Protein 2VDR (pdb70)

Nearest PDB structures (foldseek):
  2vdk-assembly1_H  TM=1.004E+00  e=1.723E-42  Mus musculus
  4u6h-assembly1_A  TM=7.676E-01  e=3.611E-35  Mus musculus
  7fgj-assembly1_H  TM=7.374E-01  e=2.748E-33  Mus musculus
  3s96-assembly1_A  TM=7.119E-01  e=5.974E-32  Mus musculus
  3s96-assembly2_C  TM=7.118E-01  e=7.316E-31  Mus musculus

InterPro domains:
  IPR000413 Integrin alpha chain [PR01185] (263-275)
  IPR000413 Integrin alpha chain [PR01185] (283-294)
  IPR000413 Integrin alpha chain [PR01185] (313-333)
  IPR000413 Integrin alpha chain [PR01185] (386-410)
  IPR000413 Integrin alpha chain [PR01185] (448-469)
  IPR000413 Integrin alpha chain [PR01185] (475-494)
  IPR000413 Integrin alpha chain [PR01185] (591-604)
  IPR000413 Integrin alpha chain [PR01185] (1007-1026)
  IPR013517 FG-GAP repeat [PF01839] (320-362)
  IPR013517 FG-GAP repeat [PF01839] (387-423)
  IPR013519 Integrin alpha beta-propellor [PS51470] (35-96)
  IPR013519 Integrin alpha beta-propellor [PS51470] (306-371)
  IPR013519 Integrin alpha beta-propellor [PS51470] (373-432)
  IPR013519 Integrin alpha beta-propellor [PS51470] (435-496)
  IPR013519 Integrin alpha beta-propellor [SM00191] (46-103)
  IPR013519 Integrin alpha beta-propellor [SM00191] (262-312)
  IPR013519 Integrin alpha beta-propellor [SM00191] (316-377)
  IPR013519 Integrin alpha beta-propellor [SM00191] (383-439)
  IPR013519 Integrin alpha beta-propellor [SM00191] (444-495)
  IPR013649 Integrin alpha, first immunoglubulin-like domain [PF08441] (481-631)

Secondary structure (DSSP, 8-state):
--B-SSS-EEEE--TTS-TTSEEEEEE-TT--EEEEEEETT-B-TTSSB-BEEEEEEP-TT-B---EE-------EEEETTEEEEEE-TT--BTSEEEEETTEEEEEETT-EEEEEETTEE---B--BEEEEEETTTTEEEEE-TT-----HHHHHHTTTTT--TT--BTSEEEE-TT-EEEEEETTHHHHT-EEEEEEHHHHHHH--TT--SB--TT-EE------GGGTT--TTSEEEEE--SS-TTS-EEEEEETTHHHHT-EEEEE-TT--EEEEEE-SSTTS-TTSEEEEE--SSSSS-EEEEEETTPEEEETTTEEEE--EEEEEPPPSSS----S-SEEEE--STT--TTSEEEEEE-SS-SSS-EEEEEETT-STTSS-EEEEE-EETTEE-SS-SEEEE-SS-TT--TTSEEEEEE-SSSSSS-EEEEEEGGGTEEEEE-B--/---TTTSS---SHHHHHHH-TTEEEE--TTS-TTS-SEEEHHHHHHTT--TTTEE----EEEEEE-PPPP------EE-SEEEEEE-TT-EEEEEEEEE--SPPPEEEEEEEE-SGGGGGGHHHHHHHHHHHHHHHHHH-TTEEEEEEEE---SSTTTS---STHHHH-TTGGGTS--PPP-SEEEEEEEES-HHHHHHHHHT------SBSSB-HHHHHHHHHH-HHHHT--TTSEEEEEEEESS-B--TTGGGGGT--SPP-------TTSB-TTTTTSPPPPHHHHHHHHHHTT-EEEEEEEGGGHHHHHHHHTTSTT-EEEEESS--HHHHHHHHHHHHT--EEEEEEEES--TTEEEEEEEE-TT--EEET--EEEEE-TT-EEEEEEEEEE-S--SS-EEEEEEEETT-S--EEEEEEE--S-GGGGG--SS-SS--SS-----SS---/----B--/--EEEEPPPEEE-TT--EEEEEEEESS-GGGS-EEEEEEETTTEEEEEEEEETTTTEEEE-TTTBTTEEEEEETTTTEEEEEE-S--GGG-EEEEEEE-SSBTT---EE---EEEEE--PPPBPPEEEEEPPP----SEEEEEEEEEEEBSS--EEEEGGGT--TTEEEPPPEEETTEEEEEEEEEEETTTTTTS--EEEEEEGGGTEEEEEE------/---EEEE-SEEEE-TT--EEEEEEESS--TT-EEEEEE-TT--EEEEEETTTEEPTT--TTEEEEEETTEEEEEESS--GGG-SEEEEEE-SSSSPEE---EEEEE----BPPEEEEEPPPHHHHHHTEEEEEEEEEEEBSS--EEEEEETTEE--TTEEEEEPPPPTTT--EEEEEEEEEEHHHHTT--EEEEEEE-TT-SSPEEEEEESS--

Sequence (1347 aa):
LNLDPVQLTFYAGPNGSQFGFSLDFHKDSHGRVAIVVVGAPRTLGPSQEETGGVFLCPWRAEGGQCPSLLFDLRDETRNVGSQTLQTFKARRQGLGASVVSWSDVIVACAPWQHWNVLEKTEEAEKTPVGSCFLAQPESGRRAEYSPCRGNTLSRIYVENDFSWWDKRYCEAGFSSVVTQQAGELVLGAPGGYYFLGLLAQAPVADIFSSYRPGILLWHVSSQSLSFDSSNPEYFDGYWGYSVAVGEFDGDLNTTEYVVGAPTWSWTLGAVEILDSYYQRRLHHRLRGEQMASYFGHSSVAVTDVNGDGRHDLLVGAPLYMESRADRKLAEVGRVYLFLQPRRGPHALGAPSLLLTGTQLYGRFGSAIAPLGDLDRDGYNDIAVAAPYGGPSGRGQVLVFLGQSEGLRSRRPSQVLDSPFPTGSAFGFSLRGAVDIDDNGYPDLIVGAYGANQVAVYRAQPGPNICTTRGVSSCQQCLAVSPMCAWCSDEEALPLGSPRCDLKENLLKDNCAPESIEFPVSEARVLEDRPLSDKQVTQVSPQRIIALRLRPDDSKNFSIQVRQVEDYPVDIYYLMDLSYSMKDDLWSIQNLGTKLATQMRKLTSNLRIGFGAFVDKPVSPYMYISPPEALEENPCYDMKTTCLPMFGYKHVLTLTDQVTTRFNEEVKKQSVSRNRDAPEGGFDAIMQATVCDEEKIGWRNDASHLLVFTTDAKTHIALDGRLAGIVQPNDGQQCHVGSDNHYSASTTMDYPSLGLMTEKLSQKNINLIFAVTENVVNLYQQNYSELIPGTTVGVLSMDSSNVLQLIVDAYGKIRSKVELEVRDLPEELSLSFNATCLNNEVIPGLKSCMMGLKIGDTVSFSIEAKVRGCPQEKEKKSFTIKPVGFKDSLIVQVTFDCDCACQAQAEPNSHRCNNGNGTFECGVCRAKQRGDVEVQLQQSGAELVKPGASVKLSCTASGFNIKDTYVHWVKQRPEEQGLEWIGRIDPANGYTKYDPKFQGKATITADTSSNTAYLQLSSLTSEDTAVYYCVRPLYDYYAMDYWGQGTSVTVSSAKTTAPSVYPLAPVCTTGSSVTLGCLVKGYFPEEPVTLTWNSGSLSSGVHTFPAVLQQSDLYTLSSSVTVTSSTWPSQSITCNVAHPASSTKVDKKIEPRGPDILMTQSPSSMSVSLGDTVSITCHASQGISSNIGWLQQKPGKSFMGLIYYGTNLVDGVPSSSRFSGSGSGADYSLTISSLDSSSEEDFADYYCVQYAQLPYTFGGGTKLEEIKRADAAPTVSIFPPSSEQLTSGGASVVCFLNNFYPKDINNVKWKIDGSERQNGVLLNSWTDQDSKDSTYSMSSTLTLTKDEYERRHNSYTCEATHKTSTSPIVKSFNRNEC

Foldseek 3Di:
DFWDQPQKEKAFDDPPQLWQLEKDWAAAPVRAIWMKTWRQQDADPVRFGQTFIFIGHDDSNHYYTDTDDDDQDKAWDCPPQKIKIKARGSQRWRNYWDYAHQKIKTKRLQTWIKMGHVPWIQDTERQIKIWMARVVVGQIFIDRPLDDHDTPVVCVVVVQAQRSRHQSWQLEWDADNQAKIKTWRCCTSNRLTKIKIAHPVLRRVFGDPRPNDTDSPRMAMDGHDPPCLSHNQSWRNYKDKFDAQPDPVWIKIKTWRQCGRNQQTWIFIATPNRHTLDIDTHDDGNLSWRLEKDWDFFQQPPHIKIKTKRQQAWDADPPRDTFGFIKMFIWHRDDDSDYTDGGLDMATGDFGQQRWRLYKEWAQQQPPPRGTWIKIWRLQDDPNRNIKIFIWHGHNSGTDNHGPDMRDDPDDRQQSKQNYKYWPCQNPPPPGIWMKIGRSRRRMIMIIHGDD/DDDQLQPDPDQDQLVLLLRDLQWKAALAQPQDPPDGRIDGPVVCVVSVGDPVRIFHDDKDKAQDAADDADDPVGDFKGPAEMETEAEFQDKDKDKMKGAQAAAAAAEEEEEAEQAPVCQVVLLLSLVLQLCLLVVVCVVHVNYWYFYKYAFAQCFPPFADPPDVVCQQAVCVVVVDGDGGHAGMFGDTAGGNPSVVRSVVSVPDHHGYTDDFAHRVLLRLLQCLAVCVSNPDDPRHQAEYEYEDAGHHDAFPPLVNRPANAEDPSHHQQPDRRGRPCRNHYTRHHLVSSLVSCVVSVHAYEYAYAPVCQVVVVVSCVVRDNYYYFYRDSDNVRVVVVVVVVSVPDKFKWAKDKFPDDPFKDKWKWKQAPVRDTRGRDRMDIGHDNGGMIMMMMMMTGHRADPVQWDWMWIDTPPDPGIHIYIYGYDSDTPQVVPFPQAPVPPPPPFTTHTSNRTD/DPDDDPD/DWAWAKDAAAEAAAQAKDKIKIAIDPDFLLPAKKWKWWADPPPGIDTAKIANQVVGDIDGDPVCVPFWDWGDDRVRSMIMIMGGRDDQVRQTWMKMFGDDPPRPDGHHIHPTYGYGYAPDDFDAWDKDWAADDDPDDFKGKIKMKTDFGDDDDKDKDKPVPPQDPQKDKDDWDDDPRGIITMMMHMDTPVCPPVPWIKMWMGDVVVRDIDIGIHDHDDD/DKDKAKPDQEDADAAQDKDKIKIFIPWWQFQQKWKWWDAVPGDIDTADGSFFHGDPPHDPQWGKDDGIGMIMIIGGGDDPRRQTKMKMWGVSDPPIDIYPIYGYAHDDDFDFWDKDKDWADPVQLVVFKTKIKMKGDFGPDPDKDKWKDFVRHTDDPQKDKDKDAQDPPNRGIMMMIMRMDTSVVVVVTFKIKMWMDDPVDPGTDIDMGTPPDD

Structure (mmCIF, N/CA/C/O backbone):
data_2VDR
#
_entry.id   2VDR
#
_cell.length_a   148.328
_cell.length_b   148.328
_cell.length_c   176.793
_cell.angle_alpha   90.00
_cell.angle_beta   90.00
_cell.angle_gamma   120.00
#
_symmetry.space_group_name_H-M   'P 32 2 1'
#
loop_
_entity.id
_entity.type
_entity.pdbx_description
1 polymer 'INTEGRIN ALPHA-IIB'
2 polymer 'INTEGRIN BETA-3'
3 polymer FIBRINOGEN
4 polymer 'MONOCLONAL ANTIBODY 10E5 HEAVY CHAIN'
5 polymer 'MONOCLONAL ANTIBODY 10E5 LIGHT CHAIN'
6 branched alpha-D-mannopyranose-(1-3)-[alpha-D-mannopyranose-(1-6)]alpha-D-mannopyranose-(1-4)-2-acetamido-2-deoxy-beta-D-glucopyranose-(1-4)-2-acetamido-2-deoxy-beta-D-glucopyranose
7 branched alpha-D-mannopyranose-(1-3)-[alpha-D-mannopyranose-(1-6)]alpha-D-mannopyranose-(1-6)-[alpha-D-mannopyranose-(1-3)]alpha-D-mannopyranose-(1-4)-2-acetamido-2-deoxy-beta-D-glucopyranose-(1-4)-2-acetamido-2-deoxy-beta-D-glucopyranose
8 non-polymer GLYCEROL
9 non-polymer 'CALCIUM ION'
10 non-polymer 2-acetamido-2-deoxy-beta-D-glucopyranose
11 non-polymer 'MAGNESIUM ION'
12 water water
#
loop_
_atom_site.group_PDB
_atom_site.id
_atom_site.type_symbol
_atom_site.label_atom_id
_atom_site.label_alt_id
_atom_site.label_comp_id
_atom_site.label_asym_id
_atom_site.label_entity_id
_atom_site.label_seq_id
_atom_site.pdbx_PDB_ins_code
_atom_site.Cartn_x
_atom_site.Cartn_y
_atom_site.Cartn_z
_atom_site.occupancy
_atom_site.B_iso_or_equiv
_atom_site.auth_seq_id
_atom_site.auth_comp_id
_atom_site.auth_asym_id
_atom_site.auth_atom_id
_atom_site.pdbx_PDB_model_num
ATOM 1 N N . LEU A 1 1 ? 124.811 -2.154 79.645 1.00 70.80 1 LEU A N 1
ATOM 2 C CA . LEU A 1 1 ? 125.615 -3.323 80.098 1.00 70.58 1 LEU A CA 1
ATOM 3 C C . LEU A 1 1 ? 127.104 -3.132 79.810 1.00 71.45 1 LEU A C 1
ATOM 4 O O . LEU A 1 1 ? 127.946 -3.401 80.673 1.00 73.59 1 LEU A O 1
ATOM 9 N N . ASN A 1 2 ? 127.421 -2.659 78.605 1.00 69.31 2 ASN A N 1
ATOM 10 C CA . ASN A 1 2 ? 128.797 -2.682 78.107 1.00 67.75 2 ASN A CA 1
ATOM 11 C C . ASN A 1 2 ? 129.332 -1.331 77.622 1.00 63.20 2 ASN A C 1
ATOM 12 O O . ASN A 1 2 ? 130.231 -1.284 76.782 1.00 64.73 2 ASN A O 1
ATOM 17 N N . LEU A 1 3 ? 128.797 -0.238 78.158 1.00 57.85 3 LEU A N 1
ATOM 18 C CA . LEU A 1 3 ? 129.406 1.080 77.964 1.00 54.18 3 LEU A CA 1
ATOM 19 C C . LEU A 1 3 ? 130.557 1.219 78.950 1.00 53.41 3 LEU A C 1
ATOM 20 O O . LEU A 1 3 ? 130.397 0.929 80.135 1.00 52.85 3 LEU A O 1
ATOM 25 N N . ASP A 1 4 ? 131.716 1.652 78.461 1.00 52.13 4 ASP A N 1
ATOM 26 C CA . ASP A 1 4 ? 132.905 1.764 79.301 1.00 52.62 4 ASP A CA 1
ATOM 27 C C . ASP A 1 4 ? 132.897 3.082 80.079 1.00 52.09 4 ASP A C 1
ATOM 28 O O . ASP A 1 4 ? 132.947 4.148 79.475 1.00 52.61 4 ASP A O 1
ATOM 33 N N . PRO A 1 5 ? 132.839 3.018 81.423 1.00 52.89 5 PRO A N 1
ATOM 34 C CA . PRO A 1 5 ? 132.794 4.258 82.199 1.00 53.88 5 PRO A CA 1
ATOM 35 C C . PRO A 1 5 ? 134.171 4.801 82.600 1.00 53.74 5 PRO A C 1
ATOM 36 O O . PRO A 1 5 ? 134.249 5.896 83.152 1.00 56.65 5 PRO A O 1
ATOM 40 N N . VAL A 1 6 ? 135.236 4.052 82.323 1.00 51.17 6 VAL A N 1
ATOM 41 C CA . VAL A 1 6 ? 136.586 4.449 82.718 1.00 51.36 6 VAL A CA 1
ATOM 42 C C . VAL A 1 6 ? 137.230 5.341 81.657 1.00 54.27 6 VAL A C 1
ATOM 43 O O . VAL A 1 6 ? 137.692 6.438 81.966 1.00 56.47 6 VAL A O 1
ATOM 47 N N . GLN A 1 7 ? 137.254 4.866 80.412 1.00 56.78 7 GLN A N 1
ATOM 48 C CA . GLN A 1 7 ? 137.885 5.598 79.307 1.00 58.87 7 GLN A CA 1
ATOM 49 C C . GLN A 1 7 ? 136.873 6.543 78.653 1.00 58.79 7 GLN A C 1
ATOM 50 O O . GLN A 1 7 ? 136.416 6.301 77.537 1.00 59.18 7 GLN A O 1
ATOM 56 N N . LEU A 1 8 ? 136.521 7.617 79.358 1.00 58.65 8 LEU A N 1
ATOM 57 C CA . LEU A 1 8 ? 135.594 8.621 78.829 1.00 58.05 8 LEU A CA 1
ATOM 58 C C . LEU A 1 8 ? 136.333 9.649 77.995 1.00 53.93 8 LEU A C 1
ATOM 59 O O . LEU A 1 8 ? 137.520 9.876 78.193 1.00 49.83 8 LEU A O 1
ATOM 64 N N . THR A 1 9 ? 135.605 10.266 77.070 1.00 53.25 9 THR A N 1
ATOM 65 C CA . THR A 1 9 ? 136.097 11.391 76.286 1.00 51.10 9 THR A CA 1
ATOM 66 C C . THR A 1 9 ? 135.269 12.616 76.660 1.00 52.31 9 THR A C 1
ATOM 67 O O . THR A 1 9 ? 134.043 12.545 76.696 1.00 53.47 9 THR A O 1
ATOM 71 N N . PHE A 1 10 ? 135.942 13.727 76.953 1.00 52.70 10 PHE A N 1
ATOM 72 C CA . PHE A 1 10 ? 135.277 14.965 77.342 1.00 51.20 10 PHE A CA 1
ATOM 73 C C . PHE A 1 10 ? 135.501 16.045 76.288 1.00 51.92 10 PHE A C 1
ATOM 74 O O . PHE A 1 10 ? 136.634 16.300 75.869 1.00 50.11 10 PHE A O 1
ATOM 82 N N . TYR A 1 11 ? 134.409 16.667 75.861 1.00 52.47 11 TYR A N 1
ATOM 83 C CA . TYR A 1 11 ? 134.467 17.864 75.040 1.00 52.59 11 TYR A CA 1
ATOM 84 C C . TYR A 1 11 ? 133.974 19.006 75.903 1.00 52.59 11 TYR A C 1
ATOM 85 O O . TYR A 1 11 ? 133.090 18.808 76.731 1.00 54.77 11 TYR A O 1
ATOM 94 N N . ALA A 1 12 ? 134.551 20.189 75.716 1.00 51.90 12 ALA A N 1
ATOM 95 C CA . ALA A 1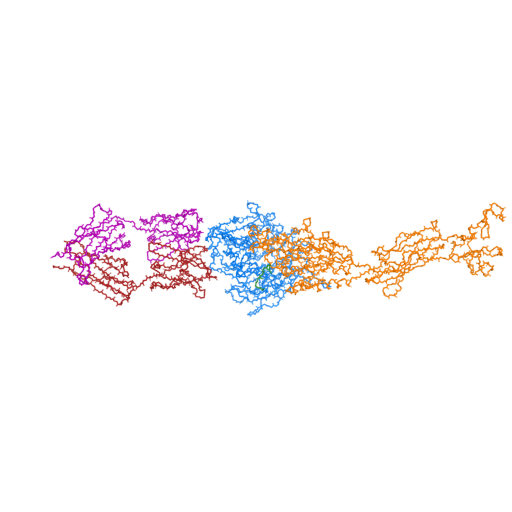 12 ? 134.246 21.340 76.557 1.00 49.76 12 ALA A CA 1
ATOM 96 C C . ALA A 1 12 ? 134.042 22.590 75.721 1.00 48.59 12 ALA A C 1
ATOM 97 O O . ALA A 1 12 ? 134.707 22.777 74.704 1.00 49.84 12 ALA A O 1
ATOM 99 N N . GLY A 1 13 ? 133.106 23.431 76.161 1.00 49.10 13 GLY A N 1
ATOM 100 C CA . GLY A 1 13 ? 132.865 24.747 75.567 1.00 47.12 13 GLY A CA 1
ATOM 101 C C . GLY A 1 13 ? 133.241 25.842 76.548 1.00 47.11 13 GLY A C 1
ATOM 102 O O . GLY A 1 13 ? 133.804 25.558 77.607 1.00 46.56 13 GLY A O 1
ATOM 103 N N . PRO A 1 14 ? 132.930 27.105 76.208 1.00 48.40 14 PRO A N 1
ATOM 104 C CA . PRO A 1 14 ? 133.292 28.224 77.082 1.00 49.69 14 PRO A CA 1
ATOM 105 C C . PRO A 1 14 ? 132.484 28.278 78.378 1.00 52.75 14 PRO A C 1
ATOM 106 O O . PRO A 1 14 ? 131.363 27.772 78.434 1.00 56.06 14 PRO A O 1
ATOM 110 N N . ASN A 1 15 ? 133.076 28.871 79.411 1.00 55.13 15 ASN A N 1
ATOM 111 C CA . ASN A 1 15 ? 132.401 29.088 80.686 1.00 57.92 15 ASN A CA 1
ATOM 112 C C . ASN A 1 15 ? 131.103 29.835 80.496 1.00 53.88 15 ASN A C 1
ATOM 113 O O . ASN A 1 15 ? 131.079 30.848 79.807 1.00 55.18 15 ASN A O 1
ATOM 118 N N . GLY A 1 16 ? 130.036 29.345 81.119 1.00 49.74 16 GLY A N 1
ATOM 119 C CA . GLY A 1 16 ? 128.731 30.009 81.071 1.00 47.69 16 GLY A CA 1
ATOM 120 C C . GLY A 1 16 ? 127.938 29.826 79.786 1.00 46.54 16 GLY A C 1
ATOM 121 O O . GLY A 1 16 ? 126.829 30.346 79.671 1.00 46.68 16 GLY A O 1
ATOM 122 N N . SER A 1 17 ? 128.483 29.072 78.834 1.00 46.48 17 SER A N 1
ATOM 123 C CA . SER A 1 17 ? 127.869 28.902 77.512 1.00 47.79 17 SER A CA 1
ATOM 124 C C . SER A 1 17 ? 126.694 27.928 77.485 1.00 46.41 17 SER A C 1
ATOM 125 O O . SER A 1 17 ? 125.885 27.958 76.565 1.00 50.06 17 SER A O 1
ATOM 128 N N . GLN A 1 18 ? 126.621 27.058 78.484 1.00 47.84 18 GLN A N 1
ATOM 129 C CA . GLN A 1 18 ? 125.660 25.944 78.517 1.00 48.08 18 GLN A CA 1
ATOM 130 C C . GLN A 1 18 ? 125.908 24.925 77.397 1.00 48.43 18 GLN A C 1
ATOM 131 O O . GLN A 1 18 ? 124.988 24.252 76.930 1.00 47.36 18 GLN A O 1
ATOM 137 N N . PHE A 1 19 ? 127.175 24.815 77.002 1.00 49.59 19 PHE A N 1
ATOM 138 C CA . PHE A 1 19 ? 127.660 23.795 76.083 1.00 49.48 19 PHE A CA 1
ATOM 139 C C . PHE A 1 19 ? 127.210 22.439 76.612 1.00 51.65 19 PHE A C 1
ATOM 140 O O . PHE A 1 19 ? 127.556 22.066 77.728 1.00 52.06 19 PHE A O 1
ATOM 148 N N . GLY A 1 20 ? 126.411 21.724 75.819 1.00 51.70 20 GLY A N 1
ATOM 149 C CA . GLY A 1 20 ? 125.876 20.425 76.212 1.00 49.32 20 GLY A CA 1
ATOM 150 C C . GLY A 1 20 ? 124.383 20.420 76.490 1.00 48.23 20 GLY A C 1
ATOM 151 O O . GLY A 1 20 ? 123.809 19.376 76.790 1.00 48.53 20 GLY A O 1
ATOM 152 N N . PHE A 1 21 ? 123.753 21.584 76.389 1.00 47.20 21 PHE A N 1
ATOM 153 C CA . PHE A 1 21 ? 122.312 21.711 76.581 1.00 47.21 21 PHE A CA 1
ATOM 154 C C . PHE A 1 21 ? 121.544 20.820 75.605 1.00 46.43 21 PHE A C 1
ATOM 155 O O . PHE A 1 21 ? 120.524 20.222 75.961 1.00 47.70 21 PHE A O 1
ATOM 163 N N . SER A 1 22 ? 122.041 20.755 74.374 1.00 45.94 22 SER A N 1
ATOM 164 C CA . SER A 1 22 ? 121.492 19.886 73.341 1.00 48.22 22 SER A CA 1
ATOM 165 C C . SER A 1 22 ? 122.644 19.322 72.519 1.00 49.67 22 SER A C 1
ATOM 166 O O . SER A 1 22 ? 123.710 19.931 72.438 1.00 49.72 22 SER A O 1
ATOM 169 N N . LEU A 1 23 ? 122.432 18.149 71.933 1.00 50.98 23 LEU A N 1
ATOM 170 C CA . LEU A 1 23 ? 123.462 17.510 71.113 1.00 52.31 23 LEU A CA 1
ATOM 171 C C . LEU A 1 23 ? 122.886 16.465 70.159 1.00 50.25 23 LEU A C 1
ATOM 172 O O . LEU A 1 23 ? 121.748 16.019 70.312 1.00 55.00 23 LEU A O 1
ATOM 177 N N . ASP A 1 24 ? 123.678 16.100 69.161 1.00 49.01 24 ASP A N 1
ATOM 178 C CA . ASP A 1 24 ? 123.312 15.046 68.228 1.00 51.43 24 ASP A CA 1
ATOM 179 C C . ASP A 1 24 ? 124.568 14.559 67.529 1.00 51.37 24 ASP A C 1
ATOM 180 O O . ASP A 1 24 ? 125.602 15.220 67.566 1.00 52.09 24 ASP A O 1
ATOM 185 N N . PHE A 1 25 ? 124.473 13.386 66.916 1.00 50.71 25 PHE A N 1
ATOM 186 C CA . PHE A 1 25 ? 125.521 12.887 66.047 1.00 49.17 25 PHE A CA 1
ATOM 187 C C . PHE A 1 25 ? 125.286 13.465 64.659 1.00 48.19 25 PHE A C 1
ATOM 188 O O . PHE A 1 25 ? 124.140 13.592 64.226 1.00 45.96 25 PHE A O 1
ATOM 196 N N . HIS A 1 26 ? 126.369 13.804 63.965 1.00 48.79 26 HIS A N 1
ATOM 197 C CA . HIS A 1 26 ? 126.291 14.271 62.583 1.00 50.04 26 HIS A CA 1
ATOM 198 C C . HIS A 1 26 ? 127.238 13.479 61.697 1.00 52.04 26 HIS A C 1
ATOM 199 O O . HIS A 1 26 ? 128.434 13.417 61.962 1.00 53.36 26 HIS A O 1
ATOM 206 N N . LYS A 1 27 ? 126.689 12.887 60.643 1.00 55.75 27 LYS A N 1
ATOM 207 C CA . LYS A 1 27 ? 127.449 12.077 59.699 1.00 61.14 27 LYS A CA 1
ATOM 208 C C . LYS A 1 27 ? 127.609 12.845 58.390 1.00 60.82 27 LYS A C 1
ATOM 209 O O . LYS A 1 27 ? 126.612 13.220 57.764 1.00 60.87 27 LYS A O 1
ATOM 215 N N . ASP A 1 28 ? 128.853 13.088 57.978 1.00 62.05 28 ASP A N 1
ATOM 216 C CA . ASP A 1 28 ? 129.115 13.816 56.725 1.00 61.59 28 ASP A CA 1
ATOM 217 C C . ASP A 1 28 ? 128.904 12.911 55.503 1.00 61.43 28 ASP A C 1
ATOM 218 O O . ASP A 1 28 ? 128.615 11.721 55.648 1.00 61.78 28 ASP A O 1
ATOM 223 N N . SER A 1 29 ? 129.051 13.472 54.306 1.00 61.43 29 SER A N 1
ATOM 224 C CA . SER A 1 29 ? 128.813 12.723 53.068 1.00 61.67 29 SER A CA 1
ATOM 225 C C . SER A 1 29 ? 129.797 11.573 52.895 1.00 63.69 29 SER A C 1
ATOM 226 O O . SER A 1 29 ? 129.475 10.565 52.261 1.00 63.84 29 SER A O 1
ATOM 229 N N . HIS A 1 30 ? 130.993 11.732 53.460 1.00 65.33 30 HIS A N 1
ATOM 230 C CA . HIS A 1 30 ? 131.995 10.667 53.478 1.00 65.72 30 HIS A CA 1
ATOM 231 C C . HIS A 1 30 ? 131.655 9.580 54.503 1.00 65.27 30 HIS A C 1
ATOM 232 O O . HIS A 1 30 ? 132.272 8.514 54.507 1.00 66.17 30 HIS A O 1
ATOM 239 N N . GLY A 1 31 ? 130.680 9.854 55.370 1.00 64.43 31 GLY A N 1
ATOM 240 C CA . GLY A 1 31 ? 130.213 8.886 56.366 1.00 64.17 31 GLY A CA 1
ATOM 241 C C . GLY A 1 31 ? 130.839 9.065 57.739 1.00 62.99 31 GLY A C 1
ATOM 242 O O . GLY A 1 31 ? 130.499 8.342 58.672 1.00 62.39 31 GLY A O 1
ATOM 243 N N . ARG A 1 32 ? 131.748 10.032 57.861 1.00 63.34 32 ARG A N 1
ATOM 244 C CA . ARG A 1 32 ? 132.461 10.293 59.109 1.00 64.06 32 ARG A CA 1
ATOM 245 C C . ARG A 1 32 ? 131.536 10.942 60.140 1.00 61.96 32 ARG A C 1
ATOM 246 O O . ARG A 1 32 ? 130.895 11.959 59.856 1.00 60.29 32 ARG A O 1
ATOM 254 N N . VAL A 1 33 ? 131.478 10.351 61.333 1.00 60.12 33 VAL A N 1
ATOM 255 C CA . VAL A 1 33 ? 130.608 10.834 62.403 1.00 56.41 33 VAL A CA 1
ATOM 256 C C . VAL A 1 33 ? 131.320 11.864 63.288 1.00 54.28 33 VAL A C 1
ATOM 257 O O . VAL A 1 33 ? 132.430 11.636 63.773 1.00 53.95 33 VAL A O 1
ATOM 261 N N . ALA A 1 34 ? 130.669 13.012 63.450 1.00 53.37 34 ALA A N 1
ATOM 262 C CA . ALA A 1 34 ? 131.080 14.058 64.381 1.00 51.92 34 ALA A CA 1
ATOM 263 C C . ALA A 1 34 ? 129.923 14.302 65.365 1.00 50.33 34 ALA A C 1
ATOM 264 O O . ALA A 1 34 ? 128.868 13.671 65.262 1.00 47.78 34 ALA A O 1
ATOM 266 N N . ILE A 1 35 ? 130.121 15.211 66.315 1.00 50.35 35 ILE A N 1
ATOM 267 C CA . ILE A 1 35 ? 129.095 15.514 67.313 1.00 50.54 35 ILE A CA 1
ATOM 268 C C . ILE A 1 35 ? 128.751 16.986 67.244 1.00 48.44 35 ILE A C 1
ATOM 269 O O . ILE A 1 35 ? 129.640 17.834 67.371 1.00 49.19 35 ILE A O 1
ATOM 274 N N . VAL A 1 36 ? 127.467 17.275 67.029 1.00 47.31 36 VAL A N 1
ATOM 275 C CA A VAL A 1 36 ? 126.940 18.641 67.058 0.50 47.96 36 VAL A CA 1
ATOM 276 C CA B VAL A 1 36 ? 126.983 18.650 67.062 0.50 46.76 36 VAL A CA 1
ATOM 277 C C . VAL A 1 36 ? 126.513 18.972 68.483 1.00 47.42 36 VAL A C 1
ATOM 278 O O . VAL A 1 36 ? 125.763 18.209 69.090 1.00 48.17 36 VAL A O 1
ATOM 285 N N . VAL A 1 37 ? 126.984 20.098 69.017 1.00 46.26 37 VAL A N 1
ATOM 286 C CA . VAL A 1 37 ? 126.653 20.509 70.379 1.00 46.64 37 VAL A CA 1
ATOM 287 C C . VAL A 1 37 ? 126.058 21.913 70.378 1.00 46.90 37 VAL A C 1
ATOM 288 O O . VAL A 1 37 ? 126.624 22.837 69.800 1.00 49.40 37 VAL A O 1
ATOM 292 N N . GLY A 1 38 ? 124.891 22.049 71.005 1.00 48.96 38 GLY A N 1
ATOM 293 C CA . GLY A 1 38 ? 124.265 23.349 71.239 1.00 46.99 38 GLY A CA 1
ATOM 294 C C . GLY A 1 38 ? 124.755 23.962 72.543 1.00 45.50 38 GLY A C 1
ATOM 295 O O . GLY A 1 38 ? 125.025 23.249 73.525 1.00 42.57 38 GLY A O 1
ATOM 296 N N . ALA A 1 39 ? 124.874 25.287 72.542 1.00 43.73 39 ALA A N 1
ATOM 297 C CA . ALA A 1 39 ? 125.385 26.050 73.681 1.00 40.89 39 ALA A CA 1
ATOM 298 C C . ALA A 1 39 ? 124.619 27.387 73.750 1.00 43.97 39 ALA A C 1
ATOM 299 O O . ALA A 1 39 ? 125.131 28.427 73.346 1.00 44.95 39 ALA A O 1
ATOM 301 N N . PRO A 1 40 ? 123.375 27.351 74.250 1.00 41.71 40 PRO A N 1
ATOM 302 C CA . PRO A 1 40 ? 122.448 28.477 74.115 1.00 40.64 40 PRO A CA 1
ATOM 303 C C . PRO A 1 40 ? 122.811 29.785 74.830 1.00 40.82 40 PRO A C 1
ATOM 304 O O . PRO A 1 40 ? 122.157 30.795 74.579 1.00 41.06 40 PRO A O 1
ATOM 308 N N . ARG A 1 41 ? 123.821 29.794 75.695 1.00 40.73 41 ARG A N 1
ATOM 309 C CA . ARG A 1 41 ? 124.222 31.051 76.346 1.00 41.84 41 ARG A CA 1
ATOM 310 C C . ARG A 1 41 ? 125.613 31.536 75.953 1.00 40.05 41 ARG A C 1
ATOM 311 O O . ARG A 1 41 ? 126.162 32.423 76.601 1.00 43.50 41 ARG A O 1
ATOM 319 N N . THR A 1 42 ? 126.164 30.969 74.885 1.00 40.00 42 THR A N 1
ATOM 320 C CA . THR A 1 42 ? 127.432 31.420 74.329 1.00 41.09 42 THR A CA 1
ATOM 321 C C . THR A 1 42 ? 127.358 32.907 73.987 1.00 42.56 42 THR A C 1
ATOM 322 O O . THR A 1 42 ? 126.373 33.367 73.410 1.00 43.83 42 THR A O 1
ATOM 326 N N . LEU A 1 43 ? 128.396 33.655 74.354 1.00 43.01 43 LEU A N 1
ATOM 327 C CA . LEU A 1 43 ? 128.497 35.062 73.979 1.00 43.57 43 LEU A CA 1
ATOM 328 C C . LEU A 1 43 ? 128.793 35.200 72.498 1.00 41.43 43 LEU A C 1
ATOM 329 O O . LEU A 1 43 ? 129.656 34.515 71.962 1.00 43.40 43 LEU A O 1
ATOM 334 N N . GLY A 1 44 ? 128.057 36.084 71.841 1.00 38.66 44 GLY A N 1
ATOM 335 C CA . GLY A 1 44 ? 128.363 36.480 70.480 1.00 36.13 44 GLY A CA 1
ATOM 336 C C . GLY A 1 44 ? 129.604 37.358 70.422 1.00 35.28 44 GLY A C 1
ATOM 337 O O . GLY A 1 44 ? 130.260 37.595 71.441 1.00 34.26 44 GLY A O 1
ATOM 338 N N . PRO A 1 45 ? 129.936 37.850 69.222 1.00 35.18 45 PRO A N 1
ATOM 339 C CA . PRO A 1 45 ? 131.163 38.631 69.037 1.00 39.12 45 PRO A CA 1
ATOM 340 C C . PRO A 1 45 ? 131.131 40.065 69.619 1.00 36.61 45 PRO A C 1
ATOM 341 O O . PRO A 1 45 ? 132.144 40.769 69.559 1.00 34.63 45 PRO A O 1
ATOM 345 N N . SER A 1 46 ? 129.990 40.485 70.169 1.00 37.93 46 SER A N 1
ATOM 346 C CA . SER A 1 46 ? 129.864 41.792 70.826 1.00 39.33 46 SER A CA 1
ATOM 347 C C . SER A 1 46 ? 129.602 41.683 72.337 1.00 40.31 46 SER A C 1
ATOM 348 O O . SER A 1 46 ? 129.146 42.644 72.964 1.00 41.01 46 SER A O 1
ATOM 351 N N . GLN A 1 47 ? 129.919 40.519 72.907 1.00 37.84 47 GLN A N 1
ATOM 352 C CA . GLN A 1 47 ? 129.765 40.235 74.340 1.00 36.97 47 GLN A CA 1
ATOM 353 C C . GLN A 1 47 ? 128.322 40.205 74.835 1.00 39.30 47 GLN A C 1
ATOM 354 O O . GLN A 1 47 ? 128.069 40.351 76.024 1.00 44.25 47 GLN A O 1
ATOM 360 N N . GLU A 1 48 ? 127.381 39.984 73.927 1.00 42.09 48 GLU A N 1
ATOM 361 C CA . GLU A 1 48 ? 125.997 39.757 74.309 1.00 43.24 48 GLU A CA 1
ATOM 362 C C . GLU A 1 48 ? 125.681 38.283 74.077 1.00 42.42 48 GLU A C 1
ATOM 363 O O . GLU A 1 48 ? 126.121 37.701 73.085 1.00 41.09 48 GLU A O 1
ATOM 369 N N . GLU A 1 49 ? 124.949 37.674 75.004 1.00 43.21 49 GLU A N 1
ATOM 370 C CA . GLU A 1 49 ? 124.541 36.279 74.863 1.00 46.16 49 GLU A CA 1
ATOM 371 C C . GLU A 1 49 ? 123.636 36.115 73.660 1.00 41.20 49 GLU A C 1
ATOM 372 O O . GLU A 1 49 ? 122.647 36.822 73.528 1.00 40.47 49 GLU A O 1
ATOM 378 N N . THR A 1 50 ? 124.003 35.197 72.780 1.00 42.58 50 THR A N 1
ATOM 379 C CA . THR A 1 50 ? 123.204 34.865 71.606 1.00 46.99 50 THR A CA 1
ATOM 380 C C . THR A 1 50 ? 123.029 33.359 71.462 1.00 46.86 50 THR A C 1
ATOM 381 O O . THR A 1 50 ? 122.126 32.902 70.768 1.00 47.30 50 THR A O 1
ATOM 385 N N . GLY A 1 51 ? 123.911 32.593 72.097 1.00 45.64 51 GLY A N 1
ATOM 386 C CA . GLY A 1 51 ? 123.985 31.167 71.864 1.00 44.58 51 GLY A CA 1
ATOM 387 C C . GLY A 1 51 ? 124.937 30.853 70.731 1.00 46.11 51 GLY A C 1
ATOM 388 O O . GLY A 1 51 ? 125.434 31.753 70.040 1.00 44.96 51 GLY A O 1
ATOM 389 N N . GLY A 1 52 ? 125.197 29.565 70.546 1.00 44.43 52 GLY A N 1
ATOM 390 C CA . GLY A 1 52 ? 126.068 29.108 69.485 1.00 44.19 52 GLY A CA 1
ATOM 391 C C . GLY A 1 52 ? 126.069 27.600 69.346 1.00 46.12 52 GLY A C 1
ATOM 392 O O . GLY A 1 52 ? 125.534 26.879 70.188 1.00 48.32 52 GLY A O 1
ATOM 393 N N . VAL A 1 53 ? 126.691 27.136 68.270 1.00 46.94 53 VAL A N 1
ATOM 394 C CA . VAL A 1 53 ? 126.707 25.729 67.903 1.00 45.35 53 VAL A CA 1
ATOM 395 C C . VAL A 1 53 ? 128.134 25.319 67.566 1.00 45.13 53 VAL A C 1
ATOM 396 O O . VAL A 1 53 ? 128.863 26.056 66.893 1.00 47.24 53 VAL A O 1
ATOM 400 N N . PHE A 1 54 ? 128.528 24.146 68.047 1.00 45.57 54 PHE A N 1
ATOM 401 C CA . PHE A 1 54 ? 129.872 23.628 67.837 1.00 46.75 54 PHE A CA 1
ATOM 402 C C . PHE A 1 54 ? 129.791 22.275 67.146 1.00 48.60 54 PHE A C 1
ATOM 403 O O . PHE A 1 54 ? 128.836 21.528 67.347 1.00 52.87 54 PHE A O 1
ATOM 411 N N . LEU A 1 55 ? 130.776 21.981 66.306 1.00 47.61 55 LEU A N 1
ATOM 412 C CA . LEU A 1 55 ? 130.814 20.728 65.568 1.00 48.34 55 LEU A CA 1
ATOM 413 C C . LEU A 1 55 ? 132.117 20.004 65.902 1.00 49.59 55 LEU A C 1
ATOM 414 O O . LEU A 1 55 ? 133.186 20.383 65.428 1.00 48.14 55 LEU A O 1
ATOM 419 N N . CYS A 1 56 ? 132.001 18.966 66.724 1.00 48.57 56 CYS A N 1
ATOM 420 C CA . CYS A 1 56 ? 133.151 18.279 67.296 1.00 50.45 56 CYS A CA 1
ATOM 421 C C . CYS A 1 56 ? 133.545 17.064 66.461 1.00 48.00 56 CYS A C 1
ATOM 422 O O . CYS A 1 56 ? 132.771 16.114 66.343 1.00 45.05 56 CYS A O 1
ATOM 425 N N . PRO A 1 57 ? 134.763 17.072 65.896 1.00 49.34 57 PRO A N 1
ATOM 426 C CA . PRO A 1 57 ? 135.214 15.856 65.227 1.00 49.42 57 PRO A CA 1
ATOM 427 C C . PRO A 1 57 ? 135.528 14.802 66.279 1.00 47.30 57 PRO A C 1
ATOM 428 O O . PRO A 1 57 ? 135.985 15.148 67.371 1.00 47.54 57 PRO A O 1
ATOM 432 N N . TRP A 1 58 ? 135.263 13.537 65.971 1.00 46.08 58 TRP A N 1
ATOM 433 C CA . TRP A 1 58 ? 135.530 12.465 66.920 1.00 43.24 58 TRP A CA 1
ATOM 434 C C . TRP A 1 58 ? 137.031 12.349 67.180 1.00 45.19 58 TRP A C 1
ATOM 435 O O . TRP A 1 58 ? 137.817 12.246 66.244 1.00 43.46 58 TRP A O 1
ATOM 446 N N . ARG A 1 59 ? 137.401 12.397 68.459 1.00 48.74 59 ARG A N 1
ATOM 447 C CA . ARG A 1 59 ? 138.757 12.113 68.930 1.00 51.89 59 ARG A CA 1
ATOM 448 C C . ARG A 1 59 ? 138.645 11.459 70.297 1.00 48.81 59 ARG A C 1
ATOM 449 O O . ARG A 1 59 ? 137.865 11.912 71.132 1.00 48.01 59 ARG A O 1
ATOM 457 N N . ALA A 1 60 ? 139.431 10.413 70.531 1.00 48.90 60 ALA A N 1
ATOM 458 C CA . ALA A 1 60 ? 139.444 9.725 71.824 1.00 47.98 60 ALA A CA 1
ATOM 459 C C . ALA A 1 60 ? 139.781 10.687 72.966 1.00 48.43 60 ALA A C 1
ATOM 460 O O . ALA A 1 60 ? 139.184 10.622 74.038 1.00 49.32 60 ALA A O 1
ATOM 462 N N . GLU A 1 61 ? 140.733 11.581 72.718 1.00 48.93 61 GLU A N 1
ATOM 463 C CA . GLU A 1 61 ? 141.197 12.542 73.722 1.00 50.01 61 GLU A CA 1
ATOM 464 C C . GLU A 1 61 ? 140.246 13.727 73.939 1.00 49.22 61 GLU A C 1
ATOM 465 O O . GLU A 1 61 ? 140.407 14.473 74.901 1.00 49.48 61 GLU A O 1
ATOM 471 N N . GLY A 1 62 ? 139.277 13.911 73.044 1.00 49.27 62 GLY A N 1
ATOM 472 C CA . GLY A 1 62 ? 138.310 15.005 73.162 1.00 48.98 62 GLY A CA 1
ATOM 473 C C . GLY A 1 62 ? 138.950 16.378 73.015 1.00 47.54 62 GLY A C 1
ATOM 474 O O . GLY A 1 62 ? 139.910 16.537 72.270 1.00 45.48 62 GLY A O 1
ATOM 475 N N . GLY A 1 63 ? 138.408 17.366 73.727 1.00 47.74 63 GLY A N 1
ATOM 476 C CA . GLY A 1 63 ? 138.972 18.714 73.769 1.00 46.73 63 GLY A CA 1
ATOM 477 C C . GLY A 1 63 ? 138.004 19.790 73.308 1.00 48.76 63 GLY A C 1
ATOM 478 O O . GLY A 1 63 ? 136.806 19.729 73.589 1.00 44.95 63 GLY A O 1
ATOM 479 N N . GLN A 1 64 ? 138.538 20.781 72.598 1.00 51.54 64 GLN A N 1
ATOM 480 C CA . GLN A 1 64 ? 137.765 21.932 72.132 1.00 54.95 64 GLN A CA 1
ATOM 481 C C . GLN A 1 64 ? 137.248 21.693 70.719 1.00 55.33 64 GLN A C 1
ATOM 482 O O . GLN A 1 64 ? 137.883 20.989 69.935 1.00 54.97 64 GLN A O 1
ATOM 488 N N . CYS A 1 65 ? 136.110 22.302 70.395 1.00 54.16 65 CYS A N 1
ATOM 489 C CA . CYS A 1 65 ? 135.476 22.133 69.090 1.00 55.14 65 CYS A CA 1
ATOM 490 C C . CYS A 1 65 ? 135.383 23.465 68.335 1.00 53.56 65 CYS A C 1
ATOM 491 O O . CYS A 1 65 ? 135.273 24.531 68.948 1.00 49.99 65 CYS A O 1
ATOM 494 N N . PRO A 1 66 ? 135.438 23.409 66.995 1.00 54.41 66 PRO A N 1
ATOM 495 C CA . PRO A 1 66 ? 135.196 24.616 66.196 1.00 56.63 66 PRO A CA 1
ATOM 496 C C . PRO A 1 66 ? 133.733 25.070 66.245 1.00 57.49 66 PRO A C 1
ATOM 497 O O . PRO A 1 66 ? 132.827 24.233 66.278 1.00 55.60 66 PRO A O 1
ATOM 501 N N . SER A 1 67 ? 133.528 26.387 66.257 1.00 58.62 67 SER A N 1
ATOM 502 C CA . SER A 1 67 ? 132.195 26.985 66.294 1.00 61.37 67 SER A CA 1
ATOM 503 C C . SER A 1 67 ? 131.613 27.091 64.897 1.00 56.55 67 SER A C 1
ATOM 504 O O . SER A 1 67 ? 132.197 27.745 64.046 1.00 58.05 67 SER A O 1
ATOM 507 N N . LEU A 1 68 ? 130.458 26.454 64.686 1.00 56.02 68 LEU A N 1
ATOM 508 C CA . LEU A 1 68 ? 129.720 26.490 63.409 1.00 52.67 68 LEU A CA 1
ATOM 509 C C . LEU A 1 68 ? 129.060 27.856 63.266 1.00 50.15 68 LEU A C 1
ATOM 510 O O . LEU A 1 68 ? 128.131 28.180 64.010 1.00 51.74 68 LEU A O 1
ATOM 515 N N . LEU A 1 69 ? 129.555 28.661 62.327 1.00 48.95 69 LEU A N 1
ATOM 516 C CA . LEU A 1 69 ? 129.152 30.067 62.237 1.00 49.15 69 LEU A CA 1
ATOM 517 C C . LEU A 1 69 ? 127.737 30.264 61.733 1.00 48.82 69 LEU A C 1
ATOM 518 O O . LEU A 1 69 ? 127.332 29.671 60.743 1.00 48.13 69 LEU A O 1
ATOM 523 N N . PHE A 1 70 ? 127.009 31.124 62.436 1.00 49.86 70 PHE A N 1
ATOM 524 C CA . PHE A 1 70 ? 125.732 31.633 61.994 1.00 46.97 70 PHE A CA 1
ATOM 525 C C . PHE A 1 70 ? 125.745 33.152 62.105 1.00 48.04 70 PHE A C 1
ATOM 526 O O . PHE A 1 70 ? 126.557 33.717 62.824 1.00 47.16 70 PHE A O 1
ATOM 534 N N . ASP A 1 71 ? 124.856 33.807 61.369 1.00 50.45 71 ASP A N 1
ATOM 535 C CA . ASP A 1 71 ? 124.712 35.256 61.432 1.00 50.80 71 ASP A CA 1
ATOM 536 C C . ASP A 1 71 ? 124.005 35.668 62.730 1.00 48.57 71 ASP A C 1
ATOM 537 O O . ASP A 1 71 ? 122.857 35.305 62.959 1.00 47.27 71 ASP A O 1
ATOM 542 N N . LEU A 1 72 ? 124.688 36.457 63.552 1.00 47.05 72 LEU A N 1
ATOM 543 C CA . LEU A 1 72 ? 124.137 36.923 64.824 1.00 45.52 72 LEU A CA 1
ATOM 544 C C . LEU A 1 72 ? 123.738 38.413 64.820 1.00 47.22 72 LEU A C 1
ATOM 545 O O . LEU A 1 72 ? 123.429 38.978 65.882 1.00 47.93 72 LEU A O 1
ATOM 550 N N . ARG A 1 73 ? 123.724 39.037 63.638 1.00 44.46 73 ARG A N 1
ATOM 551 C CA . ARG A 1 73 ? 123.268 40.422 63.484 1.00 45.89 73 ARG A CA 1
ATOM 552 C C . ARG A 1 73 ? 121.763 40.515 63.358 1.00 44.14 73 ARG A C 1
ATOM 553 O O . ARG A 1 73 ? 121.163 39.800 62.559 1.00 43.55 73 ARG A O 1
ATOM 561 N N . ASP A 1 74 ? 121.171 41.434 64.116 1.00 44.21 74 ASP A N 1
ATOM 562 C CA . ASP A 1 74 ? 119.755 41.771 63.979 1.00 44.48 74 ASP A CA 1
ATOM 563 C C . ASP A 1 74 ? 119.462 42.361 62.600 1.00 44.94 74 ASP A C 1
ATOM 564 O O . ASP A 1 74 ? 120.328 42.993 61.978 1.00 45.53 74 ASP A O 1
ATOM 569 N N . GLU A 1 75 ? 118.232 42.148 62.141 1.00 43.61 75 GLU A N 1
ATOM 570 C CA . GLU A 1 75 ? 117.784 42.597 60.833 1.00 44.12 75 GLU A CA 1
ATOM 571 C C . GLU A 1 75 ? 116.588 43.509 60.996 1.00 41.39 75 GLU A C 1
ATOM 572 O O . GLU A 1 75 ? 115.807 43.377 61.933 1.00 43.40 75 GLU A O 1
ATOM 578 N N . THR A 1 76 ? 116.485 44.456 60.083 1.00 42.30 76 THR A N 1
ATOM 579 C CA . THR A 1 76 ? 115.373 45.372 60.002 1.00 43.74 76 THR A CA 1
ATOM 580 C C . THR A 1 76 ? 115.039 45.448 58.520 1.00 44.99 76 THR A C 1
ATOM 581 O O . THR A 1 76 ? 115.939 45.461 57.678 1.00 44.31 76 THR A O 1
ATOM 585 N N . ARG A 1 77 ? 113.756 45.458 58.198 1.00 42.03 77 ARG A N 1
ATOM 586 C CA . ARG A 1 77 ? 113.325 45.628 56.825 1.00 39.06 77 ARG A CA 1
ATOM 587 C C . ARG A 1 77 ? 112.102 46.523 56.786 1.00 39.85 77 ARG A C 1
ATOM 588 O O . ARG A 1 77 ? 111.083 46.214 57.403 1.00 41.39 77 ARG A O 1
ATOM 596 N N . ASN A 1 78 ? 112.222 47.628 56.056 1.00 41.23 78 ASN A N 1
ATOM 597 C CA . ASN A 1 78 ? 111.115 48.538 55.796 1.00 41.49 78 ASN A CA 1
ATOM 598 C C . ASN A 1 78 ? 110.480 48.192 54.460 1.00 41.11 78 ASN A C 1
ATOM 599 O O . ASN A 1 78 ? 111.044 48.461 53.400 1.00 41.81 78 ASN A O 1
ATOM 604 N N . VAL A 1 79 ? 109.302 47.584 54.521 1.00 43.17 79 VAL A N 1
ATOM 605 C CA . VAL A 1 79 ? 108.634 47.060 53.343 1.00 39.72 79 VAL A CA 1
ATOM 606 C C . VAL A 1 79 ? 107.135 47.022 53.600 1.00 40.40 79 VAL A C 1
ATOM 607 O O . VAL A 1 79 ? 106.700 46.785 54.729 1.00 43.51 79 VAL A O 1
ATOM 611 N N . GLY A 1 80 ? 106.350 47.277 52.561 1.00 38.13 80 GLY A N 1
ATOM 612 C CA . GLY A 1 80 ? 104.899 47.266 52.673 1.00 38.62 80 GLY A CA 1
ATOM 613 C C . GLY A 1 80 ? 104.362 48.280 53.661 1.00 39.04 80 GLY A C 1
ATOM 614 O O . GLY A 1 80 ? 103.340 48.040 54.311 1.00 39.37 80 GLY A O 1
ATOM 615 N N . SER A 1 81 ? 105.046 49.416 53.772 1.00 36.91 81 SER A N 1
ATOM 616 C CA . SER A 1 81 ? 104.710 50.442 54.770 1.00 36.60 81 SER A CA 1
ATOM 617 C C . SER A 1 81 ? 104.767 49.930 56.223 1.00 36.71 81 SER A C 1
ATOM 618 O O . SER A 1 81 ? 104.135 50.496 57.112 1.00 42.14 81 SER A O 1
ATOM 621 N N . GLN A 1 82 ? 105.530 48.864 56.447 1.00 35.33 82 GLN A N 1
ATOM 622 C CA . GLN A 1 82 ? 105.781 48.323 57.779 1.00 36.39 82 GLN A CA 1
ATOM 623 C C . GLN A 1 82 ? 107.290 48.235 58.020 1.00 35.60 82 GLN A C 1
ATOM 624 O O . GLN A 1 82 ? 108.070 48.362 57.088 1.00 38.60 82 GLN A O 1
ATOM 630 N N . THR A 1 83 ? 107.680 48.018 59.275 1.00 39.32 83 THR A N 1
ATOM 631 C CA . THR A 1 83 ? 109.078 47.798 59.669 1.00 39.09 83 THR A CA 1
ATOM 632 C C . THR A 1 83 ? 109.186 46.463 60.399 1.00 41.14 83 THR A C 1
ATOM 633 O O . THR A 1 83 ? 108.657 46.324 61.493 1.00 41.05 83 THR A O 1
ATOM 637 N N . LEU A 1 84 ? 109.865 45.495 59.781 1.00 40.78 84 LEU A N 1
ATOM 638 C CA . LEU A 1 84 ? 110.065 44.170 60.352 1.00 38.96 84 LEU A CA 1
ATOM 639 C C . LEU A 1 84 ? 111.387 44.156 61.105 1.00 39.59 84 LEU A C 1
ATOM 640 O O . LEU A 1 84 ? 112.350 44.744 60.648 1.00 41.13 84 LEU A O 1
ATOM 645 N N . GLN A 1 85 ? 111.430 43.475 62.250 1.00 40.69 85 GLN A N 1
ATOM 646 C CA . GLN A 1 85 ? 112.603 43.486 63.113 1.00 41.51 85 GLN A CA 1
ATOM 647 C C . GLN A 1 85 ? 112.860 42.120 63.729 1.00 42.54 85 GLN A C 1
ATOM 648 O O . GLN A 1 85 ? 111.967 41.552 64.338 1.00 43.43 85 GLN A O 1
ATOM 654 N N . THR A 1 86 ? 114.086 41.611 63.592 1.00 43.43 86 THR A N 1
ATOM 655 C CA . THR A 1 86 ? 114.518 40.420 64.330 1.00 40.65 86 THR A CA 1
ATOM 656 C C . THR A 1 86 ? 115.460 40.848 65.456 1.00 42.25 86 THR A C 1
ATOM 657 O O . THR A 1 86 ? 116.255 41.771 65.290 1.00 43.11 86 THR A O 1
ATOM 661 N N . PHE A 1 87 ? 115.357 40.172 66.597 1.00 40.16 87 PHE A N 1
ATOM 662 C CA . PHE A 1 87 ? 116.190 40.460 67.758 1.00 40.89 87 PHE A CA 1
ATOM 663 C C . PHE A 1 87 ? 116.840 39.170 68.259 1.00 41.10 87 PHE A C 1
ATOM 664 O O . PHE A 1 87 ? 116.152 38.265 68.741 1.00 41.33 87 PHE A O 1
ATOM 672 N N . LYS A 1 88 ? 118.164 39.114 68.166 1.00 40.81 88 LYS A N 1
ATOM 673 C CA . LYS A 1 88 ? 118.916 37.889 68.416 1.00 44.11 88 LYS A CA 1
ATOM 674 C C . LYS A 1 88 ? 119.565 37.826 69.802 1.00 44.47 88 LYS A C 1
ATOM 675 O O . LYS A 1 88 ? 120.087 36.782 70.183 1.00 45.38 88 LYS A O 1
ATOM 681 N N . ALA A 1 89 ? 119.529 38.923 70.559 1.00 43.18 89 ALA A N 1
ATOM 682 C CA . ALA A 1 89 ? 120.062 38.915 71.920 1.00 40.81 89 ALA A CA 1
ATOM 683 C C . ALA A 1 89 ? 119.255 37.947 72.784 1.00 40.10 89 ALA A C 1
ATOM 684 O O . ALA A 1 89 ? 118.033 37.984 72.770 1.00 39.93 89 ALA A O 1
ATOM 686 N N . ARG A 1 90 ? 119.962 37.085 73.516 1.00 39.76 90 ARG A N 1
ATOM 687 C CA A ARG A 1 90 ? 119.366 36.088 74.409 0.50 39.45 90 ARG A CA 1
ATOM 688 C CA B ARG A 1 90 ? 119.339 36.112 74.416 0.50 41.02 90 ARG A CA 1
ATOM 689 C C . ARG A 1 90 ? 118.427 35.116 73.685 1.00 39.74 90 ARG A C 1
ATOM 690 O O . ARG A 1 90 ? 117.556 34.497 74.306 1.00 42.63 90 ARG A O 1
ATOM 705 N N . GLN A 1 91 ? 118.632 34.940 72.378 1.00 34.73 91 GLN A N 1
ATOM 706 C CA . GLN A 1 91 ? 117.789 34.035 71.576 1.00 38.52 91 GLN A CA 1
ATOM 707 C C . GLN A 1 91 ? 117.944 32.543 71.876 1.00 38.80 91 GLN A C 1
ATOM 708 O O . GLN A 1 91 ? 117.115 31.738 71.454 1.00 39.06 91 GLN A O 1
ATOM 714 N N . GLY A 1 92 ? 119.034 32.171 72.539 1.00 40.46 92 GLY A N 1
ATOM 715 C CA . GLY A 1 92 ? 119.291 30.781 72.887 1.00 39.43 92 GLY A CA 1
ATOM 716 C C . GLY A 1 92 ? 119.562 29.866 71.711 1.00 39.64 92 GLY A C 1
ATOM 717 O O . GLY A 1 92 ? 119.056 28.752 71.672 1.00 43.50 92 GLY A O 1
ATOM 718 N N . LEU A 1 93 ? 120.361 30.327 70.755 1.00 41.43 93 LEU A N 1
ATOM 719 C CA . LEU A 1 93 ? 120.790 29.488 69.634 1.00 41.39 93 LEU A CA 1
ATOM 720 C C . LEU A 1 93 ? 121.502 28.254 70.169 1.00 41.49 93 LEU A C 1
ATOM 721 O O . LEU A 1 93 ? 122.457 28.375 70.928 1.00 41.22 93 LEU A O 1
ATOM 726 N N . GLY A 1 94 ? 121.032 27.070 69.765 1.00 42.70 94 GLY A N 1
ATOM 727 C CA . GLY A 1 94 ? 121.595 25.813 70.239 1.00 42.81 94 GLY A CA 1
ATOM 728 C C . GLY A 1 94 ? 120.845 25.217 71.420 1.00 42.90 94 GLY A C 1
ATOM 729 O O . GLY A 1 94 ? 121.304 24.243 72.010 1.00 44.34 94 GLY A O 1
ATOM 730 N N . ALA A 1 95 ? 119.697 25.799 71.768 1.00 42.93 95 ALA A N 1
ATOM 731 C CA . ALA A 1 95 ? 118.800 25.215 72.770 1.00 43.31 95 ALA A CA 1
ATOM 732 C C . ALA A 1 95 ? 118.279 23.874 72.268 1.00 46.14 95 ALA A C 1
ATOM 733 O O . ALA A 1 95 ? 117.920 22.998 73.055 1.00 48.38 95 ALA A O 1
ATOM 735 N N . SER A 1 96 ? 118.224 23.729 70.949 1.00 46.56 96 SER A N 1
ATOM 736 C CA . SER A 1 96 ? 118.042 22.425 70.332 1.00 46.41 96 SER A CA 1
ATOM 737 C C . SER A 1 96 ? 118.898 22.343 69.073 1.00 44.43 96 SER A C 1
ATOM 738 O O . SER A 1 96 ? 119.135 23.344 68.392 1.00 46.97 96 SER A O 1
ATOM 741 N N . VAL A 1 97 ? 119.400 21.149 68.807 1.00 42.10 97 VAL A N 1
ATOM 742 C CA . VAL A 1 97 ? 120.158 20.865 67.604 1.00 43.15 97 VAL A CA 1
ATOM 743 C C . VAL A 1 97 ? 119.749 19.485 67.118 1.00 41.78 97 VAL A C 1
ATOM 744 O O . VAL A 1 97 ? 119.512 18.586 67.922 1.00 42.90 97 VAL A O 1
ATOM 748 N N . VAL A 1 98 ? 119.623 19.335 65.807 1.00 42.35 98 VAL A N 1
ATOM 749 C CA . VAL A 1 98 ? 119.338 18.032 65.212 1.00 45.96 98 VAL A CA 1
ATOM 750 C C . VAL A 1 98 ? 120.055 17.929 63.868 1.00 45.70 98 VAL A C 1
ATOM 751 O O . VAL A 1 98 ? 120.179 18.917 63.154 1.00 44.48 98 VAL A O 1
ATOM 755 N N . SER A 1 99 ? 120.551 16.735 63.550 1.00 47.29 99 SER A N 1
ATOM 756 C CA . SER A 1 99 ? 121.228 16.484 62.276 1.00 46.16 99 SER A CA 1
ATOM 757 C C . SER A 1 99 ? 120.370 15.576 61.387 1.00 46.85 99 SER A C 1
ATOM 758 O O . SER A 1 99 ? 119.718 14.649 61.870 1.00 48.81 99 SER A O 1
ATOM 761 N N . TRP A 1 100 ? 120.350 15.872 60.093 1.00 45.69 100 TRP A N 1
ATOM 762 C CA . TRP A 1 100 ? 119.713 15.010 59.107 1.00 46.78 100 TRP A CA 1
ATOM 763 C C . TRP A 1 100 ? 120.534 15.056 57.825 1.00 49.62 100 TRP A C 1
ATOM 764 O O . TRP A 1 100 ? 120.845 16.137 57.331 1.00 52.14 100 TRP A O 1
ATOM 775 N N . SER A 1 101 ? 120.870 13.883 57.289 1.00 50.83 101 SER A N 1
ATOM 776 C CA . SER A 1 101 ? 121.697 13.787 56.096 1.00 50.95 101 SER A CA 1
ATOM 777 C C . SER A 1 101 ? 122.955 14.631 56.322 1.00 50.44 101 SER A C 1
ATOM 778 O O . SER A 1 101 ? 123.652 14.432 57.319 1.00 52.13 101 SER A O 1
ATOM 781 N N . ASP A 1 102 ? 123.234 15.580 55.433 1.00 50.65 102 ASP A N 1
ATOM 782 C CA . ASP A 1 102 ? 124.403 16.454 55.585 1.00 55.24 102 ASP A CA 1
ATOM 783 C C . ASP A 1 102 ? 124.030 17.848 56.097 1.00 53.55 102 ASP A C 1
ATOM 784 O O . ASP A 1 102 ? 124.761 18.813 55.865 1.00 52.47 102 ASP A O 1
ATOM 789 N N . VAL A 1 103 ? 122.909 17.931 56.816 1.00 51.09 103 VAL A N 1
ATOM 790 C CA . VAL A 1 103 ? 122.376 19.196 57.310 1.00 49.40 103 VAL A CA 1
ATOM 791 C C . VAL A 1 103 ? 122.324 19.217 58.839 1.00 47.80 103 VAL A C 1
ATOM 792 O O . VAL A 1 103 ? 122.015 18.207 59.472 1.00 47.09 103 VAL A O 1
ATOM 796 N N . ILE A 1 104 ? 122.656 20.372 59.414 1.00 44.39 104 ILE A N 1
ATOM 797 C CA . ILE A 1 104 ? 122.486 20.632 60.835 1.00 42.99 104 ILE A CA 1
ATOM 798 C C . ILE A 1 104 ? 121.421 21.710 60.999 1.00 43.74 104 ILE A C 1
ATOM 799 O O . ILE A 1 104 ? 121.474 22.747 60.335 1.00 45.02 104 ILE A O 1
ATOM 804 N N . VAL A 1 105 ? 120.451 21.440 61.869 1.00 42.67 105 VAL A N 1
ATOM 805 C CA . VAL A 1 105 ? 119.381 22.376 62.193 1.00 43.06 105 VAL A CA 1
ATOM 806 C C . VAL A 1 105 ? 119.525 22.757 63.665 1.00 45.12 105 VAL A C 1
ATOM 807 O O . VAL A 1 105 ? 119.341 21.915 64.546 1.00 47.72 105 VAL A O 1
ATOM 811 N N . ALA A 1 106 ? 119.880 24.014 63.920 1.00 44.58 106 ALA A N 1
ATOM 812 C CA . ALA A 1 106 ? 120.066 24.532 65.276 1.00 43.95 106 ALA A CA 1
ATOM 813 C C . ALA A 1 106 ? 119.049 25.630 65.506 1.00 44.80 106 ALA A C 1
ATOM 814 O O . ALA A 1 106 ? 118.981 26.579 64.727 1.00 46.74 106 ALA A O 1
ATOM 816 N N . CYS A 1 107 ? 118.255 25.506 66.564 1.00 45.57 107 CYS A N 1
ATOM 817 C CA . CYS A 1 107 ? 117.189 26.464 66.805 1.00 45.89 107 CYS A CA 1
ATOM 818 C C . CYS A 1 107 ? 117.487 27.433 67.944 1.00 45.19 107 CYS A C 1
ATOM 819 O O . CYS A 1 107 ? 118.283 27.155 68.846 1.00 44.11 107 CYS A O 1
ATOM 822 N N . ALA A 1 108 ? 116.844 28.592 67.846 1.00 43.65 108 ALA A N 1
ATOM 823 C CA . ALA A 1 108 ? 116.935 29.665 68.823 1.00 43.31 108 ALA A CA 1
ATOM 824 C C . ALA A 1 108 ? 115.499 29.972 69.244 1.00 41.92 108 ALA A C 1
ATOM 825 O O . ALA A 1 108 ? 114.845 30.821 68.642 1.00 43.30 108 ALA A O 1
ATOM 827 N N . PRO A 1 109 ? 114.994 29.261 70.265 1.00 42.08 109 PRO A N 1
ATOM 828 C CA . PRO A 1 109 ? 113.575 29.339 70.601 1.00 41.69 109 PRO A CA 1
ATOM 829 C C . PRO A 1 109 ? 113.089 30.693 71.115 1.00 41.74 109 PRO A C 1
ATOM 830 O O . PRO A 1 109 ? 111.895 30.981 71.026 1.00 39.79 109 PRO A O 1
ATOM 834 N N . TRP A 1 110 ? 113.994 31.501 71.662 1.00 42.68 110 TRP A N 1
ATOM 835 C CA . TRP A 1 110 ? 113.624 32.785 72.255 1.00 42.72 110 TRP A CA 1
ATOM 836 C C . TRP A 1 110 ? 114.067 33.977 71.405 1.00 41.86 110 TRP A C 1
ATOM 837 O O . TRP A 1 110 ? 114.074 35.112 71.874 1.00 42.23 110 TRP A O 1
ATOM 848 N N . GLN A 1 111 ? 114.407 33.731 70.146 1.00 41.12 111 GLN A N 1
ATOM 849 C CA . GLN A 1 111 ? 114.610 34.835 69.219 1.00 42.15 111 GLN A CA 1
ATOM 850 C C . GLN A 1 111 ? 113.324 35.662 69.156 1.00 42.76 111 GLN A C 1
ATOM 851 O O . GLN A 1 111 ? 112.224 35.117 69.017 1.00 40.68 111 GLN A O 1
ATOM 857 N N . HIS A 1 112 ? 113.469 36.980 69.255 1.00 43.20 112 HIS A N 1
ATOM 858 C CA . HIS A 1 112 ? 112.315 37.862 69.288 1.00 41.21 112 HIS A CA 1
ATOM 859 C C . HIS A 1 112 ? 112.065 38.521 67.929 1.00 41.05 112 HIS A C 1
ATOM 860 O O . HIS A 1 112 ? 112.937 38.577 67.051 1.00 38.55 112 HIS A O 1
ATOM 867 N N . TRP A 1 113 ? 110.847 39.022 67.779 1.00 41.95 113 TRP A N 1
ATOM 868 C CA . TRP A 1 113 ? 110.365 39.550 66.521 1.00 40.63 113 TRP A CA 1
ATOM 869 C C . TRP A 1 113 ? 109.380 40.652 66.835 1.00 43.52 113 TRP A C 1
ATOM 870 O O . TRP A 1 113 ? 108.641 40.547 67.806 1.00 44.11 113 TRP A O 1
ATOM 881 N N . ASN A 1 114 ? 109.394 41.715 66.033 1.00 41.93 114 ASN A N 1
ATOM 882 C CA . ASN A 1 114 ? 108.361 42.746 66.098 1.00 41.19 114 ASN A CA 1
ATOM 883 C C . ASN A 1 114 ? 108.078 43.258 64.695 1.00 39.58 114 ASN A C 1
ATOM 884 O O . ASN A 1 114 ? 108.895 43.094 63.792 1.00 39.44 114 ASN A O 1
ATOM 889 N N . VAL A 1 115 ? 106.898 43.840 64.520 1.00 40.27 115 VAL A N 1
ATOM 890 C CA . VAL A 1 115 ? 106.546 44.568 63.309 1.00 39.20 115 VAL A CA 1
ATOM 891 C C . VAL A 1 115 ? 105.951 45.916 63.741 1.00 38.63 115 VAL A C 1
ATOM 892 O O . VAL A 1 115 ? 105.079 45.952 64.600 1.00 38.96 115 VAL A O 1
ATOM 896 N N . LEU A 1 116 ? 106.432 47.011 63.157 1.00 37.87 116 LEU A N 1
ATOM 897 C CA . LEU A 1 116 ? 105.939 48.349 63.476 1.00 38.45 116 LEU A CA 1
ATOM 898 C C . LEU A 1 116 ? 105.242 48.956 62.266 1.00 38.18 116 LEU A C 1
ATOM 899 O O . LEU A 1 116 ? 105.670 48.786 61.123 1.00 36.21 116 LEU A O 1
ATOM 904 N N . GLU A 1 117 ? 104.166 49.679 62.531 1.00 41.96 117 GLU A N 1
ATOM 905 C CA . GLU A 1 117 ? 103.425 50.373 61.493 1.00 44.61 117 GLU A CA 1
ATOM 906 C C . GLU A 1 117 ? 102.861 51.632 62.121 1.00 43.81 117 GLU A C 1
ATOM 907 O O . GLU A 1 117 ? 101.958 51.564 62.953 1.00 42.78 117 GLU A O 1
ATOM 913 N N . LYS A 1 118 ? 103.421 52.777 61.737 1.00 47.39 118 LYS A N 1
ATOM 914 C CA . LYS A 1 118 ? 103.099 54.049 62.368 1.00 49.64 118 LYS A CA 1
ATOM 915 C C . LYS A 1 118 ? 103.256 53.932 63.896 1.00 46.48 118 LYS A C 1
ATOM 916 O O . LYS A 1 118 ? 104.342 53.595 64.372 1.00 43.88 118 LYS A O 1
ATOM 922 N N . THR A 1 119 ? 102.192 54.179 64.657 1.00 44.53 119 THR A N 1
ATOM 923 C CA . THR A 1 119 ? 102.274 54.142 66.109 1.00 44.86 119 THR A CA 1
ATOM 924 C C . THR A 1 119 ? 101.840 52.791 66.667 1.00 44.04 119 THR A C 1
ATOM 925 O O . THR A 1 119 ? 101.739 52.630 67.882 1.00 42.90 119 THR A O 1
ATOM 929 N N . GLU A 1 120 ? 101.594 51.819 65.790 1.00 45.00 120 GLU A N 1
ATOM 930 C CA . GLU A 1 120 ? 101.168 50.483 66.226 1.00 44.78 120 GLU A CA 1
ATOM 931 C C . GLU A 1 120 ? 102.248 49.437 66.019 1.00 38.26 120 GLU A C 1
ATOM 932 O O . GLU A 1 120 ? 103.230 49.659 65.307 1.00 35.40 120 GLU A O 1
ATOM 938 N N . GLU A 1 121 ? 102.052 48.282 66.639 1.00 38.54 121 GLU A N 1
ATOM 939 C CA . GLU A 1 121 ? 103.024 47.203 66.556 1.00 40.72 121 GLU A CA 1
ATOM 940 C C . GLU A 1 121 ? 102.374 45.832 66.688 1.00 42.78 121 GLU A C 1
ATOM 941 O O . GLU A 1 121 ? 101.246 45.711 67.178 1.00 40.99 121 GLU A O 1
ATOM 947 N N . ALA A 1 122 ? 103.100 44.811 66.244 1.00 40.34 122 ALA A N 1
ATOM 948 C CA . ALA A 1 122 ? 102.708 43.426 66.459 1.00 41.08 122 ALA A CA 1
ATOM 949 C C . ALA A 1 122 ? 102.901 43.020 67.924 1.00 41.23 122 ALA A C 1
ATOM 950 O O . ALA A 1 122 ? 102.183 42.170 68.413 1.00 41.28 122 ALA A O 1
ATOM 952 N N . GLU A 1 123 ? 103.850 43.667 68.599 1.00 42.08 123 GLU A N 1
ATOM 953 C CA . GLU A 1 123 ? 104.386 43.294 69.925 1.00 42.46 123 GLU A CA 1
ATOM 954 C C . GLU A 1 123 ? 105.694 42.521 69.755 1.00 40.39 123 GLU A C 1
ATOM 955 O O . GLU A 1 123 ? 105.800 41.625 68.912 1.00 41.41 123 GLU A O 1
ATOM 961 N N . LYS A 1 124 ? 106.690 42.899 70.548 1.00 39.33 124 LYS A N 1
ATOM 962 C CA . LYS A 1 124 ? 108.001 42.262 70.524 1.00 39.21 124 LYS A CA 1
ATOM 963 C C . LYS A 1 124 ? 107.912 40.947 71.299 1.00 36.40 124 LYS A C 1
ATOM 964 O O . LYS A 1 124 ? 107.762 40.959 72.513 1.00 35.39 124 LYS A O 1
ATOM 970 N N . THR A 1 125 ? 107.971 39.823 70.586 1.00 38.55 125 THR A N 1
ATOM 971 C CA . THR A 1 125 ? 107.630 38.509 71.154 1.00 40.55 125 THR A CA 1
ATOM 972 C C . THR A 1 125 ? 108.569 37.386 70.680 1.00 37.79 125 THR A C 1
ATOM 973 O O . THR A 1 125 ? 109.141 37.480 69.598 1.00 35.78 125 THR A O 1
ATOM 977 N N . PRO A 1 126 ? 108.707 36.310 71.478 1.00 36.96 126 PRO A N 1
ATOM 978 C CA . PRO A 1 126 ? 109.585 35.205 71.111 1.00 37.29 126 PRO A CA 1
ATOM 979 C C . PRO A 1 126 ? 108.947 34.204 70.137 1.00 40.30 126 PRO A C 1
ATOM 980 O O . PRO A 1 126 ? 108.425 33.161 70.554 1.00 41.17 126 PRO A O 1
ATOM 984 N N . VAL A 1 127 ? 109.003 34.518 68.845 1.00 40.36 127 VAL A N 1
ATOM 985 C CA . VAL A 1 127 ? 108.504 33.607 67.807 1.00 41.23 127 VAL A CA 1
ATOM 986 C C . VAL A 1 127 ? 109.430 32.400 67.610 1.00 42.33 127 VAL A C 1
ATOM 987 O O . VAL A 1 127 ? 109.003 31.354 67.128 1.00 42.05 127 VAL A O 1
ATOM 991 N N . GLY A 1 128 ? 110.696 32.550 67.985 1.00 41.59 128 GLY A N 1
ATOM 992 C CA . GLY A 1 128 ? 111.695 31.513 67.751 1.00 43.05 128 GLY A CA 1
ATOM 993 C C . GLY A 1 128 ? 112.148 31.526 66.300 1.00 42.98 128 GLY A C 1
ATOM 994 O O . GLY A 1 128 ? 111.517 32.154 65.449 1.00 45.99 128 GLY A O 1
ATOM 995 N N . SER A 1 129 ? 113.256 30.846 66.025 1.00 43.03 129 SER A N 1
ATOM 996 C CA . SER A 1 129 ? 113.750 30.666 64.660 1.00 45.48 129 SER A CA 1
ATOM 997 C C . SER A 1 129 ? 114.721 29.489 64.630 1.00 44.03 129 SER A C 1
ATOM 998 O O . SER A 1 129 ? 115.345 29.181 65.641 1.00 47.47 129 SER A O 1
ATOM 1001 N N . CYS A 1 130 ? 114.832 28.816 63.489 1.00 43.53 130 CYS A N 1
ATOM 1002 C CA . CYS A 1 130 ? 115.848 27.778 63.323 1.00 47.12 130 CYS A CA 1
ATOM 1003 C C . CYS A 1 130 ? 116.825 28.186 62.239 1.00 43.78 130 CYS A C 1
ATOM 1004 O O . CYS A 1 130 ? 116.441 28.796 61.247 1.00 43.22 130 CYS A O 1
ATOM 1007 N N . PHE A 1 131 ? 118.094 27.867 62.469 1.00 43.70 131 PHE A N 1
ATOM 1008 C CA . PHE A 1 131 ? 119.170 28.116 61.524 1.00 45.10 131 PHE A CA 1
ATOM 1009 C C . PHE A 1 131 ? 119.584 26.768 60.941 1.00 44.73 131 PHE A C 1
ATOM 1010 O O . PHE A 1 131 ? 119.804 25.797 61.681 1.00 39.68 131 PHE A O 1
ATOM 1018 N N . LEU A 1 132 ? 119.678 26.703 59.617 1.00 43.06 132 LEU A N 1
ATOM 1019 C CA . LEU A 1 132 ? 120.044 25.469 58.945 1.00 40.29 132 LEU A CA 1
ATOM 1020 C C . LEU A 1 132 ? 121.376 25.667 58.261 1.00 39.37 132 LEU A C 1
ATOM 1021 O O . LEU A 1 132 ? 121.585 26.681 57.607 1.00 38.62 132 LEU A O 1
ATOM 1026 N N . ALA A 1 133 ? 122.264 24.686 58.418 1.00 42.99 133 ALA A N 1
ATOM 1027 C CA . ALA A 1 133 ? 123.614 24.747 57.870 1.00 42.60 133 ALA A CA 1
ATOM 1028 C C . ALA A 1 133 ? 123.958 23.462 57.130 1.00 44.39 133 ALA A C 1
ATOM 1029 O O . ALA A 1 133 ? 123.610 22.366 57.569 1.00 41.04 133 ALA A O 1
ATOM 1031 N N . GLN A 1 134 ? 124.641 23.614 56.000 1.00 49.15 134 GLN A N 1
ATOM 1032 C CA . GLN A 1 134 ? 125.223 22.490 55.284 1.00 56.09 134 GLN A CA 1
ATOM 1033 C C . GLN A 1 134 ? 126.756 22.665 55.294 1.00 55.44 134 GLN A C 1
ATOM 1034 O O . GLN A 1 134 ? 127.315 23.308 54.408 1.00 56.89 134 GLN A O 1
ATOM 1040 N N . PRO A 1 135 ? 127.436 22.112 56.317 1.00 55.56 135 PRO A N 1
ATOM 1041 C CA . PRO A 1 135 ? 128.864 22.362 56.550 1.00 56.30 135 PRO A CA 1
ATOM 1042 C C . PRO A 1 135 ? 129.798 22.127 55.359 1.00 56.91 135 PRO A C 1
ATOM 1043 O O . PRO A 1 135 ? 130.694 22.935 55.121 1.00 59.20 135 PRO A O 1
ATOM 1047 N N . GLU A 1 136 ? 129.582 21.047 54.614 1.00 57.40 136 GLU A N 1
ATOM 1048 C CA . GLU A 1 136 ? 130.456 20.695 53.481 1.00 56.20 136 GLU A CA 1
ATOM 1049 C C . GLU A 1 136 ? 130.323 21.604 52.251 1.00 56.28 136 GLU A C 1
ATOM 1050 O O . GLU A 1 136 ? 131.088 21.449 51.290 1.00 55.69 136 GLU A O 1
ATOM 1056 N N . SER A 1 137 ? 129.344 22.513 52.263 1.00 51.47 137 SER A N 1
ATOM 1057 C CA . SER A 1 137 ? 129.183 23.504 51.191 1.00 46.21 137 SER A CA 1
ATOM 1058 C C . SER A 1 137 ? 129.230 24.941 51.706 1.00 44.58 137 SER A C 1
ATOM 1059 O O . SER A 1 137 ? 129.663 25.839 50.995 1.00 42.85 137 SER A O 1
ATOM 1062 N N . GLY A 1 138 ? 128.770 25.153 52.934 1.00 44.57 138 GLY A N 1
ATOM 1063 C CA . GLY A 1 138 ? 128.719 26.477 53.521 1.00 43.16 138 GLY A CA 1
ATOM 1064 C C . GLY A 1 138 ? 127.346 27.106 53.417 1.00 44.62 138 GLY A C 1
ATOM 1065 O O . GLY A 1 138 ? 127.151 28.230 53.881 1.00 42.61 138 GLY A O 1
ATOM 1066 N N . ARG A 1 139 ? 126.392 26.388 52.823 1.00 46.62 139 ARG A N 1
ATOM 1067 C CA . ARG A 1 139 ? 125.046 26.925 52.646 1.00 50.01 139 ARG A CA 1
ATOM 1068 C C . ARG A 1 139 ? 124.389 27.180 53.986 1.00 47.53 139 ARG A C 1
ATOM 1069 O O . ARG A 1 139 ? 124.544 26.397 54.925 1.00 45.93 139 ARG A O 1
ATOM 1077 N N . ARG A 1 140 ? 123.649 28.280 54.050 1.00 43.35 140 ARG A N 1
ATOM 1078 C CA . ARG A 1 140 ? 122.900 28.649 55.231 1.00 42.64 140 ARG A CA 1
ATOM 1079 C C . ARG A 1 140 ? 121.474 28.989 54.833 1.00 42.23 140 ARG A C 1
ATOM 1080 O O . ARG A 1 140 ? 121.239 29.550 53.767 1.00 43.83 140 ARG A O 1
ATOM 1088 N N . ALA A 1 141 ? 120.535 28.633 55.701 1.00 42.31 141 ALA A N 1
ATOM 1089 C CA . ALA A 1 141 ? 119.123 28.954 55.528 1.00 41.06 141 ALA A CA 1
ATOM 1090 C C . ALA A 1 141 ? 118.519 29.149 56.909 1.00 42.75 141 ALA A C 1
ATOM 1091 O O . ALA A 1 141 ? 119.137 28.810 57.923 1.00 44.54 141 ALA A O 1
ATOM 1093 N N . GLU A 1 142 ? 117.314 29.702 56.947 1.00 44.13 142 GLU A N 1
ATOM 1094 C CA . GLU A 1 142 ? 116.586 29.883 58.193 1.00 47.23 142 GLU A CA 1
ATOM 1095 C C . GLU A 1 142 ? 115.130 29.480 57.992 1.00 44.70 142 GLU A C 1
ATOM 1096 O O . GLU A 1 142 ? 114.660 29.361 56.866 1.00 42.15 142 GLU A O 1
ATOM 1102 N N . TYR A 1 143 ? 114.429 29.262 59.097 1.00 42.35 143 TYR A N 1
ATOM 1103 C CA . TYR A 1 143 ? 113.020 28.929 59.066 1.00 41.43 143 TYR A CA 1
ATOM 1104 C C . TYR A 1 143 ? 112.389 29.478 60.341 1.00 43.47 143 TYR A C 1
ATOM 1105 O O . TYR A 1 143 ? 112.830 29.161 61.446 1.00 45.09 143 TYR A O 1
ATOM 1114 N N . SER A 1 144 ? 111.372 30.315 60.182 1.00 45.72 144 SER A N 1
ATOM 1115 C CA . SER A 1 144 ? 110.732 30.971 61.316 1.00 48.26 144 SER A CA 1
ATOM 1116 C C . SER A 1 144 ? 109.241 31.087 61.038 1.00 46.13 144 SER A C 1
ATOM 1117 O O . SER A 1 144 ? 108.732 32.176 60.765 1.00 45.08 144 SER A O 1
ATOM 1120 N N . PRO A 1 145 ? 108.530 29.956 61.121 1.00 42.30 145 PRO A N 1
ATOM 1121 C CA . PRO A 1 145 ? 107.147 29.887 60.644 1.00 43.78 145 PRO A CA 1
ATOM 1122 C C . PRO A 1 145 ? 106.135 30.717 61.445 1.00 44.48 145 PRO A C 1
ATOM 1123 O O . PRO A 1 145 ? 105.010 30.899 60.985 1.00 47.55 145 PRO A O 1
ATOM 1127 N N . CYS A 1 146 ? 106.529 31.220 62.612 1.00 44.02 146 CYS A N 1
ATOM 1128 C CA . CYS A 1 146 ? 105.607 31.931 63.485 1.00 46.55 146 CYS A CA 1
ATOM 1129 C C . CYS A 1 146 ? 105.650 33.455 63.351 1.00 46.04 146 CYS A C 1
ATOM 1130 O O . CYS A 1 146 ? 104.785 34.145 63.888 1.00 48.23 146 CYS A O 1
ATOM 1133 N N . ARG A 1 147 ? 106.636 33.984 62.637 1.00 43.40 147 ARG A N 1
ATOM 1134 C CA . ARG A 1 147 ? 106.658 35.416 62.338 1.00 42.07 147 ARG A CA 1
ATOM 1135 C C . ARG A 1 147 ? 105.404 35.808 61.569 1.00 40.24 147 ARG A C 1
ATOM 1136 O O . ARG A 1 147 ? 104.975 35.086 60.684 1.00 40.33 147 ARG A O 1
ATOM 1144 N N . GLY A 1 148 ? 104.823 36.951 61.918 1.00 40.93 148 GLY A N 1
ATOM 1145 C CA . GLY A 1 148 ? 103.663 37.486 61.209 1.00 40.05 148 GLY A CA 1
ATOM 1146 C C . GLY A 1 148 ? 103.811 38.980 61.019 1.00 38.76 148 GLY A C 1
ATOM 1147 O O . GLY A 1 148 ? 104.790 39.566 61.469 1.00 36.19 148 GLY A O 1
ATOM 1148 N N . ASN A 1 149 ? 102.847 39.595 60.336 1.00 38.72 149 ASN A N 1
ATOM 1149 C CA . ASN A 1 149 ? 102.839 41.050 60.158 1.00 38.35 149 ASN A CA 1
ATOM 1150 C C . ASN A 1 149 ? 101.499 41.660 60.560 1.00 37.92 149 ASN A C 1
ATOM 1151 O O . ASN A 1 149 ? 101.115 42.720 60.065 1.00 36.57 149 ASN A O 1
ATOM 1156 N N . THR A 1 150 ? 100.806 40.980 61.472 1.00 40.04 150 THR A N 1
ATOM 1157 C CA . THR A 1 150 ? 99.520 41.435 61.977 1.00 38.98 150 THR A CA 1
ATOM 1158 C C . THR A 1 150 ? 99.752 42.306 63.208 1.00 40.60 150 THR A C 1
ATOM 1159 O O . THR A 1 150 ? 100.554 41.961 64.079 1.00 40.17 150 THR A O 1
ATOM 1163 N N . LEU A 1 151 ? 99.063 43.446 63.260 1.00 39.71 151 LEU A N 1
ATOM 1164 C CA . LEU A 1 151 ? 99.198 44.371 64.380 1.00 39.60 151 LEU A CA 1
ATOM 1165 C C . LEU A 1 151 ? 98.377 43.909 65.581 1.00 38.18 151 LEU A C 1
ATOM 1166 O O . LEU A 1 151 ? 97.389 43.199 65.437 1.00 40.66 151 LEU A O 1
ATOM 1171 N N . SER A 1 152 ? 98.810 44.344 66.757 1.00 43.07 152 SER A N 1
ATOM 1172 C CA . SER A 1 152 ? 98.244 43.972 68.057 1.00 44.31 152 SER A CA 1
ATOM 1173 C C . SER A 1 152 ? 96.721 44.078 68.137 1.00 43.86 152 SER A C 1
ATOM 1174 O O . SER A 1 152 ? 96.043 43.188 68.670 1.00 43.71 152 SER A O 1
ATOM 1177 N N . ARG A 1 153 ? 96.207 45.186 67.619 1.00 40.51 153 ARG A N 1
ATOM 1178 C CA . ARG A 1 153 ? 94.784 45.497 67.627 1.00 45.78 153 ARG A CA 1
ATOM 1179 C C . ARG A 1 153 ? 93.926 44.444 66.920 1.00 41.61 153 ARG A C 1
ATOM 1180 O O . ARG A 1 153 ? 92.793 44.213 67.314 1.00 43.25 153 ARG A O 1
ATOM 1188 N N . ILE A 1 154 ? 94.461 43.814 65.878 1.00 41.93 154 ILE A N 1
ATOM 1189 C CA . ILE A 1 154 ? 93.706 42.822 65.107 1.00 40.91 154 ILE A CA 1
ATOM 1190 C C . ILE A 1 154 ? 93.533 41.513 65.890 1.00 41.49 154 ILE A C 1
ATOM 1191 O O . ILE A 1 154 ? 92.483 40.882 65.817 1.00 40.09 154 ILE A O 1
ATOM 1196 N N . TYR A 1 155 ? 94.553 41.108 66.647 1.00 40.55 155 TYR A N 1
ATOM 1197 C CA . TYR A 1 155 ? 94.405 39.962 67.540 1.00 38.56 155 TYR A CA 1
ATOM 1198 C C . TYR A 1 155 ? 93.347 40.255 68.606 1.00 41.09 155 TYR A C 1
ATOM 1199 O O . TYR A 1 155 ? 92.523 39.390 68.927 1.00 42.11 155 TYR A O 1
ATOM 1208 N N . VAL A 1 156 ? 93.364 41.474 69.149 1.00 40.75 156 VAL A N 1
ATOM 1209 C CA . VAL A 1 156 ? 92.372 41.863 70.146 1.00 42.93 156 VAL A CA 1
ATOM 1210 C C . VAL A 1 156 ? 90.959 41.772 69.571 1.00 44.41 156 VAL A C 1
ATOM 1211 O O . VAL A 1 156 ? 90.071 41.200 70.195 1.00 46.07 156 VAL A O 1
ATOM 1215 N N . GLU A 1 157 ? 90.772 42.318 68.372 1.00 48.03 157 GLU A N 1
ATOM 1216 C CA . GLU A 1 157 ? 89.471 42.325 67.711 1.00 52.27 157 GLU A CA 1
ATOM 1217 C C . GLU A 1 157 ? 89.014 40.930 67.288 1.00 50.60 157 GLU A C 1
ATOM 1218 O O . GLU A 1 157 ? 87.831 40.731 67.039 1.00 54.27 157 GLU A O 1
ATOM 1224 N N . ASN A 1 158 ? 89.937 39.974 67.200 1.00 50.52 158 ASN A N 1
ATOM 1225 C CA . ASN A 1 158 ? 89.604 38.594 66.831 1.00 49.12 158 ASN A CA 1
ATOM 1226 C C . ASN A 1 158 ? 89.828 37.601 67.970 1.00 47.29 158 ASN A C 1
ATOM 1227 O O . ASN A 1 158 ? 90.087 36.418 67.734 1.00 44.53 158 ASN A O 1
ATOM 1232 N N . ASP A 1 159 ? 89.722 38.092 69.201 1.00 47.25 159 ASP A N 1
ATOM 1233 C CA . ASP A 1 159 ? 89.870 37.270 70.406 1.00 49.75 159 ASP A CA 1
ATOM 1234 C C . ASP A 1 159 ? 91.128 36.382 70.411 1.00 45.90 159 ASP A C 1
ATOM 1235 O O . ASP A 1 159 ? 91.098 35.246 70.874 1.00 44.47 159 ASP A O 1
ATOM 1240 N N . PHE A 1 160 ? 92.230 36.914 69.898 1.00 45.21 160 PHE A N 1
ATOM 1241 C CA . PHE A 1 160 ? 93.533 36.259 69.991 1.00 43.69 160 PHE A CA 1
ATOM 1242 C C . PHE A 1 160 ? 93.565 34.872 69.349 1.00 42.03 160 PHE A C 1
ATOM 1243 O O . PHE A 1 160 ? 94.225 33.950 69.841 1.00 40.02 160 PHE A O 1
ATOM 1251 N N . SER A 1 161 ? 92.861 34.739 68.230 1.00 44.69 161 SER A N 1
ATOM 1252 C CA . SER A 1 161 ? 92.870 33.500 67.461 1.00 46.28 161 SER A CA 1
ATOM 1253 C C . SER A 1 161 ? 94.118 33.465 66.580 1.00 42.76 161 SER A C 1
ATOM 1254 O O . SER A 1 161 ? 94.625 34.514 66.168 1.00 39.81 161 SER A O 1
ATOM 1257 N N . TRP A 1 162 ? 94.613 32.252 66.331 1.00 40.78 162 TRP A N 1
ATOM 1258 C CA A TRP A 1 162 ? 95.801 32.021 65.507 0.70 41.82 162 TRP A CA 1
ATOM 1259 C CA B TRP A 1 162 ? 95.782 32.046 65.479 0.30 43.47 162 TRP A CA 1
ATOM 1260 C C . TRP A 1 162 ? 96.936 32.966 65.884 1.00 41.78 162 TRP A C 1
ATOM 1261 O O . TRP A 1 162 ? 97.625 33.528 65.036 1.00 44.14 162 TRP A O 1
ATOM 1282 N N . ASP A 1 163 ? 97.135 33.109 67.188 1.00 41.57 163 ASP A N 1
ATOM 1283 C CA . ASP A 1 163 ? 98.169 33.976 67.722 1.00 40.26 163 ASP A CA 1
ATOM 1284 C C . ASP A 1 163 ? 99.457 33.179 67.873 1.00 39.05 163 ASP A C 1
ATOM 1285 O O . ASP A 1 163 ? 99.609 32.413 68.820 1.00 35.56 163 ASP A O 1
ATOM 1290 N N . LYS A 1 164 ? 100.376 33.373 66.930 1.00 41.38 164 LYS A N 1
ATOM 1291 C CA . LYS A 1 164 ? 101.636 32.634 66.895 1.00 45.01 164 LYS A CA 1
ATOM 1292 C C . LYS A 1 164 ? 102.822 33.455 67.415 1.00 43.29 164 LYS A C 1
ATOM 1293 O O . LYS A 1 164 ? 103.983 33.072 67.226 1.00 42.02 164 LYS A O 1
ATOM 1299 N N . ARG A 1 165 ? 102.535 34.556 68.103 1.00 39.93 165 ARG A N 1
ATOM 1300 C CA . ARG A 1 165 ? 103.579 35.494 68.502 1.00 39.73 165 ARG A CA 1
ATOM 1301 C C . ARG A 1 165 ? 104.563 34.958 69.551 1.00 37.95 165 ARG A C 1
ATOM 1302 O O . ARG A 1 165 ? 105.696 35.418 69.614 1.00 39.75 165 ARG A O 1
ATOM 1310 N N . TYR A 1 166 ? 104.156 33.971 70.339 1.00 38.74 166 TYR A N 1
ATOM 1311 C CA . TYR A 1 166 ? 104.999 33.464 71.439 1.00 41.31 166 TYR A CA 1
ATOM 1312 C C . TYR A 1 166 ? 105.385 32.003 71.209 1.00 40.59 166 TYR A C 1
ATOM 1313 O O . TYR A 1 166 ? 105.668 31.294 72.160 1.00 41.30 166 TYR A O 1
ATOM 1322 N N . CYS A 1 167 ? 105.402 31.565 69.951 1.00 43.11 167 CYS A N 1
ATOM 1323 C CA . CYS A 1 167 ? 105.604 30.141 69.601 1.00 45.05 167 CYS A CA 1
ATOM 1324 C C . CYS A 1 167 ? 106.790 29.472 70.262 1.00 42.99 167 CYS A C 1
ATOM 1325 O O . CYS A 1 167 ? 106.708 28.331 70.707 1.00 45.42 167 CYS A O 1
ATOM 1328 N N . GLU A 1 168 ? 107.911 30.176 70.241 1.00 42.47 168 GLU A N 1
ATOM 1329 C CA . GLU A 1 168 ? 109.199 29.602 70.538 1.00 44.48 168 GLU A CA 1
ATOM 1330 C C . GLU A 1 168 ? 109.482 28.378 69.649 1.00 43.71 168 GLU A C 1
ATOM 1331 O O . GLU A 1 168 ? 109.864 27.304 70.116 1.00 44.97 168 GLU A O 1
ATOM 1337 N N . ALA A 1 169 ? 109.297 28.571 68.348 1.00 43.00 169 ALA A N 1
ATOM 1338 C CA . ALA A 1 169 ? 109.557 27.529 67.364 1.00 44.82 169 ALA A CA 1
ATOM 1339 C C . ALA A 1 169 ? 110.987 27.009 67.505 1.00 46.70 169 ALA A C 1
ATOM 1340 O O . ALA A 1 169 ? 111.927 27.796 67.662 1.00 44.07 169 ALA A O 1
ATOM 1342 N N . GLY A 1 170 ? 111.142 25.685 67.458 1.00 44.66 170 GLY A N 1
ATOM 1343 C CA . GLY A 1 170 ? 112.446 25.063 67.649 1.00 43.51 170 GLY A CA 1
ATOM 1344 C C . GLY A 1 170 ? 112.783 24.739 69.100 1.00 42.31 170 GLY A C 1
ATOM 1345 O O . GLY A 1 170 ? 113.865 24.242 69.384 1.00 41.37 170 GLY A O 1
ATOM 1346 N N . PHE A 1 171 ? 111.862 25.034 70.017 1.00 40.00 171 PHE A N 1
ATOM 1347 C CA . PHE A 1 171 ? 111.949 24.596 71.411 1.00 37.96 171 PHE A CA 1
ATOM 1348 C C . PHE A 1 171 ? 112.262 23.098 71.447 1.00 38.78 171 PHE A C 1
ATOM 1349 O O . PHE A 1 171 ? 113.112 22.650 72.217 1.00 38.84 171 PHE A O 1
ATOM 1357 N N . SER A 1 172 ? 111.562 22.337 70.605 1.00 39.26 172 SER A N 1
ATOM 1358 C CA . SER A 1 172 ? 111.915 20.948 70.315 1.00 40.32 172 SER A CA 1
ATOM 1359 C C . SER A 1 172 ? 111.966 20.736 68.806 1.00 40.44 172 SER A C 1
ATOM 1360 O O . SER A 1 172 ? 111.412 21.518 68.037 1.00 40.75 172 SER A O 1
ATOM 1363 N N . SER A 1 173 ? 112.645 19.683 68.375 1.00 43.05 173 SER A N 1
ATOM 1364 C CA . SER A 1 173 ? 112.782 19.433 66.945 1.00 45.02 173 SER A CA 1
ATOM 1365 C C . SER A 1 173 ? 113.074 17.974 66.643 1.00 44.36 173 SER A C 1
ATOM 1366 O O . SER A 1 173 ? 113.594 17.242 67.478 1.00 45.75 173 SER A O 1
ATOM 1369 N N . VAL A 1 174 ? 112.692 17.554 65.445 1.00 41.83 174 VAL A N 1
ATOM 1370 C CA . VAL A 1 174 ? 112.982 16.217 64.971 1.00 37.98 174 VAL A CA 1
ATOM 1371 C C . VAL A 1 174 ? 112.899 16.281 63.449 1.00 39.78 174 VAL A C 1
ATOM 1372 O O . VAL A 1 174 ? 112.234 17.155 62.906 1.00 42.73 174 VAL A O 1
ATOM 1376 N N . VAL A 1 175 ? 113.605 15.396 62.758 1.00 40.35 175 VAL A N 1
ATOM 1377 C CA . VAL A 1 175 ? 113.524 15.346 61.304 1.00 41.86 175 VAL A CA 1
ATOM 1378 C C . VAL A 1 175 ? 113.165 13.928 60.893 1.00 43.30 175 VAL A C 1
ATOM 1379 O O . VAL A 1 175 ? 113.788 12.975 61.361 1.00 49.60 175 VAL A O 1
ATOM 1383 N N . THR A 1 176 ? 112.157 13.786 60.034 1.00 43.18 176 THR A N 1
ATOM 1384 C CA . THR A 1 176 ? 111.776 12.469 59.517 1.00 42.47 176 THR A CA 1
ATOM 1385 C C . THR A 1 176 ? 112.876 11.937 58.595 1.00 43.54 176 THR A C 1
ATOM 1386 O O . THR A 1 176 ? 113.784 12.676 58.193 1.00 41.06 176 THR A O 1
ATOM 1390 N N A GLN A 1 177 ? 112.788 10.653 58.263 0.50 45.67 177 GLN A N 1
ATOM 1391 N N B GLN A 1 177 ? 112.793 10.655 58.261 0.50 46.94 177 GLN A N 1
ATOM 1392 C CA A GLN A 1 177 ? 113.756 10.024 57.362 0.50 46.81 177 GLN A CA 1
ATOM 1393 C CA B GLN A 1 177 ? 113.766 10.038 57.358 0.50 49.00 177 GLN A CA 1
ATOM 1394 C C A GLN A 1 177 ? 113.711 10.654 55.966 0.50 45.59 177 GLN A C 1
ATOM 1395 C C B GLN A 1 177 ? 113.711 10.652 55.958 0.50 46.94 177 GLN A C 1
ATOM 1396 O O A GLN A 1 177 ? 114.740 10.791 55.314 0.50 45.86 177 GLN A O 1
ATOM 1397 O O B GLN A 1 177 ? 114.736 10.775 55.296 0.50 47.26 177 GLN A O 1
ATOM 1408 N N . ALA A 1 178 ? 112.516 11.047 55.526 1.00 45.77 178 ALA A N 1
ATOM 1409 C CA . ALA A 1 178 ? 112.328 11.698 54.227 1.00 44.52 178 ALA A CA 1
ATOM 1410 C C . ALA A 1 178 ? 112.848 13.143 54.182 1.00 44.52 178 ALA A C 1
ATOM 1411 O O . ALA A 1 178 ? 112.894 13.749 53.111 1.00 46.14 178 ALA A O 1
ATOM 1413 N N . GLY A 1 179 ? 113.209 13.705 55.333 1.00 42.65 179 GLY A N 1
ATOM 1414 C CA . GLY A 1 179 ? 113.783 15.048 55.387 1.00 41.76 179 GLY A CA 1
ATOM 1415 C C . GLY A 1 179 ? 112.775 16.150 55.659 1.00 41.94 179 GLY A C 1
ATOM 1416 O O . GLY A 1 179 ? 112.958 17.282 55.191 1.00 42.22 179 GLY A O 1
ATOM 1417 N N . GLU A 1 180 ? 111.714 15.827 56.403 1.00 41.91 180 GLU A N 1
ATOM 1418 C CA . GLU A 1 180 ? 110.786 16.841 56.909 1.00 44.82 180 GLU A CA 1
ATOM 1419 C C . GLU A 1 180 ? 111.204 17.283 58.317 1.00 42.99 180 GLU A C 1
ATOM 1420 O O . GLU A 1 180 ? 111.304 16.476 59.242 1.00 42.20 180 GLU A O 1
ATOM 1426 N N . LEU A 1 181 ? 111.453 18.574 58.468 1.00 41.67 181 LEU A N 1
ATOM 1427 C CA . LEU A 1 181 ? 111.744 19.141 59.769 1.00 40.02 181 LEU A CA 1
ATOM 1428 C C . LEU A 1 181 ? 110.419 19.359 60.489 1.00 39.89 181 LEU A C 1
ATOM 1429 O O . LEU A 1 181 ? 109.494 19.969 59.938 1.00 37.64 181 LEU A O 1
ATOM 1434 N N . VAL A 1 182 ? 110.325 18.846 61.713 1.00 37.34 182 VAL A N 1
ATOM 1435 C CA . VAL A 1 182 ? 109.146 19.059 62.546 1.00 37.88 182 VAL A CA 1
ATOM 1436 C C . VAL A 1 182 ? 109.607 19.823 63.780 1.00 40.39 182 VAL A C 1
ATOM 1437 O O . VAL A 1 182 ? 110.493 19.365 64.500 1.00 41.97 182 VAL A O 1
ATOM 1441 N N . LEU A 1 183 ? 109.046 21.010 63.991 1.00 41.75 183 LEU A N 1
ATOM 1442 C CA . LEU A 1 183 ? 109.423 21.856 65.121 1.00 41.39 183 LEU A CA 1
ATOM 1443 C C . LEU A 1 183 ? 108.297 21.954 66.153 1.00 42.72 183 LEU A C 1
ATOM 1444 O O . LEU A 1 183 ? 107.141 22.198 65.802 1.00 41.16 183 LEU A O 1
ATOM 1449 N N . GLY A 1 184 ? 108.642 21.759 67.422 1.00 41.42 184 GLY A N 1
ATOM 1450 C CA . GLY A 1 184 ? 107.722 22.019 68.519 1.00 42.09 184 GLY A CA 1
ATOM 1451 C C . GLY A 1 184 ? 107.786 23.484 68.939 1.00 43.00 184 GLY A C 1
ATOM 1452 O O . GLY A 1 184 ? 108.870 24.047 69.103 1.00 39.88 184 GLY A O 1
ATOM 1453 N N . ALA A 1 185 ? 106.610 24.088 69.113 1.00 42.33 185 ALA A N 1
ATOM 1454 C CA . ALA A 1 185 ? 106.464 25.489 69.485 1.00 40.95 185 ALA A CA 1
ATOM 1455 C C . ALA A 1 185 ? 105.432 25.580 70.610 1.00 39.42 185 ALA A C 1
ATOM 1456 O O . ALA A 1 185 ? 104.265 25.866 70.355 1.00 39.71 185 ALA A O 1
ATOM 1458 N N . PRO A 1 186 ? 105.855 25.311 71.859 1.00 40.42 186 PRO A N 1
ATOM 1459 C CA . PRO A 1 186 ? 104.916 25.193 72.993 1.00 39.70 186 PRO A CA 1
ATOM 1460 C C . PRO A 1 186 ? 104.177 26.470 73.382 1.00 39.59 186 PRO A C 1
ATOM 1461 O O . PRO A 1 186 ? 103.159 26.397 74.073 1.00 41.94 186 PRO A O 1
ATOM 1465 N N . GLY A 1 187 ? 104.675 27.626 72.947 1.00 40.47 187 GLY A N 1
ATOM 1466 C CA . GLY A 1 187 ? 103.980 28.886 73.175 1.00 40.32 187 GLY A CA 1
ATOM 1467 C C . GLY A 1 187 ? 102.940 29.215 72.112 1.00 42.20 187 GLY A C 1
ATOM 1468 O O . GLY A 1 187 ? 102.243 30.222 72.217 1.00 41.03 187 GLY A O 1
ATOM 1469 N N . GLY A 1 188 ? 102.829 28.367 71.092 1.00 42.73 188 GLY A N 1
ATOM 1470 C CA . GLY A 1 188 ? 101.922 28.606 69.975 1.00 41.39 188 GLY A CA 1
ATOM 1471 C C . GLY A 1 188 ? 100.467 28.785 70.369 1.00 42.53 188 GLY A C 1
ATOM 1472 O O . GLY A 1 188 ? 99.975 28.145 71.304 1.00 38.55 188 GLY A O 1
ATOM 1473 N N . TYR A 1 189 ? 99.772 29.661 69.646 1.00 43.12 189 TYR A N 1
ATOM 1474 C CA . TYR A 1 189 ? 98.340 29.850 69.835 1.00 43.02 189 TYR A CA 1
ATOM 1475 C C . TYR A 1 189 ? 98.055 30.190 71.296 1.00 40.54 189 TYR A C 1
ATOM 1476 O O . TYR A 1 189 ? 97.302 29.505 71.974 1.00 39.05 189 TYR A O 1
ATOM 1485 N N . TYR A 1 190 ? 98.710 31.248 71.765 1.00 42.99 190 TYR A N 1
ATOM 1486 C CA . TYR A 1 190 ? 98.581 31.734 73.136 1.00 40.90 190 TYR A CA 1
ATOM 1487 C C . TYR A 1 190 ? 98.798 30.610 74.161 1.00 42.50 190 TYR A C 1
ATOM 1488 O O . TYR A 1 190 ? 97.988 30.402 75.064 1.00 42.93 190 TYR A O 1
ATOM 1497 N N . PHE A 1 191 ? 99.905 29.887 73.979 1.00 40.23 191 PHE A N 1
ATOM 1498 C CA . PHE A 1 191 ? 100.403 28.860 74.912 1.00 40.72 191 PHE A CA 1
ATOM 1499 C C . PHE A 1 191 ? 99.661 27.502 74.931 1.00 42.53 191 PHE A C 1
ATOM 1500 O O . PHE A 1 191 ? 99.921 26.670 75.800 1.00 41.54 191 PHE A O 1
ATOM 1508 N N . LEU A 1 192 ? 98.776 27.262 73.966 1.00 41.96 192 LEU A N 1
ATOM 1509 C CA . LEU A 1 192 ? 98.293 25.904 73.714 1.00 44.96 192 LEU A CA 1
ATOM 1510 C C . LEU A 1 192 ? 99.458 25.049 73.252 1.00 42.41 192 LEU A C 1
ATOM 1511 O O . LEU A 1 192 ? 99.657 23.931 73.742 1.00 40.07 192 LEU A O 1
ATOM 1516 N N . GLY A 1 193 ? 100.209 25.602 72.299 1.00 38.65 193 GLY A N 1
ATOM 1517 C CA . GLY A 1 193 ? 101.325 24.933 71.652 1.00 36.73 193 GLY A CA 1
ATOM 1518 C C . GLY A 1 193 ? 100.952 24.522 70.237 1.00 38.65 193 GLY A C 1
ATOM 1519 O O . GLY A 1 193 ? 99.778 24.280 69.941 1.00 39.95 193 GLY A O 1
ATOM 1520 N N . LEU A 1 194 ? 101.949 24.445 69.359 1.00 40.01 194 LEU A N 1
ATOM 1521 C CA . LEU A 1 194 ? 101.732 24.012 67.975 1.00 38.24 194 LEU A CA 1
ATOM 1522 C C . LEU A 1 194 ? 102.949 23.294 67.407 1.00 41.46 194 LEU A C 1
ATOM 1523 O O . LEU A 1 194 ? 104.052 23.378 67.953 1.00 40.49 194 LEU A O 1
ATOM 1528 N N . LEU A 1 195 ? 102.724 22.597 66.296 1.00 42.77 195 LEU A N 1
ATOM 1529 C CA . LEU A 1 195 ? 103.789 21.986 65.510 1.00 42.72 195 LEU A CA 1
ATOM 1530 C C . LEU A 1 195 ? 103.884 22.656 64.135 1.00 42.59 195 LEU A C 1
ATOM 1531 O O . LEU A 1 195 ? 102.877 23.031 63.551 1.00 40.82 195 LEU A O 1
ATOM 1536 N N . ALA A 1 196 ? 105.110 22.813 63.645 1.00 42.53 196 ALA A N 1
ATOM 1537 C CA . ALA A 1 196 ? 105.372 23.338 62.314 1.00 41.63 196 ALA A CA 1
ATOM 1538 C C . ALA A 1 196 ? 106.243 22.341 61.551 1.00 39.97 196 ALA A C 1
ATOM 1539 O O . ALA A 1 196 ? 107.305 21.955 62.033 1.00 39.85 196 ALA A O 1
ATOM 1541 N N . GLN A 1 197 ? 105.794 21.936 60.366 1.00 40.43 197 GLN A N 1
ATOM 1542 C CA . GLN A 1 197 ? 106.519 20.989 59.531 1.00 43.84 197 GLN A CA 1
ATOM 1543 C C . GLN A 1 197 ? 106.818 21.596 58.158 1.00 43.30 197 GLN A C 1
ATOM 1544 O O . GLN A 1 197 ? 105.970 22.251 57.569 1.00 41.38 197 GLN A O 1
ATOM 1550 N N . ALA A 1 198 ? 108.030 21.368 57.664 1.00 42.28 198 ALA A N 1
ATOM 1551 C CA . ALA A 1 198 ? 108.404 21.723 56.301 1.00 40.23 198 ALA A CA 1
ATOM 1552 C C . ALA A 1 198 ? 109.573 20.848 55.863 1.00 39.38 198 ALA A C 1
ATOM 1553 O O . ALA A 1 198 ? 110.426 20.508 56.685 1.00 38.67 198 ALA A O 1
ATOM 1555 N N . PRO A 1 199 ? 109.620 20.471 54.570 1.00 40.72 199 PRO A N 1
ATOM 1556 C CA . PRO A 1 199 ? 110.809 19.765 54.064 1.00 38.57 199 PRO A CA 1
ATOM 1557 C C . PRO A 1 199 ? 112.057 20.643 54.117 1.00 39.02 199 PRO A C 1
ATOM 1558 O O . PRO A 1 199 ? 112.004 21.818 53.755 1.00 39.47 199 PRO A O 1
ATOM 1562 N N . VAL A 1 200 ? 113.163 20.063 54.561 1.00 40.26 200 VAL A N 1
ATOM 1563 C CA . VAL A 1 200 ? 114.433 20.766 54.640 1.00 40.93 200 VAL A CA 1
ATOM 1564 C C . VAL A 1 200 ? 114.816 21.356 53.278 1.00 42.81 200 VAL A C 1
ATOM 1565 O O . VAL A 1 200 ? 115.273 22.505 53.203 1.00 40.49 200 VAL A O 1
ATOM 1569 N N . ALA A 1 201 ? 114.615 20.568 52.217 1.00 42.00 201 ALA A N 1
ATOM 1570 C CA . ALA A 1 201 ? 114.925 20.984 50.845 1.00 43.24 201 ALA A CA 1
ATOM 1571 C C . ALA A 1 201 ? 114.203 22.271 50.468 1.00 44.72 201 ALA A C 1
ATOM 1572 O O . ALA A 1 201 ? 114.790 23.159 49.843 1.00 45.17 201 ALA A O 1
ATOM 1574 N N . ASP A 1 202 ? 112.929 22.362 50.850 1.00 44.58 202 ASP A N 1
ATOM 1575 C CA . ASP A 1 202 ? 112.110 23.537 50.548 1.00 44.10 202 ASP A CA 1
ATOM 1576 C C . ASP A 1 202 ? 112.457 24.737 51.431 1.00 41.96 202 ASP A C 1
ATOM 1577 O O . ASP A 1 202 ? 112.257 25.879 51.033 1.00 42.94 202 ASP A O 1
ATOM 1582 N N . ILE A 1 203 ? 112.972 24.484 52.628 1.00 43.18 203 ILE A N 1
ATOM 1583 C CA . ILE A 1 203 ? 113.437 25.570 53.492 1.00 44.49 203 ILE A CA 1
ATOM 1584 C C . ILE A 1 203 ? 114.633 26.270 52.835 1.00 44.46 203 ILE A C 1
ATOM 1585 O O . ILE A 1 203 ? 114.682 27.506 52.756 1.00 43.70 203 ILE A O 1
ATOM 1590 N N . PHE A 1 204 ? 115.573 25.467 52.339 1.00 42.91 204 PHE A N 1
ATOM 1591 C CA . PHE A 1 204 ? 116.747 25.983 51.646 1.00 42.92 204 PHE A CA 1
ATOM 1592 C C . PHE A 1 204 ? 116.408 26.703 50.358 1.00 42.33 204 PHE A C 1
ATOM 1593 O O . PHE A 1 204 ? 116.964 27.766 50.073 1.00 44.96 204 PHE A O 1
ATOM 1601 N N . SER A 1 205 ? 115.512 26.120 49.572 1.00 41.61 205 SER A N 1
ATOM 1602 C CA . SER A 1 205 ? 115.225 26.656 48.247 1.00 43.13 205 SER A CA 1
ATOM 1603 C C . SER A 1 205 ? 114.359 27.922 48.293 1.00 41.50 205 SER A C 1
ATOM 1604 O O . SER A 1 205 ? 114.312 28.669 47.322 1.00 45.31 205 SER A O 1
ATOM 1607 N N . SER A 1 206 ? 113.703 28.182 49.421 1.00 40.50 206 SER A N 1
ATOM 1608 C CA . SER A 1 206 ? 112.841 29.353 49.540 1.00 42.81 206 SER A CA 1
ATOM 1609 C C . SER A 1 206 ? 113.448 30.501 50.359 1.00 42.83 206 SER A C 1
ATOM 1610 O O . SER A 1 206 ? 112.891 31.588 50.391 1.00 45.06 206 SER A O 1
ATOM 1613 N N . TYR A 1 207 ? 114.590 30.267 51.003 1.00 45.76 207 TYR A N 1
ATOM 1614 C CA . TYR A 1 207 ? 115.202 31.268 51.878 1.00 42.08 207 TYR A CA 1
ATOM 1615 C C . TYR A 1 207 ? 116.160 32.156 51.108 1.00 42.46 207 TYR A C 1
ATOM 1616 O O . TYR A 1 207 ? 116.999 31.659 50.363 1.00 41.62 207 TYR A O 1
ATOM 1625 N N . ARG A 1 208 ? 116.029 33.466 51.300 1.00 41.74 208 ARG A N 1
ATOM 1626 C CA . ARG A 1 208 ? 117.048 34.431 50.899 1.00 42.56 208 ARG A CA 1
ATOM 1627 C C . ARG A 1 208 ? 117.264 35.430 52.032 1.00 42.57 208 ARG A C 1
ATOM 1628 O O . ARG A 1 208 ? 116.319 35.785 52.736 1.00 45.84 208 ARG A O 1
ATOM 1636 N N . PRO A 1 209 ? 118.499 35.912 52.193 1.00 41.47 209 PRO A N 1
ATOM 1637 C CA . PRO A 1 209 ? 118.786 36.837 53.283 1.00 43.51 209 PRO A CA 1
ATOM 1638 C C . PRO A 1 209 ? 118.043 38.159 53.177 1.00 40.69 209 PRO A C 1
ATOM 1639 O O . PRO A 1 209 ? 117.872 38.708 52.076 1.00 41.08 209 PRO A O 1
ATOM 1643 N N . GLY A 1 210 ? 117.597 38.656 54.323 1.00 38.57 210 GLY A N 1
ATOM 1644 C CA . GLY A 1 210 ? 117.010 39.982 54.413 1.00 39.91 210 GLY A CA 1
ATOM 1645 C C . GLY A 1 210 ? 115.529 40.108 54.123 1.00 40.21 210 GLY A C 1
ATOM 1646 O O . GLY A 1 210 ? 114.978 41.180 54.310 1.00 42.53 210 GLY A O 1
ATOM 1647 N N . ILE A 1 211 ? 114.886 39.028 53.682 1.00 39.91 211 ILE A N 1
ATOM 1648 C CA . ILE A 1 211 ? 113.467 39.051 53.328 1.00 39.00 211 ILE A CA 1
ATOM 1649 C C . ILE A 1 211 ? 112.604 39.014 54.592 1.00 40.82 211 ILE A C 1
ATOM 1650 O O . ILE A 1 211 ? 111.579 39.688 54.668 1.00 38.50 211 ILE A O 1
ATOM 1655 N N . LEU A 1 212 ? 113.013 38.172 55.547 1.00 43.59 212 LEU A N 1
ATOM 1656 C CA . LEU A 1 212 ? 112.432 38.065 56.900 1.00 41.92 212 LEU A CA 1
ATOM 1657 C C . LEU A 1 212 ? 111.049 37.415 56.956 1.00 41.42 212 LEU A C 1
ATOM 1658 O O . LEU A 1 212 ? 110.821 36.525 57.784 1.00 40.82 212 LEU A O 1
ATOM 1663 N N . LEU A 1 213 ? 110.128 37.860 56.104 1.00 40.67 213 LEU A N 1
ATOM 1664 C CA . LEU A 1 213 ? 108.822 37.201 55.955 1.00 40.55 213 LEU A CA 1
ATOM 1665 C C . LEU A 1 213 ? 108.682 36.601 54.563 1.00 41.14 213 LEU A C 1
ATOM 1666 O O . LEU A 1 213 ? 108.516 37.331 53.577 1.00 37.93 213 LEU A O 1
ATOM 1671 N N . TRP A 1 214 ? 108.717 35.275 54.486 1.00 41.72 214 TRP A N 1
ATOM 1672 C CA . TRP A 1 214 ? 108.633 34.592 53.207 1.00 43.69 214 TRP A CA 1
ATOM 1673 C C . TRP A 1 214 ? 107.835 33.294 53.305 1.00 43.74 214 TRP A C 1
ATOM 1674 O O . TRP A 1 214 ? 107.580 32.802 54.398 1.00 44.10 214 TRP A O 1
ATOM 1685 N N . HIS A 1 215 ? 107.462 32.745 52.150 1.00 44.58 215 HIS A N 1
ATOM 1686 C CA . HIS A 1 215 ? 106.577 31.579 52.078 1.00 44.26 215 HIS A CA 1
ATOM 1687 C C . HIS A 1 215 ? 107.342 30.279 51.799 1.00 42.93 215 HIS A C 1
ATOM 1688 O O . HIS A 1 215 ? 108.144 30.221 50.865 1.00 39.51 215 HIS A O 1
ATOM 1695 N N . VAL A 1 216 ? 107.075 29.253 52.609 1.00 39.99 216 VAL A N 1
ATOM 1696 C CA . VAL A 1 216 ? 107.459 27.873 52.312 1.00 38.80 216 VAL A CA 1
ATOM 1697 C C . VAL A 1 216 ? 106.168 27.113 51.991 1.00 39.84 216 VAL A C 1
ATOM 1698 O O . VAL A 1 216 ? 105.409 26.758 52.886 1.00 40.88 216 VAL A O 1
ATOM 1702 N N . SER A 1 217 ? 105.906 26.897 50.706 1.00 43.43 217 SER A N 1
ATOM 1703 C CA . SER A 1 217 ? 104.590 26.425 50.248 1.00 47.36 217 SER A CA 1
ATOM 1704 C C . SER A 1 217 ? 104.223 25.035 50.767 1.00 46.50 217 SER A C 1
ATOM 1705 O O . SER A 1 217 ? 103.050 24.714 50.906 1.00 47.42 217 SER A O 1
ATOM 1708 N N . SER A 1 218 ? 105.234 24.219 51.043 1.00 44.86 218 SER A N 1
ATOM 1709 C CA . SER A 1 218 ? 105.028 22.845 51.473 1.00 45.35 218 SER A CA 1
ATOM 1710 C C . SER A 1 218 ? 104.843 22.713 52.987 1.00 44.69 218 SER A C 1
ATOM 1711 O O . SER A 1 218 ? 104.708 21.598 53.497 1.00 46.34 218 SER A O 1
ATOM 1714 N N . GLN A 1 219 ? 104.826 23.838 53.699 1.00 41.88 219 GLN A N 1
ATOM 1715 C CA . GLN A 1 219 ? 104.802 23.808 55.146 1.00 41.12 219 GLN A CA 1
ATOM 1716 C C . GLN A 1 219 ? 103.411 23.483 55.648 1.00 41.17 219 GLN A C 1
ATOM 1717 O O . GLN A 1 219 ? 102.415 23.724 54.970 1.00 43.61 219 GLN A O 1
ATOM 1723 N N . SER A 1 220 ? 103.361 22.935 56.853 1.00 41.92 220 SER A N 1
ATOM 1724 C CA . SER A 1 220 ? 102.116 22.479 57.446 1.00 41.16 220 SER A CA 1
ATOM 1725 C C . SER A 1 220 ? 102.150 22.707 58.950 1.00 39.41 220 SER A C 1
ATOM 1726 O O . SER A 1 220 ? 103.003 22.155 59.639 1.00 40.88 220 SER A O 1
ATOM 1729 N N . LEU A 1 221 ? 101.229 23.521 59.455 1.00 39.50 221 LEU A N 1
ATOM 1730 C CA . LEU A 1 221 ? 101.184 23.833 60.882 1.00 42.91 221 LEU A CA 1
ATOM 1731 C C . LEU A 1 221 ? 99.943 23.212 61.497 1.00 42.58 221 LEU A C 1
ATOM 1732 O O . LEU A 1 221 ? 98.921 23.069 60.823 1.00 39.42 221 LEU A O 1
ATOM 1737 N N . SER A 1 222 ? 100.025 22.881 62.785 1.00 41.42 222 SER A N 1
ATOM 1738 C CA . SER A 1 222 ? 98.875 22.370 63.532 1.00 40.53 222 SER A CA 1
ATOM 1739 C C . SER A 1 222 ? 97.874 23.493 63.795 1.00 38.44 222 SER A C 1
ATOM 1740 O O . SER A 1 222 ? 98.071 24.614 63.358 1.00 39.59 222 SER A O 1
ATOM 1743 N N . PHE A 1 223 ? 96.799 23.187 64.507 1.00 42.16 223 PHE A N 1
ATOM 1744 C CA . PHE A 1 223 ? 95.643 24.076 64.588 1.00 40.00 223 PHE A CA 1
ATOM 1745 C C . PHE A 1 223 ? 95.408 24.659 65.968 1.00 39.00 223 PHE A C 1
ATOM 1746 O O . PHE A 1 223 ? 95.852 24.121 66.980 1.00 37.24 223 PHE A O 1
ATOM 1754 N N . ASP A 1 224 ? 94.705 25.784 65.972 1.00 41.42 224 ASP A N 1
ATOM 1755 C CA . ASP A 1 224 ? 94.212 26.408 67.179 1.00 41.10 224 ASP A CA 1
ATOM 1756 C C . ASP A 1 224 ? 92.993 25.617 67.669 1.00 43.73 224 ASP A C 1
ATOM 1757 O O . ASP A 1 224 ? 92.401 24.846 66.916 1.00 43.49 224 ASP A O 1
ATOM 1762 N N . SER A 1 225 ? 92.623 25.815 68.930 1.00 45.17 225 SER A N 1
ATOM 1763 C CA . SER A 1 225 ? 91.510 25.090 69.532 1.00 43.66 225 SER A CA 1
ATOM 1764 C C . SER A 1 225 ? 90.836 25.958 70.578 1.00 42.56 225 SER A C 1
ATOM 1765 O O . SER A 1 225 ? 91.468 26.808 71.187 1.00 41.69 225 SER A O 1
ATOM 1768 N N . SER A 1 226 ? 89.545 25.733 70.768 1.00 46.57 226 SER A N 1
ATOM 1769 C CA . SER A 1 226 ? 88.768 26.398 71.808 1.00 49.39 226 SER A CA 1
ATOM 1770 C C . SER A 1 226 ? 88.534 25.467 73.001 1.00 47.92 226 SER A C 1
ATOM 1771 O O . SER A 1 226 ? 87.884 25.859 73.968 1.00 49.17 226 SER A O 1
ATOM 1774 N N . ASN A 1 227 ? 89.055 24.241 72.917 1.00 44.46 227 ASN A N 1
ATOM 1775 C CA . ASN A 1 227 ? 89.004 23.279 74.013 1.00 43.03 227 ASN A CA 1
ATOM 1776 C C . ASN A 1 227 ? 89.924 23.700 75.165 1.00 41.76 227 ASN A C 1
ATOM 1777 O O . ASN A 1 227 ? 91.142 23.681 75.007 1.00 42.60 227 ASN A O 1
ATOM 1782 N N . PRO A 1 228 ? 89.351 24.050 76.332 1.00 41.33 228 PRO A N 1
ATOM 1783 C CA . PRO A 1 228 ? 90.168 24.545 77.452 1.00 43.67 228 PRO A CA 1
ATOM 1784 C C . PRO A 1 228 ? 91.118 23.512 78.069 1.00 42.43 228 PRO A C 1
ATOM 1785 O O . PRO A 1 228 ? 92.064 23.891 78.769 1.00 44.42 228 PRO A O 1
ATOM 1789 N N . GLU A 1 229 ? 90.864 22.227 77.826 1.00 42.30 229 GLU A N 1
ATOM 1790 C CA . GLU A 1 229 ? 91.818 21.171 78.180 1.00 43.37 229 GLU A CA 1
ATOM 1791 C C . GLU A 1 229 ? 93.216 21.435 77.629 1.00 39.80 229 GLU A C 1
ATOM 1792 O O . GLU A 1 229 ? 94.199 20.984 78.201 1.00 38.16 229 GLU A O 1
ATOM 1798 N N . TYR A 1 230 ? 93.285 22.128 76.496 1.00 39.94 230 TYR A N 1
ATOM 1799 C CA . TYR A 1 230 ? 94.555 22.407 75.824 1.00 39.66 230 TYR A CA 1
ATOM 1800 C C . TYR A 1 230 ? 95.231 23.695 76.260 1.00 38.51 230 TYR A C 1
ATOM 1801 O O . TYR A 1 230 ? 96.398 23.907 75.914 1.00 36.11 230 TYR A O 1
ATOM 1810 N N . PHE A 1 231 ? 94.521 24.545 77.007 1.00 37.73 231 PHE A N 1
ATOM 1811 C CA . PHE A 1 231 ? 95.056 25.862 77.365 1.00 39.46 231 PHE A CA 1
ATOM 1812 C C . PHE A 1 231 ? 96.283 25.701 78.233 1.00 38.59 231 PHE A C 1
ATOM 1813 O O . PHE A 1 231 ? 96.268 24.932 79.196 1.00 41.45 231 PHE A O 1
ATOM 1821 N N . ASP A 1 232 ? 97.341 26.430 77.885 1.00 40.02 232 ASP A N 1
ATOM 1822 C CA . ASP A 1 232 ? 98.613 26.379 78.617 1.00 39.82 232 ASP A CA 1
ATOM 1823 C C . ASP A 1 232 ? 99.187 24.967 78.709 1.00 40.26 232 ASP A C 1
ATOM 1824 O O . ASP A 1 232 ? 99.901 24.655 79.652 1.00 42.81 232 ASP A O 1
ATOM 1829 N N . GLY A 1 233 ? 98.883 24.125 77.719 1.00 40.69 233 GLY A N 1
ATOM 1830 C CA . GLY A 1 233 ? 99.328 22.732 77.714 1.00 39.80 233 GLY A CA 1
ATOM 1831 C C . GLY A 1 233 ? 100.765 22.516 77.266 1.00 41.48 233 GLY A C 1
ATOM 1832 O O . GLY A 1 233 ? 101.332 21.446 77.503 1.00 43.01 233 GLY A O 1
ATOM 1833 N N . TYR A 1 234 ? 101.343 23.523 76.611 1.00 40.03 234 TYR A N 1
ATOM 1834 C CA . TYR A 1 234 ? 102.711 23.462 76.068 1.00 42.46 234 TYR A CA 1
ATOM 1835 C C . TYR A 1 234 ? 102.919 22.255 75.155 1.00 39.87 234 TYR A C 1
ATOM 1836 O O . TYR A 1 234 ? 103.906 21.532 75.246 1.00 38.01 234 TYR A O 1
ATOM 1845 N N . TRP A 1 235 ? 101.957 22.081 74.263 1.00 39.39 235 TRP A N 1
ATOM 1846 C CA . TRP A 1 235 ? 101.944 21.013 73.280 1.00 41.39 235 TRP A CA 1
ATOM 1847 C C . TRP A 1 235 ? 103.084 21.296 72.295 1.00 43.72 235 TRP A C 1
ATOM 1848 O O . TRP A 1 235 ? 103.069 22.305 71.583 1.00 45.31 235 TRP A O 1
ATOM 1859 N N . GLY A 1 236 ? 104.089 20.422 72.286 1.00 40.96 236 GLY A N 1
ATOM 1860 C CA . GLY A 1 236 ? 105.325 20.665 71.530 1.00 41.39 236 GLY A CA 1
ATOM 1861 C C . GLY A 1 236 ? 106.542 20.992 72.396 1.00 40.75 236 GLY A C 1
ATOM 1862 O O . GLY A 1 236 ? 107.590 21.386 71.879 1.00 39.28 236 GLY A O 1
ATOM 1863 N N . TYR A 1 237 ? 106.400 20.838 73.712 1.00 39.79 237 TYR A N 1
ATOM 1864 C CA . TYR A 1 237 ? 107.523 20.934 74.639 1.00 40.29 237 TYR A CA 1
ATOM 1865 C C . TYR A 1 237 ? 108.543 19.860 74.248 1.00 41.98 237 TYR A C 1
ATOM 1866 O O . TYR A 1 237 ? 109.751 20.095 74.279 1.00 39.59 237 TYR A O 1
ATOM 1875 N N . SER A 1 238 ? 108.036 18.685 73.870 1.00 39.73 238 SER A N 1
ATOM 1876 C CA . SER A 1 238 ? 108.854 17.621 73.298 1.00 38.90 238 SER A CA 1
ATOM 1877 C C . SER A 1 238 ? 108.183 17.068 72.047 1.00 38.35 238 SER A C 1
ATOM 1878 O O . SER A 1 238 ? 106.960 17.135 71.898 1.00 35.64 238 SER A O 1
ATOM 1881 N N . VAL A 1 239 ? 108.993 16.521 71.150 1.00 38.16 239 VAL A N 1
ATOM 1882 C CA . VAL A 1 239 ? 108.479 15.946 69.913 1.00 40.66 239 VAL A CA 1
ATOM 1883 C C . VAL A 1 239 ? 109.334 14.743 69.473 1.00 40.75 239 VAL A C 1
ATOM 1884 O O . VAL A 1 239 ? 110.530 14.675 69.767 1.00 41.32 239 VAL A O 1
ATOM 1888 N N . ALA A 1 240 ? 108.700 13.778 68.814 1.00 39.75 240 ALA A N 1
ATOM 1889 C CA . ALA A 1 240 ? 109.409 12.653 68.196 1.00 39.49 240 ALA A CA 1
ATOM 1890 C C . ALA A 1 240 ? 108.603 12.111 67.016 1.00 39.70 240 ALA A C 1
ATOM 1891 O O . ALA A 1 240 ? 107.464 12.511 66.801 1.00 38.46 240 ALA A O 1
ATOM 1893 N N . VAL A 1 241 ? 109.198 11.210 66.246 1.00 41.05 241 VAL A N 1
ATOM 1894 C CA . VAL A 1 241 ? 108.496 10.599 65.123 1.00 41.41 241 VAL A CA 1
ATOM 1895 C C . VAL A 1 241 ? 108.618 9.084 65.186 1.00 41.11 241 VAL A C 1
ATOM 1896 O O . VAL A 1 241 ? 109.529 8.540 65.819 1.00 40.58 241 VAL A O 1
ATOM 1900 N N . GLY A 1 242 ? 107.680 8.406 64.541 1.00 40.93 242 GLY A N 1
ATOM 1901 C CA . GLY A 1 242 ? 107.678 6.953 64.528 1.00 38.73 242 GLY A CA 1
ATOM 1902 C C . GLY A 1 242 ? 106.579 6.383 63.664 1.00 38.65 242 GLY A C 1
ATOM 1903 O O . GLY A 1 242 ? 105.855 7.127 63.000 1.00 36.94 242 GLY A O 1
ATOM 1904 N N . GLU A 1 243 ? 106.453 5.056 63.697 1.00 40.82 243 GLU A N 1
ATOM 1905 C CA . GLU A 1 243 ? 105.481 4.329 62.894 1.00 40.55 243 GLU A CA 1
ATOM 1906 C C . GLU A 1 243 ? 104.474 3.632 63.815 1.00 41.51 243 GLU A C 1
ATOM 1907 O O . GLU A 1 243 ? 104.813 2.675 64.515 1.00 38.52 243 GLU A O 1
ATOM 1913 N N . PHE A 1 244 ? 103.238 4.128 63.797 1.00 45.80 244 PHE A N 1
ATOM 1914 C CA . PHE A 1 244 ? 102.212 3.727 64.758 1.00 49.34 244 PHE A CA 1
ATOM 1915 C C . PHE A 1 244 ? 100.841 3.382 64.158 1.00 53.26 244 PHE A C 1
ATOM 1916 O O . PHE A 1 244 ? 99.920 3.057 64.905 1.00 56.03 244 PHE A O 1
ATOM 1924 N N . ASP A 1 245 ? 100.700 3.435 62.832 1.00 56.60 245 ASP A N 1
ATOM 1925 C CA . ASP A 1 245 ? 99.436 3.072 62.179 1.00 57.66 245 ASP A CA 1
ATOM 1926 C C . ASP A 1 245 ? 99.568 1.891 61.206 1.00 58.63 245 ASP A C 1
ATOM 1927 O O . ASP A 1 245 ? 98.647 1.618 60.435 1.00 58.31 245 ASP A O 1
ATOM 1932 N N . GLY A 1 246 ? 100.710 1.206 61.226 1.00 60.15 246 GLY A N 1
ATOM 1933 C CA . GLY A 1 246 ? 100.919 0.031 60.373 1.00 62.57 246 GLY A CA 1
ATOM 1934 C C . GLY A 1 246 ? 101.096 0.305 58.884 1.00 64.15 246 GLY A C 1
ATOM 1935 O O . GLY A 1 246 ? 101.322 -0.623 58.105 1.00 65.03 246 GLY A O 1
ATOM 1936 N N . ASP A 1 247 ? 100.994 1.572 58.490 1.00 65.49 247 ASP A N 1
ATOM 1937 C CA . ASP A 1 247 ? 101.163 1.988 57.104 1.00 66.56 247 ASP A CA 1
ATOM 1938 C C . ASP A 1 247 ? 102.514 2.692 56.971 1.00 65.77 247 ASP A C 1
ATOM 1939 O O . ASP A 1 247 ? 102.690 3.817 57.435 1.00 63.05 247 ASP A O 1
ATOM 1944 N N . LEU A 1 248 ? 103.461 2.018 56.327 1.00 67.64 248 LEU A N 1
ATOM 1945 C CA . LEU A 1 248 ? 104.830 2.523 56.209 1.00 69.06 248 LEU A CA 1
ATOM 1946 C C . LEU A 1 248 ? 104.955 3.738 55.280 1.00 66.79 248 LEU A C 1
ATOM 1947 O O . LEU A 1 248 ? 105.987 4.409 55.281 1.00 64.95 248 LEU A O 1
ATOM 1952 N N . ASN A 1 249 ? 103.915 4.020 54.496 1.00 66.69 249 ASN A N 1
ATOM 1953 C CA . ASN A 1 249 ? 103.910 5.187 53.612 1.00 69.25 249 ASN A CA 1
ATOM 1954 C C . ASN A 1 249 ? 103.665 6.503 54.364 1.00 63.81 249 ASN A C 1
ATOM 1955 O O . ASN A 1 249 ? 103.992 7.577 53.859 1.00 64.95 249 ASN A O 1
ATOM 1960 N N . THR A 1 250 ? 103.095 6.409 55.564 1.00 58.34 250 THR A N 1
ATOM 1961 C CA . THR A 1 250 ? 102.787 7.571 56.392 1.00 54.05 250 THR A CA 1
ATOM 1962 C C . THR A 1 250 ? 103.713 7.622 57.597 1.00 53.01 250 THR A C 1
ATOM 1963 O O . THR A 1 250 ? 104.077 6.585 58.149 1.00 50.97 250 THR A O 1
ATOM 1967 N N . THR A 1 251 ? 104.087 8.828 58.009 1.00 54.08 251 THR A N 1
ATOM 1968 C CA . THR A 1 251 ? 104.862 9.022 59.233 1.00 54.91 251 THR A CA 1
ATOM 1969 C C . THR A 1 251 ? 103.981 9.634 60.322 1.00 52.30 251 THR A C 1
ATOM 1970 O O . THR A 1 251 ? 103.223 10.571 60.060 1.00 50.35 251 THR A O 1
ATOM 1974 N N . GLU A 1 252 ? 104.077 9.088 61.535 1.00 50.08 252 GLU A N 1
ATOM 1975 C CA . GLU A 1 252 ? 103.297 9.577 62.676 1.00 49.46 252 GLU A CA 1
ATOM 1976 C C . GLU A 1 252 ? 104.158 10.436 63.600 1.00 47.77 252 GLU A C 1
ATOM 1977 O O . GLU A 1 252 ? 105.355 10.194 63.743 1.00 44.30 252 GLU A O 1
ATOM 1983 N N . TYR A 1 253 ? 103.534 11.429 64.229 1.00 48.65 253 TYR A N 1
ATOM 1984 C CA . TYR A 1 253 ? 104.227 12.316 65.154 1.00 50.60 253 TYR A CA 1
ATOM 1985 C C . TYR A 1 253 ? 103.822 12.034 66.581 1.00 51.25 253 TYR A C 1
ATOM 1986 O O . TYR A 1 253 ? 102.647 11.781 66.860 1.00 50.64 253 TYR A O 1
ATOM 1995 N N . VAL A 1 254 ? 104.804 12.108 67.479 1.00 49.84 254 VAL A N 1
ATOM 1996 C CA . VAL A 1 254 ? 104.576 11.996 68.912 1.00 46.78 254 VAL A CA 1
ATOM 1997 C C . VAL A 1 254 ? 104.843 13.360 69.552 1.00 48.25 254 VAL A C 1
ATOM 1998 O O . VAL A 1 254 ? 105.918 13.948 69.369 1.00 45.20 254 VAL A O 1
ATOM 2002 N N . VAL A 1 255 ? 103.866 13.868 70.295 1.00 47.22 255 VAL A N 1
ATOM 2003 C CA . VAL A 1 255 ? 103.969 15.209 70.851 1.00 48.61 255 VAL A CA 1
ATOM 2004 C C . VAL A 1 255 ? 103.695 15.222 72.352 1.00 49.27 255 VAL A C 1
ATOM 2005 O O . VAL A 1 255 ? 102.652 14.747 72.811 1.00 47.13 255 VAL A O 1
ATOM 2009 N N . GLY A 1 256 ? 104.644 15.773 73.107 1.00 48.57 256 GLY A N 1
ATOM 2010 C CA . GLY A 1 256 ? 104.482 15.951 74.537 1.00 49.29 256 GLY A CA 1
ATOM 2011 C C . GLY A 1 256 ? 103.836 17.285 74.855 1.00 48.68 256 GLY A C 1
ATOM 2012 O O . GLY A 1 256 ? 104.258 18.323 74.341 1.00 49.12 256 GLY A O 1
ATOM 2013 N N . ALA A 1 257 ? 102.811 17.242 75.707 1.00 47.59 257 ALA A N 1
ATOM 2014 C CA . ALA A 1 257 ? 102.121 18.433 76.205 1.00 45.80 257 ALA A CA 1
ATOM 2015 C C . ALA A 1 257 ? 102.086 18.326 77.733 1.00 46.71 257 ALA A C 1
ATOM 2016 O O . ALA A 1 257 ? 101.082 17.893 78.310 1.00 45.23 257 ALA A O 1
ATOM 2018 N N . PRO A 1 258 ? 103.200 18.694 78.396 1.00 45.75 258 PRO A N 1
ATOM 2019 C CA . PRO A 1 258 ? 103.377 18.368 79.820 1.00 44.71 258 PRO A CA 1
ATOM 2020 C C . PRO A 1 258 ? 102.466 19.066 80.828 1.00 45.23 258 PRO A C 1
ATOM 2021 O O . PRO A 1 258 ? 102.415 18.642 81.982 1.00 45.88 258 PRO A O 1
ATOM 2025 N N . THR A 1 259 ? 101.755 20.110 80.413 1.00 46.72 259 THR A N 1
ATOM 2026 C CA . THR A 1 259 ? 100.826 20.812 81.311 1.00 45.41 259 THR A CA 1
ATOM 2027 C C . THR A 1 259 ? 99.370 20.741 80.817 1.00 46.53 259 THR A C 1
ATOM 2028 O O . THR A 1 259 ? 98.499 21.471 81.298 1.00 45.26 259 THR A O 1
ATOM 2032 N N . TRP A 1 260 ? 99.122 19.830 79.875 1.00 46.51 260 TRP A N 1
ATOM 2033 C CA . TRP A 1 260 ? 97.805 19.614 79.279 1.00 45.87 260 TRP A CA 1
ATOM 2034 C C . TRP A 1 260 ? 96.741 19.299 80.343 1.00 46.92 260 TRP A C 1
ATOM 2035 O O . TRP A 1 260 ? 97.008 18.576 81.302 1.00 47.71 260 TRP A O 1
ATOM 2046 N N . SER A 1 261 ? 95.542 19.847 80.158 1.00 44.06 261 SER A N 1
ATOM 2047 C CA . SER A 1 261 ? 94.423 19.631 81.072 1.00 46.68 261 SER A CA 1
ATOM 2048 C C . SER A 1 261 ? 94.806 19.956 82.516 1.00 47.06 261 SER A C 1
ATOM 2049 O O . SER A 1 261 ? 94.945 19.058 83.359 1.00 45.16 261 SER A O 1
ATOM 2052 N N . TRP A 1 262 ? 94.999 21.249 82.777 1.00 43.84 262 TRP A N 1
ATOM 2053 C CA . TRP A 1 262 ? 95.240 21.754 84.121 1.00 44.29 262 TRP A CA 1
ATOM 2054 C C . TRP A 1 262 ? 96.427 21.061 84.802 1.00 44.89 262 TRP A C 1
ATOM 2055 O O . TRP A 1 262 ? 96.387 20.705 85.981 1.00 44.79 262 TRP A O 1
ATOM 2066 N N . THR A 1 263 ? 97.491 20.901 84.025 1.00 46.27 263 THR A N 1
ATOM 2067 C CA . THR A 1 263 ? 98.755 20.301 84.473 1.00 47.69 263 THR A CA 1
ATOM 2068 C C . THR A 1 263 ? 98.718 18.795 84.747 1.00 46.09 263 THR A C 1
ATOM 2069 O O . THR A 1 263 ? 99.630 18.270 85.379 1.00 49.49 263 THR A O 1
ATOM 2073 N N . LEU A 1 264 ? 97.698 18.099 84.253 1.00 44.71 264 LEU A N 1
ATOM 2074 C CA . LEU A 1 264 ? 97.714 16.631 84.259 1.00 46.81 264 LEU A CA 1
ATOM 2075 C C . LEU A 1 264 ? 98.801 16.098 83.312 1.00 47.25 264 LEU A C 1
ATOM 2076 O O . LEU A 1 264 ? 99.516 15.141 83.636 1.00 49.81 264 LEU A O 1
ATOM 2081 N N . GLY A 1 265 ? 98.909 16.723 82.145 1.00 45.35 265 GLY A N 1
ATOM 2082 C CA . GLY A 1 265 ? 99.919 16.366 81.160 1.00 45.28 265 GLY A CA 1
ATOM 2083 C C . GLY A 1 265 ? 99.386 15.331 80.193 1.00 45.83 265 GLY A C 1
ATOM 2084 O O . GLY A 1 265 ? 98.438 14.601 80.500 1.00 45.56 265 GLY A O 1
ATOM 2085 N N . ALA A 1 266 ? 99.990 15.273 79.013 1.00 45.28 266 ALA A N 1
ATOM 2086 C CA . ALA A 1 266 ? 99.599 14.294 78.008 1.00 46.15 266 ALA A CA 1
ATOM 2087 C C . ALA A 1 266 ? 100.669 14.152 76.937 1.00 46.60 266 ALA A C 1
ATOM 2088 O O . ALA A 1 266 ? 101.508 15.043 76.760 1.00 48.04 266 ALA A O 1
ATOM 2090 N N . VAL A 1 267 ? 100.642 13.004 76.261 1.00 45.73 267 VAL A N 1
ATOM 2091 C CA . VAL A 1 267 ? 101.386 12.791 75.029 1.00 46.51 267 VAL A CA 1
ATOM 2092 C C . VAL A 1 267 ? 100.390 12.328 73.964 1.00 45.08 267 VAL A C 1
ATOM 2093 O O . VAL A 1 267 ? 99.526 11.503 74.237 1.00 47.39 267 VAL A O 1
ATOM 2097 N N . GLU A 1 268 ? 100.501 12.882 72.762 1.00 46.30 268 GLU A N 1
ATOM 2098 C CA . GLU A 1 268 ? 99.626 12.503 71.662 1.00 47.13 268 GLU A CA 1
ATOM 2099 C C . GLU A 1 268 ? 100.415 11.885 70.514 1.00 46.41 268 GLU A C 1
ATOM 2100 O O . GLU A 1 268 ? 101.547 12.281 70.249 1.00 46.04 268 GLU A O 1
ATOM 2106 N N . ILE A 1 269 ? 99.813 10.882 69.878 1.00 43.78 269 ILE A N 1
ATOM 2107 C CA . ILE A 1 269 ? 100.288 10.339 68.614 1.00 45.11 269 ILE A CA 1
ATOM 2108 C C . ILE A 1 269 ? 99.338 10.826 67.531 1.00 42.96 269 ILE A C 1
ATOM 2109 O O . ILE A 1 269 ? 98.124 10.711 67.671 1.00 43.90 269 ILE A O 1
ATOM 2114 N N . LEU A 1 270 ? 99.903 11.375 66.460 1.00 44.98 270 LEU A N 1
ATOM 2115 C CA . LEU A 1 270 ? 99.131 12.055 65.424 1.00 45.53 270 LEU A CA 1
ATOM 2116 C C . LEU A 1 270 ? 99.585 11.589 64.063 1.00 44.51 270 LEU A C 1
ATOM 2117 O O . LEU A 1 270 ? 100.711 11.132 63.912 1.00 46.53 270 LEU A O 1
ATOM 2122 N N . ASP A 1 271 ? 98.724 11.724 63.062 1.00 44.75 271 ASP A N 1
ATOM 2123 C CA . ASP A 1 271 ? 99.166 11.551 61.687 1.00 45.71 271 ASP A CA 1
ATOM 2124 C C . ASP A 1 271 ? 99.821 12.851 61.236 1.00 47.69 271 ASP A C 1
ATOM 2125 O O . ASP A 1 271 ? 99.855 13.825 61.992 1.00 44.97 271 ASP A O 1
ATOM 2130 N N . SER A 1 272 ? 100.345 12.865 60.013 1.00 50.73 272 SER A N 1
ATOM 2131 C CA . SER A 1 272 ? 101.082 14.025 59.508 1.00 50.04 272 SER A CA 1
ATOM 2132 C C . SER A 1 272 ? 100.163 15.182 59.095 1.00 49.18 272 SER A C 1
ATOM 2133 O O . SER A 1 272 ? 100.647 16.280 58.787 1.00 49.08 272 SER A O 1
ATOM 2136 N N . TYR A 1 273 ? 98.851 14.934 59.090 1.00 46.93 273 TYR A N 1
ATOM 2137 C CA . TYR A 1 273 ? 97.853 16.002 58.975 1.00 46.19 273 TYR A CA 1
ATOM 2138 C C . TYR A 1 273 ? 97.440 16.558 60.342 1.00 43.89 273 TYR A C 1
ATOM 2139 O O . TYR A 1 273 ? 96.586 17.436 60.418 1.00 42.64 273 TYR A O 1
ATOM 2148 N N . TYR A 1 274 ? 98.059 16.039 61.404 1.00 41.62 274 TYR A N 1
ATOM 2149 C CA . TYR A 1 274 ? 97.787 16.422 62.789 1.00 42.97 274 TYR A CA 1
ATOM 2150 C C . TYR A 1 274 ? 96.433 15.932 63.336 1.00 43.68 274 TYR A C 1
ATOM 2151 O O . TYR A 1 274 ? 95.899 16.513 64.283 1.00 42.09 274 TYR A O 1
ATOM 2160 N N . GLN A 1 275 ? 95.884 14.866 62.759 1.00 44.89 275 GLN A N 1
ATOM 2161 C CA . GLN A 1 275 ? 94.721 14.210 63.356 1.00 45.18 275 GLN A CA 1
ATOM 2162 C C . GLN A 1 275 ? 95.225 13.316 64.471 1.00 47.22 275 GLN A C 1
ATOM 2163 O O . GLN A 1 275 ? 96.160 12.536 64.263 1.00 47.30 275 GLN A O 1
ATOM 2169 N N . ARG A 1 276 ? 94.607 13.431 65.646 1.00 46.67 276 ARG A N 1
ATOM 2170 C CA A ARG A 1 276 ? 94.971 12.611 66.800 0.50 47.15 276 ARG A CA 1
ATOM 2171 C CA B ARG A 1 276 ? 94.986 12.607 66.789 0.50 46.11 276 ARG A CA 1
ATOM 2172 C C . ARG A 1 276 ? 94.613 11.154 66.539 1.00 46.22 276 ARG A C 1
ATOM 2173 O O . ARG A 1 276 ? 93.483 10.855 66.147 1.00 45.74 276 ARG A O 1
ATOM 2188 N N . LEU A 1 277 ? 95.580 10.261 66.750 1.00 47.16 277 LEU A N 1
ATOM 2189 C CA . LEU A 1 277 ? 95.355 8.814 66.670 1.00 47.72 277 LEU A CA 1
ATOM 2190 C C . LEU A 1 277 ? 95.228 8.218 68.085 1.00 47.11 277 LEU A C 1
ATOM 2191 O O . LEU A 1 277 ? 94.398 7.343 68.318 1.00 46.70 277 LEU A O 1
ATOM 2196 N N A HIS A 1 278 ? 96.033 8.710 69.019 0.60 46.91 278 HIS A N 1
ATOM 2197 N N B HIS A 1 278 ? 96.084 8.677 69.001 0.40 45.99 278 HIS A N 1
ATOM 2198 C CA A HIS A 1 278 ? 95.915 8.293 70.405 0.60 46.85 278 HIS A CA 1
ATOM 2199 C CA B HIS A 1 278 ? 96.079 8.245 70.405 0.40 45.03 278 HIS A CA 1
ATOM 2200 C C A HIS A 1 278 ? 96.395 9.384 71.349 0.60 46.07 278 HIS A C 1
ATOM 2201 C C B HIS A 1 278 ? 96.347 9.441 71.325 0.40 45.05 278 HIS A C 1
ATOM 2202 O O A HIS A 1 278 ? 97.224 10.218 70.985 0.60 46.02 278 HIS A O 1
ATOM 2203 O O B HIS A 1 278 ? 96.989 10.408 70.916 0.40 45.04 278 HIS A O 1
ATOM 2216 N N . ARG A 1 279 ? 95.856 9.365 72.562 1.00 44.72 279 ARG A N 1
ATOM 2217 C CA . ARG A 1 279 ? 96.277 10.269 73.623 1.00 47.56 279 ARG A CA 1
ATOM 2218 C C . ARG A 1 279 ? 96.619 9.432 74.844 1.00 49.56 279 ARG A C 1
ATOM 2219 O O . ARG A 1 279 ? 95.874 8.529 75.218 1.00 48.86 279 ARG A O 1
ATOM 2227 N N . LEU A 1 280 ? 97.759 9.740 75.449 1.00 52.28 280 LEU A N 1
ATOM 2228 C CA . LEU A 1 280 ? 98.192 9.105 76.685 1.00 51.29 280 LEU A CA 1
ATOM 2229 C C . LEU A 1 280 ? 98.155 10.193 77.738 1.00 50.21 280 LEU A C 1
ATOM 2230 O O . LEU A 1 280 ? 98.828 11.215 77.607 1.00 50.46 280 LEU A O 1
ATOM 2235 N N . ARG A 1 281 ? 97.330 9.992 78.756 1.00 51.23 281 ARG A N 1
ATOM 2236 C CA . ARG A 1 281 ? 97.148 10.985 79.802 1.00 51.50 281 ARG A CA 1
ATOM 2237 C C . ARG A 1 281 ? 98.151 10.736 80.912 1.00 50.53 281 ARG A C 1
ATOM 2238 O O . ARG A 1 281 ? 98.501 9.591 81.202 1.00 50.50 281 ARG A O 1
ATOM 2246 N N . GLY A 1 282 ? 98.607 11.820 81.529 1.00 50.69 282 GLY A N 1
ATOM 2247 C CA . GLY A 1 282 ? 99.457 11.739 82.703 1.00 48.70 282 GLY A CA 1
ATOM 2248 C C . GLY A 1 282 ? 98.726 11.150 83.889 1.00 49.13 282 GLY A C 1
ATOM 2249 O O . GLY A 1 282 ? 97.495 11.095 83.919 1.00 49.14 282 GLY A O 1
ATOM 2250 N N . GLU A 1 283 ? 99.509 10.711 84.866 1.00 50.70 283 GLU A N 1
ATOM 2251 C CA . GLU A 1 283 ? 99.014 9.975 86.027 1.00 51.73 283 GLU A CA 1
ATOM 2252 C C . GLU A 1 283 ? 98.805 10.894 87.227 1.00 49.59 283 GLU A C 1
ATOM 2253 O O . GLU A 1 283 ? 97.938 10.654 88.066 1.00 52.59 283 GLU A O 1
ATOM 2259 N N . GLN A 1 284 ? 99.630 11.931 87.316 1.00 48.28 284 GLN A N 1
ATOM 2260 C CA . GLN A 1 284 ? 99.675 12.800 88.480 1.00 45.69 284 GLN A CA 1
ATOM 2261 C C . GLN A 1 284 ? 99.933 14.228 88.028 1.00 45.05 284 GLN A C 1
ATOM 2262 O O . GLN A 1 284 ? 100.835 14.474 87.232 1.00 44.37 284 GLN A O 1
ATOM 2268 N N . MET A 1 285 ? 99.144 15.159 88.550 1.00 46.23 285 MET A N 1
ATOM 2269 C CA . MET A 1 285 ? 99.277 16.561 88.194 1.00 50.54 285 MET A CA 1
ATOM 2270 C C . MET A 1 285 ? 100.646 17.099 88.571 1.00 49.54 285 MET A C 1
ATOM 2271 O O . MET A 1 285 ? 101.206 16.728 89.611 1.00 47.88 285 MET A O 1
ATOM 2276 N N . ALA A 1 286 ? 101.163 17.968 87.699 1.00 47.38 286 ALA A N 1
ATOM 2277 C CA . ALA A 1 286 ? 102.456 18.639 87.865 1.00 46.21 286 ALA A CA 1
ATOM 2278 C C . ALA A 1 286 ? 103.686 17.714 87.748 1.00 45.34 286 ALA A C 1
ATOM 2279 O O . ALA A 1 286 ? 104.819 18.166 87.913 1.00 44.27 286 ALA A O 1
ATOM 2281 N N . SER A 1 287 ? 103.475 16.439 87.425 1.00 46.84 287 SER A N 1
ATOM 2282 C CA . SER A 1 287 ? 104.595 15.505 87.253 1.00 47.87 287 SER A CA 1
ATOM 2283 C C . SER A 1 287 ? 105.376 15.773 85.963 1.00 45.45 287 SER A C 1
ATOM 2284 O O . SER A 1 287 ? 106.459 15.228 85.772 1.00 47.71 287 SER A O 1
ATOM 2287 N N . TYR A 1 288 ? 104.818 16.612 85.090 1.00 44.02 288 TYR A N 1
ATOM 2288 C CA . TYR A 1 288 ? 105.418 16.956 83.794 1.00 45.40 288 TYR A CA 1
ATOM 2289 C C . TYR A 1 288 ? 105.523 15.762 82.832 1.00 45.41 288 TYR A C 1
ATOM 2290 O O . TYR A 1 288 ? 106.476 15.639 82.061 1.00 44.92 288 TYR A O 1
ATOM 2299 N N . PHE A 1 289 ? 104.505 14.905 82.893 1.00 47.58 289 PHE A N 1
ATOM 2300 C CA . PHE A 1 289 ? 104.295 13.809 81.950 1.00 45.92 289 PHE A CA 1
ATOM 2301 C C . PHE A 1 289 ? 104.275 14.375 80.536 1.00 48.13 289 PHE A C 1
ATOM 2302 O O . PHE A 1 289 ? 103.406 15.185 80.201 1.00 49.80 289 PHE A O 1
ATOM 2310 N N . GLY A 1 290 ? 105.241 13.964 79.716 1.00 46.98 290 GLY A N 1
ATOM 2311 C CA . GLY A 1 290 ? 105.411 14.520 78.373 1.00 48.03 290 GLY A CA 1
ATOM 2312 C C . GLY A 1 290 ? 106.608 15.447 78.240 1.00 50.68 290 GLY A C 1
ATOM 2313 O O . GLY A 1 290 ? 106.841 16.015 77.158 1.00 53.25 290 GLY A O 1
ATOM 2314 N N . HIS A 1 291 ? 107.365 15.612 79.328 1.00 48.01 291 HIS A N 1
ATOM 2315 C CA . HIS A 1 291 ? 108.605 16.397 79.307 1.00 51.38 291 HIS A CA 1
ATOM 2316 C C . HIS A 1 291 ? 109.561 15.845 78.255 1.00 50.81 291 HIS A C 1
ATOM 2317 O O . HIS A 1 291 ? 110.206 16.596 77.516 1.00 47.72 291 HIS A O 1
ATOM 2324 N N . SER A 1 292 ? 109.643 14.518 78.227 1.00 50.37 292 SER A N 1
ATOM 2325 C CA A SER A 1 292 ? 110.460 13.799 77.263 0.50 49.13 292 SER A CA 1
ATOM 2326 C CA B SER A 1 292 ? 110.459 13.802 77.264 0.50 50.32 292 SER A CA 1
ATOM 2327 C C . SER A 1 292 ? 109.645 12.672 76.651 1.00 50.22 292 SER A C 1
ATOM 2328 O O . SER A 1 292 ? 108.756 12.110 77.301 1.00 47.07 292 SER A O 1
ATOM 2333 N N . VAL A 1 293 ? 109.946 12.363 75.394 1.00 50.54 293 VAL A N 1
ATOM 2334 C CA . VAL A 1 293 ? 109.316 11.261 74.688 1.00 51.44 293 VAL A CA 1
ATOM 2335 C C . VAL A 1 293 ? 110.393 10.591 73.843 1.00 52.13 293 VAL A C 1
ATOM 2336 O O . VAL A 1 293 ? 111.260 11.271 73.295 1.00 50.56 293 VAL A O 1
ATOM 2340 N N . ALA A 1 294 ? 110.353 9.263 73.771 1.00 49.23 294 ALA A N 1
ATOM 2341 C CA . ALA A 1 294 ? 111.265 8.504 72.923 1.00 50.39 294 ALA A CA 1
ATOM 2342 C C . ALA A 1 294 ? 110.511 7.391 72.198 1.00 51.63 294 ALA A C 1
ATOM 2343 O O . ALA A 1 294 ? 109.544 6.833 72.724 1.00 51.60 294 ALA A O 1
ATOM 2345 N N . VAL A 1 295 ? 110.966 7.085 70.987 1.00 51.78 295 VAL A N 1
ATOM 2346 C CA . VAL A 1 295 ? 110.364 6.052 70.158 1.00 51.57 295 VAL A CA 1
ATOM 2347 C C . VAL A 1 295 ? 111.441 5.061 69.724 1.00 51.90 295 VAL A C 1
ATOM 2348 O O . VAL A 1 295 ? 112.475 5.449 69.167 1.00 50.64 295 VAL A O 1
ATOM 2352 N N . THR A 1 296 ? 111.183 3.785 69.987 1.00 50.26 296 THR A N 1
ATOM 2353 C CA . THR A 1 296 ? 112.097 2.706 69.643 1.00 49.97 296 THR A CA 1
ATOM 2354 C C . THR A 1 296 ? 111.394 1.374 69.900 1.00 48.52 296 THR A C 1
ATOM 2355 O O . THR A 1 296 ? 110.607 1.259 70.839 1.00 47.90 296 THR A O 1
ATOM 2359 N N . ASP A 1 297 ? 111.654 0.381 69.057 1.00 47.75 297 ASP A N 1
ATOM 2360 C CA . ASP A 1 297 ? 111.139 -0.968 69.287 1.00 49.00 297 ASP A CA 1
ATOM 2361 C C . ASP A 1 297 ? 112.054 -1.664 70.297 1.00 48.52 297 ASP A C 1
ATOM 2362 O O . ASP A 1 297 ? 113.211 -1.930 69.984 1.00 46.33 297 ASP A O 1
ATOM 2367 N N . VAL A 1 298 ? 111.542 -1.948 71.497 1.00 47.24 298 VAL A N 1
ATOM 2368 C CA . VAL A 1 298 ? 112.364 -2.541 72.572 1.00 46.26 298 VAL A CA 1
ATOM 2369 C C . VAL A 1 298 ? 112.172 -4.045 72.769 1.00 46.35 298 VAL A C 1
ATOM 2370 O O . VAL A 1 298 ? 113.024 -4.699 73.375 1.00 47.67 298 VAL A O 1
ATOM 2374 N N . ASN A 1 299 ? 111.065 -4.594 72.270 1.00 45.73 299 ASN A N 1
ATOM 2375 C CA . ASN A 1 299 ? 110.765 -6.016 72.462 1.00 44.59 299 ASN A CA 1
ATOM 2376 C C . ASN A 1 299 ? 110.883 -6.857 71.185 1.00 43.81 299 ASN A C 1
ATOM 2377 O O . ASN A 1 299 ? 110.358 -7.959 71.117 1.00 43.42 299 ASN A O 1
ATOM 2382 N N . GLY A 1 300 ? 111.563 -6.321 70.178 1.00 46.91 300 GLY A N 1
ATOM 2383 C CA . GLY A 1 300 ? 112.005 -7.102 69.025 1.00 45.90 300 GLY A CA 1
ATOM 2384 C C . GLY A 1 300 ? 110.960 -7.559 68.025 1.00 45.22 300 GLY A C 1
ATOM 2385 O O . GLY A 1 300 ? 111.266 -8.375 67.159 1.00 44.53 300 GLY A O 1
ATOM 2386 N N . ASP A 1 301 ? 109.740 -7.041 68.118 1.00 48.01 301 ASP A N 1
ATOM 2387 C CA . ASP A 1 301 ? 108.660 -7.482 67.226 1.00 50.06 301 ASP A CA 1
ATOM 2388 C C . ASP A 1 301 ? 108.531 -6.608 65.976 1.00 51.44 301 ASP A C 1
ATOM 2389 O O . ASP A 1 301 ? 107.667 -6.851 65.133 1.00 53.13 301 ASP A O 1
ATOM 2394 N N . GLY A 1 302 ? 109.385 -5.593 65.863 1.00 50.91 302 GLY A N 1
ATOM 2395 C CA . GLY A 1 302 ? 109.401 -4.720 64.692 1.00 50.65 302 GLY A CA 1
ATOM 2396 C C . GLY A 1 302 ? 108.409 -3.570 64.736 1.00 50.38 302 GLY A C 1
ATOM 2397 O O . GLY A 1 302 ? 108.279 -2.831 63.763 1.00 51.13 302 GLY A O 1
ATOM 2398 N N . ARG A 1 303 ? 107.705 -3.418 65.854 1.00 50.48 303 ARG A N 1
ATOM 2399 C CA . ARG A 1 303 ? 106.733 -2.348 66.018 1.00 52.47 303 ARG A CA 1
ATOM 2400 C C . ARG A 1 303 ? 107.253 -1.374 67.068 1.00 52.76 303 ARG A C 1
ATOM 2401 O O . ARG A 1 303 ? 107.548 -1.768 68.196 1.00 52.79 303 ARG A O 1
ATOM 2409 N N . HIS A 1 304 ? 107.383 -0.109 66.674 1.00 52.03 304 HIS A N 1
ATOM 2410 C CA . HIS A 1 304 ? 107.837 0.951 67.563 1.00 52.77 304 HIS A CA 1
ATOM 2411 C C . HIS A 1 304 ? 107.023 1.027 68.849 1.00 51.30 304 HIS A C 1
ATOM 2412 O O . HIS A 1 304 ? 105.794 0.981 68.827 1.00 48.49 304 HIS A O 1
ATOM 2419 N N . ASP A 1 305 ? 107.735 1.179 69.959 1.00 49.41 305 ASP A N 1
ATOM 2420 C CA . ASP A 1 305 ? 107.134 1.366 71.264 1.00 46.48 305 ASP A CA 1
ATOM 2421 C C . ASP A 1 305 ? 107.378 2.803 71.705 1.00 45.47 305 ASP A C 1
ATOM 2422 O O . ASP A 1 305 ? 108.207 3.502 71.122 1.00 46.21 305 ASP A O 1
ATOM 2427 N N . LEU A 1 306 ? 106.643 3.242 72.722 1.00 45.17 306 LEU A N 1
ATOM 2428 C CA . LEU A 1 306 ? 106.705 4.625 73.185 1.00 45.16 306 LEU A CA 1
ATOM 2429 C C . LEU A 1 306 ? 107.135 4.696 74.638 1.00 44.24 306 LEU A C 1
ATOM 2430 O O . LEU A 1 306 ? 106.618 3.970 75.478 1.00 46.42 306 LEU A O 1
ATOM 2435 N N . LEU A 1 307 ? 108.077 5.589 74.922 1.00 48.23 307 LEU A N 1
ATOM 2436 C CA . LEU A 1 307 ? 108.493 5.885 76.287 1.00 48.66 307 LEU A CA 1
ATOM 2437 C C . LEU A 1 307 ? 108.222 7.353 76.580 1.00 48.28 307 LEU A C 1
ATOM 2438 O O . LEU A 1 307 ? 108.541 8.218 75.766 1.00 47.91 307 LEU A O 1
ATOM 2443 N N . VAL A 1 308 ? 107.629 7.617 77.741 1.00 45.95 308 VAL A N 1
ATOM 2444 C CA . VAL A 1 308 ? 107.294 8.975 78.166 1.00 45.32 308 VAL A CA 1
ATOM 2445 C C . VAL A 1 308 ? 107.913 9.219 79.531 1.00 46.08 308 VAL A C 1
ATOM 2446 O O . VAL A 1 308 ? 107.842 8.359 80.414 1.00 43.01 308 VAL A O 1
ATOM 2450 N N . GLY A 1 309 ? 108.514 10.392 79.694 1.00 48.66 309 GLY A N 1
ATOM 2451 C CA . GLY A 1 309 ? 109.083 10.811 80.970 1.00 50.37 309 GLY A CA 1
ATOM 2452 C C . GLY A 1 309 ? 108.202 11.799 81.720 1.00 51.03 309 GLY A C 1
ATOM 2453 O O . GLY A 1 309 ? 107.642 12.735 81.128 1.00 47.71 309 GLY A O 1
ATOM 2454 N N . ALA A 1 310 ? 108.077 11.562 83.027 1.00 49.71 310 ALA A N 1
ATOM 2455 C CA . ALA A 1 310 ? 107.394 12.450 83.968 1.00 47.92 310 ALA A CA 1
ATOM 2456 C C . ALA A 1 310 ? 108.353 12.691 85.135 1.00 48.15 310 ALA A C 1
ATOM 2457 O O . ALA A 1 310 ? 108.219 12.055 86.190 1.00 49.40 310 ALA A O 1
ATOM 2459 N N . PRO A 1 311 ? 109.330 13.602 84.944 1.00 45.80 311 PRO A N 1
ATOM 2460 C CA . PRO A 1 311 ? 110.474 13.762 85.853 1.00 45.13 311 PRO A CA 1
ATOM 2461 C C . PRO A 1 311 ? 110.167 14.336 87.239 1.00 45.43 311 PRO A C 1
ATOM 2462 O O . PRO A 1 311 ? 111.036 14.316 88.120 1.00 46.38 311 PRO A O 1
ATOM 2466 N N . LEU A 1 312 ? 108.958 14.845 87.436 1.00 46.67 312 LEU A N 1
ATOM 2467 C CA . LEU A 1 312 ? 108.579 15.420 88.724 1.00 48.37 312 LEU A CA 1
ATOM 2468 C C . LEU A 1 312 ? 107.486 14.589 89.393 1.00 47.91 312 LEU A C 1
ATOM 2469 O O . LEU A 1 312 ? 106.816 15.064 90.317 1.00 48.28 312 LEU A O 1
ATOM 2474 N N . TYR A 1 313 ? 107.330 13.345 88.935 1.00 46.83 313 TYR A N 1
ATOM 2475 C CA . TYR A 1 313 ? 106.387 12.412 89.537 1.00 47.92 313 TYR A CA 1
ATOM 2476 C C . TYR A 1 313 ? 106.762 12.159 90.990 1.00 47.39 313 TYR A C 1
ATOM 2477 O O . TYR A 1 313 ? 107.927 11.923 91.297 1.00 47.62 313 TYR A O 1
ATOM 2486 N N . MET A 1 314 ? 105.763 12.216 91.870 1.00 49.79 314 MET A N 1
ATOM 2487 C CA . MET A 1 314 ? 105.947 11.969 93.303 1.00 51.01 314 MET A CA 1
ATOM 2488 C C . MET A 1 314 ? 105.428 10.581 93.665 1.00 52.26 314 MET A C 1
ATOM 2489 O O . MET A 1 314 ? 104.249 10.276 93.486 1.00 50.64 314 MET A O 1
ATOM 2494 N N . GLU A 1 315 ? 106.327 9.749 94.177 1.00 54.25 315 GLU A N 1
ATOM 2495 C CA . GLU A 1 315 ? 106.013 8.379 94.541 1.00 56.60 315 GLU A CA 1
ATOM 2496 C C . GLU A 1 315 ? 105.468 8.320 95.963 1.00 56.48 315 GLU A C 1
ATOM 2497 O O . GLU A 1 315 ? 105.948 9.032 96.840 1.00 55.44 315 GLU A O 1
ATOM 2503 N N . SER A 1 316 ? 104.478 7.460 96.187 1.00 58.41 316 SER A N 1
ATOM 2504 C CA . SER A 1 316 ? 103.910 7.270 97.522 1.00 60.93 316 SER A CA 1
ATOM 2505 C C . SER A 1 316 ? 104.867 6.506 98.422 1.00 62.29 316 SER A C 1
ATOM 2506 O O . SER A 1 316 ? 105.507 5.548 97.988 1.00 60.21 316 SER A O 1
ATOM 2509 N N . ARG A 1 317 ? 104.951 6.935 99.679 1.00 66.73 317 ARG A N 1
ATOM 2510 C CA . ARG A 1 317 ? 105.809 6.297 100.679 1.00 69.52 317 ARG A CA 1
ATOM 2511 C C . ARG A 1 317 ? 105.093 6.213 102.029 1.00 70.16 317 ARG A C 1
ATOM 2512 O O . ARG A 1 317 ? 103.963 6.686 102.165 1.00 70.13 317 ARG A O 1
ATOM 2520 N N . ALA A 1 318 ? 105.755 5.612 103.017 1.00 71.03 318 ALA A N 1
ATOM 2521 C CA . ALA A 1 318 ? 105.138 5.317 104.315 1.00 72.22 318 ALA A CA 1
ATOM 2522 C C . ALA A 1 318 ? 104.493 6.538 104.978 1.00 73.98 318 ALA A C 1
ATOM 2523 O O . ALA A 1 318 ? 105.021 7.651 104.902 1.00 74.25 318 ALA A O 1
ATOM 2525 N N . ASP A 1 319 ? 103.352 6.302 105.627 1.00 74.98 319 ASP A N 1
ATOM 2526 C CA . ASP A 1 319 ? 102.569 7.334 106.324 1.00 76.29 319 ASP A CA 1
ATOM 2527 C C . ASP A 1 319 ? 102.102 8.481 105.417 1.00 75.69 319 ASP A C 1
ATOM 2528 O O . ASP A 1 319 ? 102.281 9.659 105.739 1.00 73.74 319 ASP A O 1
ATOM 2533 N N . ARG A 1 320 ? 101.492 8.109 104.291 1.00 76.49 320 ARG A N 1
ATOM 2534 C CA . ARG A 1 320 ? 100.859 9.050 103.357 1.00 77.73 320 ARG A CA 1
ATOM 2535 C C . ARG A 1 320 ? 101.795 10.155 102.834 1.00 77.33 320 ARG A C 1
ATOM 2536 O O . ARG A 1 320 ? 101.342 11.261 102.521 1.00 76.85 320 ARG A O 1
ATOM 2544 N N . LYS A 1 321 ? 103.087 9.847 102.723 1.00 75.29 321 LYS A N 1
ATOM 2545 C CA . LYS A 1 321 ? 104.079 10.827 102.278 1.00 72.96 321 LYS A CA 1
ATOM 2546 C C . LYS A 1 321 ? 104.459 10.614 100.819 1.00 69.45 321 LYS A C 1
ATOM 2547 O O . LYS A 1 321 ? 104.383 9.502 100.300 1.00 71.67 321 LYS A O 1
ATOM 2553 N N . LEU A 1 322 ? 104.874 11.697 100.173 1.00 63.86 322 LEU A N 1
ATOM 2554 C CA . LEU A 1 322 ? 105.180 11.696 98.748 1.00 60.94 322 LEU A CA 1
ATOM 2555 C C . LEU A 1 322 ? 106.614 12.157 98.534 1.00 58.47 322 LEU A C 1
ATOM 2556 O O . LEU A 1 322 ? 107.097 13.033 99.245 1.00 60.33 322 LEU A O 1
ATOM 2561 N N . ALA A 1 323 ? 107.290 11.554 97.561 1.00 55.66 323 ALA A N 1
ATOM 2562 C CA . ALA A 1 323 ? 108.694 11.848 97.287 1.00 51.78 323 ALA A CA 1
ATOM 2563 C C . ALA A 1 323 ? 108.888 12.055 95.794 1.00 51.73 323 ALA A C 1
ATOM 2564 O O . ALA A 1 323 ? 108.693 11.132 95.003 1.00 52.47 323 ALA A O 1
ATOM 2566 N N . GLU A 1 324 ? 109.256 13.276 95.415 1.00 51.49 324 GLU A N 1
ATOM 2567 C CA . GLU A 1 324 ? 109.514 13.616 94.020 1.00 50.65 324 GLU A CA 1
ATOM 2568 C C . GLU A 1 324 ? 110.770 12.889 93.535 1.00 50.66 324 GLU A C 1
ATOM 2569 O O . GLU A 1 324 ? 111.877 13.174 93.991 1.00 50.86 324 GLU A O 1
ATOM 2575 N N . VAL A 1 325 ? 110.582 11.938 92.624 1.00 51.03 325 VAL A N 1
ATOM 2576 C CA . VAL A 1 325 ? 111.676 11.112 92.109 1.00 48.79 325 VAL A CA 1
ATOM 2577 C C . VAL A 1 325 ? 111.689 11.011 90.573 1.00 48.01 325 VAL A C 1
ATOM 2578 O O . VAL A 1 325 ? 112.738 10.766 89.973 1.00 44.01 325 VAL A O 1
ATOM 2582 N N . GLY A 1 326 ? 110.534 11.202 89.938 1.00 49.52 326 GLY A N 1
ATOM 2583 C CA . GLY A 1 326 ? 110.412 11.051 88.490 1.00 50.02 326 GLY A CA 1
ATOM 2584 C C . GLY A 1 326 ? 109.995 9.639 88.102 1.00 51.78 326 GLY A C 1
ATOM 2585 O O . GLY A 1 326 ? 110.209 8.679 88.854 1.00 49.53 326 GLY A O 1
ATOM 2586 N N . ARG A 1 327 ? 109.395 9.513 86.920 1.00 52.54 327 ARG A N 1
ATOM 2587 C CA . ARG A 1 327 ? 108.946 8.218 86.421 1.00 52.04 327 ARG A CA 1
ATOM 2588 C C . ARG A 1 327 ? 109.011 8.150 84.891 1.00 51.65 327 ARG A C 1
ATOM 2589 O O . ARG A 1 327 ? 108.955 9.171 84.207 1.00 52.45 327 ARG A O 1
ATOM 2597 N N . VAL A 1 328 ? 109.153 6.932 84.375 1.00 50.94 328 VAL A N 1
ATOM 2598 C CA . VAL A 1 328 ? 109.128 6.668 82.943 1.00 50.93 328 VAL A CA 1
ATOM 2599 C C . VAL A 1 328 ? 108.107 5.563 82.648 1.00 49.67 328 VAL A C 1
ATOM 2600 O O . VAL A 1 328 ? 108.050 4.531 83.336 1.00 50.28 328 VAL A O 1
ATOM 2604 N N . TYR A 1 329 ? 107.302 5.800 81.622 1.00 49.69 329 TYR A N 1
ATOM 2605 C CA . TYR A 1 329 ? 106.227 4.896 81.228 1.00 52.49 329 TYR A CA 1
ATOM 2606 C C . TYR A 1 329 ? 106.597 4.253 79.898 1.00 51.58 329 TYR A C 1
ATOM 2607 O O . TYR A 1 329 ? 106.968 4.951 78.958 1.00 49.49 329 TYR A O 1
ATOM 2616 N N . LEU A 1 330 ? 106.509 2.927 79.835 1.00 50.76 330 LEU A N 1
ATOM 2617 C CA . LEU A 1 330 ? 106.734 2.191 78.598 1.00 51.33 330 LEU A CA 1
ATOM 2618 C C . LEU A 1 330 ? 105.399 1.710 78.048 1.00 51.18 330 LEU A C 1
ATOM 2619 O O . LEU A 1 330 ? 104.650 1.011 78.741 1.00 49.91 330 LEU A O 1
ATOM 2624 N N . PHE A 1 331 ? 105.114 2.099 76.807 1.00 51.24 331 PHE A N 1
ATOM 2625 C CA . PHE A 1 331 ? 103.949 1.622 76.074 1.00 50.36 331 PHE A CA 1
ATOM 2626 C C . PHE A 1 331 ? 104.413 0.805 74.880 1.00 51.84 331 PHE A C 1
ATOM 2627 O O . PHE A 1 331 ? 105.071 1.327 73.980 1.00 54.32 331 PHE A O 1
ATOM 2635 N N . LEU A 1 332 ? 104.078 -0.480 74.884 1.00 52.39 332 LEU A N 1
ATOM 2636 C CA . LEU A 1 332 ? 104.416 -1.378 73.783 1.00 52.39 332 LEU A CA 1
ATOM 2637 C C . LEU A 1 332 ? 103.299 -1.333 72.747 1.00 51.28 332 LEU A C 1
ATOM 2638 O O . LEU A 1 332 ? 102.123 -1.405 73.096 1.00 48.75 332 LEU A O 1
ATOM 2643 N N . GLN A 1 333 ? 103.661 -1.195 71.476 1.00 52.21 333 GLN A N 1
ATOM 2644 C CA . GLN A 1 333 ? 102.657 -1.125 70.424 1.00 51.00 333 GLN A CA 1
ATOM 2645 C C . GLN A 1 333 ? 102.159 -2.536 70.141 1.00 50.52 333 GLN A C 1
ATOM 2646 O O . GLN A 1 333 ? 102.964 -3.425 69.886 1.00 46.61 333 GLN A O 1
ATOM 2652 N N . PRO A 1 334 ? 100.832 -2.748 70.208 1.00 53.06 334 PRO A N 1
ATOM 2653 C CA . PRO A 1 334 ? 100.273 -4.053 69.893 1.00 55.92 334 PRO A CA 1
ATOM 2654 C C . PRO A 1 334 ? 100.116 -4.242 68.389 1.00 61.13 334 PRO A C 1
ATOM 2655 O O . PRO A 1 334 ? 100.334 -3.304 67.615 1.00 58.40 334 PRO A O 1
ATOM 2659 N N A ARG A 1 335 ? 99.739 -5.453 67.987 0.50 65.09 335 ARG A N 1
ATOM 2660 N N B ARG A 1 335 ? 99.733 -5.450 67.986 0.50 64.87 335 ARG A N 1
ATOM 2661 C CA A ARG A 1 335 ? 99.523 -5.779 66.577 0.50 67.52 335 ARG A CA 1
ATOM 2662 C CA B ARG A 1 335 ? 99.526 -5.770 66.575 0.50 67.04 335 ARG A CA 1
ATOM 2663 C C A ARG A 1 335 ? 98.160 -5.282 66.097 0.50 70.37 335 ARG A C 1
ATOM 2664 C C B ARG A 1 335 ? 98.162 -5.279 66.097 0.50 70.15 335 ARG A C 1
ATOM 2665 O O A ARG A 1 335 ? 97.226 -5.139 66.889 0.50 70.52 335 ARG A O 1
ATOM 2666 O O B ARG A 1 335 ? 97.228 -5.136 66.890 0.50 70.28 335 ARG A O 1
ATOM 2681 N N . GLY A 1 336 ? 98.061 -5.016 64.796 1.00 73.30 336 GLY A N 1
ATOM 2682 C CA . GLY A 1 336 ? 96.797 -4.622 64.172 1.00 77.61 336 GLY A CA 1
ATOM 2683 C C . GLY A 1 336 ? 96.355 -3.211 64.513 1.00 81.40 336 GLY A C 1
ATOM 2684 O O . GLY A 1 336 ? 97.037 -2.506 65.258 1.00 82.67 336 GLY A O 1
ATOM 2685 N N . PRO A 1 337 ? 95.195 -2.792 63.978 1.00 85.12 337 PRO A N 1
ATOM 2686 C CA . PRO A 1 337 ? 94.655 -1.457 64.238 1.00 86.34 337 PRO A CA 1
ATOM 2687 C C . PRO A 1 337 ? 94.044 -1.350 65.640 1.00 87.27 337 PRO A C 1
ATOM 2688 O O . PRO A 1 337 ? 92.840 -1.133 65.789 1.00 87.33 337 PRO A O 1
ATOM 2692 N N . HIS A 1 338 ? 94.890 -1.506 66.655 1.00 88.62 338 HIS A N 1
ATOM 2693 C CA . HIS A 1 338 ? 94.470 -1.436 68.048 1.00 89.69 338 HIS A CA 1
ATOM 2694 C C . HIS A 1 338 ? 95.144 -0.249 68.722 1.00 89.53 338 HIS A C 1
ATOM 2695 O O . HIS A 1 338 ? 96.224 0.186 68.307 1.00 90.52 338 HIS A O 1
ATOM 2702 N N . ALA A 1 339 ? 94.496 0.279 69.756 1.00 87.58 339 ALA A N 1
ATOM 2703 C CA . ALA A 1 339 ? 95.035 1.409 70.502 1.00 85.13 339 ALA A CA 1
ATOM 2704 C C . ALA A 1 339 ? 96.193 0.956 71.386 1.00 82.45 339 ALA A C 1
ATOM 2705 O O . ALA A 1 339 ? 96.332 -0.233 71.682 1.00 81.20 339 ALA A O 1
ATOM 2707 N N . LEU A 1 340 ? 97.034 1.908 71.784 1.00 79.97 340 LEU A N 1
ATOM 2708 C CA . LEU A 1 340 ? 97.992 1.675 72.858 1.00 77.57 340 LEU A CA 1
ATOM 2709 C C . LEU A 1 340 ? 97.187 1.557 74.140 1.00 77.33 340 LEU A C 1
ATOM 2710 O O . LEU A 1 340 ? 96.261 2.338 74.367 1.00 80.30 340 LEU A O 1
ATOM 2715 N N . GLY A 1 341 ? 97.527 0.571 74.964 1.00 74.49 341 GLY A N 1
ATOM 2716 C CA . GLY A 1 341 ? 96.810 0.330 76.208 1.00 72.38 341 GLY A CA 1
ATOM 2717 C C . GLY A 1 341 ? 97.454 1.063 77.366 1.00 70.95 341 GLY A C 1
ATOM 2718 O O . GLY A 1 341 ? 98.047 2.133 77.188 1.00 70.65 341 GLY A O 1
ATOM 2719 N N . ALA A 1 342 ? 97.328 0.482 78.558 1.00 67.78 342 ALA A N 1
ATOM 2720 C CA . ALA A 1 342 ? 98.013 0.983 79.740 1.00 64.08 342 ALA A CA 1
ATOM 2721 C C . ALA A 1 342 ? 99.509 0.669 79.612 1.00 59.19 342 ALA A C 1
ATOM 2722 O O . ALA A 1 342 ? 99.903 -0.123 78.761 1.00 55.54 342 ALA A O 1
ATOM 2724 N N . PRO A 1 343 ? 100.348 1.288 80.457 1.00 56.43 343 PRO A N 1
ATOM 2725 C CA . PRO A 1 343 ? 101.784 1.034 80.367 1.00 57.52 343 PRO A CA 1
ATOM 2726 C C . PRO A 1 343 ? 102.162 -0.424 80.652 1.00 60.29 343 PRO A C 1
ATOM 2727 O O . PRO A 1 343 ? 101.656 -1.022 81.601 1.00 59.80 343 PRO A O 1
ATOM 2731 N N . SER A 1 344 ? 103.055 -0.977 79.836 1.00 61.90 344 SER A N 1
ATOM 2732 C CA . SER A 1 344 ? 103.585 -2.318 80.068 1.00 61.41 344 SER A CA 1
ATOM 2733 C C . SER A 1 344 ? 104.579 -2.312 81.219 1.00 58.69 344 SER A C 1
ATOM 2734 O O . SER A 1 344 ? 104.814 -3.339 81.837 1.00 60.41 344 SER A O 1
ATOM 2737 N N . LEU A 1 345 ? 105.166 -1.154 81.507 1.00 59.74 345 LEU A N 1
ATOM 2738 C CA . LEU A 1 345 ? 106.143 -1.044 82.584 1.00 59.08 345 LEU A CA 1
ATOM 2739 C C . LEU A 1 345 ? 106.248 0.388 83.089 1.00 56.09 345 LEU A C 1
ATOM 2740 O O . LEU A 1 345 ? 106.197 1.332 82.309 1.00 58.13 345 LEU A O 1
ATOM 2745 N N . LEU A 1 346 ? 106.387 0.527 84.405 1.00 55.04 346 LEU A N 1
ATOM 2746 C CA . LEU A 1 346 ? 106.701 1.799 85.040 1.00 53.61 346 LEU A CA 1
ATOM 2747 C C . LEU A 1 346 ? 108.083 1.714 85.682 1.00 54.55 346 LEU A C 1
ATOM 2748 O O . LEU A 1 346 ? 108.329 0.852 86.529 1.00 54.85 346 LEU A O 1
ATOM 2753 N N . LEU A 1 347 ? 108.981 2.600 85.257 1.00 56.62 347 LEU A N 1
ATOM 2754 C CA . LEU A 1 347 ? 110.286 2.767 85.886 1.00 55.88 347 LEU A CA 1
ATOM 2755 C C . LEU A 1 347 ? 110.230 4.035 86.729 1.00 56.97 347 LEU A C 1
ATOM 2756 O O . LEU A 1 347 ? 109.798 5.080 86.253 1.00 56.05 347 LEU A O 1
ATOM 2761 N N . THR A 1 348 ? 110.660 3.934 87.981 1.00 56.28 348 THR A N 1
ATOM 2762 C CA . THR A 1 348 ? 110.532 5.028 88.937 1.00 57.26 348 THR A CA 1
ATOM 2763 C C . THR A 1 348 ? 111.899 5.355 89.521 1.00 58.21 348 THR A C 1
ATOM 2764 O O . THR A 1 348 ? 112.686 4.451 89.817 1.00 59.62 348 THR A O 1
ATOM 2768 N N . GLY A 1 349 ? 112.183 6.646 89.674 1.00 57.40 349 GLY A N 1
ATOM 2769 C CA . GLY A 1 349 ? 113.447 7.091 90.255 1.00 56.29 349 GLY A CA 1
ATOM 2770 C C . GLY A 1 349 ? 113.542 6.723 91.725 1.00 56.21 349 GLY A C 1
ATOM 2771 O O . GLY A 1 349 ? 112.531 6.436 92.368 1.00 55.45 349 GLY A O 1
ATOM 2772 N N . THR A 1 350 ? 114.763 6.732 92.248 1.00 57.25 350 THR A N 1
ATOM 2773 C CA . THR A 1 350 ? 115.023 6.407 93.648 1.00 59.42 350 THR A CA 1
ATOM 2774 C C . THR A 1 350 ? 115.622 7.571 94.458 1.00 60.69 350 THR A C 1
ATOM 2775 O O . THR A 1 350 ? 115.550 7.564 95.685 1.00 64.23 350 THR A O 1
ATOM 2779 N N . GLN A 1 351 ? 116.204 8.564 93.787 1.00 58.62 351 GLN A N 1
ATOM 2780 C CA . GLN A 1 351 ? 116.787 9.712 94.480 1.00 58.02 351 GLN A CA 1
ATOM 2781 C C . GLN A 1 351 ? 115.828 10.897 94.497 1.00 54.38 351 GLN A C 1
ATOM 2782 O O . GLN A 1 351 ? 115.366 11.345 93.446 1.00 56.36 351 GLN A O 1
ATOM 2788 N N . LEU A 1 352 ? 115.555 11.411 95.692 1.00 51.68 352 LEU A N 1
ATOM 2789 C CA . LEU A 1 352 ? 114.708 12.593 95.863 1.00 50.64 352 LEU A CA 1
ATOM 2790 C C . LEU A 1 352 ? 115.222 13.763 95.014 1.00 51.50 352 LEU A C 1
ATOM 2791 O O . LEU A 1 352 ? 116.403 14.126 95.095 1.00 50.27 352 LEU A O 1
ATOM 2796 N N . TYR A 1 353 ? 114.327 14.324 94.199 1.00 50.44 353 TYR A N 1
ATOM 2797 C CA . TYR A 1 353 ? 114.619 15.462 93.323 1.00 52.89 353 TYR A CA 1
ATOM 2798 C C . TYR A 1 353 ? 115.594 15.122 92.193 1.00 53.91 353 TYR A C 1
ATOM 2799 O O . TYR A 1 353 ? 116.231 16.014 91.636 1.00 55.28 353 TYR A O 1
ATOM 2808 N N . GLY A 1 354 ? 115.693 13.843 91.846 1.00 53.82 354 GLY A N 1
ATOM 2809 C CA . GLY A 1 354 ? 116.660 13.392 90.853 1.00 53.65 354 GLY A CA 1
ATOM 2810 C C . GLY A 1 354 ? 116.246 13.626 89.414 1.00 54.07 354 GLY A C 1
ATOM 2811 O O . GLY A 1 354 ? 117.091 13.615 88.517 1.00 55.18 354 GLY A O 1
ATOM 2812 N N . ARG A 1 355 ? 114.947 13.826 89.200 1.00 53.72 355 ARG A N 1
ATOM 2813 C CA . ARG A 1 355 ? 114.375 14.075 87.873 1.00 54.93 355 ARG A CA 1
ATOM 2814 C C . ARG A 1 355 ? 114.658 12.956 86.877 1.00 54.50 355 ARG A C 1
ATOM 2815 O O . ARG A 1 355 ? 115.102 13.182 85.761 1.00 56.23 355 ARG A O 1
ATOM 2823 N N . PHE A 1 356 ? 114.389 11.738 87.318 1.00 56.66 356 PHE A N 1
ATOM 2824 C CA . PHE A 1 356 ? 114.460 10.554 86.480 1.00 56.35 356 PHE A CA 1
ATOM 2825 C C . PHE A 1 356 ? 113.354 10.644 85.424 1.00 57.18 356 PHE A C 1
ATOM 2826 O O . PHE A 1 356 ? 112.197 10.902 85.752 1.00 54.75 356 PHE A O 1
ATOM 2834 N N . GLY A 1 357 ? 113.718 10.442 84.160 1.00 57.98 357 GLY A N 1
ATOM 2835 C CA . GLY A 1 357 ? 112.778 10.590 83.045 1.00 59.33 357 GLY A CA 1
ATOM 2836 C C . GLY A 1 357 ? 112.838 11.975 82.432 1.00 59.96 357 GLY A C 1
ATOM 2837 O O . GLY A 1 357 ? 111.938 12.385 81.699 1.00 60.10 357 GLY A O 1
ATOM 2838 N N . SER A 1 358 ? 113.914 12.694 82.739 1.00 60.23 358 SER A N 1
ATOM 2839 C CA . SER A 1 358 ? 114.127 14.040 82.236 1.00 57.49 358 SER A CA 1
ATOM 2840 C C . SER A 1 358 ? 114.612 13.971 80.786 1.00 58.20 358 SER A C 1
ATOM 2841 O O . SER A 1 358 ? 114.283 14.836 79.964 1.00 58.59 358 SER A O 1
ATOM 2844 N N . ALA A 1 359 ? 115.402 12.942 80.486 1.00 58.07 359 ALA A N 1
ATOM 2845 C CA . ALA A 1 359 ? 115.778 12.602 79.114 1.00 56.85 359 ALA A CA 1
ATOM 2846 C C . ALA A 1 359 ? 115.710 11.081 78.952 1.00 55.61 359 ALA A C 1
ATOM 2847 O O . ALA A 1 359 ? 115.995 10.350 79.894 1.00 53.77 359 ALA A O 1
ATOM 2849 N N . ILE A 1 360 ? 115.276 10.631 77.773 1.00 56.06 360 ILE A N 1
ATOM 2850 C CA . ILE A 1 360 ? 115.197 9.214 77.418 1.00 54.81 360 ILE A CA 1
ATOM 2851 C C . ILE A 1 360 ? 115.784 9.066 76.017 1.00 55.49 360 ILE A C 1
ATOM 2852 O O . ILE A 1 360 ? 115.303 9.706 75.082 1.00 53.85 360 ILE A O 1
ATOM 2857 N N . ALA A 1 361 ? 116.822 8.244 75.872 1.00 54.59 361 ALA A N 1
ATOM 2858 C CA . ALA A 1 361 ? 117.516 8.099 74.590 1.00 54.89 361 ALA A CA 1
ATOM 2859 C C . ALA A 1 361 ? 117.503 6.656 74.114 1.00 53.71 361 ALA A C 1
ATOM 2860 O O . ALA A 1 361 ? 117.966 5.768 74.829 1.00 54.04 361 ALA A O 1
ATOM 2862 N N . PRO A 1 362 ? 116.947 6.411 72.914 1.00 54.51 362 PRO A N 1
ATOM 2863 C CA . PRO A 1 362 ? 117.147 5.120 72.275 1.00 55.51 362 PRO A CA 1
ATOM 2864 C C . PRO A 1 362 ? 118.631 4.892 72.020 1.00 54.80 362 PRO A C 1
ATOM 2865 O O . PRO A 1 362 ? 119.298 5.775 71.479 1.00 51.99 362 PRO A O 1
ATOM 2869 N N . LEU A 1 363 ? 119.136 3.725 72.417 1.00 53.49 363 LEU A N 1
ATOM 2870 C CA . LEU A 1 363 ? 120.556 3.399 72.270 1.00 55.02 363 LEU A CA 1
ATOM 2871 C C . LEU A 1 363 ? 120.838 2.512 71.052 1.00 55.56 363 LEU A C 1
ATOM 2872 O O . LEU A 1 363 ? 122.002 2.236 70.731 1.00 55.85 363 LEU A O 1
ATOM 2877 N N . GLY A 1 364 ? 119.785 2.074 70.369 1.00 54.24 364 GLY A N 1
ATOM 2878 C CA . GLY A 1 364 ? 119.919 0.980 69.412 1.00 52.76 364 GLY A CA 1
ATOM 2879 C C . GLY A 1 364 ? 120.201 -0.279 70.209 1.00 51.53 364 GLY A C 1
ATOM 2880 O O . GLY A 1 364 ? 119.820 -0.370 71.374 1.00 48.70 364 GLY A O 1
ATOM 2881 N N . ASP A 1 365 ? 120.882 -1.239 69.592 1.00 52.92 365 ASP A N 1
ATOM 2882 C CA . ASP A 1 365 ? 121.199 -2.507 70.246 1.00 52.75 365 ASP A CA 1
ATOM 2883 C C . ASP A 1 365 ? 122.620 -2.447 70.820 1.00 53.08 365 ASP A C 1
ATOM 2884 O O . ASP A 1 365 ? 123.601 -2.723 70.126 1.00 53.31 365 ASP A O 1
ATOM 2889 N N . LEU A 1 366 ? 122.711 -2.080 72.094 1.00 52.52 366 LEU A N 1
ATOM 2890 C CA . LEU A 1 366 ? 123.993 -1.851 72.765 1.00 51.81 366 LEU A CA 1
ATOM 2891 C C . LEU A 1 366 ? 124.828 -3.124 72.914 1.00 53.24 366 LEU A C 1
ATOM 2892 O O . LEU A 1 366 ? 126.052 -3.095 72.750 1.00 55.93 366 LEU A O 1
ATOM 2897 N N . ASP A 1 367 ? 124.162 -4.232 73.224 1.00 51.48 367 ASP A N 1
ATOM 2898 C CA . ASP A 1 367 ? 124.837 -5.513 73.450 1.00 51.47 367 ASP A CA 1
ATOM 2899 C C . ASP A 1 367 ? 124.727 -6.485 72.265 1.00 52.51 367 ASP A C 1
ATOM 2900 O O . ASP A 1 367 ? 125.238 -7.604 72.336 1.00 51.72 367 ASP A O 1
ATOM 2905 N N . ARG A 1 368 ? 124.091 -6.041 71.179 1.00 54.14 368 ARG A N 1
ATOM 2906 C CA . ARG A 1 368 ? 123.951 -6.826 69.939 1.00 56.96 368 ARG A CA 1
ATOM 2907 C C . ARG A 1 368 ? 123.287 -8.196 70.146 1.00 55.53 368 ARG A C 1
ATOM 2908 O O . ARG A 1 368 ? 123.704 -9.198 69.548 1.00 51.93 368 ARG A O 1
ATOM 2916 N N . ASP A 1 369 ? 122.244 -8.226 70.976 1.00 54.05 369 ASP A N 1
ATOM 2917 C CA . ASP A 1 369 ? 121.515 -9.467 71.261 1.00 53.49 369 ASP A CA 1
ATOM 2918 C C . ASP A 1 369 ? 120.190 -9.590 70.492 1.00 53.55 369 ASP A C 1
ATOM 2919 O O . ASP A 1 369 ? 119.501 -10.609 70.602 1.00 53.52 369 ASP A O 1
ATOM 2924 N N . GLY A 1 370 ? 119.839 -8.557 69.726 1.00 52.84 370 GLY A N 1
ATOM 2925 C CA . GLY A 1 370 ? 118.614 -8.557 68.922 1.00 52.60 370 GLY A CA 1
ATOM 2926 C C . GLY A 1 370 ? 117.501 -7.651 69.430 1.00 52.07 370 GLY A C 1
ATOM 2927 O O . GLY A 1 370 ? 116.558 -7.367 68.695 1.00 52.80 370 GLY A O 1
ATOM 2928 N N . TYR A 1 371 ? 117.603 -7.212 70.684 1.00 52.96 371 TYR A N 1
ATOM 2929 C CA . TYR A 1 371 ? 116.633 -6.293 71.286 1.00 53.36 371 TYR A CA 1
ATOM 2930 C C . TYR A 1 371 ? 117.254 -4.911 71.470 1.00 53.32 371 TYR A C 1
ATOM 2931 O O . TYR A 1 371 ? 118.363 -4.807 71.998 1.00 51.98 371 TYR A O 1
ATOM 2940 N N . ASN A 1 372 ? 116.544 -3.859 71.055 1.00 52.83 372 ASN A N 1
ATOM 2941 C CA . ASN A 1 372 ? 117.017 -2.481 71.262 1.00 54.55 372 ASN A CA 1
ATOM 2942 C C . ASN A 1 372 ? 116.945 -2.064 72.723 1.00 53.26 372 ASN A C 1
ATOM 2943 O O . ASN A 1 372 ? 116.141 -2.585 73.488 1.00 55.12 372 ASN A O 1
ATOM 2948 N N . ASP A 1 373 ? 117.779 -1.095 73.084 1.00 53.02 373 ASP A N 1
ATOM 2949 C CA . ASP A 1 373 ? 117.937 -0.659 74.462 1.00 53.13 373 ASP A CA 1
ATOM 2950 C C . ASP A 1 373 ? 117.697 0.846 74.601 1.00 55.92 373 ASP A C 1
ATOM 2951 O O . ASP A 1 373 ? 117.581 1.566 73.600 1.00 53.72 373 ASP A O 1
ATOM 2956 N N . ILE A 1 374 ? 117.614 1.314 75.846 1.00 57.91 374 ILE A N 1
ATOM 2957 C CA . ILE A 1 374 ? 117.477 2.744 76.124 1.00 55.73 374 ILE A CA 1
ATOM 2958 C C . ILE A 1 374 ? 118.349 3.211 77.292 1.00 54.17 374 ILE A C 1
ATOM 2959 O O . ILE A 1 374 ? 118.822 2.411 78.093 1.00 55.75 374 ILE A O 1
ATOM 2964 N N . ALA A 1 375 ? 118.554 4.521 77.351 1.00 56.49 375 ALA A N 1
ATOM 2965 C CA . ALA A 1 375 ? 119.187 5.190 78.481 1.00 55.60 375 ALA A CA 1
ATOM 2966 C C . ALA A 1 375 ? 118.213 6.244 79.013 1.00 54.21 375 ALA A C 1
ATOM 2967 O O . ALA A 1 375 ? 117.566 6.943 78.232 1.00 53.71 375 ALA A O 1
ATOM 2969 N N . VAL A 1 376 ? 118.096 6.328 80.334 1.00 55.30 376 VAL A N 1
ATOM 2970 C CA . VAL A 1 376 ? 117.230 7.302 80.999 1.00 56.98 376 VAL A CA 1
ATOM 2971 C C . VAL A 1 376 ? 118.090 8.153 81.923 1.00 57.74 376 VAL A C 1
ATOM 2972 O O . VAL A 1 376 ? 118.859 7.618 82.716 1.00 56.74 376 VAL A O 1
ATOM 2976 N N . ALA A 1 377 ? 117.953 9.470 81.825 1.00 59.71 377 ALA A N 1
ATOM 2977 C CA . ALA A 1 377 ? 118.730 10.388 82.655 1.00 61.86 377 ALA A CA 1
ATOM 2978 C C . ALA A 1 377 ? 117.962 10.798 83.913 1.00 64.18 377 ALA A C 1
ATOM 2979 O O . ALA A 1 377 ? 116.740 10.994 83.882 1.00 61.98 377 ALA A O 1
ATOM 2981 N N . ALA A 1 378 ? 118.705 10.891 85.017 1.00 65.00 378 ALA A N 1
ATOM 2982 C CA . ALA A 1 378 ? 118.262 11.528 86.256 1.00 61.73 378 ALA A CA 1
ATOM 2983 C C . ALA A 1 378 ? 119.337 12.564 86.592 1.00 58.78 378 ALA A C 1
ATOM 2984 O O . ALA A 1 378 ? 120.277 12.258 87.325 1.00 60.93 378 ALA A O 1
ATOM 2986 N N . PRO A 1 379 ? 119.220 13.780 86.028 1.00 54.71 379 PRO A N 1
ATOM 2987 C CA . PRO A 1 379 ? 120.275 14.796 86.120 1.00 55.21 379 PRO A CA 1
ATOM 2988 C C . PRO A 1 379 ? 120.674 15.270 87.522 1.00 54.22 379 PRO A C 1
ATOM 2989 O O . PRO A 1 379 ? 121.737 15.879 87.670 1.00 54.75 379 PRO A O 1
ATOM 2993 N N . TYR A 1 380 ? 119.840 15.016 88.528 1.00 52.62 380 TYR A N 1
ATOM 2994 C CA . TYR A 1 380 ? 120.190 15.337 89.914 1.00 53.11 380 TYR A CA 1
ATOM 2995 C C . TYR A 1 380 ? 120.081 14.105 90.808 1.00 53.94 380 TYR A C 1
ATOM 2996 O O . TYR A 1 380 ? 119.825 14.211 92.010 1.00 54.23 380 TYR A O 1
ATOM 3005 N N . GLY A 1 381 ? 120.302 12.938 90.205 1.00 55.47 381 GLY A N 1
ATOM 3006 C CA . GLY A 1 381 ? 120.208 11.661 90.900 1.00 56.80 381 GLY A CA 1
ATOM 3007 C C . GLY A 1 381 ? 121.537 11.160 91.432 1.00 59.16 381 GLY A C 1
ATOM 3008 O O . GLY A 1 381 ? 122.567 11.843 91.331 1.00 57.94 381 GLY A O 1
ATOM 3009 N N . GLY A 1 382 ? 121.507 9.949 91.990 1.00 59.18 382 GLY A N 1
ATOM 3010 C CA . GLY A 1 382 ? 122.652 9.385 92.691 1.00 59.84 382 GLY A CA 1
ATOM 3011 C C . GLY A 1 382 ? 122.676 9.913 94.114 1.00 59.69 382 GLY A C 1
ATOM 3012 O O . GLY A 1 382 ? 122.083 10.957 94.386 1.00 57.17 382 GLY A O 1
ATOM 3013 N N . PRO A 1 383 ? 123.357 9.201 95.037 1.00 61.27 383 PRO A N 1
ATOM 3014 C CA . PRO A 1 383 ? 123.394 9.616 96.453 1.00 61.83 383 PRO A CA 1
ATOM 3015 C C . PRO A 1 383 ? 123.916 11.042 96.681 1.00 62.51 383 PRO A C 1
ATOM 3016 O O . PRO A 1 383 ? 123.451 11.739 97.587 1.00 62.36 383 PRO A O 1
ATOM 3020 N N . SER A 1 384 ? 124.875 11.460 95.862 1.00 61.91 384 SER A N 1
ATOM 3021 C CA . SER A 1 384 ? 125.449 12.793 95.954 1.00 62.67 384 SER A CA 1
ATOM 3022 C C . SER A 1 384 ? 124.591 13.843 95.235 1.00 63.19 384 SER A C 1
ATOM 3023 O O . SER A 1 384 ? 124.781 15.046 95.434 1.00 64.16 384 SER A O 1
ATOM 3026 N N . GLY A 1 385 ? 123.672 13.386 94.384 1.00 59.28 385 GLY A N 1
ATOM 3027 C CA . GLY A 1 385 ? 122.830 14.279 93.594 1.00 57.24 385 GLY A CA 1
ATOM 3028 C C . GLY A 1 385 ? 123.541 14.937 92.421 1.00 56.45 385 GLY A C 1
ATOM 3029 O O . GLY A 1 385 ? 123.039 15.913 91.864 1.00 56.51 385 GLY A O 1
ATOM 3030 N N . ARG A 1 386 ? 124.697 14.400 92.032 1.00 55.85 386 ARG A N 1
ATOM 3031 C CA . ARG A 1 386 ? 125.495 14.966 90.938 1.00 57.07 386 ARG A CA 1
ATOM 3032 C C . ARG A 1 386 ? 124.948 14.613 89.552 1.00 54.71 386 ARG A C 1
ATOM 3033 O O . ARG A 1 386 ? 125.299 15.257 88.557 1.00 53.44 386 ARG A O 1
ATOM 3041 N N . GLY A 1 387 ? 124.100 13.592 89.491 1.00 53.72 387 GLY A N 1
ATOM 3042 C CA . GLY A 1 387 ? 123.499 13.162 88.237 1.00 55.29 387 GLY A CA 1
ATOM 3043 C C . GLY A 1 387 ? 123.887 11.740 87.879 1.00 55.91 387 GLY A C 1
ATOM 3044 O O . GLY A 1 387 ? 124.971 11.266 88.234 1.00 55.61 387 GLY A O 1
ATOM 3045 N N . GLN A 1 388 ? 122.999 11.075 87.147 1.00 56.28 388 GLN A N 1
ATOM 3046 C CA . GLN A 1 388 ? 123.136 9.662 86.843 1.00 55.26 388 GLN A CA 1
ATOM 3047 C C . GLN A 1 388 ? 122.440 9.337 85.525 1.00 54.66 388 GLN A C 1
ATOM 3048 O O . GLN A 1 388 ? 121.423 9.944 85.202 1.00 56.32 388 GLN A O 1
ATOM 3054 N N . VAL A 1 389 ? 122.993 8.396 84.764 1.00 53.80 389 VAL A N 1
ATOM 3055 C CA . VAL A 1 389 ? 122.329 7.883 83.560 1.00 52.02 389 VAL A CA 1
ATOM 3056 C C . VAL A 1 389 ? 122.201 6.369 83.678 1.00 50.22 389 VAL A C 1
ATOM 3057 O O . VAL A 1 389 ? 123.168 5.678 83.999 1.00 45.46 389 VAL A O 1
ATOM 3061 N N . LEU A 1 390 ? 120.997 5.865 83.434 1.00 52.14 390 LEU A N 1
ATOM 3062 C CA . LEU A 1 390 ? 120.687 4.461 83.679 1.00 57.00 390 LEU A CA 1
ATOM 3063 C C . LEU A 1 390 ? 120.340 3.756 82.375 1.00 56.83 390 LEU A C 1
ATOM 3064 O O . LEU A 1 390 ? 119.488 4.224 81.619 1.00 54.82 390 LEU A O 1
ATOM 3069 N N . VAL A 1 391 ? 121.011 2.632 82.129 1.00 54.15 391 VAL A N 1
ATOM 3070 C CA . VAL A 1 391 ? 120.823 1.856 80.911 1.00 54.50 391 VAL A CA 1
ATOM 3071 C C . VAL A 1 391 ? 119.888 0.684 81.187 1.00 55.45 391 VAL A C 1
ATOM 3072 O O . VAL A 1 391 ? 120.100 -0.078 82.134 1.00 56.88 391 VAL A O 1
ATOM 3076 N N . PHE A 1 392 ? 118.854 0.558 80.358 1.00 54.81 392 PHE A N 1
ATOM 3077 C CA . PHE A 1 392 ? 117.912 -0.555 80.430 1.00 52.43 392 PHE A CA 1
ATOM 3078 C C . PHE A 1 392 ? 117.936 -1.325 79.110 1.00 52.42 392 PHE A C 1
ATOM 3079 O O . PHE A 1 392 ? 117.772 -0.735 78.038 1.00 54.26 392 PHE A O 1
ATOM 3087 N N . LEU A 1 393 ? 118.156 -2.634 79.188 1.00 54.72 393 LEU A N 1
ATOM 3088 C CA . LEU A 1 393 ? 118.198 -3.473 77.995 1.00 56.63 393 LEU A CA 1
ATOM 3089 C C . LEU A 1 393 ? 116.814 -4.001 77.641 1.00 58.81 393 LEU A C 1
ATOM 3090 O O . LEU A 1 393 ? 116.048 -4.407 78.520 1.00 57.00 393 LEU A O 1
ATOM 3095 N N . GLY A 1 394 ? 116.501 -3.993 76.347 1.00 60.76 394 GLY A N 1
ATOM 3096 C CA . GLY A 1 394 ? 115.243 -4.540 75.862 1.00 60.13 394 GLY A CA 1
ATOM 3097 C C . GLY A 1 394 ? 115.225 -6.054 75.914 1.00 57.41 394 GLY A C 1
ATOM 3098 O O . GLY A 1 394 ? 116.272 -6.692 75.871 1.00 57.31 394 GLY A O 1
ATOM 3099 N N . GLN A 1 395 ? 114.023 -6.617 75.998 1.00 58.82 395 GLN A N 1
ATOM 3100 C CA . GLN A 1 395 ? 113.811 -8.066 76.020 1.00 60.37 395 GLN A CA 1
ATOM 3101 C C . GLN A 1 395 ? 112.427 -8.395 75.456 1.00 59.78 395 GLN A C 1
ATOM 3102 O O . GLN A 1 395 ? 111.649 -7.491 75.157 1.00 59.47 395 GLN A O 1
ATOM 3108 N N . SER A 1 396 ? 112.117 -9.684 75.336 1.00 60.73 396 SER A N 1
ATOM 3109 C CA . SER A 1 396 ? 110.808 -10.136 74.843 1.00 61.68 396 SER A CA 1
ATOM 3110 C C . SER A 1 396 ? 109.635 -9.510 75.605 1.00 62.55 396 SER A C 1
ATOM 3111 O O . SER A 1 396 ? 108.598 -9.203 75.016 1.00 59.90 396 SER A O 1
ATOM 3114 N N . GLU A 1 397 ? 109.812 -9.319 76.911 1.00 65.60 397 GLU A N 1
ATOM 3115 C CA . GLU A 1 397 ? 108.764 -8.757 77.766 1.00 68.63 397 GLU A CA 1
ATOM 3116 C C . GLU A 1 397 ? 108.680 -7.230 77.667 1.00 66.26 397 GLU A C 1
ATOM 3117 O O . GLU A 1 397 ? 107.715 -6.633 78.156 1.00 64.88 397 GLU A O 1
ATOM 3123 N N . GLY A 1 398 ? 109.689 -6.609 77.046 1.00 62.84 398 GLY A N 1
ATOM 3124 C CA . GLY A 1 398 ? 109.756 -5.159 76.885 1.00 59.66 398 GLY A CA 1
ATOM 3125 C C . GLY A 1 398 ? 111.083 -4.607 77.375 1.00 60.48 398 GLY A C 1
ATOM 3126 O O . GLY A 1 398 ? 112.074 -4.622 76.649 1.00 62.83 398 GLY A O 1
ATOM 3127 N N . LEU A 1 399 ? 111.095 -4.095 78.601 1.00 60.04 399 LEU A N 1
ATOM 3128 C CA . LEU A 1 399 ? 112.327 -3.678 79.260 1.00 61.33 399 LEU A CA 1
ATOM 3129 C C . LEU A 1 399 ? 112.458 -4.388 80.597 1.00 64.95 399 LEU A C 1
ATOM 3130 O O . LEU A 1 399 ? 111.468 -4.852 81.165 1.00 63.28 399 LEU A O 1
ATOM 3135 N N . ARG A 1 400 ? 113.690 -4.455 81.091 1.00 70.51 400 ARG A N 1
ATOM 3136 C CA . ARG A 1 400 ? 113.974 -4.946 82.437 1.00 73.97 400 ARG A CA 1
ATOM 3137 C C . ARG A 1 400 ? 113.767 -3.783 83.411 1.00 72.25 400 ARG A C 1
ATOM 3138 O O . ARG A 1 400 ? 114.100 -2.643 83.093 1.00 74.30 400 ARG A O 1
ATOM 3146 N N . SER A 1 401 ? 113.227 -4.074 84.590 1.00 69.36 401 SER A N 1
ATOM 3147 C CA . SER A 1 401 ? 113.051 -3.059 85.632 1.00 68.31 401 SER A CA 1
ATOM 3148 C C . SER A 1 401 ? 114.384 -2.619 86.252 1.00 63.53 401 SER A C 1
ATOM 3149 O O . SER A 1 401 ? 114.521 -1.477 86.698 1.00 62.86 401 SER A O 1
ATOM 3152 N N . ARG A 1 402 ? 115.346 -3.538 86.284 1.00 59.90 402 ARG A N 1
ATOM 3153 C CA A ARG A 1 402 ? 116.665 -3.288 86.860 0.50 58.33 402 ARG A CA 1
ATOM 3154 C CA B ARG A 1 402 ? 116.657 -3.269 86.859 0.50 59.79 402 ARG A CA 1
ATOM 3155 C C . ARG A 1 402 ? 117.617 -2.784 85.775 1.00 56.95 402 ARG A C 1
ATOM 3156 O O . ARG A 1 402 ? 117.771 -3.430 84.742 1.00 54.83 402 ARG A O 1
ATOM 3171 N N . PRO A 1 403 ? 118.271 -1.630 86.003 1.00 54.96 403 PRO A N 1
ATOM 3172 C CA . PRO A 1 403 ? 119.198 -1.198 84.964 1.00 55.94 403 PRO A CA 1
ATOM 3173 C C . PRO A 1 403 ? 120.381 -2.153 84.816 1.00 56.86 403 PRO A C 1
ATOM 3174 O O . PRO A 1 403 ? 120.879 -2.697 85.811 1.00 56.47 403 PRO A O 1
ATOM 3178 N N . SER A 1 404 ? 120.811 -2.358 83.576 1.00 57.67 404 SER A N 1
ATOM 3179 C CA . SER A 1 404 ? 121.992 -3.170 83.298 1.00 59.74 404 SER A CA 1
ATOM 3180 C C . SER A 1 404 ? 123.274 -2.457 83.726 1.00 58.91 404 SER A C 1
ATOM 3181 O O . SER A 1 404 ? 124.294 -3.097 83.971 1.00 59.88 404 SER A O 1
ATOM 3184 N N . GLN A 1 405 ? 123.216 -1.132 83.815 1.00 60.15 405 GLN A N 1
ATOM 3185 C CA . GLN A 1 405 ? 124.391 -0.331 84.110 1.00 60.29 405 GLN A CA 1
ATOM 3186 C C . GLN A 1 405 ? 123.969 1.061 84.565 1.00 59.26 405 GLN A C 1
ATOM 3187 O O . GLN A 1 405 ? 122.960 1.587 84.104 1.00 59.08 405 GLN A O 1
ATOM 3193 N N . VAL A 1 406 ? 124.746 1.640 85.478 1.00 58.63 406 VAL A N 1
ATOM 3194 C CA . VAL A 1 406 ? 124.509 2.995 85.970 1.00 55.95 406 VAL A CA 1
ATOM 3195 C C . VAL A 1 406 ? 125.744 3.844 85.719 1.00 54.40 406 VAL A C 1
ATOM 3196 O O . VAL A 1 406 ? 126.841 3.475 86.123 1.00 55.72 406 VAL A O 1
ATOM 3200 N N . LEU A 1 407 ? 125.561 4.976 85.047 1.00 56.97 407 LEU A N 1
ATOM 3201 C CA . LEU A 1 407 ? 126.644 5.927 84.804 1.00 57.03 407 LEU A CA 1
ATOM 3202 C C . LEU A 1 407 ? 126.496 7.106 85.754 1.00 55.63 407 LEU A C 1
ATOM 3203 O O . LEU A 1 407 ? 125.538 7.860 85.652 1.00 55.08 407 LEU A O 1
ATOM 3208 N N . ASP A 1 408 ? 127.432 7.242 86.690 1.00 57.47 408 ASP A N 1
ATOM 3209 C CA . ASP A 1 408 ? 127.448 8.371 87.622 1.00 57.94 408 ASP A CA 1
ATOM 3210 C C . ASP A 1 408 ? 128.181 9.534 86.969 1.00 58.13 408 ASP A C 1
ATOM 3211 O O . ASP A 1 408 ? 129.171 9.322 86.263 1.00 56.36 408 ASP A O 1
ATOM 3216 N N . SER A 1 409 ? 127.696 10.755 87.208 1.00 57.31 409 SER A N 1
ATOM 3217 C CA . SER A 1 409 ? 128.327 11.962 86.671 1.00 54.44 409 SER A CA 1
ATOM 3218 C C . SER A 1 409 ? 129.792 12.053 87.096 1.00 55.12 409 SER A C 1
ATOM 3219 O O . SER A 1 409 ? 130.114 11.820 88.261 1.00 56.69 409 SER A O 1
ATOM 3222 N N . PRO A 1 410 ? 130.686 12.372 86.147 1.00 54.68 410 PRO A N 1
ATOM 3223 C CA . PRO A 1 410 ? 132.068 12.686 86.473 1.00 55.32 410 PRO A CA 1
ATOM 3224 C C . PRO A 1 410 ? 132.299 14.183 86.717 1.00 56.06 410 PRO A C 1
ATOM 3225 O O . PRO A 1 410 ? 133.436 14.592 86.968 1.00 57.92 410 PRO A O 1
ATOM 3229 N N . PHE A 1 411 ? 131.234 14.983 86.649 1.00 56.26 411 PHE A N 1
ATOM 3230 C CA . PHE A 1 411 ? 131.316 16.434 86.834 1.00 57.56 411 PHE A CA 1
ATOM 3231 C C . PHE A 1 411 ? 130.797 16.830 88.217 1.00 58.86 411 PHE A C 1
ATOM 3232 O O . PHE A 1 411 ? 130.114 16.039 88.872 1.00 61.36 411 PHE A O 1
ATOM 3240 N N . PRO A 1 412 ? 131.095 18.066 88.658 1.00 58.19 412 PRO A N 1
ATOM 3241 C CA . PRO A 1 412 ? 130.673 18.490 89.994 1.00 57.65 412 PRO A CA 1
ATOM 3242 C C . PRO A 1 412 ? 129.179 18.783 90.099 1.00 57.16 412 PRO A C 1
ATOM 3243 O O . PRO A 1 412 ? 128.471 18.755 89.094 1.00 57.96 412 PRO A O 1
ATOM 3247 N N . THR A 1 413 ? 128.723 19.065 91.319 1.00 57.63 413 THR A N 1
ATOM 3248 C CA . THR A 1 413 ? 127.333 19.437 91.587 1.00 57.47 413 THR A CA 1
ATOM 3249 C C . THR A 1 413 ? 126.878 20.557 90.661 1.00 56.44 413 THR A C 1
ATOM 3250 O O . THR A 1 413 ? 127.638 21.485 90.391 1.00 56.33 413 THR A O 1
ATOM 3254 N N . GLY A 1 414 ? 125.644 20.446 90.169 1.00 55.85 414 GLY A N 1
ATOM 3255 C CA . GLY A 1 414 ? 125.035 21.465 89.315 1.00 53.04 414 GLY A CA 1
ATOM 3256 C C . GLY A 1 414 ? 125.208 21.269 87.817 1.00 53.02 414 GLY A C 1
ATOM 3257 O O . GLY A 1 414 ? 124.657 22.045 87.028 1.00 52.94 414 GLY A O 1
ATOM 3258 N N . SER A 1 415 ? 125.950 20.240 87.409 1.00 51.98 415 SER A N 1
ATOM 3259 C CA . SER A 1 415 ? 126.270 20.049 85.984 1.00 53.08 415 SER A CA 1
ATOM 3260 C C . SER A 1 415 ? 125.057 19.704 85.115 1.00 52.05 415 SER A C 1
ATOM 3261 O O . SER A 1 415 ? 125.084 19.913 83.900 1.00 53.29 415 SER A O 1
ATOM 3264 N N . ALA A 1 416 ? 124.002 19.174 85.734 1.00 52.88 416 ALA A N 1
ATOM 3265 C CA . ALA A 1 416 ? 122.813 18.712 85.012 1.00 52.77 416 ALA A CA 1
ATOM 3266 C C . ALA A 1 416 ? 123.169 17.564 84.059 1.00 54.38 416 ALA A C 1
ATOM 3267 O O . ALA A 1 416 ? 122.593 17.431 82.980 1.00 56.30 416 ALA A O 1
ATOM 3269 N N . PHE A 1 417 ? 124.131 16.748 84.485 1.00 56.00 417 PHE A N 1
ATOM 3270 C CA . PHE A 1 417 ? 124.587 15.568 83.756 1.00 55.28 417 PHE A CA 1
ATOM 3271 C C . PHE A 1 417 ? 123.412 14.706 83.334 1.00 53.54 417 PHE A C 1
ATOM 3272 O O . PHE A 1 417 ? 122.656 14.240 84.174 1.00 53.10 417 PHE A O 1
ATOM 3280 N N . GLY A 1 418 ? 123.266 14.498 82.030 1.00 54.01 418 GLY A N 1
ATOM 3281 C CA . GLY A 1 418 ? 122.184 13.677 81.496 1.00 54.94 418 GLY A CA 1
ATOM 3282 C C . GLY A 1 418 ? 120.986 14.479 81.016 1.00 54.96 418 GLY A C 1
ATOM 3283 O O . GLY A 1 418 ? 120.065 13.921 80.423 1.00 55.63 418 GLY A O 1
ATOM 3284 N N . PHE A 1 419 ? 120.993 15.789 81.249 1.00 53.43 419 PHE A N 1
ATOM 3285 C CA . PHE A 1 419 ? 119.903 16.644 80.780 1.00 54.89 419 PHE A CA 1
ATOM 3286 C C . PHE A 1 419 ? 119.687 16.475 79.273 1.00 53.85 419 PHE A C 1
ATOM 3287 O O . PHE A 1 419 ? 118.575 16.627 78.789 1.00 52.04 419 PHE A O 1
ATOM 3295 N N . SER A 1 420 ? 120.754 16.159 78.541 1.00 57.16 420 SER A N 1
ATOM 3296 C CA . SER A 1 420 ? 120.647 15.774 77.136 1.00 58.53 420 SER A CA 1
ATOM 3297 C C . SER A 1 420 ? 121.412 14.469 76.872 1.00 58.24 420 SER A C 1
ATOM 3298 O O . SER A 1 420 ? 122.432 14.186 77.503 1.00 56.99 420 SER A O 1
ATOM 3301 N N . LEU A 1 421 ? 120.898 13.684 75.930 1.00 58.74 421 LEU A N 1
ATOM 3302 C CA . LEU A 1 421 ? 121.402 12.344 75.649 1.00 58.70 421 LEU A CA 1
ATOM 3303 C C . LEU A 1 421 ? 121.196 12.015 74.188 1.00 57.78 421 LEU A C 1
ATOM 3304 O O . LEU A 1 421 ? 120.175 12.374 73.606 1.00 56.17 421 LEU A O 1
ATOM 3309 N N . ARG A 1 422 ? 122.152 11.301 73.606 1.00 59.35 422 ARG A N 1
ATOM 3310 C CA . ARG A 1 422 ? 121.954 10.707 72.295 1.00 60.68 422 ARG A CA 1
ATOM 3311 C C . ARG A 1 422 ? 122.778 9.439 72.154 1.00 56.96 422 ARG A C 1
ATOM 3312 O O . ARG A 1 422 ? 123.932 9.392 72.578 1.00 55.59 422 ARG A O 1
ATOM 3320 N N . GLY A 1 423 ? 122.167 8.413 71.563 1.00 57.68 423 GLY A N 1
ATOM 3321 C CA . GLY A 1 423 ? 122.850 7.146 71.292 1.00 56.09 423 GLY A CA 1
ATOM 3322 C C . GLY A 1 423 ? 122.515 6.613 69.911 1.00 54.63 423 GLY A C 1
ATOM 3323 O O . GLY A 1 423 ? 122.115 7.370 69.030 1.00 52.20 423 GLY A O 1
ATOM 3324 N N . ALA A 1 424 ? 122.702 5.308 69.726 1.00 55.66 424 ALA A N 1
ATOM 3325 C CA . ALA A 1 424 ? 122.294 4.602 68.505 1.00 57.66 424 ALA A CA 1
ATOM 3326 C C . ALA A 1 424 ? 123.215 4.857 67.308 1.00 59.72 424 ALA A C 1
ATOM 3327 O O . ALA A 1 424 ? 122.902 4.456 66.184 1.00 61.05 424 ALA A O 1
ATOM 3329 N N . VAL A 1 425 ? 124.347 5.517 67.544 1.00 60.00 425 VAL A N 1
ATOM 3330 C CA . VAL A 1 425 ? 125.329 5.752 66.492 1.00 57.66 425 VAL A CA 1
ATOM 3331 C C . VAL A 1 425 ? 126.696 5.289 66.975 1.00 57.78 425 VAL A C 1
ATOM 3332 O O . VAL A 1 425 ? 127.085 5.559 68.111 1.00 58.67 425 VAL A O 1
ATOM 3336 N N . ASP A 1 426 ? 127.405 4.585 66.098 1.00 57.40 426 ASP A N 1
ATOM 3337 C CA . ASP A 1 426 ? 128.734 4.061 66.381 1.00 55.81 426 ASP A CA 1
ATOM 3338 C C . ASP A 1 426 ? 129.769 5.097 65.934 1.00 57.99 426 ASP A C 1
ATOM 3339 O O . ASP A 1 426 ? 130.103 5.183 64.750 1.00 59.51 426 ASP A O 1
ATOM 3344 N N . ILE A 1 427 ? 130.276 5.879 66.886 1.00 58.31 427 ILE A N 1
ATOM 3345 C CA . ILE A 1 427 ? 131.179 6.988 66.569 1.00 58.30 427 ILE A CA 1
ATOM 3346 C C . ILE A 1 427 ? 132.606 6.541 66.237 1.00 58.15 427 ILE A C 1
ATOM 3347 O O . ILE A 1 427 ? 133.260 7.160 65.397 1.00 58.12 427 ILE A O 1
ATOM 3352 N N . ASP A 1 428 ? 133.084 5.478 66.886 1.00 58.85 428 ASP A N 1
ATOM 3353 C CA . ASP A 1 428 ? 134.474 5.014 66.706 1.00 56.99 428 ASP A CA 1
ATOM 3354 C C . ASP A 1 428 ? 134.597 3.800 65.781 1.00 57.30 428 ASP A C 1
ATOM 3355 O O . ASP A 1 428 ? 135.692 3.270 65.593 1.00 57.28 428 ASP A O 1
ATOM 3360 N N . ASP A 1 429 ? 133.473 3.368 65.214 1.00 58.62 429 ASP A N 1
ATOM 3361 C CA . ASP A 1 429 ? 133.452 2.320 64.193 1.00 60.10 429 ASP A CA 1
ATOM 3362 C C . ASP A 1 429 ? 133.883 0.937 64.713 1.00 57.95 429 ASP A C 1
ATOM 3363 O O . ASP A 1 429 ? 134.469 0.149 63.970 1.00 54.49 429 ASP A O 1
ATOM 3368 N N . ASN A 1 430 ? 133.577 0.638 65.977 1.00 56.16 430 ASN A N 1
ATOM 3369 C CA . ASN A 1 430 ? 133.898 -0.672 66.553 1.00 54.72 430 ASN A CA 1
ATOM 3370 C C . ASN A 1 430 ? 132.759 -1.689 66.410 1.00 55.64 430 ASN A C 1
ATOM 3371 O O . ASN A 1 430 ? 132.901 -2.837 66.829 1.00 55.49 430 ASN A O 1
ATOM 3376 N N . GLY A 1 431 ? 131.640 -1.267 65.824 1.00 56.24 431 GLY A N 1
ATOM 3377 C CA . GLY A 1 431 ? 130.483 -2.140 65.623 1.00 57.17 431 GLY A CA 1
ATOM 3378 C C . GLY A 1 431 ? 129.438 -2.074 66.728 1.00 57.61 431 GLY A C 1
ATOM 3379 O O . GLY A 1 431 ? 128.425 -2.765 66.664 1.00 57.39 431 GLY A O 1
ATOM 3380 N N . TYR A 1 432 ? 129.677 -1.245 67.741 1.00 58.24 432 TYR A N 1
ATOM 3381 C CA . TYR A 1 432 ? 128.733 -1.081 68.846 1.00 58.22 432 TYR A CA 1
ATOM 3382 C C . TYR A 1 432 ? 128.340 0.389 68.950 1.00 58.42 432 TYR A C 1
ATOM 3383 O O . TYR A 1 432 ? 129.197 1.264 68.817 1.00 57.71 432 TYR A O 1
ATOM 3392 N N . PRO A 1 433 ? 127.046 0.667 69.184 1.00 59.27 433 PRO A N 1
ATOM 3393 C CA . PRO A 1 433 ? 126.567 2.047 69.258 1.00 61.00 433 PRO A CA 1
ATOM 3394 C C . PRO A 1 433 ? 126.915 2.702 70.593 1.00 61.30 433 PRO A C 1
ATOM 3395 O O . PRO A 1 433 ? 126.826 2.063 71.641 1.00 62.80 433 PRO A O 1
ATOM 3399 N N . ASP A 1 434 ? 127.280 3.979 70.541 1.00 59.71 434 ASP A N 1
ATOM 3400 C CA . ASP A 1 434 ? 127.834 4.692 71.689 1.00 56.07 434 ASP A CA 1
ATOM 3401 C C . ASP A 1 434 ? 126.854 5.722 72.226 1.00 54.91 434 ASP A C 1
ATOM 3402 O O . ASP A 1 434 ? 125.823 5.978 71.608 1.00 55.98 434 ASP A O 1
ATOM 3407 N N . LEU A 1 435 ? 127.187 6.307 73.375 1.00 54.21 435 LEU A N 1
ATOM 3408 C CA . LEU A 1 435 ? 126.304 7.250 74.069 1.00 54.69 435 LEU A CA 1
ATOM 3409 C C . LEU A 1 435 ? 127.023 8.568 74.337 1.00 55.44 435 LEU A C 1
ATOM 3410 O O . LEU A 1 435 ? 128.130 8.574 74.874 1.00 55.68 435 LEU A O 1
ATOM 3415 N N . ILE A 1 436 ? 126.385 9.675 73.974 1.00 56.01 436 ILE A N 1
ATOM 3416 C CA . ILE A 1 436 ? 126.900 11.005 74.296 1.00 56.90 436 ILE A CA 1
ATOM 3417 C C . ILE A 1 436 ? 125.962 11.653 75.323 1.00 58.82 436 ILE A C 1
ATOM 3418 O O . ILE A 1 436 ? 124.740 11.565 75.198 1.00 58.84 436 ILE A O 1
ATOM 3423 N N . VAL A 1 437 ? 126.547 12.260 76.354 1.00 57.72 437 VAL A N 1
ATOM 3424 C CA . VAL A 1 437 ? 125.791 12.790 77.486 1.00 56.90 437 VAL A CA 1
ATOM 3425 C C . VAL A 1 437 ? 126.220 14.225 77.761 1.00 56.61 437 VAL A C 1
ATOM 3426 O O . VAL A 1 437 ? 127.400 14.493 77.960 1.00 61.40 437 VAL A O 1
ATOM 3430 N N . GLY A 1 438 ? 125.254 15.136 77.778 1.00 55.23 438 GLY A N 1
ATOM 3431 C CA . GLY A 1 438 ? 125.522 16.547 78.003 1.00 54.11 438 GLY A CA 1
ATOM 3432 C C . GLY A 1 438 ? 125.361 16.945 79.457 1.00 54.56 438 GLY A C 1
ATOM 3433 O O . GLY A 1 438 ? 124.432 16.507 80.140 1.00 56.15 438 GLY A O 1
ATOM 3434 N N . ALA A 1 439 ? 126.286 17.775 79.923 1.00 53.91 439 ALA A N 1
ATOM 3435 C CA . ALA A 1 439 ? 126.237 18.351 81.256 1.00 51.69 439 ALA A CA 1
ATOM 3436 C C . ALA A 1 439 ? 126.370 19.862 81.079 1.00 50.16 439 ALA A C 1
ATOM 3437 O O . ALA A 1 439 ? 127.451 20.423 81.265 1.00 51.91 439 ALA A O 1
ATOM 3439 N N . TYR A 1 440 ? 125.267 20.508 80.699 1.00 49.72 440 TYR A N 1
ATOM 3440 C CA . TYR A 1 440 ? 125.285 21.933 80.351 1.00 48.39 440 TYR A CA 1
ATOM 3441 C C . TYR A 1 440 ? 125.765 22.830 81.499 1.00 50.17 440 TYR A C 1
ATOM 3442 O O . TYR A 1 440 ? 126.374 23.876 81.258 1.00 52.87 440 TYR A O 1
ATOM 3451 N N . GLY A 1 441 ? 125.512 22.408 82.737 1.00 49.95 441 GLY A N 1
ATOM 3452 C CA . GLY A 1 441 ? 125.951 23.147 83.911 1.00 49.15 441 GLY A CA 1
ATOM 3453 C C . GLY A 1 441 ? 127.460 23.202 84.055 1.00 50.07 441 GLY A C 1
ATOM 3454 O O . GLY A 1 441 ? 127.996 24.140 84.649 1.00 49.79 441 GLY A O 1
ATOM 3455 N N . ALA A 1 442 ? 128.141 22.189 83.522 1.00 50.84 442 ALA A N 1
ATOM 3456 C CA . ALA A 1 442 ? 129.598 22.127 83.533 1.00 51.14 442 ALA A CA 1
ATOM 3457 C C . ALA A 1 442 ? 130.184 22.486 82.155 1.00 53.10 442 ALA A C 1
ATOM 3458 O O . ALA A 1 442 ? 131.395 22.398 81.958 1.00 52.71 442 ALA A O 1
ATOM 3460 N N . ASN A 1 443 ? 129.320 22.887 81.221 1.00 53.06 443 ASN A N 1
ATOM 3461 C CA . ASN A 1 443 ? 129.716 23.268 79.856 1.00 53.90 443 ASN A CA 1
ATOM 3462 C C . ASN A 1 443 ? 130.540 22.189 79.156 1.00 52.18 443 ASN A C 1
ATOM 3463 O O . ASN A 1 443 ? 131.544 22.484 78.496 1.00 49.76 443 ASN A O 1
ATOM 3468 N N . GLN A 1 444 ? 130.101 20.942 79.302 1.00 50.28 444 GLN A N 1
ATOM 3469 C CA . GLN A 1 444 ? 130.837 19.793 78.776 1.00 51.22 444 GLN A CA 1
ATOM 3470 C C . GLN A 1 444 ? 129.925 18.694 78.243 1.00 50.52 444 GLN A C 1
ATOM 3471 O O . GLN A 1 444 ? 128.719 18.650 78.539 1.00 49.92 444 GLN A O 1
ATOM 3477 N N . VAL A 1 445 ? 130.526 17.819 77.442 1.00 51.34 445 VAL A N 1
ATOM 3478 C CA . VAL A 1 445 ? 129.873 16.616 76.934 1.00 53.18 445 VAL A CA 1
ATOM 3479 C C . VAL A 1 445 ? 130.779 15.405 77.190 1.00 54.25 445 VAL A C 1
ATOM 3480 O O . VAL A 1 445 ? 131.973 15.445 76.908 1.00 54.11 445 VAL A O 1
ATOM 3484 N N . ALA A 1 446 ? 130.200 14.341 77.736 1.00 57.95 446 ALA A N 1
ATOM 3485 C CA . ALA A 1 446 ? 130.910 13.078 77.959 1.00 57.88 446 ALA A CA 1
ATOM 3486 C C . ALA A 1 446 ? 130.481 12.057 76.904 1.00 57.21 446 ALA A C 1
ATOM 3487 O O . ALA A 1 446 ? 129.292 11.922 76.613 1.00 57.26 446 ALA A O 1
ATOM 3489 N N . VAL A 1 447 ? 131.453 11.352 76.329 1.00 56.50 447 VAL A N 1
ATOM 3490 C CA . VAL A 1 447 ? 131.178 10.293 75.356 1.00 54.68 447 VAL A CA 1
ATOM 3491 C C . VAL A 1 447 ? 131.567 8.935 75.944 1.00 54.62 447 VAL A C 1
ATOM 3492 O O . VAL A 1 447 ? 132.716 8.729 76.349 1.00 50.21 447 VAL A O 1
ATOM 3496 N N . TYR A 1 448 ? 130.599 8.021 75.984 1.00 53.61 448 TYR A N 1
ATOM 3497 C CA . TYR A 1 448 ? 130.820 6.655 76.438 1.00 52.75 448 TYR A CA 1
ATOM 3498 C C . TYR A 1 448 ? 130.795 5.705 75.250 1.00 53.32 448 TYR A C 1
ATOM 3499 O O . TYR A 1 448 ? 129.830 5.693 74.481 1.00 52.71 448 TYR A O 1
ATOM 3508 N N . ARG A 1 449 ? 131.848 4.900 75.117 1.00 54.71 449 ARG A N 1
ATOM 3509 C CA . ARG A 1 449 ? 131.955 3.924 74.033 1.00 54.89 449 ARG A CA 1
ATOM 3510 C C . ARG A 1 449 ? 131.522 2.532 74.476 1.00 54.07 449 ARG A C 1
ATOM 3511 O O . ARG A 1 449 ? 131.966 2.035 75.513 1.00 55.01 449 ARG A O 1
ATOM 3519 N N . ALA A 1 450 ? 130.661 1.912 73.672 1.00 54.14 450 ALA A N 1
ATOM 3520 C CA . ALA A 1 450 ? 130.245 0.533 73.887 1.00 56.12 450 ALA A CA 1
ATOM 3521 C C . ALA A 1 450 ? 131.378 -0.423 73.513 1.00 58.70 450 ALA A C 1
ATOM 3522 O O . ALA A 1 450 ? 132.059 -0.224 72.504 1.00 57.80 450 ALA A O 1
ATOM 3524 N N . GLN A 1 451 ? 131.574 -1.455 74.333 1.00 62.96 451 GLN A N 1
ATOM 3525 C CA . GLN A 1 451 ? 132.656 -2.418 74.136 1.00 67.06 451 GLN A CA 1
ATOM 3526 C C . GLN A 1 451 ? 132.113 -3.813 73.832 1.00 67.35 451 GLN A C 1
ATOM 3527 O O . GLN A 1 451 ? 130.971 -4.119 74.170 1.00 66.99 451 GLN A O 1
ATOM 3533 N N . PRO A 1 452 ? 132.930 -4.664 73.185 1.00 70.40 452 PRO A N 1
ATOM 3534 C CA . PRO A 1 452 ? 132.585 -6.083 73.017 1.00 72.24 452 PRO A CA 1
ATOM 3535 C C . PRO A 1 452 ? 132.314 -6.798 74.343 1.00 72.39 452 PRO A C 1
ATOM 3536 O O . PRO A 1 452 ? 131.157 -7.057 74.676 1.00 72.82 452 PRO A O 1
ATOM 3540 N N . GLY B 2 1 ? 110.867 1.291 173.159 1.00 84.15 1 GLY B N 1
ATOM 3541 C CA . GLY B 2 1 ? 110.503 2.009 174.416 1.00 84.06 1 GLY B CA 1
ATOM 3542 C C . GLY B 2 1 ? 110.769 3.505 174.358 1.00 83.69 1 GLY B C 1
ATOM 3543 O O . GLY B 2 1 ? 109.829 4.294 174.247 1.00 85.72 1 GLY B O 1
ATOM 3544 N N . PRO B 2 2 ? 112.052 3.909 174.436 1.00 82.19 2 PRO B N 1
ATOM 3545 C CA . PRO B 2 2 ? 112.424 5.335 174.458 1.00 80.63 2 PRO B CA 1
ATOM 3546 C C . PRO B 2 2 ? 112.330 6.023 173.094 1.00 77.47 2 PRO B C 1
ATOM 3547 O O . PRO B 2 2 ? 112.611 5.405 172.067 1.00 76.50 2 PRO B O 1
ATOM 3551 N N . ASN B 2 3 ? 111.950 7.298 173.093 1.00 76.11 3 ASN B N 1
ATOM 3552 C CA . ASN B 2 3 ? 111.827 8.056 171.846 1.00 76.12 3 ASN B CA 1
ATOM 3553 C C . ASN B 2 3 ? 113.045 8.944 171.588 1.00 76.03 3 ASN B C 1
ATOM 3554 O O . ASN B 2 3 ? 113.882 9.135 172.470 1.00 75.73 3 ASN B O 1
ATOM 3559 N N . ILE B 2 4 ? 113.131 9.480 170.372 1.00 75.81 4 ILE B N 1
ATOM 3560 C CA . ILE B 2 4 ? 114.304 10.246 169.936 1.00 74.73 4 ILE B CA 1
ATOM 3561 C C . ILE B 2 4 ? 114.435 11.577 170.677 1.00 76.39 4 ILE B C 1
ATOM 3562 O O . ILE B 2 4 ? 115.547 12.034 170.947 1.00 76.68 4 ILE B O 1
ATOM 3567 N N . CYS B 2 5 ? 113.297 12.183 171.007 1.00 77.63 5 CYS B N 1
ATOM 3568 C CA . CYS B 2 5 ? 113.256 13.450 171.737 1.00 76.97 5 CYS B CA 1
ATOM 3569 C C . CYS B 2 5 ? 113.931 13.389 173.110 1.00 77.87 5 CYS B C 1
ATOM 3570 O O . CYS B 2 5 ? 114.652 14.313 173.491 1.00 78.07 5 CYS B O 1
ATOM 3573 N N . THR B 2 6 ? 113.708 12.302 173.843 1.00 78.55 6 THR B N 1
ATOM 3574 C CA . THR B 2 6 ? 114.244 12.164 175.196 1.00 80.47 6 THR B CA 1
ATOM 3575 C C . THR B 2 6 ? 115.681 11.632 175.242 1.00 81.65 6 THR B C 1
ATOM 3576 O O . THR B 2 6 ? 116.387 11.858 176.223 1.00 82.22 6 THR B O 1
ATOM 3580 N N . THR B 2 7 ? 116.119 10.934 174.196 1.00 83.38 7 THR B N 1
ATOM 3581 C CA . THR B 2 7 ? 117.407 10.231 174.238 1.00 85.09 7 THR B CA 1
ATOM 3582 C C . THR B 2 7 ? 118.531 10.916 173.452 1.00 87.93 7 THR B C 1
ATOM 3583 O O . THR B 2 7 ? 119.502 10.259 173.068 1.00 88.91 7 THR B O 1
ATOM 3587 N N . ARG B 2 8 ? 118.414 12.223 173.226 1.00 89.58 8 ARG B N 1
ATOM 3588 C CA . ARG B 2 8 ? 119.411 12.953 172.436 1.00 90.36 8 ARG B CA 1
ATOM 3589 C C . ARG B 2 8 ? 119.794 14.273 173.088 1.00 93.68 8 ARG B C 1
ATOM 3590 O O . ARG B 2 8 ? 119.395 15.348 172.618 1.00 94.89 8 ARG B O 1
ATOM 3598 N N . GLY B 2 9 ? 120.567 14.172 174.172 1.00 93.91 9 GLY B N 1
ATOM 3599 C CA . GLY B 2 9 ? 121.137 15.330 174.866 1.00 94.19 9 GLY B CA 1
ATOM 3600 C C . GLY B 2 9 ? 120.105 16.284 175.439 1.00 94.86 9 GLY B C 1
ATOM 3601 O O . GLY B 2 9 ? 119.857 16.287 176.646 1.00 93.46 9 GLY B O 1
ATOM 3602 N N . VAL B 2 10 ? 119.508 17.080 174.548 1.00 96.05 10 VAL B N 1
ATOM 3603 C CA . VAL B 2 10 ? 118.524 18.119 174.883 1.00 95.90 10 VAL B CA 1
ATOM 3604 C C . VAL B 2 10 ? 118.897 18.894 176.145 1.00 95.23 10 VAL B C 1
ATOM 3605 O O . VAL B 2 10 ? 118.328 18.692 177.222 1.00 93.29 10 VAL B O 1
ATOM 3609 N N . SER B 2 11 ? 119.882 19.771 175.980 1.00 94.81 11 SER B N 1
ATOM 3610 C CA . SER B 2 11 ? 120.243 20.745 176.996 1.00 94.44 11 SER B CA 1
ATOM 3611 C C . SER B 2 11 ? 119.335 21.972 176.916 1.00 91.81 11 SER B C 1
ATOM 3612 O O . SER B 2 11 ? 119.255 22.739 177.876 1.00 93.00 11 SER B O 1
ATOM 3615 N N . SER B 2 12 ? 118.657 22.157 175.779 1.00 88.27 12 SER B N 1
ATOM 3616 C CA . SER B 2 12 ? 117.812 23.335 175.569 1.00 85.85 12 SER B CA 1
ATOM 3617 C C . SER B 2 12 ? 116.571 23.072 174.714 1.00 84.75 12 SER B C 1
ATOM 3618 O O . SER B 2 12 ? 116.473 22.066 174.006 1.00 82.47 12 SER B O 1
ATOM 3621 N N . CYS B 2 13 ? 115.637 24.016 174.789 1.00 84.89 13 CYS B N 1
ATOM 3622 C CA . CYS B 2 13 ? 114.413 23.995 173.996 1.00 83.78 13 CYS B CA 1
ATOM 3623 C C . CYS B 2 13 ? 114.728 24.002 172.500 1.00 82.47 13 CYS B C 1
ATOM 3624 O O . CYS B 2 13 ? 114.125 23.254 171.729 1.00 82.38 13 CYS B O 1
ATOM 3627 N N . GLN B 2 14 ? 115.681 24.845 172.104 1.00 81.23 14 GLN B N 1
ATOM 3628 C CA . GLN B 2 14 ? 116.112 24.953 170.708 1.00 80.88 14 GLN B CA 1
ATOM 3629 C C . GLN B 2 14 ? 116.677 23.634 170.170 1.00 79.02 14 GLN B C 1
ATOM 3630 O O . GLN B 2 14 ? 116.411 23.265 169.030 1.00 79.67 14 GLN B O 1
ATOM 3636 N N . GLN B 2 15 ? 117.453 22.932 170.990 1.00 78.84 15 GLN B N 1
ATOM 3637 C CA . GLN B 2 15 ? 117.993 21.619 170.614 1.00 78.80 15 GLN B CA 1
ATOM 3638 C C . GLN B 2 15 ? 116.879 20.588 170.481 1.00 76.84 15 GLN B C 1
ATOM 3639 O O . GLN B 2 15 ? 116.934 19.712 169.620 1.00 77.04 15 GLN B O 1
ATOM 3645 N N . CYS B 2 16 ? 115.871 20.710 171.340 1.00 77.34 16 CYS B N 1
ATOM 3646 C CA . CYS B 2 16 ? 114.708 19.830 171.326 1.00 77.99 16 CYS B CA 1
ATOM 3647 C C . CYS B 2 16 ? 113.935 19.914 170.011 1.00 78.38 16 CYS B C 1
ATOM 3648 O O . CYS B 2 16 ? 113.593 18.888 169.418 1.00 77.94 16 CYS B O 1
ATOM 3651 N N . LEU B 2 17 ? 113.658 21.137 169.562 1.00 77.72 17 LEU B N 1
ATOM 3652 C CA . LEU B 2 17 ? 112.991 21.341 168.274 1.00 76.44 17 LEU B CA 1
ATOM 3653 C C . LEU B 2 17 ? 113.856 20.824 167.122 1.00 75.39 17 LEU B C 1
ATOM 3654 O O . LEU B 2 17 ? 113.341 20.258 166.162 1.00 74.81 17 LEU B O 1
ATOM 3659 N N . ALA B 2 18 ? 115.170 21.006 167.233 1.00 73.99 18 ALA B N 1
ATOM 3660 C CA . ALA B 2 18 ? 116.104 20.603 166.181 1.00 73.46 18 ALA B CA 1
ATOM 3661 C C . ALA B 2 18 ? 116.165 19.086 165.952 1.00 74.01 18 ALA B C 1
ATOM 3662 O O . ALA B 2 18 ? 116.504 18.647 164.853 1.00 75.08 18 ALA B O 1
ATOM 3664 N N . VAL B 2 19 ? 115.843 18.294 166.977 1.00 74.56 19 VAL B N 1
ATOM 3665 C CA . VAL B 2 19 ? 115.910 16.825 166.884 1.00 74.25 19 VAL B CA 1
ATOM 3666 C C . VAL B 2 19 ? 114.926 16.260 165.861 1.00 75.09 19 VAL B C 1
ATOM 3667 O O . VAL B 2 19 ? 115.306 15.472 164.996 1.00 73.29 19 VAL B O 1
ATOM 3671 N N . SER B 2 20 ? 113.666 16.674 165.968 1.00 76.97 20 SER B N 1
ATOM 3672 C CA . SER B 2 20 ? 112.603 16.165 165.113 1.00 76.31 20 SER B CA 1
ATOM 3673 C C . SER B 2 20 ? 111.341 17.026 165.215 1.00 76.22 20 SER B C 1
ATOM 3674 O O . SER B 2 20 ? 111.084 17.629 166.256 1.00 75.61 20 SER B O 1
ATOM 3677 N N . PRO B 2 21 ? 110.548 17.093 164.130 1.00 77.40 21 PRO B N 1
ATOM 3678 C CA . PRO B 2 21 ? 109.228 17.734 164.172 1.00 77.05 21 PRO B CA 1
ATOM 3679 C C . PRO B 2 21 ? 108.251 17.204 165.238 1.00 75.14 21 PRO B C 1
ATOM 3680 O O . PRO B 2 21 ? 107.322 17.915 165.609 1.00 74.59 21 PRO B O 1
ATOM 3684 N N . MET B 2 22 ? 108.435 15.975 165.714 1.00 75.66 22 MET B N 1
ATOM 3685 C CA . MET B 2 22 ? 107.502 15.404 166.689 1.00 78.15 22 MET B CA 1
ATOM 3686 C C . MET B 2 22 ? 107.807 15.810 168.136 1.00 76.64 22 MET B C 1
ATOM 3687 O O . MET B 2 22 ? 106.999 15.552 169.035 1.00 73.53 22 MET B O 1
ATOM 3692 N N . CYS B 2 23 ? 108.952 16.457 168.355 1.00 76.21 23 CYS B N 1
ATOM 3693 C CA . CYS B 2 23 ? 109.396 16.804 169.706 1.00 78.21 23 CYS B CA 1
ATOM 3694 C C . CYS B 2 23 ? 108.731 18.068 170.234 1.00 79.10 23 CYS B C 1
ATOM 3695 O O . CYS B 2 23 ? 108.501 19.025 169.489 1.00 79.30 23 CYS B O 1
ATOM 3698 N N . ALA B 2 24 ? 108.433 18.048 171.531 1.00 78.66 24 ALA B N 1
ATOM 3699 C CA . ALA B 2 24 ? 107.856 19.183 172.242 1.00 77.29 24 ALA B CA 1
ATOM 3700 C C . ALA B 2 24 ? 108.653 19.431 173.523 1.00 78.73 24 ALA B C 1
ATOM 3701 O O . ALA B 2 24 ? 109.214 18.498 174.099 1.00 79.46 24 ALA B O 1
ATOM 3703 N N . TRP B 2 25 ? 108.704 20.686 173.961 1.00 79.96 25 TRP B N 1
ATOM 3704 C CA . TRP B 2 25 ? 109.465 21.065 175.150 1.00 81.76 25 TRP B CA 1
ATOM 3705 C C . TRP B 2 25 ? 108.549 21.606 176.246 1.00 85.64 25 TRP B C 1
ATOM 3706 O O . TRP B 2 25 ? 107.644 22.398 175.975 1.00 87.02 25 TRP B O 1
ATOM 3717 N N . CYS B 2 26 ? 108.810 21.185 177.482 1.00 88.82 26 CYS B N 1
ATOM 3718 C CA . CYS B 2 26 ? 108.031 21.601 178.640 1.00 88.73 26 CYS B CA 1
ATOM 3719 C C . CYS B 2 26 ? 108.788 22.680 179.408 1.00 86.14 26 CYS B C 1
ATOM 3720 O O . CYS B 2 26 ? 109.941 22.480 179.792 1.00 81.94 26 CYS B O 1
ATOM 3723 N N . SER B 2 27 ? 108.138 23.823 179.615 1.00 87.23 27 SER B N 1
ATOM 3724 C CA . SER B 2 27 ? 108.715 24.936 180.378 1.00 86.71 27 SER B CA 1
ATOM 3725 C C . SER B 2 27 ? 108.173 25.003 181.807 1.00 86.63 27 SER B C 1
ATOM 3726 O O . SER B 2 27 ? 108.615 25.837 182.601 1.00 86.53 27 SER B O 1
ATOM 3729 N N . ASP B 2 28 ? 107.217 24.131 182.126 1.00 87.81 28 ASP B N 1
ATOM 3730 C CA . ASP B 2 28 ? 106.569 24.119 183.437 1.00 89.35 28 ASP B CA 1
ATOM 3731 C C . ASP B 2 28 ? 107.589 23.915 184.557 1.00 90.35 28 ASP B C 1
ATOM 3732 O O . ASP B 2 28 ? 108.286 22.900 184.596 1.00 90.74 28 ASP B O 1
ATOM 3737 N N . GLU B 2 29 ? 107.658 24.891 185.461 1.00 91.07 29 GLU B N 1
ATOM 3738 C CA A GLU B 2 29 ? 108.593 24.856 186.587 0.60 92.17 29 GLU B CA 1
ATOM 3739 C CA B GLU B 2 29 ? 108.599 24.849 186.578 0.40 91.33 29 GLU B CA 1
ATOM 3740 C C . GLU B 2 29 ? 108.158 23.834 187.636 1.00 92.18 29 GLU B C 1
ATOM 3741 O O . GLU B 2 29 ? 108.983 23.322 188.395 1.00 89.89 29 GLU B O 1
ATOM 3752 N N . ALA B 2 30 ? 106.858 23.539 187.673 1.00 94.06 30 ALA B N 1
ATOM 3753 C CA . ALA B 2 30 ? 106.300 22.559 188.609 1.00 95.30 30 ALA B CA 1
ATOM 3754 C C . ALA B 2 30 ? 106.597 21.107 188.212 1.00 96.79 30 ALA B C 1
ATOM 3755 O O . ALA B 2 30 ? 106.384 20.195 189.012 1.00 96.68 30 ALA B O 1
ATOM 3757 N N . LEU B 2 31 ? 107.072 20.890 186.985 1.00 98.45 31 LEU B N 1
ATOM 3758 C CA . LEU B 2 31 ? 107.472 19.555 186.533 1.00 100.52 31 LEU B CA 1
ATOM 3759 C C . LEU B 2 31 ? 108.607 19.032 187.419 1.00 102.59 31 LEU B C 1
ATOM 3760 O O . LEU B 2 31 ? 109.538 19.779 187.727 1.00 102.61 31 LEU B O 1
ATOM 3765 N N . PRO B 2 32 ? 108.532 17.753 187.840 1.00 104.99 32 PRO B N 1
ATOM 3766 C CA . PRO B 2 32 ? 109.557 17.204 188.733 1.00 106.14 32 PRO B CA 1
ATOM 3767 C C . PRO B 2 32 ? 110.883 16.924 188.022 1.00 106.99 32 PRO B C 1
ATOM 3768 O O . PRO B 2 32 ? 110.945 16.938 186.790 1.00 107.15 32 PRO B O 1
ATOM 3772 N N . LEU B 2 33 ? 111.925 16.660 188.807 1.00 107.16 33 LEU B N 1
ATOM 3773 C CA . LEU B 2 33 ? 113.277 16.470 188.274 1.00 106.83 33 LEU B CA 1
ATOM 3774 C C . LEU B 2 33 ? 113.422 15.208 187.421 1.00 106.34 33 LEU B C 1
ATOM 3775 O O . LEU B 2 33 ? 114.211 15.185 186.475 1.00 106.45 33 LEU B O 1
ATOM 3780 N N . GLY B 2 34 ? 112.663 14.168 187.758 1.00 105.66 34 GLY B N 1
ATOM 3781 C CA . GLY B 2 34 ? 112.703 12.908 187.019 1.00 104.93 34 GLY B CA 1
ATOM 3782 C C . GLY B 2 34 ? 112.266 13.019 185.566 1.00 104.29 34 GLY B C 1
ATOM 3783 O O . GLY B 2 34 ? 112.821 12.341 184.697 1.00 104.56 34 GLY B O 1
ATOM 3784 N N . SER B 2 35 ? 111.281 13.876 185.298 1.00 103.04 35 SER B N 1
ATOM 3785 C CA . SER B 2 35 ? 110.686 13.981 183.958 1.00 101.93 35 SER B CA 1
ATOM 3786 C C . SER B 2 35 ? 111.598 14.693 182.952 1.00 99.69 35 SER B C 1
ATOM 3787 O O . SER B 2 35 ? 112.257 15.678 183.299 1.00 98.62 35 SER B O 1
ATOM 3790 N N . PRO B 2 36 ? 111.631 14.197 181.698 1.00 97.65 36 PRO B N 1
ATOM 3791 C CA . PRO B 2 36 ? 112.361 14.882 180.636 1.00 95.51 36 PRO B CA 1
ATOM 3792 C C . PRO B 2 36 ? 111.561 16.061 180.107 1.00 91.71 36 PRO B C 1
ATOM 3793 O O . PRO B 2 36 ? 110.333 15.987 180.037 1.00 90.83 36 PRO B O 1
ATOM 3797 N N . ARG B 2 37 ? 112.251 17.138 179.747 1.00 89.07 37 ARG B N 1
ATOM 3798 C CA . ARG B 2 37 ? 111.588 18.322 179.203 1.00 87.90 37 ARG B CA 1
ATOM 3799 C C . ARG B 2 37 ? 111.384 18.214 177.694 1.00 85.22 37 ARG B C 1
ATOM 3800 O O . ARG B 2 37 ? 110.417 18.755 177.168 1.00 85.52 37 ARG B O 1
ATOM 3808 N N . CYS B 2 38 ? 112.283 17.513 177.004 1.00 82.38 38 CYS B N 1
ATOM 3809 C CA . CYS B 2 38 ? 112.103 17.229 175.579 1.00 81.68 38 CYS B CA 1
ATOM 3810 C C . CYS B 2 38 ? 111.499 15.836 175.368 1.00 79.71 38 CYS B C 1
ATOM 3811 O O . CYS B 2 38 ? 112.116 14.827 175.703 1.00 81.50 38 CYS B O 1
ATOM 3814 N N . ASP B 2 39 ? 110.297 15.792 174.799 1.00 76.51 39 ASP B N 1
ATOM 3815 C CA . ASP B 2 39 ? 109.533 14.554 174.682 1.00 75.74 39 ASP B CA 1
ATOM 3816 C C . ASP B 2 39 ? 108.451 14.735 173.623 1.00 76.06 39 ASP B C 1
ATOM 3817 O O . ASP B 2 39 ? 108.318 15.812 173.045 1.00 76.17 39 ASP B O 1
ATOM 3822 N N . LEU B 2 40 ? 107.688 13.677 173.364 1.00 76.81 40 LEU B N 1
ATOM 3823 C CA . LEU B 2 40 ? 106.461 13.785 172.580 1.00 77.73 40 LEU B CA 1
ATOM 3824 C C . LEU B 2 40 ? 105.439 14.570 173.399 1.00 79.27 40 LEU B C 1
ATOM 3825 O O . LEU B 2 40 ? 105.443 14.498 174.629 1.00 78.75 40 LEU B O 1
ATOM 3830 N N . LYS B 2 41 ? 104.570 15.319 172.724 1.00 81.42 41 LYS B N 1
ATOM 3831 C CA . LYS B 2 41 ? 103.615 16.186 173.420 1.00 84.16 41 LYS B CA 1
ATOM 3832 C C . LYS B 2 41 ? 102.662 15.366 174.294 1.00 84.93 41 LYS B C 1
ATOM 3833 O O . LYS B 2 41 ? 102.292 15.788 175.394 1.00 85.51 41 LYS B O 1
ATOM 3839 N N . GLU B 2 42 ? 102.297 14.182 173.805 1.00 84.51 42 GLU B N 1
ATOM 3840 C CA . GLU B 2 42 ? 101.400 13.280 174.528 1.00 83.79 42 GLU B CA 1
ATOM 3841 C C . GLU B 2 42 ? 102.017 12.878 175.862 1.00 83.03 42 GLU B C 1
ATOM 3842 O O . GLU B 2 42 ? 101.334 12.847 176.885 1.00 84.80 42 GLU B O 1
ATOM 3848 N N . ASN B 2 43 ? 103.312 12.573 175.838 1.00 81.07 43 ASN B N 1
ATOM 3849 C CA . ASN B 2 43 ? 104.036 12.171 177.043 1.00 81.02 43 ASN B CA 1
ATOM 3850 C C . ASN B 2 43 ? 104.138 13.292 178.075 1.00 81.21 43 ASN B C 1
ATOM 3851 O O . ASN B 2 43 ? 104.007 13.047 179.271 1.00 82.55 43 ASN B O 1
ATOM 3856 N N . LEU B 2 44 ? 104.370 14.517 177.609 1.00 82.13 44 LEU B N 1
ATOM 3857 C CA . LEU B 2 44 ? 104.470 15.675 178.496 1.00 82.73 44 LEU B CA 1
ATOM 3858 C C . LEU B 2 44 ? 103.162 15.923 179.242 1.00 84.85 44 LEU B C 1
ATOM 3859 O O . LEU B 2 44 ? 103.160 16.047 180.470 1.00 85.37 44 LEU B O 1
ATOM 3864 N N . LEU B 2 45 ? 102.058 15.989 178.497 1.00 86.59 45 LEU B N 1
ATOM 3865 C CA . LEU B 2 45 ? 100.726 16.172 179.088 1.00 88.12 45 LEU B CA 1
ATOM 3866 C C . LEU B 2 45 ? 100.380 15.036 180.050 1.00 90.18 45 LEU B C 1
ATOM 3867 O O . LEU B 2 45 ? 99.812 15.269 181.119 1.00 90.13 45 LEU B O 1
ATOM 3872 N N . LYS B 2 46 ? 100.736 13.812 179.666 1.00 92.68 46 LYS B N 1
ATOM 3873 C CA . LYS B 2 46 ? 100.543 12.638 180.521 1.00 94.58 46 LYS B CA 1
ATOM 3874 C C . LYS B 2 46 ? 101.339 12.746 181.824 1.00 96.83 46 LYS B C 1
ATOM 3875 O O . LYS B 2 46 ? 100.919 12.211 182.851 1.00 97.97 46 LYS B O 1
ATOM 3881 N N . ASP B 2 47 ? 102.479 13.440 181.778 1.00 98.70 47 ASP B N 1
ATOM 3882 C CA . ASP B 2 47 ? 103.314 13.668 182.967 1.00 100.61 47 ASP B CA 1
ATOM 3883 C C . ASP B 2 47 ? 103.057 15.031 183.631 1.00 100.95 47 ASP B C 1
ATOM 3884 O O . ASP B 2 47 ? 103.953 15.611 184.249 1.00 99.84 47 ASP B O 1
ATOM 3889 N N . ASN B 2 48 ? 101.826 15.529 183.495 1.00 102.19 48 ASN B N 1
ATOM 3890 C CA . ASN B 2 48 ? 101.345 16.715 184.215 1.00 102.93 48 ASN B CA 1
ATOM 3891 C C . ASN B 2 48 ? 102.061 18.032 183.890 1.00 103.47 48 ASN B C 1
ATOM 3892 O O . ASN B 2 48 ? 102.076 18.950 184.714 1.00 104.42 48 ASN B O 1
ATOM 3897 N N . CYS B 2 49 ? 102.642 18.135 182.697 1.00 102.73 49 CYS B N 1
ATOM 3898 C CA . CYS B 2 49 ? 103.220 19.401 182.251 1.00 102.85 49 CYS B CA 1
ATOM 3899 C C . CYS B 2 49 ? 102.083 20.352 181.886 1.00 103.13 49 CYS B C 1
ATOM 3900 O O . CYS B 2 49 ? 101.120 19.950 181.229 1.00 102.87 49 CYS B O 1
ATOM 3903 N N . ALA B 2 50 ? 102.194 21.604 182.325 1.00 103.45 50 ALA B N 1
ATOM 3904 C CA . ALA B 2 50 ? 101.156 22.607 182.084 1.00 102.86 50 ALA B CA 1
ATOM 3905 C C . ALA B 2 50 ? 100.984 22.858 180.583 1.00 101.89 50 ALA B C 1
ATOM 3906 O O . ALA B 2 50 ? 101.943 23.251 179.916 1.00 100.54 50 ALA B O 1
ATOM 3908 N N . PRO B 2 51 ? 99.766 22.626 180.047 1.00 102.54 51 PRO B N 1
ATOM 3909 C CA . PRO B 2 51 ? 99.456 22.808 178.618 1.00 102.87 51 PRO B CA 1
ATOM 3910 C C . PRO B 2 51 ? 99.939 24.126 177.999 1.00 103.01 51 PRO B C 1
ATOM 3911 O O . PRO B 2 51 ? 100.338 24.146 176.833 1.00 104.23 51 PRO B O 1
ATOM 3915 N N . GLU B 2 52 ? 99.888 25.210 178.770 1.00 102.64 52 GLU B N 1
ATOM 3916 C CA . GLU B 2 52 ? 100.351 26.520 178.308 1.00 102.43 52 GLU B CA 1
ATOM 3917 C C . GLU B 2 52 ? 101.874 26.579 178.187 1.00 100.03 52 GLU B C 1
ATOM 3918 O O . GLU B 2 52 ? 102.404 27.269 177.314 1.00 99.76 52 GLU B O 1
ATOM 3924 N N . SER B 2 53 ? 102.568 25.848 179.058 1.00 98.31 53 SER B N 1
ATOM 3925 C CA . SER B 2 53 ? 104.033 25.832 179.081 1.00 98.08 53 SER B CA 1
ATOM 3926 C C . SER B 2 53 ? 104.664 24.958 177.993 1.00 97.09 53 SER B C 1
ATOM 3927 O O . SER B 2 53 ? 105.874 25.033 177.769 1.00 97.32 53 SER B O 1
ATOM 3930 N N . ILE B 2 54 ? 103.857 24.131 177.329 1.00 95.42 54 ILE B N 1
ATOM 3931 C CA . ILE B 2 54 ? 104.357 23.239 176.281 1.00 93.54 54 ILE B CA 1
ATOM 3932 C C . ILE B 2 54 ? 104.655 24.009 174.998 1.00 91.62 54 ILE B C 1
ATOM 3933 O O . ILE B 2 54 ? 103.780 24.686 174.459 1.00 91.14 54 ILE B O 1
ATOM 3938 N N . GLU B 2 55 ? 105.893 23.895 174.521 1.00 90.59 55 GLU B N 1
ATOM 3939 C CA . GLU B 2 55 ? 106.311 24.489 173.252 1.00 89.71 55 GLU B CA 1
ATOM 3940 C C . GLU B 2 55 ? 106.273 23.427 172.158 1.00 88.66 55 GLU B C 1
ATOM 3941 O O . GLU B 2 55 ? 106.986 22.426 172.234 1.00 87.34 55 GLU B O 1
ATOM 3947 N N . PHE B 2 56 ? 105.439 23.651 171.146 1.00 87.61 56 PHE B N 1
ATOM 3948 C CA . PHE B 2 56 ? 105.287 22.708 170.046 1.00 86.67 56 PHE B CA 1
ATOM 3949 C C . PHE B 2 56 ? 104.838 23.442 168.784 1.00 87.52 56 PHE B C 1
ATOM 3950 O O . PHE B 2 56 ? 103.645 23.471 168.469 1.00 86.52 56 PHE B O 1
ATOM 3958 N N . PRO B 2 57 ? 105.798 24.056 168.066 1.00 89.41 57 PRO B N 1
ATOM 3959 C CA . PRO B 2 57 ? 105.513 24.756 166.809 1.00 89.85 57 PRO B CA 1
ATOM 3960 C C . PRO B 2 57 ? 104.864 23.861 165.762 1.00 91.69 57 PRO B C 1
ATOM 3961 O O . PRO B 2 57 ? 105.229 22.689 165.632 1.00 91.53 57 PRO B O 1
ATOM 3965 N N . VAL B 2 58 ? 103.906 24.420 165.030 1.00 93.70 58 VAL B N 1
ATOM 3966 C CA . VAL B 2 58 ? 103.268 23.728 163.918 1.00 95.62 58 VAL B CA 1
ATOM 3967 C C . VAL B 2 58 ? 103.578 24.492 162.633 1.00 95.57 58 VAL B C 1
ATOM 3968 O O . VAL B 2 58 ? 103.267 25.678 162.528 1.00 95.08 58 VAL B O 1
ATOM 3972 N N . SER B 2 59 ? 104.201 23.813 161.670 1.00 96.10 59 SER B N 1
ATOM 3973 C CA . SER B 2 59 ? 104.486 24.396 160.356 1.00 97.88 59 SER B CA 1
ATOM 3974 C C . SER B 2 59 ? 103.197 24.786 159.631 1.00 100.63 59 SER B C 1
ATOM 3975 O O . SER B 2 59 ? 102.203 24.058 159.687 1.00 101.80 59 SER B O 1
ATOM 3978 N N . GLU B 2 60 ? 103.222 25.928 158.946 1.00 103.21 60 GLU B N 1
ATOM 3979 C CA . GLU B 2 60 ? 102.019 26.477 158.314 1.00 105.91 60 GLU B CA 1
ATOM 3980 C C . GLU B 2 60 ? 102.268 27.085 156.932 1.00 105.99 60 GLU B C 1
ATOM 3981 O O . GLU B 2 60 ? 103.408 27.371 156.549 1.00 103.40 60 GLU B O 1
ATOM 3987 N N . ALA B 2 61 ? 101.170 27.282 156.204 1.00 107.35 61 ALA B N 1
ATOM 3988 C CA . ALA B 2 61 ? 101.166 27.986 154.924 1.00 106.65 61 ALA B CA 1
ATOM 3989 C C . ALA B 2 61 ? 100.015 28.987 154.924 1.00 106.51 61 ALA B C 1
ATOM 3990 O O . ALA B 2 61 ? 98.856 28.590 155.037 1.00 107.19 61 ALA B O 1
ATOM 3992 N N . ARG B 2 62 ? 100.335 30.277 154.822 1.00 105.85 62 ARG B N 1
ATOM 3993 C CA . ARG B 2 62 ? 99.318 31.329 154.703 1.00 105.33 62 ARG B CA 1
ATOM 3994 C C . ARG B 2 62 ? 99.341 31.956 153.313 1.00 102.40 62 ARG B C 1
ATOM 3995 O O . ARG B 2 62 ? 100.400 32.349 152.825 1.00 100.68 62 ARG B O 1
ATOM 4003 N N . VAL B 2 63 ? 98.169 32.058 152.691 1.00 99.98 63 VAL B N 1
ATOM 4004 C CA . VAL B 2 63 ? 98.029 32.768 151.420 1.00 98.07 63 VAL B CA 1
ATOM 4005 C C . VAL B 2 63 ? 98.086 34.273 151.684 1.00 96.03 63 VAL B C 1
ATOM 4006 O O . VAL B 2 63 ? 97.360 34.782 152.542 1.00 95.88 63 VAL B O 1
ATOM 4010 N N . LEU B 2 64 ? 98.962 34.972 150.965 1.00 93.61 64 LEU B N 1
ATOM 4011 C CA . LEU B 2 64 ? 99.096 36.427 151.101 1.00 91.79 64 LEU B CA 1
ATOM 4012 C C . LEU B 2 64 ? 98.380 37.168 149.966 1.00 91.64 64 LEU B C 1
ATOM 4013 O O . LEU B 2 64 ? 97.712 38.177 150.206 1.00 90.60 64 LEU B O 1
ATOM 4018 N N . GLU B 2 65 ? 98.527 36.666 148.740 1.00 91.62 65 GLU B N 1
ATOM 4019 C CA . GLU B 2 65 ? 97.832 37.211 147.572 1.00 91.60 65 GLU B CA 1
ATOM 4020 C C . GLU B 2 65 ? 97.042 36.104 146.883 1.00 91.62 65 GLU B C 1
ATOM 4021 O O . GLU B 2 65 ? 97.622 35.114 146.437 1.00 90.47 65 GLU B O 1
ATOM 4027 N N . ASP B 2 66 ? 95.725 36.278 146.794 1.00 93.09 66 ASP B N 1
ATOM 4028 C CA . ASP B 2 66 ? 94.843 35.242 146.259 1.00 95.11 66 ASP B CA 1
ATOM 4029 C C . ASP B 2 66 ? 93.836 35.804 145.248 1.00 93.96 66 ASP B C 1
ATOM 4030 O O . ASP B 2 66 ? 92.638 35.511 145.313 1.00 92.66 66 ASP B O 1
ATOM 4035 N N . ARG B 2 67 ? 94.327 36.606 144.308 1.00 93.57 67 ARG B N 1
ATOM 4036 C CA . ARG B 2 67 ? 93.485 37.115 143.228 1.00 95.30 67 ARG B CA 1
ATOM 4037 C C . ARG B 2 67 ? 92.910 35.936 142.441 1.00 92.04 67 ARG B C 1
ATOM 4038 O O . ARG B 2 67 ? 93.652 35.031 142.056 1.00 90.85 67 ARG B O 1
ATOM 4046 N N . PRO B 2 68 ? 91.584 35.931 142.215 1.00 89.06 68 PRO B N 1
ATOM 4047 C CA . PRO B 2 68 ? 90.965 34.790 141.543 1.00 86.52 68 PRO B CA 1
ATOM 4048 C C . PRO B 2 68 ? 91.346 34.698 140.065 1.00 82.65 68 PRO B C 1
ATOM 4049 O O . PRO B 2 68 ? 91.783 35.685 139.471 1.00 79.60 68 PRO B O 1
ATOM 4053 N N . LEU B 2 69 ? 91.185 33.508 139.494 1.00 79.94 69 LEU B N 1
ATOM 4054 C CA . LEU B 2 69 ? 91.522 33.267 138.097 1.00 78.37 69 LEU B CA 1
ATOM 4055 C C . LEU B 2 69 ? 90.521 33.987 137.195 1.00 79.26 69 LEU B C 1
ATOM 4056 O O . LEU B 2 69 ? 89.316 33.976 137.456 1.00 77.85 69 LEU B O 1
ATOM 4061 N N . SER B 2 70 ? 91.031 34.612 136.137 1.00 80.76 70 SER B N 1
ATOM 4062 C CA . SER B 2 70 ? 90.216 35.455 135.263 1.00 82.34 70 SER B CA 1
ATOM 4063 C C . SER B 2 70 ? 89.304 34.642 134.348 1.00 84.97 70 SER B C 1
ATOM 4064 O O . SER B 2 70 ? 89.618 33.505 133.998 1.00 85.49 70 SER B O 1
ATOM 4067 N N . ASP B 2 71 ? 88.173 35.243 133.979 1.00 87.89 71 ASP B N 1
ATOM 4068 C CA . ASP B 2 71 ? 87.281 34.721 132.941 1.00 89.87 71 ASP B CA 1
ATOM 4069 C C . ASP B 2 71 ? 87.344 35.691 131.757 1.00 91.56 71 ASP B C 1
ATOM 4070 O O . ASP B 2 71 ? 88.335 36.405 131.600 1.00 92.07 71 ASP B O 1
ATOM 4075 N N . LYS B 2 72 ? 86.310 35.702 130.914 1.00 93.26 72 LYS B N 1
ATOM 4076 C CA . LYS B 2 72 ? 86.189 36.687 129.836 1.00 93.63 72 LYS B CA 1
ATOM 4077 C C . LYS B 2 72 ? 84.736 37.113 129.656 1.00 93.94 72 LYS B C 1
ATOM 4078 O O . LYS B 2 72 ? 84.036 37.385 130.631 1.00 93.95 72 LYS B O 1
ATOM 4084 N N . GLN B 2 79 ? 94.400 42.857 133.115 1.00 102.90 79 GLN B N 1
ATOM 4085 C CA . GLN B 2 79 ? 95.353 42.296 134.066 1.00 102.72 79 GLN B CA 1
ATOM 4086 C C . GLN B 2 79 ? 95.635 40.830 133.737 1.00 101.10 79 GLN B C 1
ATOM 4087 O O . GLN B 2 79 ? 96.772 40.469 133.437 1.00 102.55 79 GLN B O 1
ATOM 4093 N N . VAL B 2 80 ? 94.590 40.003 133.797 1.00 97.86 80 VAL B N 1
ATOM 4094 C CA . VAL B 2 80 ? 94.671 38.564 133.505 1.00 94.81 80 VAL B CA 1
ATOM 4095 C C . VAL B 2 80 ? 95.479 37.782 134.554 1.00 91.59 80 VAL B C 1
ATOM 4096 O O . VAL B 2 80 ? 96.712 37.741 134.507 1.00 89.47 80 VAL B O 1
ATOM 4100 N N . THR B 2 81 ? 94.763 37.171 135.497 1.00 89.32 81 THR B N 1
ATOM 4101 C CA . THR B 2 81 ? 95.359 36.269 136.481 1.00 86.87 81 THR B CA 1
ATOM 4102 C C . THR B 2 81 ? 95.234 34.826 135.998 1.00 83.86 81 THR B C 1
ATOM 4103 O O . THR B 2 81 ? 94.124 34.322 135.827 1.00 83.00 81 THR B O 1
ATOM 4107 N N . GLN B 2 82 ? 96.375 34.174 135.781 1.00 82.55 82 GLN B N 1
ATOM 4108 C CA . GLN B 2 82 ? 96.422 32.772 135.335 1.00 81.82 82 GLN B CA 1
ATOM 4109 C C . GLN B 2 82 ? 96.981 31.795 136.373 1.00 80.99 82 GLN B C 1
ATOM 4110 O O . GLN B 2 82 ? 96.891 30.583 136.183 1.00 79.80 82 GLN B O 1
ATOM 4116 N N . VAL B 2 83 ? 97.567 32.318 137.449 1.00 81.31 83 VAL B N 1
ATOM 4117 C CA . VAL B 2 83 ? 98.043 31.493 138.558 1.00 80.76 83 VAL B CA 1
ATOM 4118 C C . VAL B 2 83 ? 97.408 31.982 139.857 1.00 82.33 83 VAL B C 1
ATOM 4119 O O . VAL B 2 83 ? 97.308 33.186 140.089 1.00 83.29 83 VAL B O 1
ATOM 4123 N N . SER B 2 84 ? 96.971 31.039 140.691 1.00 83.96 84 SER B N 1
ATOM 4124 C CA . SER B 2 84 ? 96.326 31.357 141.963 1.00 83.26 84 SER B CA 1
ATOM 4125 C C . SER B 2 84 ? 96.612 30.263 142.998 1.00 83.74 84 SER B C 1
ATOM 4126 O O . SER B 2 84 ? 96.388 29.086 142.726 1.00 85.58 84 SER B O 1
ATOM 4129 N N . PRO B 2 85 ? 97.104 30.644 144.192 1.00 83.06 85 PRO B N 1
ATOM 4130 C CA . PRO B 2 85 ? 97.396 32.007 144.637 1.00 82.64 85 PRO B CA 1
ATOM 4131 C C . PRO B 2 85 ? 98.686 32.540 144.017 1.00 80.73 85 PRO B C 1
ATOM 4132 O O . PRO B 2 85 ? 99.371 31.811 143.289 1.00 79.14 85 PRO B O 1
ATOM 4136 N N . GLN B 2 86 ? 98.990 33.809 144.285 1.00 78.46 86 GLN B N 1
ATOM 4137 C CA . GLN B 2 86 ? 100.161 34.470 143.704 1.00 77.01 86 GLN B CA 1
ATOM 4138 C C . GLN B 2 86 ? 101.299 34.588 144.715 1.00 76.67 86 GLN B C 1
ATOM 4139 O O . GLN B 2 86 ? 102.470 34.566 144.332 1.00 77.29 86 GLN B O 1
ATOM 4145 N N . ARG B 2 87 ? 100.955 34.719 145.995 1.00 76.52 87 ARG B N 1
ATOM 4146 C CA . ARG B 2 87 ? 101.953 34.804 147.057 1.00 78.04 87 ARG B CA 1
ATOM 4147 C C . ARG B 2 87 ? 101.518 34.011 148.295 1.00 79.16 87 ARG B C 1
ATOM 4148 O O . ARG B 2 87 ? 100.372 34.126 148.741 1.00 77.46 87 ARG B O 1
ATOM 4156 N N A ILE B 2 88 ? 102.445 33.220 148.838 0.50 80.08 88 ILE B N 1
ATOM 4157 N N B ILE B 2 88 ? 102.428 33.197 148.827 0.50 80.91 88 ILE B N 1
ATOM 4158 C CA A ILE B 2 88 ? 102.213 32.410 150.038 0.50 79.88 88 ILE B CA 1
ATOM 4159 C CA B ILE B 2 88 ? 102.190 32.484 150.082 0.50 81.48 88 ILE B CA 1
ATOM 4160 C C A ILE B 2 88 ? 103.379 32.584 151.019 0.50 80.57 88 ILE B C 1
ATOM 4161 C C B ILE B 2 88 ? 103.370 32.641 151.029 0.50 81.36 88 ILE B C 1
ATOM 4162 O O A ILE B 2 88 ? 104.513 32.829 150.600 0.50 80.27 88 ILE B O 1
ATOM 4163 O O B ILE B 2 88 ? 104.493 32.919 150.604 0.50 80.97 88 ILE B O 1
ATOM 4172 N N . ALA B 2 89 ? 103.094 32.461 152.316 1.00 80.83 89 ALA B N 1
ATOM 4173 C CA . ALA B 2 89 ? 104.122 32.480 153.351 1.00 82.48 89 ALA B CA 1
ATOM 4174 C C . ALA B 2 89 ? 104.206 31.085 153.966 1.00 84.77 89 ALA B C 1
ATOM 4175 O O . ALA B 2 89 ? 103.245 30.618 154.579 1.00 85.44 89 ALA B O 1
ATOM 4177 N N . LEU B 2 90 ? 105.345 30.420 153.782 1.00 86.74 90 LEU B N 1
ATOM 4178 C CA . LEU B 2 90 ? 105.608 29.135 154.432 1.00 88.08 90 LEU B CA 1
ATOM 4179 C C . LEU B 2 90 ? 106.460 29.333 155.675 1.00 87.66 90 LEU B C 1
ATOM 4180 O O . LEU B 2 90 ? 107.541 29.911 155.603 1.00 86.15 90 LEU B O 1
ATOM 4185 N N . ARG B 2 91 ? 105.974 28.845 156.812 1.00 88.63 91 ARG B N 1
ATOM 4186 C CA . ARG B 2 91 ? 106.748 28.861 158.045 1.00 90.21 91 ARG B CA 1
ATOM 4187 C C . ARG B 2 91 ? 107.039 27.418 158.432 1.00 86.31 91 ARG B C 1
ATOM 4188 O O . ARG B 2 91 ? 106.113 26.633 158.634 1.00 87.35 91 ARG B O 1
ATOM 4196 N N . LEU B 2 92 ? 108.325 27.075 158.521 1.00 82.10 92 LEU B N 1
ATOM 4197 C CA . LEU B 2 92 ? 108.758 25.692 158.737 1.00 77.09 92 LEU B CA 1
ATOM 4198 C C . LEU B 2 92 ? 109.651 25.559 159.960 1.00 73.82 92 LEU B C 1
ATOM 4199 O O . LEU B 2 92 ? 110.573 26.347 160.148 1.00 71.71 92 LEU B O 1
ATOM 4204 N N . ARG B 2 93 ? 109.376 24.551 160.783 1.00 72.68 93 ARG B N 1
ATOM 4205 C CA . ARG B 2 93 ? 110.267 24.189 161.885 1.00 71.66 93 ARG B CA 1
ATOM 4206 C C . ARG B 2 93 ? 111.343 23.232 161.346 1.00 69.79 93 ARG B C 1
ATOM 4207 O O . ARG B 2 93 ? 111.200 22.724 160.231 1.00 67.89 93 ARG B O 1
ATOM 4215 N N . PRO B 2 94 ? 112.427 22.996 162.119 1.00 68.88 94 PRO B N 1
ATOM 4216 C CA . PRO B 2 94 ? 113.569 22.224 161.610 1.00 69.91 94 PRO B CA 1
ATOM 4217 C C . PRO B 2 94 ? 113.212 20.850 161.025 1.00 70.89 94 PRO B C 1
ATOM 4218 O O . PRO B 2 94 ? 112.479 20.082 161.649 1.00 70.09 94 PRO B O 1
ATOM 4222 N N . ASP B 2 95 ? 113.732 20.571 159.829 1.00 72.86 95 ASP B N 1
ATOM 4223 C CA . ASP B 2 95 ? 113.531 19.295 159.119 1.00 75.23 95 ASP B CA 1
ATOM 4224 C C . ASP B 2 95 ? 112.084 19.003 158.703 1.00 75.05 95 ASP B C 1
ATOM 4225 O O . ASP B 2 95 ? 111.791 17.901 158.248 1.00 76.13 95 ASP B O 1
ATOM 4230 N N . ASP B 2 96 ? 111.189 19.980 158.826 1.00 75.00 96 ASP B N 1
ATOM 4231 C CA . ASP B 2 96 ? 109.769 19.733 158.594 1.00 74.54 96 ASP B CA 1
ATOM 4232 C C . ASP B 2 96 ? 109.399 20.005 157.144 1.00 76.29 96 ASP B C 1
ATOM 4233 O O . ASP B 2 96 ? 110.184 20.584 156.387 1.00 76.93 96 ASP B O 1
ATOM 4238 N N . SER B 2 97 ? 108.201 19.570 156.764 1.00 76.75 97 SER B N 1
ATOM 4239 C CA . SER B 2 97 ? 107.638 19.895 155.462 1.00 78.32 97 SER B CA 1
ATOM 4240 C C . SER B 2 97 ? 106.234 20.475 155.600 1.00 78.99 97 SER B C 1
ATOM 4241 O O . SER B 2 97 ? 105.591 20.340 156.643 1.00 79.22 97 SER B O 1
ATOM 4244 N N . LYS B 2 98 ? 105.774 21.121 154.533 1.00 78.87 98 LYS B N 1
ATOM 4245 C CA . LYS B 2 98 ? 104.422 21.660 154.467 1.00 79.30 98 LYS B CA 1
ATOM 4246 C C . LYS B 2 98 ? 103.970 21.685 153.013 1.00 79.21 98 LYS B C 1
ATOM 4247 O O . LYS B 2 98 ? 104.756 22.019 152.125 1.00 79.31 98 LYS B O 1
ATOM 4253 N N . ASN B 2 99 ? 102.712 21.321 152.771 1.00 81.09 99 ASN B N 1
ATOM 4254 C CA . ASN B 2 99 ? 102.151 21.371 151.417 1.00 81.83 99 ASN B CA 1
ATOM 4255 C C . ASN B 2 99 ? 101.334 22.637 151.167 1.00 80.44 99 ASN B C 1
ATOM 4256 O O . ASN B 2 99 ? 100.984 23.364 152.099 1.00 78.17 99 ASN B O 1
ATOM 4261 N N . PHE B 2 100 ? 101.056 22.898 149.893 1.00 80.77 100 PHE B N 1
ATOM 4262 C CA . PHE B 2 100 ? 100.207 24.015 149.489 1.00 77.66 100 PHE B CA 1
ATOM 4263 C C . PHE B 2 100 ? 99.714 23.779 148.068 1.00 73.95 100 PHE B C 1
ATOM 4264 O O . PHE B 2 100 ? 100.318 23.017 147.317 1.00 75.82 100 PHE B O 1
ATOM 4272 N N . SER B 2 101 ? 98.614 24.431 147.709 1.00 68.68 101 SER B N 1
ATOM 4273 C CA . SER B 2 101 ? 97.977 24.215 146.417 1.00 64.13 101 SER B CA 1
ATOM 4274 C C . SER B 2 101 ? 98.221 25.386 145.470 1.00 59.66 101 SER B C 1
ATOM 4275 O O . SER B 2 101 ? 98.405 26.521 145.907 1.00 57.62 101 SER B O 1
ATOM 4278 N N . ILE B 2 102 ? 98.225 25.087 144.172 1.00 56.49 102 ILE B N 1
ATOM 4279 C CA . ILE B 2 102 ? 98.301 26.101 143.123 1.00 54.50 102 ILE B CA 1
ATOM 4280 C C . ILE B 2 102 ? 97.365 25.713 141.974 1.00 52.83 102 ILE B C 1
ATOM 4281 O O . ILE B 2 102 ? 97.286 24.544 141.596 1.00 52.25 102 ILE B O 1
ATOM 4286 N N . GLN B 2 103 ? 96.645 26.698 141.443 1.00 52.61 103 GLN B N 1
ATOM 4287 C CA . GLN B 2 103 ? 95.809 26.517 140.252 1.00 52.07 103 GLN B CA 1
ATOM 4288 C C . GLN B 2 103 ? 96.391 27.312 139.094 1.00 47.14 103 GLN B C 1
ATOM 4289 O O . GLN B 2 103 ? 96.847 28.437 139.275 1.00 43.82 103 GLN B O 1
ATOM 4295 N N . VAL B 2 104 ? 96.366 26.721 137.905 1.00 46.02 104 VAL B N 1
ATOM 4296 C CA . VAL B 2 104 ? 96.878 27.371 136.705 1.00 45.13 104 VAL B CA 1
ATOM 4297 C C . VAL B 2 104 ? 95.836 27.282 135.592 1.00 46.45 104 VAL B C 1
ATOM 4298 O O . VAL B 2 104 ? 95.314 26.202 135.311 1.00 46.42 104 VAL B O 1
ATOM 4302 N N . ARG B 2 105 ? 95.541 28.422 134.969 1.00 46.45 105 ARG B N 1
ATOM 4303 C CA . ARG B 2 105 ? 94.534 28.495 133.919 1.00 48.91 105 ARG B CA 1
ATOM 4304 C C . ARG B 2 105 ? 95.097 29.140 132.657 1.00 49.00 105 ARG B C 1
ATOM 4305 O O . ARG B 2 105 ? 95.801 30.148 132.730 1.00 49.53 105 ARG B O 1
ATOM 4313 N N . GLN B 2 106 ? 94.777 28.558 131.505 1.00 48.16 106 GLN B N 1
ATOM 4314 C CA . GLN B 2 106 ? 95.113 29.167 130.223 1.00 50.43 106 GLN B CA 1
ATOM 4315 C C . GLN B 2 106 ? 94.034 30.190 129.889 1.00 50.39 106 GLN B C 1
ATOM 4316 O O . GLN B 2 106 ? 92.972 29.837 129.379 1.00 51.43 106 GLN B O 1
ATOM 4322 N N . VAL B 2 107 ? 94.305 31.453 130.206 1.00 51.58 107 VAL B N 1
ATOM 4323 C CA . VAL B 2 107 ? 93.369 32.546 129.931 1.00 53.21 107 VAL B CA 1
ATOM 4324 C C . VAL B 2 107 ? 93.754 33.281 128.643 1.00 54.88 107 VAL B C 1
ATOM 4325 O O . VAL B 2 107 ? 92.899 33.559 127.801 1.00 55.00 107 VAL B O 1
ATOM 4329 N N . GLU B 2 108 ? 95.041 33.579 128.488 1.00 56.41 108 GLU B N 1
ATOM 4330 C CA . GLU B 2 108 ? 95.513 34.367 127.358 1.00 58.76 108 GLU B CA 1
ATOM 4331 C C . GLU B 2 108 ? 95.334 33.625 126.028 1.00 58.52 108 GLU B C 1
ATOM 4332 O O . GLU B 2 108 ? 95.456 32.400 125.965 1.00 58.34 108 GLU B O 1
ATOM 4338 N N . ASP B 2 109 ? 95.046 34.384 124.973 1.00 56.16 109 ASP B N 1
ATOM 4339 C CA . ASP B 2 109 ? 94.784 33.819 123.654 1.00 53.86 109 ASP B CA 1
ATOM 4340 C C . ASP B 2 109 ? 96.068 33.289 123.036 1.00 50.99 109 ASP B C 1
ATOM 4341 O O . ASP B 2 109 ? 97.155 33.783 123.327 1.00 50.20 109 ASP B O 1
ATOM 4346 N N . TYR B 2 110 ? 95.934 32.281 122.179 1.00 50.34 110 TYR B N 1
ATOM 4347 C CA . TYR B 2 110 ? 97.091 31.642 121.561 1.00 50.06 110 TYR B CA 1
ATOM 4348 C C . TYR B 2 110 ? 97.651 32.495 120.420 1.00 51.17 110 TYR B C 1
ATOM 4349 O O . TYR B 2 110 ? 96.891 33.111 119.665 1.00 48.54 110 TYR B O 1
ATOM 4358 N N . PRO B 2 111 ? 98.988 32.527 120.285 1.00 52.62 111 PRO B N 1
ATOM 4359 C CA . PRO B 2 111 ? 99.613 33.301 119.216 1.00 53.01 111 PRO B CA 1
ATOM 4360 C C . PRO B 2 111 ? 99.419 32.664 117.840 1.00 53.06 111 PRO B C 1
ATOM 4361 O O . PRO B 2 111 ? 99.660 31.465 117.667 1.00 52.12 111 PRO B O 1
ATOM 4365 N N . VAL B 2 112 ? 98.969 33.470 116.883 1.00 52.63 112 VAL B N 1
ATOM 4366 C CA . VAL B 2 112 ? 98.792 33.027 115.506 1.00 52.83 112 VAL B CA 1
ATOM 4367 C C . VAL B 2 112 ? 99.398 34.056 114.568 1.00 52.19 112 VAL B C 1
ATOM 4368 O O . VAL B 2 112 ? 99.190 35.266 114.731 1.00 50.41 112 VAL B O 1
ATOM 4372 N N . ASP B 2 113 ? 100.175 33.556 113.611 1.00 52.24 113 ASP B N 1
ATOM 4373 C CA . ASP B 2 113 ? 100.734 34.363 112.534 1.00 51.26 113 ASP B CA 1
ATOM 4374 C C . ASP B 2 113 ? 99.940 34.083 111.273 1.00 50.19 113 ASP B C 1
ATOM 4375 O O . ASP B 2 113 ? 99.766 32.923 110.894 1.00 49.51 113 ASP B O 1
ATOM 4380 N N . ILE B 2 114 ? 99.454 35.146 110.637 1.00 51.47 114 ILE B N 1
ATOM 4381 C CA . ILE B 2 114 ? 98.854 35.050 109.306 1.00 50.14 114 ILE B CA 1
ATOM 4382 C C . ILE B 2 114 ? 99.619 35.934 108.319 1.00 46.64 114 ILE B C 1
ATOM 4383 O O . ILE B 2 114 ? 99.748 37.142 108.520 1.00 44.30 114 ILE B O 1
ATOM 4388 N N . TYR B 2 115 ? 100.145 35.321 107.265 1.00 45.13 115 TYR B N 1
ATOM 4389 C CA . TYR B 2 115 ? 100.733 36.071 106.161 1.00 43.36 115 TYR B CA 1
ATOM 4390 C C . TYR B 2 115 ? 99.846 35.870 104.944 1.00 44.39 115 TYR B C 1
ATOM 4391 O O . TYR B 2 115 ? 99.517 34.737 104.582 1.00 47.14 115 TYR B O 1
ATOM 4400 N N . TYR B 2 116 ? 99.466 36.982 104.329 1.00 44.98 116 TYR B N 1
ATOM 4401 C CA . TYR B 2 116 ? 98.476 37.013 103.262 1.00 43.81 116 TYR B CA 1
ATOM 4402 C C . TYR B 2 116 ? 99.170 37.297 101.937 1.00 42.65 116 TYR B C 1
ATOM 4403 O O . TYR B 2 116 ? 99.865 38.301 101.804 1.00 39.68 116 TYR B O 1
ATOM 4412 N N . LEU B 2 117 ? 98.988 36.411 100.959 1.00 45.51 117 LEU B N 1
ATOM 4413 C CA . LEU B 2 117 ? 99.562 36.604 99.621 1.00 44.36 117 LEU B CA 1
ATOM 4414 C C . LEU B 2 117 ? 98.491 37.034 98.622 1.00 44.29 117 LEU B C 1
ATOM 4415 O O . LEU B 2 117 ? 97.535 36.293 98.361 1.00 44.09 117 LEU B O 1
ATOM 4420 N N . MET B 2 118 ? 98.673 38.229 98.058 1.00 44.00 118 MET B N 1
ATOM 4421 C CA . MET B 2 118 ? 97.714 38.818 97.126 1.00 44.33 118 MET B CA 1
ATOM 4422 C C . MET B 2 118 ? 98.162 38.664 95.671 1.00 43.98 118 MET B C 1
ATOM 4423 O O . MET B 2 118 ? 99.208 39.174 95.273 1.00 43.77 118 MET B O 1
ATOM 4428 N N . ASP B 2 119 ? 97.358 37.962 94.881 1.00 42.84 119 ASP B N 1
ATOM 4429 C CA . ASP B 2 119 ? 97.512 37.963 93.432 1.00 42.08 119 ASP B CA 1
ATOM 4430 C C . ASP B 2 119 ? 97.081 39.345 92.956 1.00 41.55 119 ASP B C 1
ATOM 4431 O O . ASP B 2 119 ? 95.910 39.695 93.067 1.00 42.04 119 ASP B O 1
ATOM 4436 N N . LEU B 2 120 ? 98.027 40.143 92.466 1.00 42.37 120 LEU B N 1
ATOM 4437 C CA . LEU B 2 120 ? 97.708 41.473 91.936 1.00 42.34 120 LEU B CA 1
ATOM 4438 C C . LEU B 2 120 ? 97.908 41.540 90.431 1.00 42.42 120 LEU B C 1
ATOM 4439 O O . LEU B 2 120 ? 98.240 42.594 89.890 1.00 45.07 120 LEU B O 1
ATOM 4444 N N . SER B 2 121 ? 97.687 40.414 89.756 1.00 43.11 121 SER B N 1
ATOM 4445 C CA . SER B 2 121 ? 97.697 40.375 88.297 1.00 43.38 121 SER B CA 1
ATOM 4446 C C . SER B 2 121 ? 96.418 41.025 87.754 1.00 42.94 121 SER B C 1
ATOM 4447 O O . SER B 2 121 ? 95.493 41.315 88.512 1.00 41.88 121 SER B O 1
ATOM 4450 N N . TYR B 2 122 ? 96.369 41.258 86.446 1.00 43.81 122 TYR B N 1
ATOM 4451 C CA . TYR B 2 122 ? 95.265 42.011 85.856 1.00 45.23 122 TYR B CA 1
ATOM 4452 C C . TYR B 2 122 ? 93.921 41.285 85.927 1.00 44.68 122 TYR B C 1
ATOM 4453 O O . TYR B 2 122 ? 92.872 41.921 86.067 1.00 40.54 122 TYR B O 1
ATOM 4462 N N . SER B 2 123 ? 93.944 39.959 85.832 1.00 47.31 123 SER B N 1
ATOM 4463 C CA . SER B 2 123 ? 92.712 39.176 85.958 1.00 45.91 123 SER B CA 1
ATOM 4464 C C . SER B 2 123 ? 92.035 39.464 87.301 1.00 46.41 123 SER B C 1
ATOM 4465 O O . SER B 2 123 ? 90.822 39.324 87.431 1.00 45.85 123 SER B O 1
ATOM 4468 N N . MET B 2 124 ? 92.819 39.898 88.288 1.00 47.04 124 MET B N 1
ATOM 4469 C CA . MET B 2 124 ? 92.299 40.128 89.629 1.00 50.15 124 MET B CA 1
ATOM 4470 C C . MET B 2 124 ? 91.614 41.476 89.806 1.00 50.26 124 MET B C 1
ATOM 4471 O O . MET B 2 124 ? 91.161 41.789 90.898 1.00 52.73 124 MET B O 1
ATOM 4476 N N . LYS B 2 125 ? 91.517 42.264 88.743 1.00 51.13 125 LYS B N 1
ATOM 4477 C CA . LYS B 2 125 ? 90.895 43.578 88.835 1.00 53.81 125 LYS B CA 1
ATOM 4478 C C . LYS B 2 125 ? 89.473 43.458 89.395 1.00 51.30 125 LYS B C 1
ATOM 4479 O O . LYS B 2 125 ? 89.119 44.166 90.333 1.00 50.66 125 LYS B O 1
ATOM 4485 N N . ASP B 2 126 ? 88.675 42.547 88.837 1.00 49.24 126 ASP B N 1
ATOM 4486 C CA . ASP B 2 126 ? 87.305 42.335 89.318 1.00 51.92 126 ASP B CA 1
ATOM 4487 C C . ASP B 2 126 ? 87.247 41.598 90.665 1.00 51.53 126 ASP B C 1
ATOM 4488 O O . ASP B 2 126 ? 86.206 41.562 91.309 1.00 51.99 126 ASP B O 1
ATOM 4493 N N . ASP B 2 127 ? 88.365 41.029 91.096 1.00 51.74 127 ASP B N 1
ATOM 4494 C CA . ASP B 2 127 ? 88.440 40.347 92.385 1.00 50.05 127 ASP B CA 1
ATOM 4495 C C . ASP B 2 127 ? 89.135 41.171 93.457 1.00 47.58 127 ASP B C 1
ATOM 4496 O O . ASP B 2 127 ? 89.289 40.709 94.582 1.00 48.08 127 ASP B O 1
ATOM 4501 N N . LEU B 2 128 ? 89.540 42.391 93.120 1.00 47.26 128 LEU B N 1
ATOM 4502 C CA . LEU B 2 128 ? 90.396 43.181 94.008 1.00 45.70 128 LEU B CA 1
ATOM 4503 C C . LEU B 2 128 ? 89.668 43.516 95.305 1.00 48.15 128 LEU B C 1
ATOM 4504 O O . LEU B 2 128 ? 90.217 43.359 96.397 1.00 48.47 128 LEU B O 1
ATOM 4509 N N . TRP B 2 129 ? 88.425 43.965 95.176 1.00 49.22 129 TRP B N 1
ATOM 4510 C CA . TRP B 2 129 ? 87.605 44.259 96.337 1.00 48.88 129 TRP B CA 1
ATOM 4511 C C . TRP B 2 129 ? 87.481 43.031 97.251 1.00 48.71 129 TRP B C 1
ATOM 4512 O O . TRP B 2 129 ? 87.550 43.149 98.479 1.00 45.66 129 TRP B O 1
ATOM 4523 N N . SER B 2 130 ? 87.290 41.864 96.639 1.00 47.18 130 SER B N 1
ATOM 4524 C CA . SER B 2 130 ? 87.156 40.617 97.368 1.00 46.57 130 SER B CA 1
ATOM 4525 C C . SER B 2 130 ? 88.391 40.270 98.184 1.00 46.23 130 SER B C 1
ATOM 4526 O O . SER B 2 130 ? 88.265 39.786 99.310 1.00 48.19 130 SER B O 1
ATOM 4529 N N . ILE B 2 131 ? 89.580 40.482 97.622 1.00 44.80 131 ILE B N 1
ATOM 4530 C CA . ILE B 2 131 ? 90.803 40.146 98.356 1.00 46.84 131 ILE B CA 1
ATOM 4531 C C . ILE B 2 131 ? 91.153 41.207 99.397 1.00 46.43 131 ILE B C 1
ATOM 4532 O O . ILE B 2 131 ? 91.789 40.893 100.400 1.00 46.45 131 ILE B O 1
ATOM 4537 N N . GLN B 2 132 ? 90.729 42.450 99.167 1.00 46.69 132 GLN B N 1
ATOM 4538 C CA . GLN B 2 132 ? 90.854 43.500 100.185 1.00 49.04 132 GLN B CA 1
ATOM 4539 C C . GLN B 2 132 ? 89.878 43.212 101.330 1.00 49.51 132 GLN B C 1
ATOM 4540 O O . GLN B 2 132 ? 90.255 43.228 102.505 1.00 48.76 132 GLN B O 1
ATOM 4546 N N . ASN B 2 133 ? 88.631 42.918 100.972 1.00 50.82 133 ASN B N 1
ATOM 4547 C CA . ASN B 2 133 ? 87.619 42.494 101.942 1.00 49.85 133 ASN B CA 1
ATOM 4548 C C . ASN B 2 133 ? 88.095 41.322 102.799 1.00 47.92 133 ASN B C 1
ATOM 4549 O O . ASN B 2 133 ? 88.008 41.368 104.024 1.00 45.81 133 ASN B O 1
ATOM 4554 N N . LEU B 2 134 ? 88.606 40.281 102.146 1.00 46.50 134 LEU B N 1
ATOM 4555 C CA . LEU B 2 134 ? 89.061 39.089 102.850 1.00 46.05 134 LEU B CA 1
ATOM 4556 C C . LEU B 2 134 ? 90.205 39.407 103.795 1.00 47.04 134 LEU B C 1
ATOM 4557 O O . LEU B 2 134 ? 90.222 38.937 104.933 1.00 48.55 134 LEU B O 1
ATOM 4562 N N . GLY B 2 135 ? 91.163 40.194 103.317 1.00 46.81 135 GLY B N 1
ATOM 4563 C CA . GLY B 2 135 ? 92.327 40.549 104.113 1.00 46.91 135 GLY B CA 1
ATOM 4564 C C . GLY B 2 135 ? 91.942 41.284 105.378 1.00 48.63 135 GLY B C 1
ATOM 4565 O O . GLY B 2 135 ? 92.337 40.886 106.474 1.00 49.25 135 GLY B O 1
ATOM 4566 N N . THR B 2 136 ? 91.152 42.348 105.227 1.00 48.26 136 THR B N 1
ATOM 4567 C CA . THR B 2 136 ? 90.744 43.166 106.371 1.00 47.16 136 THR B CA 1
ATOM 4568 C C . THR B 2 136 ? 89.828 42.402 107.334 1.00 47.89 136 THR B C 1
ATOM 4569 O O . THR B 2 136 ? 89.859 42.641 108.543 1.00 47.59 136 THR B O 1
ATOM 4573 N N . LYS B 2 137 ? 89.029 41.479 106.794 1.00 50.81 137 LYS B N 1
ATOM 4574 C CA . LYS B 2 137 ? 88.196 40.578 107.608 1.00 49.69 137 LYS B CA 1
ATOM 4575 C C . LYS B 2 137 ? 89.043 39.565 108.373 1.00 49.47 137 LYS B C 1
ATOM 4576 O O . LYS B 2 137 ? 88.776 39.282 109.539 1.00 50.94 137 LYS B O 1
ATOM 4582 N N . LEU B 2 138 ? 90.048 38.999 107.710 1.00 49.60 138 LEU B N 1
ATOM 4583 C CA . LEU B 2 138 ? 91.028 38.161 108.397 1.00 51.54 138 LEU B CA 1
ATOM 4584 C C . LEU B 2 138 ? 91.594 38.911 109.599 1.00 51.09 138 LEU B C 1
ATOM 4585 O O . LEU B 2 138 ? 91.552 38.415 110.719 1.00 51.38 138 LEU B O 1
ATOM 4590 N N . ALA B 2 139 ? 92.100 40.117 109.356 1.00 50.86 139 ALA B N 1
ATOM 4591 C CA . ALA B 2 139 ? 92.715 40.925 110.409 1.00 51.45 139 ALA B CA 1
ATOM 4592 C C . ALA B 2 139 ? 91.736 41.194 111.548 1.00 52.75 139 ALA B C 1
ATOM 4593 O O . ALA B 2 139 ? 91.977 40.792 112.681 1.00 54.24 139 ALA B O 1
ATOM 4595 N N . THR B 2 140 ? 90.620 41.843 111.228 1.00 54.41 140 THR B N 1
ATOM 4596 C CA . THR B 2 140 ? 89.646 42.276 112.234 1.00 53.58 140 THR B CA 1
ATOM 4597 C C . THR B 2 140 ? 89.017 41.119 113.013 1.00 51.82 140 THR B C 1
ATOM 4598 O O . THR B 2 140 ? 88.940 41.166 114.236 1.00 51.39 140 THR B O 1
ATOM 4602 N N . GLN B 2 141 ? 88.567 40.088 112.309 1.00 53.17 141 GLN B N 1
ATOM 4603 C CA . GLN B 2 141 ? 87.844 38.991 112.958 1.00 55.86 141 GLN B CA 1
ATOM 4604 C C . GLN B 2 141 ? 88.757 38.072 113.761 1.00 55.53 141 GLN B C 1
ATOM 4605 O O . GLN B 2 141 ? 88.378 37.618 114.835 1.00 55.82 141 GLN B O 1
ATOM 4611 N N . MET B 2 142 ? 89.952 37.793 113.248 1.00 58.37 142 MET B N 1
ATOM 4612 C CA . MET B 2 142 ? 90.907 36.955 113.979 1.00 60.81 142 MET B CA 1
ATOM 4613 C C . MET B 2 142 ? 91.507 37.680 115.180 1.00 60.16 142 MET B C 1
ATOM 4614 O O . MET B 2 142 ? 91.937 37.035 116.138 1.00 59.89 142 MET B O 1
ATOM 4619 N N . ARG B 2 143 ? 91.529 39.011 115.125 1.00 57.48 143 ARG B N 1
ATOM 4620 C CA . ARG B 2 143 ? 91.918 39.826 116.271 1.00 58.03 143 ARG B CA 1
ATOM 4621 C C . ARG B 2 143 ? 90.905 39.662 117.412 1.00 57.94 143 ARG B C 1
ATOM 4622 O O . ARG B 2 143 ? 91.282 39.648 118.581 1.00 56.94 143 ARG B O 1
ATOM 4630 N N . LYS B 2 144 ? 89.624 39.529 117.068 1.00 60.33 144 LYS B N 1
ATOM 4631 C CA . LYS B 2 144 ? 88.585 39.212 118.054 1.00 61.92 144 LYS B CA 1
ATOM 4632 C C . LYS B 2 144 ? 88.747 37.793 118.593 1.00 61.62 144 LYS B C 1
ATOM 4633 O O . LYS B 2 144 ? 88.524 37.551 119.775 1.00 64.56 144 LYS B O 1
ATOM 4639 N N . LEU B 2 145 ? 89.129 36.860 117.724 1.00 61.06 145 LEU B N 1
ATOM 4640 C CA . LEU B 2 145 ? 89.352 35.471 118.122 1.00 60.43 145 LEU B CA 1
ATOM 4641 C C . LEU B 2 145 ? 90.580 35.320 119.028 1.00 59.07 145 LEU B C 1
ATOM 4642 O O . LEU B 2 145 ? 90.573 34.501 119.952 1.00 60.27 145 LEU B O 1
ATOM 4647 N N . THR B 2 146 ? 91.624 36.105 118.758 1.00 55.36 146 THR B N 1
ATOM 4648 C CA . THR B 2 146 ? 92.851 36.089 119.564 1.00 52.80 146 THR B CA 1
ATOM 4649 C C . THR B 2 146 ? 93.548 37.452 119.594 1.00 50.59 146 THR B C 1
ATOM 4650 O O . THR B 2 146 ? 93.839 38.034 118.550 1.00 51.69 146 THR B O 1
ATOM 4654 N N . SER B 2 147 ? 93.838 37.936 120.798 1.00 49.44 147 SER B N 1
ATOM 4655 C CA . SER B 2 147 ? 94.589 39.181 120.982 1.00 49.42 147 SER B CA 1
ATOM 4656 C C . SER B 2 147 ? 96.077 39.045 120.638 1.00 49.24 147 SER B C 1
ATOM 4657 O O . SER B 2 147 ? 96.784 40.045 120.566 1.00 49.46 147 SER B O 1
ATOM 4660 N N . ASN B 2 148 ? 96.550 37.814 120.447 1.00 49.74 148 ASN B N 1
ATOM 4661 C CA . ASN B 2 148 ? 97.950 37.565 120.110 1.00 50.45 148 ASN B CA 1
ATOM 4662 C C . ASN B 2 148 ? 98.147 37.254 118.623 1.00 49.98 148 ASN B C 1
ATOM 4663 O O . ASN B 2 148 ? 99.121 36.607 118.238 1.00 47.52 148 ASN B O 1
ATOM 4668 N N . LEU B 2 149 ? 97.215 37.725 117.795 1.00 48.97 149 LEU B N 1
ATOM 4669 C CA . LEU B 2 149 ? 97.376 37.700 116.346 1.00 46.49 149 LEU B CA 1
ATOM 4670 C C . LEU B 2 149 ? 98.504 38.633 115.914 1.00 45.59 149 LEU B C 1
ATOM 4671 O O . LEU B 2 149 ? 98.632 39.749 116.416 1.00 44.58 149 LEU B O 1
ATOM 4676 N N . ARG B 2 150 ? 99.328 38.149 114.991 1.00 48.30 150 ARG B N 1
ATOM 4677 C CA . ARG B 2 150 ? 100.144 39.022 114.160 1.00 48.45 150 ARG B CA 1
ATOM 4678 C C . ARG B 2 150 ? 99.824 38.711 112.715 1.00 48.28 150 ARG B C 1
ATOM 4679 O O . ARG B 2 150 ? 99.605 37.547 112.347 1.00 46.90 150 ARG B O 1
ATOM 4687 N N . ILE B 2 151 ? 99.769 39.760 111.903 1.00 49.18 151 ILE B N 1
ATOM 4688 C CA . ILE B 2 151 ? 99.351 39.628 110.516 1.00 47.80 151 ILE B CA 1
ATOM 4689 C C . ILE B 2 151 ? 100.196 40.530 109.607 1.00 46.74 151 ILE B C 1
ATOM 4690 O O . ILE B 2 151 ? 100.593 41.631 109.998 1.00 48.80 151 ILE B O 1
ATOM 4695 N N . GLY B 2 152 ? 100.497 40.033 108.410 1.00 46.66 152 GLY B N 1
ATOM 4696 C CA . GLY B 2 152 ? 101.261 40.778 107.405 1.00 45.46 152 GLY B CA 1
ATOM 4697 C C . GLY B 2 152 ? 100.881 40.308 106.012 1.00 46.00 152 GLY B C 1
ATOM 4698 O O . GLY B 2 152 ? 100.084 39.372 105.863 1.00 46.06 152 GLY B O 1
ATOM 4699 N N . PHE B 2 153 ? 101.427 40.950 104.982 1.00 45.10 153 PHE B N 1
ATOM 4700 C CA . PHE B 2 153 ? 101.125 40.528 103.621 1.00 44.53 153 PHE B CA 1
ATOM 4701 C C . PHE B 2 153 ? 102.201 40.816 102.587 1.00 46.54 153 PHE B C 1
ATOM 4702 O O . PHE B 2 153 ? 103.121 41.618 102.806 1.00 49.33 153 PHE B O 1
ATOM 4710 N N . GLY B 2 154 ? 102.061 40.127 101.459 1.00 44.23 154 GLY B N 1
ATOM 4711 C CA . GLY B 2 154 ? 102.856 40.373 100.268 1.00 44.04 154 GLY B CA 1
ATOM 4712 C C . GLY B 2 154 ? 101.986 40.194 99.037 1.00 44.15 154 GLY B C 1
ATOM 4713 O O . GLY B 2 154 ? 100.815 39.836 99.143 1.00 45.23 154 GLY B O 1
ATOM 4714 N N . ALA B 2 155 ? 102.567 40.447 97.869 1.00 45.36 155 ALA B N 1
ATOM 4715 C CA . ALA B 2 155 ? 101.841 40.384 96.607 1.00 45.16 155 ALA B CA 1
ATOM 4716 C C . ALA B 2 155 ? 102.718 39.763 95.534 1.00 45.89 155 ALA B C 1
ATOM 4717 O O . ALA B 2 155 ? 103.953 39.783 95.634 1.00 47.94 155 ALA B O 1
ATOM 4719 N N . PHE B 2 156 ? 102.072 39.206 94.516 1.00 43.24 156 PHE B N 1
ATOM 4720 C CA . PHE B 2 156 ? 102.778 38.630 93.387 1.00 44.91 156 PHE B CA 1
ATOM 4721 C C . PHE B 2 156 ? 102.053 38.886 92.067 1.00 45.09 156 PHE B C 1
ATOM 4722 O O . PHE B 2 156 ? 100.860 39.198 92.051 1.00 44.37 156 PHE B O 1
ATOM 4730 N N . VAL B 2 157 ? 102.800 38.778 90.972 1.00 44.06 157 VAL B N 1
ATOM 4731 C CA . VAL B 2 157 ? 102.224 38.671 89.632 1.00 43.92 157 VAL B CA 1
ATOM 4732 C C . VAL B 2 157 ? 102.854 37.431 88.967 1.00 44.20 157 VAL B C 1
ATOM 4733 O O . VAL B 2 157 ? 102.329 36.320 89.091 1.00 41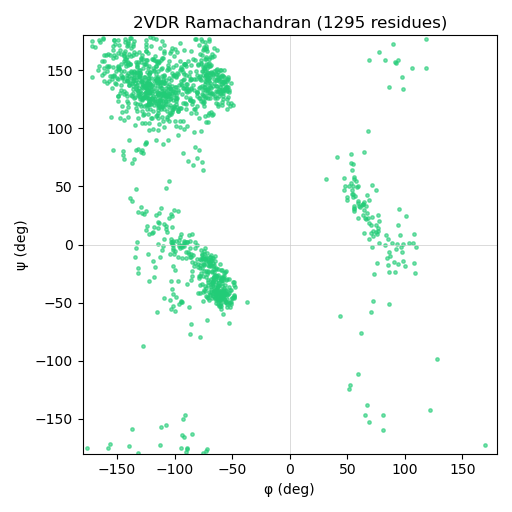.71 157 VAL B O 1
ATOM 4737 N N . ASP B 2 158 ? 104.004 37.611 88.320 1.00 41.56 158 ASP B N 1
ATOM 4738 C CA . ASP B 2 158 ? 104.704 36.514 87.657 1.00 41.63 158 ASP B CA 1
ATOM 4739 C C . ASP B 2 158 ? 106.146 36.954 87.427 1.00 41.30 158 ASP B C 1
ATOM 4740 O O . ASP B 2 158 ? 106.519 38.082 87.750 1.00 39.93 158 ASP B O 1
ATOM 4745 N N . LYS B 2 159 ? 106.957 36.056 86.885 1.00 43.62 159 LYS B N 1
ATOM 4746 C CA . LYS B 2 159 ? 108.336 36.376 86.555 1.00 40.34 159 LYS B CA 1
ATOM 4747 C C . LYS B 2 159 ? 108.356 37.486 85.504 1.00 42.02 159 LYS B C 1
ATOM 4748 O O . LYS B 2 159 ? 107.813 37.303 84.416 1.00 41.38 159 LYS B O 1
ATOM 4754 N N . PRO B 2 160 ? 108.959 38.652 85.835 1.00 42.56 160 PRO B N 1
ATOM 4755 C CA . PRO B 2 160 ? 109.001 39.800 84.922 1.00 41.68 160 PRO B CA 1
ATOM 4756 C C . PRO B 2 160 ? 110.026 39.636 83.793 1.00 42.31 160 PRO B C 1
ATOM 4757 O O . PRO B 2 160 ? 111.057 40.328 83.749 1.00 42.43 160 PRO B O 1
ATOM 4761 N N . VAL B 2 161 ? 109.708 38.735 82.875 1.00 41.68 161 VAL B N 1
ATOM 4762 C CA . VAL B 2 161 ? 110.575 38.408 81.749 1.00 43.76 161 VAL B CA 1
ATOM 4763 C C . VAL B 2 161 ? 109.697 37.929 80.597 1.00 43.92 161 VAL B C 1
ATOM 4764 O O . VAL B 2 161 ? 108.668 37.289 80.826 1.00 45.38 161 VAL B O 1
ATOM 4768 N N . SER B 2 162 ? 110.086 38.251 79.368 1.00 41.13 162 SER B N 1
ATOM 4769 C CA . SER B 2 162 ? 109.385 37.744 78.195 1.00 42.84 162 SER B CA 1
ATOM 4770 C C . SER B 2 162 ? 109.426 36.217 78.186 1.00 42.61 162 SER B C 1
ATOM 4771 O O . SER B 2 162 ? 110.472 35.638 78.484 1.00 45.05 162 SER B O 1
ATOM 4774 N N . PRO B 2 163 ? 108.314 35.557 77.795 1.00 42.03 163 PRO B N 1
ATOM 4775 C CA . PRO B 2 163 ? 107.043 36.067 77.283 1.00 43.84 163 PRO B CA 1
ATOM 4776 C C . PRO B 2 163 ? 105.954 36.384 78.319 1.00 45.24 163 PRO B C 1
ATOM 4777 O O . PRO B 2 163 ? 104.841 36.743 77.926 1.00 47.75 163 PRO B O 1
ATOM 4781 N N . TYR B 2 164 ? 106.237 36.226 79.608 1.00 43.55 164 TYR B N 1
ATOM 4782 C CA . TYR B 2 164 ? 105.236 36.539 80.636 1.00 43.08 164 TYR B CA 1
ATOM 4783 C C . TYR B 2 164 ? 104.996 38.047 80.664 1.00 43.82 164 TYR B C 1
ATOM 4784 O O . TYR B 2 164 ? 103.861 38.492 80.777 1.00 43.02 164 TYR B O 1
ATOM 4793 N N . MET B 2 165 ? 106.078 38.817 80.548 1.00 44.76 165 MET B N 1
ATOM 4794 C CA . MET B 2 165 ? 106.033 40.275 80.619 1.00 46.05 165 MET B CA 1
ATOM 4795 C C . MET B 2 165 ? 105.901 40.910 79.227 1.00 46.81 165 MET B C 1
ATOM 4796 O O . MET B 2 165 ? 106.557 40.493 78.276 1.00 50.13 165 MET B O 1
ATOM 4801 N N . TYR B 2 166 ? 105.045 41.920 79.116 1.00 47.57 166 TYR B N 1
ATOM 4802 C CA . TYR B 2 166 ? 105.013 42.763 77.930 1.00 44.75 166 TYR B CA 1
ATOM 4803 C C . TYR B 2 166 ? 106.304 43.596 77.908 1.00 43.41 166 TYR B C 1
ATOM 4804 O O . TYR B 2 166 ? 106.617 44.266 78.891 1.00 44.46 166 TYR B O 1
ATOM 4813 N N . ILE B 2 167 ? 107.046 43.540 76.800 1.00 41.02 167 ILE B N 1
ATOM 4814 C CA . ILE B 2 167 ? 108.342 44.223 76.692 1.00 41.46 167 ILE B CA 1
ATOM 4815 C C . ILE B 2 167 ? 108.397 45.262 75.565 1.00 43.67 167 ILE B C 1
ATOM 4816 O O . ILE B 2 167 ? 109.463 45.801 75.258 1.00 46.11 167 ILE B O 1
ATOM 4821 N N . SER B 2 168 ? 107.245 45.565 74.974 1.00 44.12 168 SER B N 1
ATOM 4822 C CA . SER B 2 168 ? 107.149 46.625 73.976 1.00 44.29 168 SER B CA 1
ATOM 4823 C C . SER B 2 168 ? 105.766 47.244 74.047 1.00 42.70 168 SER B C 1
ATOM 4824 O O . SER B 2 168 ? 104.832 46.591 74.487 1.00 41.10 168 SER B O 1
ATOM 4827 N N . PRO B 2 169 ? 105.637 48.519 73.657 1.00 45.27 169 PRO B N 1
ATOM 4828 C CA . PRO B 2 169 ? 106.739 49.453 73.385 1.00 43.92 169 PRO B CA 1
ATOM 4829 C C . PRO B 2 169 ? 107.429 49.808 74.707 1.00 40.92 169 PRO B C 1
ATOM 4830 O O . PRO B 2 169 ? 107.007 49.324 75.750 1.00 42.52 169 PRO B O 1
ATOM 4834 N N . PRO B 2 170 ? 108.505 50.607 74.670 1.00 42.01 170 PRO B N 1
ATOM 4835 C CA . PRO B 2 170 ? 109.229 50.947 75.908 1.00 43.60 170 PRO B CA 1
ATOM 4836 C C . PRO B 2 170 ? 108.331 51.428 77.057 1.00 44.89 170 PRO B C 1
ATOM 4837 O O . PRO B 2 170 ? 108.626 51.162 78.224 1.00 45.64 170 PRO B O 1
ATOM 4841 N N . GLU B 2 171 ? 107.234 52.103 76.716 1.00 45.42 171 GLU B N 1
ATOM 4842 C CA . GLU B 2 171 ? 106.263 52.588 77.701 1.00 44.53 171 GLU B CA 1
ATOM 4843 C C . GLU B 2 171 ? 105.554 51.466 78.461 1.00 44.11 171 GLU B C 1
ATOM 4844 O O . GLU B 2 171 ? 105.120 51.659 79.590 1.00 44.95 171 GLU B O 1
ATOM 4850 N N . ALA B 2 172 ? 105.444 50.295 77.842 1.00 40.92 172 ALA B N 1
ATOM 4851 C CA . ALA B 2 172 ? 104.765 49.162 78.457 1.00 42.86 172 ALA B CA 1
ATOM 4852 C C . ALA B 2 172 ? 105.443 48.644 79.733 1.00 43.85 172 ALA B C 1
ATOM 4853 O O . ALA B 2 172 ? 104.799 47.983 80.544 1.00 44.80 172 ALA B O 1
ATOM 4855 N N . LEU B 2 173 ? 106.727 48.946 79.914 1.00 47.53 173 LEU B N 1
ATOM 4856 C CA . LEU B 2 173 ? 107.482 48.454 81.070 1.00 49.48 173 LEU B CA 1
ATOM 4857 C C . LEU B 2 173 ? 107.050 49.141 82.368 1.00 48.93 173 LEU B C 1
ATOM 4858 O O . LEU B 2 173 ? 106.825 48.466 83.371 1.00 46.25 173 LEU B O 1
ATOM 4863 N N . GLU B 2 174 ? 106.914 50.467 82.342 1.00 48.71 174 GLU B N 1
ATOM 4864 C CA A GLU B 2 174 ? 106.434 51.214 83.505 0.50 50.67 174 GLU B CA 1
ATOM 4865 C CA B GLU B 2 174 ? 106.429 51.221 83.507 0.50 50.47 174 GLU B CA 1
ATOM 4866 C C . GLU B 2 174 ? 104.901 51.185 83.588 1.00 50.42 174 GLU B C 1
ATOM 4867 O O . GLU B 2 174 ? 104.324 51.374 84.664 1.00 52.26 174 GLU B O 1
ATOM 4878 N N . ASN B 2 175 ? 104.243 50.947 82.454 1.00 46.28 175 ASN B N 1
ATOM 4879 C CA . ASN B 2 175 ? 102.784 50.828 82.415 1.00 45.81 175 ASN B CA 1
ATOM 4880 C C . ASN B 2 175 ? 102.328 49.696 81.482 1.00 46.03 175 ASN B C 1
ATOM 4881 O O . ASN B 2 175 ? 102.116 49.917 80.288 1.00 48.29 175 ASN B O 1
ATOM 4886 N N . PRO B 2 176 ? 102.192 48.476 82.023 1.00 45.32 176 PRO B N 1
ATOM 4887 C CA . PRO B 2 176 ? 101.709 47.322 81.271 1.00 46.04 176 PRO B CA 1
ATOM 4888 C C . PRO B 2 176 ? 100.340 47.492 80.607 1.00 47.25 176 PRO B C 1
ATOM 4889 O O . PRO B 2 176 ? 100.058 46.802 79.633 1.00 47.32 176 PRO B O 1
ATOM 4893 N N . CYS B 2 177 ? 99.511 48.400 81.111 1.00 47.38 177 CYS B N 1
ATOM 4894 C CA . CYS B 2 177 ? 98.209 48.682 80.495 1.00 51.55 177 CYS B CA 1
ATOM 4895 C C . CYS B 2 177 ? 98.243 49.746 79.384 1.00 51.42 177 CYS B C 1
ATOM 4896 O O . CYS B 2 177 ? 97.190 50.171 78.905 1.00 49.84 177 CYS B O 1
ATOM 4899 N N . TYR B 2 178 ? 99.444 50.164 78.981 1.00 50.94 178 TYR B N 1
ATOM 4900 C CA . TYR B 2 178 ? 99.639 51.252 78.013 1.00 49.21 178 TYR B CA 1
ATOM 4901 C C . TYR B 2 178 ? 98.772 51.125 76.753 1.00 51.44 178 TYR B C 1
ATOM 4902 O O . TYR B 2 178 ? 98.155 52.100 76.312 1.00 50.08 178 TYR B O 1
ATOM 4911 N N . ASP B 2 179 ? 98.735 49.922 76.180 1.00 53.56 179 ASP B N 1
ATOM 4912 C CA . ASP B 2 179 ? 98.030 49.673 74.915 1.00 56.43 179 ASP B CA 1
ATOM 4913 C C . ASP B 2 179 ? 96.501 49.601 75.049 1.00 56.65 179 ASP B C 1
ATOM 4914 O O . ASP B 2 179 ? 95.802 49.542 74.038 1.00 55.86 179 ASP B O 1
ATOM 4919 N N . MET B 2 180 ? 95.993 49.579 76.281 1.00 57.12 180 MET B N 1
ATOM 4920 C CA . MET B 2 180 ? 94.555 49.668 76.538 1.00 60.00 180 MET B CA 1
ATOM 4921 C C . MET B 2 180 ? 94.144 51.105 76.854 1.00 59.91 180 MET B C 1
ATOM 4922 O O . MET B 2 180 ? 92.983 51.363 77.185 1.00 60.92 180 MET B O 1
ATOM 4927 N N . LYS B 2 181 ? 95.106 52.024 76.760 1.00 59.12 181 LYS B N 1
ATOM 4928 C CA . LYS B 2 181 ? 94.916 53.440 77.088 1.00 60.00 181 LYS B CA 1
ATOM 4929 C C . LYS B 2 181 ? 94.470 53.655 78.538 1.00 57.05 181 LYS B C 1
ATOM 4930 O O . LYS B 2 181 ? 93.686 54.553 78.831 1.00 58.05 181 LYS B O 1
ATOM 4936 N N . THR B 2 182 ? 94.987 52.815 79.433 1.00 53.07 182 THR B N 1
ATOM 4937 C CA . THR B 2 182 ? 94.803 52.971 80.870 1.00 51.43 182 THR B CA 1
ATOM 4938 C C . THR B 2 182 ? 96.156 52.831 81.578 1.00 49.36 182 THR B C 1
ATOM 4939 O O . THR B 2 182 ? 97.194 52.651 80.932 1.00 46.53 182 THR B O 1
ATOM 4943 N N . THR B 2 183 ? 96.137 52.938 82.903 1.00 49.07 183 THR B N 1
ATOM 4944 C CA . THR B 2 183 ? 97.346 52.839 83.710 1.00 51.38 183 THR B CA 1
ATOM 4945 C C . THR B 2 183 ? 97.216 51.711 84.731 1.00 51.77 183 THR B C 1
ATOM 4946 O O . THR B 2 183 ? 96.211 51.615 85.435 1.00 52.86 183 THR B O 1
ATOM 4950 N N . CYS B 2 184 ? 98.225 50.852 84.792 1.00 50.31 184 CYS B N 1
ATOM 4951 C CA . CYS B 2 184 ? 98.391 49.945 85.924 1.00 52.00 184 CYS B CA 1
ATOM 4952 C C . CYS B 2 184 ? 99.850 49.949 86.355 1.00 51.53 184 CYS B C 1
ATOM 4953 O O . CYS B 2 184 ? 100.686 50.610 85.739 1.00 52.55 184 CYS B O 1
ATOM 4956 N N . LEU B 2 185 ? 100.141 49.240 87.438 1.00 52.02 185 LEU B N 1
ATOM 4957 C CA . LEU B 2 185 ? 101.473 49.228 88.014 1.00 52.97 185 LEU B CA 1
ATOM 4958 C C . LEU B 2 185 ? 102.405 48.343 87.189 1.00 50.95 185 LEU B C 1
ATOM 4959 O O . LEU B 2 185 ? 101.942 47.439 86.493 1.00 46.19 185 LEU B O 1
ATOM 4964 N N . PRO B 2 186 ? 103.722 48.607 87.269 1.00 48.82 186 PRO B N 1
ATOM 4965 C CA . PRO B 2 186 ? 104.733 47.736 86.670 1.00 48.54 186 PRO B CA 1
ATOM 4966 C C . PRO B 2 186 ? 104.673 46.303 87.189 1.00 49.15 186 PRO B C 1
ATOM 4967 O O . PRO B 2 186 ? 104.384 46.061 88.361 1.00 48.17 186 PRO B O 1
ATOM 4971 N N . MET B 2 187 ? 104.957 45.357 86.309 1.00 49.41 187 MET B N 1
ATOM 4972 C CA . MET B 2 187 ? 104.960 43.952 86.682 1.00 48.81 187 MET B CA 1
ATOM 4973 C C . MET B 2 187 ? 106.074 43.643 87.690 1.00 47.59 187 MET B C 1
ATOM 4974 O O . MET B 2 187 ? 107.128 44.270 87.669 1.00 45.01 187 MET B O 1
ATOM 4979 N N . PHE B 2 188 ? 105.833 42.668 88.562 1.00 44.72 188 PHE B N 1
ATOM 4980 C CA . PHE B 2 188 ? 106.849 42.222 89.512 1.00 45.88 188 PHE B CA 1
ATOM 4981 C C . PHE B 2 188 ? 106.590 40.766 89.888 1.00 43.80 188 PHE B C 1
ATOM 4982 O O . PHE B 2 188 ? 105.488 40.262 89.705 1.00 45.50 188 PHE B O 1
ATOM 4990 N N . GLY B 2 189 ? 107.617 40.099 90.403 1.00 43.83 189 GLY B N 1
ATOM 4991 C CA . GLY B 2 189 ? 107.534 38.692 90.766 1.00 41.05 189 GLY B CA 1
ATOM 4992 C C . GLY B 2 189 ? 106.818 38.510 92.083 1.00 42.49 189 GLY B C 1
ATOM 4993 O O . GLY B 2 189 ? 105.640 38.155 92.122 1.00 42.86 189 GLY B O 1
ATOM 4994 N N . TYR B 2 190 ? 107.553 38.739 93.163 1.00 45.34 190 TYR B N 1
ATOM 4995 C CA . TYR B 2 190 ? 107.004 38.699 94.506 1.00 45.84 190 TYR B CA 1
ATOM 4996 C C . TYR B 2 190 ? 107.532 39.895 95.285 1.00 45.14 190 TYR B C 1
ATOM 4997 O O . TYR B 2 190 ? 108.720 40.193 95.252 1.00 43.97 190 TYR B O 1
ATOM 5006 N N . LYS B 2 191 ? 106.628 40.565 95.986 1.00 47.55 191 LYS B N 1
ATOM 5007 C CA . LYS B 2 191 ? 106.950 41.745 96.766 1.00 48.27 191 LYS B CA 1
ATOM 5008 C C . LYS B 2 191 ? 106.447 41.546 98.196 1.00 47.36 191 LYS B C 1
ATOM 5009 O O . LYS B 2 191 ? 105.251 41.338 98.422 1.00 43.61 191 LYS B O 1
ATOM 5015 N N . HIS B 2 192 ? 107.369 41.575 99.154 1.00 46.23 192 HIS B N 1
ATOM 5016 C CA . HIS B 2 192 ? 107.004 41.603 100.558 1.00 45.33 192 HIS B CA 1
ATOM 5017 C C . HIS B 2 192 ? 106.618 43.040 100.880 1.00 46.32 192 HIS B C 1
ATOM 5018 O O . HIS B 2 192 ? 107.382 43.958 100.610 1.00 49.58 192 HIS B O 1
ATOM 5025 N N . VAL B 2 193 ? 105.427 43.239 101.438 1.00 47.48 193 VAL B N 1
ATOM 5026 C CA . VAL B 2 193 ? 104.916 44.589 101.669 1.00 47.31 193 VAL B CA 1
ATOM 5027 C C . VAL B 2 193 ? 104.890 44.943 103.158 1.00 49.20 193 VAL B C 1
ATOM 5028 O O . VAL B 2 193 ? 105.324 46.031 103.551 1.00 49.68 193 VAL B O 1
ATOM 5032 N N . LEU B 2 194 ? 104.393 44.025 103.980 1.00 49.71 194 LEU B N 1
ATOM 5033 C CA . LEU B 2 194 ? 104.205 44.293 105.401 1.00 49.27 194 LEU B CA 1
ATOM 5034 C C . LEU B 2 194 ? 104.585 43.079 106.256 1.00 46.66 194 LEU B C 1
ATOM 5035 O O . LEU B 2 194 ? 104.005 42.003 106.117 1.00 45.40 194 LEU B O 1
ATOM 5040 N N . THR B 2 195 ? 105.583 43.266 107.118 1.00 46.47 195 THR B N 1
ATOM 5041 C CA . THR B 2 195 ? 106.035 42.239 108.060 1.00 45.76 195 THR B CA 1
ATOM 5042 C C . THR B 2 195 ? 104.925 41.914 109.062 1.00 47.70 195 THR B C 1
ATOM 5043 O O . THR B 2 195 ? 104.097 42.773 109.381 1.00 47.49 195 THR B O 1
ATOM 5047 N N . LEU B 2 196 ? 104.901 40.674 109.550 1.00 49.20 196 LEU B N 1
ATOM 5048 C CA . LEU B 2 196 ? 103.907 40.272 110.548 1.00 49.98 196 LEU B CA 1
ATOM 5049 C C . LEU B 2 196 ? 103.900 41.277 111.702 1.00 48.54 196 LEU B C 1
ATOM 5050 O O . LEU B 2 196 ? 104.926 41.505 112.338 1.00 50.27 196 LEU B O 1
ATOM 5055 N N . THR B 2 197 ? 102.739 41.880 111.945 1.00 47.39 197 THR B N 1
ATOM 5056 C CA . THR B 2 197 ? 102.589 42.955 112.925 1.00 44.95 197 THR B CA 1
ATOM 5057 C C . THR B 2 197 ? 101.250 42.827 113.644 1.00 46.11 197 THR B C 1
ATOM 5058 O O . THR B 2 197 ? 100.334 42.169 113.142 1.00 44.16 197 THR B O 1
ATOM 5062 N N . ASP B 2 198 ? 101.145 43.452 114.816 1.00 47.84 198 ASP B N 1
ATOM 5063 C CA . ASP B 2 198 ? 99.874 43.508 115.551 1.00 51.81 198 ASP B CA 1
ATOM 5064 C C . ASP B 2 198 ? 99.105 44.812 115.282 1.00 52.13 198 ASP B C 1
ATOM 5065 O O . ASP B 2 198 ? 98.012 45.014 115.813 1.00 52.87 198 ASP B O 1
ATOM 5070 N N . GLN B 2 199 ? 99.675 45.680 114.447 1.00 52.79 199 GLN B N 1
ATOM 5071 C CA . GLN B 2 199 ? 99.021 46.924 114.044 1.00 53.56 199 GLN B CA 1
ATOM 5072 C C . GLN B 2 199 ? 97.976 46.661 112.952 1.00 51.28 199 GLN B C 1
ATOM 5073 O O . GLN B 2 199 ? 98.227 46.856 111.763 1.00 46.55 199 GLN B O 1
ATOM 5079 N N . VAL B 2 200 ? 96.800 46.222 113.392 1.00 51.34 200 VAL B N 1
ATOM 5080 C CA . VAL B 2 200 ? 95.708 45.817 112.508 1.00 51.55 200 VAL B CA 1
ATOM 5081 C C . VAL B 2 200 ? 95.181 46.956 111.638 1.00 51.27 200 VAL B C 1
ATOM 5082 O O . VAL B 2 200 ? 94.916 46.752 110.451 1.00 47.91 200 VAL B O 1
ATOM 5086 N N . THR B 2 201 ? 95.029 48.144 112.226 1.00 51.17 201 THR B N 1
ATOM 5087 C CA A THR B 2 201 ? 94.522 49.305 111.493 0.50 52.26 201 THR B CA 1
ATOM 5088 C CA B THR B 2 201 ? 94.522 49.303 111.495 0.50 51.61 201 THR B CA 1
ATOM 5089 C C . THR B 2 201 ? 95.454 49.655 110.338 1.00 52.09 201 THR B C 1
ATOM 5090 O O . THR B 2 201 ? 94.997 50.013 109.254 1.00 51.94 201 THR B O 1
ATOM 5097 N N . ARG B 2 202 ? 96.758 49.543 110.583 1.00 51.51 202 ARG B N 1
ATOM 5098 C CA . ARG B 2 202 ? 97.774 49.819 109.569 1.00 54.17 202 ARG B CA 1
ATOM 5099 C C . ARG B 2 202 ? 97.767 48.768 108.458 1.00 51.58 202 ARG B C 1
ATOM 5100 O O . ARG B 2 202 ? 97.888 49.100 107.277 1.00 49.67 202 ARG B O 1
ATOM 5108 N N . PHE B 2 203 ? 97.656 47.500 108.848 1.00 49.15 203 PHE B N 1
ATOM 5109 C CA . PHE B 2 203 ? 97.568 46.405 107.895 1.00 46.62 203 PHE B CA 1
ATOM 5110 C C . PHE B 2 203 ? 96.388 46.619 106.960 1.00 47.98 203 PHE B C 1
ATOM 5111 O O . PHE B 2 203 ? 96.524 46.480 105.740 1.00 48.17 203 PHE B O 1
ATOM 5119 N N . ASN B 2 204 ? 95.238 46.962 107.539 1.00 48.24 204 ASN B N 1
ATOM 5120 C CA . ASN B 2 204 ? 94.019 47.191 106.761 1.00 49.05 204 ASN B CA 1
ATOM 5121 C C . ASN B 2 204 ? 94.162 48.378 105.807 1.00 49.18 204 ASN B C 1
ATOM 5122 O O . ASN B 2 204 ? 93.651 48.337 104.690 1.00 50.26 204 ASN B O 1
ATOM 5127 N N . GLU B 2 205 ? 94.859 49.422 106.249 1.00 49.38 205 GLU B N 1
ATOM 5128 C CA . GLU B 2 205 ? 95.155 50.580 105.402 1.00 52.40 205 GLU B CA 1
ATOM 5129 C C . GLU B 2 205 ? 95.973 50.190 104.167 1.00 50.21 205 GLU B C 1
ATOM 5130 O O . GLU B 2 205 ? 95.609 50.538 103.047 1.00 50.70 205 GLU B O 1
ATOM 5136 N N . GLU B 2 206 ? 97.073 49.471 104.379 1.00 47.75 206 GLU B N 1
ATOM 5137 C CA . GLU B 2 206 ? 97.956 49.062 103.284 1.00 49.94 206 GLU B CA 1
ATOM 5138 C C . GLU B 2 206 ? 97.282 48.119 102.294 1.00 48.36 206 GLU B C 1
ATOM 5139 O O . GLU B 2 206 ? 97.484 48.231 101.083 1.00 45.33 206 GLU B O 1
ATOM 5145 N N . VAL B 2 207 ? 96.495 47.180 102.815 1.00 46.89 207 VAL B N 1
ATOM 5146 C CA . VAL B 2 207 ? 95.757 46.262 101.971 1.00 47.71 207 VAL B CA 1
ATOM 5147 C C . VAL B 2 207 ? 94.808 47.045 101.053 1.00 47.84 207 VAL B C 1
ATOM 5148 O O . VAL B 2 207 ? 94.715 46.750 99.865 1.00 46.28 207 VAL B O 1
ATOM 5152 N N . LYS B 2 208 ? 94.147 48.067 101.591 1.00 48.14 208 LYS B N 1
ATOM 5153 C CA . LYS B 2 208 ? 93.205 48.863 100.799 1.00 50.95 208 LYS B CA 1
ATOM 5154 C C . LYS B 2 208 ? 93.871 49.758 99.747 1.00 48.64 208 LYS B C 1
ATOM 5155 O O . LYS B 2 208 ? 93.190 50.250 98.852 1.00 48.02 208 LYS B O 1
ATOM 5161 N N . LYS B 2 209 ? 95.185 49.960 99.844 1.00 48.71 209 LYS B N 1
ATOM 5162 C CA . LYS B 2 209 ? 95.924 50.767 98.855 1.00 49.18 209 LYS B CA 1
ATOM 5163 C C . LYS B 2 209 ? 96.377 49.979 97.621 1.00 47.89 209 LYS B C 1
ATOM 5164 O O . LYS B 2 209 ? 96.831 50.570 96.640 1.00 47.21 209 LYS B O 1
ATOM 5170 N N . GLN B 2 210 ? 96.257 48.657 97.667 1.00 47.64 210 GLN B N 1
ATOM 5171 C CA . GLN B 2 210 ? 96.798 47.812 96.611 1.00 47.20 210 GLN B CA 1
ATOM 5172 C C . GLN B 2 210 ? 95.976 47.951 95.336 1.00 50.65 210 GLN B C 1
ATOM 5173 O O . GLN B 2 210 ? 94.748 48.075 95.385 1.00 53.00 210 GLN B O 1
ATOM 5179 N N . SER B 2 211 ? 96.669 47.933 94.199 1.00 49.97 211 SER B N 1
ATOM 5180 C CA . SER B 2 211 ? 96.032 47.901 92.892 1.00 49.12 211 SER B CA 1
ATOM 5181 C C . SER B 2 211 ? 96.756 46.894 92.015 1.00 48.97 211 SER B C 1
ATOM 5182 O O . SER B 2 211 ? 97.803 46.364 92.398 1.00 48.54 211 SER B O 1
ATOM 5185 N N . VAL B 2 212 ? 96.200 46.640 90.834 1.00 46.70 212 VAL B N 1
ATOM 5186 C CA . VAL B 2 212 ? 96.696 45.573 89.982 1.00 46.77 212 VAL B CA 1
ATOM 5187 C C . VAL B 2 212 ? 97.757 46.031 88.994 1.00 47.05 212 VAL B C 1
ATOM 5188 O O . VAL B 2 212 ? 97.842 47.211 88.632 1.00 45.70 212 VAL B O 1
ATOM 5192 N N . SER B 2 213 ? 98.567 45.061 88.583 1.00 46.52 213 SER B N 1
ATOM 5193 C CA . SER B 2 213 ? 99.495 45.199 87.479 1.00 46.85 213 SER B CA 1
ATOM 5194 C C . SER B 2 213 ? 98.915 44.380 86.316 1.00 46.31 213 SER B C 1
ATOM 5195 O O . SER B 2 213 ? 97.694 44.167 86.242 1.00 45.64 213 SER B O 1
ATOM 5198 N N . ARG B 2 214 ? 99.774 43.930 85.406 1.00 45.19 214 ARG B N 1
ATOM 5199 C CA . ARG B 2 214 ? 99.328 43.156 84.259 1.00 44.76 214 ARG B CA 1
ATOM 5200 C C . ARG B 2 214 ? 100.467 42.369 83.624 1.00 46.29 214 ARG B C 1
ATOM 5201 O O . ARG B 2 214 ? 101.596 42.854 83.527 1.00 46.79 214 ARG B O 1
ATOM 5209 N N . ASN B 2 215 ? 100.158 41.142 83.211 1.00 47.24 215 ASN B N 1
ATOM 5210 C CA . ASN B 2 215 ? 101.081 40.339 82.426 1.00 46.30 215 ASN B CA 1
ATOM 5211 C C . ASN B 2 215 ? 100.325 39.592 81.322 1.00 45.54 215 ASN B C 1
ATOM 5212 O O . ASN B 2 215 ? 99.141 39.854 81.098 1.00 46.97 215 ASN B O 1
ATOM 5217 N N . ARG B 2 216 ? 101.013 38.709 80.607 1.00 43.36 216 ARG B N 1
ATOM 5218 C CA . ARG B 2 216 ? 100.472 38.139 79.378 1.00 42.89 216 ARG B CA 1
ATOM 5219 C C . ARG B 2 216 ? 99.751 36.809 79.583 1.00 43.76 216 ARG B C 1
ATOM 5220 O O . ARG B 2 216 ? 98.639 36.626 79.101 1.00 44.42 216 ARG B O 1
ATOM 5228 N N . ASP B 2 217 ? 100.392 35.877 80.275 1.00 42.91 217 ASP B N 1
ATOM 5229 C CA . ASP B 2 217 ? 99.877 34.523 80.338 1.00 43.44 217 ASP B CA 1
ATOM 5230 C C . ASP B 2 217 ? 99.082 34.254 81.618 1.00 44.79 217 ASP B C 1
ATOM 5231 O O . ASP B 2 217 ? 99.369 34.822 82.680 1.00 41.08 217 ASP B O 1
ATOM 5236 N N . ALA B 2 218 ? 98.071 33.394 81.484 1.00 44.37 218 ALA B N 1
ATOM 5237 C CA . ALA B 2 218 ? 97.062 33.177 82.520 1.00 44.73 218 ALA B CA 1
ATOM 5238 C C . ALA B 2 218 ? 97.640 32.621 83.812 1.00 44.93 218 ALA B C 1
ATOM 5239 O O . ALA B 2 218 ? 97.297 33.112 84.886 1.00 45.79 218 ALA B O 1
ATOM 5241 N N . PRO B 2 219 ? 98.505 31.589 83.719 1.00 44.00 219 PRO B N 1
ATOM 5242 C CA . PRO B 2 219 ? 99.073 31.045 84.943 1.00 44.01 219 PRO B CA 1
ATOM 5243 C C . PRO B 2 219 ? 100.061 32.038 85.537 1.00 45.75 219 PRO B C 1
ATOM 5244 O O . PRO B 2 219 ? 100.804 32.689 84.792 1.00 48.17 219 PRO B O 1
ATOM 5248 N N . GLU B 2 220 ? 100.078 32.148 86.860 1.00 47.28 220 GLU B N 1
ATOM 5249 C CA . GLU B 2 220 ? 100.864 33.181 87.528 1.00 44.17 220 GLU B CA 1
ATOM 5250 C C . GLU B 2 220 ? 101.961 32.587 88.396 1.00 42.51 220 GLU B C 1
ATOM 5251 O O . GLU B 2 220 ? 102.075 31.366 88.516 1.00 44.68 220 GLU B O 1
ATOM 5257 N N . GLY B 2 221 ? 102.767 33.464 88.997 1.00 44.16 221 GLY B N 1
ATOM 5258 C CA . GLY B 2 221 ? 103.979 33.059 89.709 1.00 45.33 221 GLY B CA 1
ATOM 5259 C C . GLY B 2 221 ? 103.835 33.003 91.217 1.00 47.20 221 GLY B C 1
ATOM 5260 O O . GLY B 2 221 ? 104.808 33.198 91.944 1.00 47.76 221 GLY B O 1
ATOM 5261 N N . GLY B 2 222 ? 102.627 32.713 91.686 1.00 47.63 222 GLY B N 1
ATOM 5262 C CA . GLY B 2 222 ? 102.339 32.646 93.108 1.00 46.84 222 GLY B CA 1
ATOM 5263 C C . GLY B 2 222 ? 103.128 31.625 93.906 1.00 45.78 222 GLY B C 1
ATOM 5264 O O . GLY B 2 222 ? 103.356 31.819 95.097 1.00 45.26 222 GLY B O 1
ATOM 5265 N N . PHE B 2 223 ? 103.539 30.535 93.263 1.00 49.28 223 PHE B N 1
ATOM 5266 C CA . PHE B 2 223 ? 104.320 29.493 93.943 1.00 48.11 223 PHE B CA 1
ATOM 5267 C C . PHE B 2 223 ? 105.722 29.968 94.313 1.00 47.04 223 PHE B C 1
ATOM 5268 O O . PHE B 2 223 ? 106.270 29.500 95.309 1.00 46.56 223 PHE B O 1
ATOM 5276 N N . ASP B 2 224 ? 106.289 30.892 93.526 1.00 46.38 224 ASP B N 1
ATOM 5277 C CA . ASP B 2 224 ? 107.514 31.612 93.922 1.00 48.28 224 ASP B CA 1
ATOM 5278 C C . ASP B 2 224 ? 107.295 32.392 95.225 1.00 49.31 224 ASP B C 1
ATOM 5279 O O . ASP B 2 224 ? 108.166 32.417 96.098 1.00 49.18 224 ASP B O 1
ATOM 5284 N N . ALA B 2 225 ? 106.137 33.047 95.321 1.00 49.02 225 ALA B N 1
ATOM 5285 C CA . ALA B 2 225 ? 105.758 33.840 96.489 1.00 46.88 225 ALA B CA 1
ATOM 5286 C C . ALA B 2 225 ? 105.584 32.953 97.722 1.00 46.41 225 ALA B C 1
ATOM 5287 O O . ALA B 2 225 ? 106.034 33.307 98.815 1.00 43.82 225 ALA B O 1
ATOM 5289 N N . ILE B 2 226 ? 104.939 31.800 97.540 1.00 45.68 226 ILE B N 1
ATOM 5290 C CA . ILE B 2 226 ? 104.747 30.838 98.627 1.00 44.79 226 ILE B CA 1
ATOM 5291 C C . ILE B 2 226 ? 106.095 30.367 99.184 1.00 45.86 226 ILE B C 1
ATOM 5292 O O . ILE B 2 226 ? 106.329 30.395 100.394 1.00 45.69 226 ILE B O 1
ATOM 5297 N N . MET B 2 227 ? 106.982 29.939 98.293 1.00 46.75 227 MET B N 1
ATOM 5298 C CA . MET B 2 227 ? 108.302 29.450 98.692 1.00 46.09 227 MET B CA 1
ATOM 5299 C C . MET B 2 227 ? 109.045 30.509 99.505 1.00 44.55 227 MET B C 1
ATOM 5300 O O . MET B 2 227 ? 109.590 30.215 100.571 1.00 43.33 227 MET B O 1
ATOM 5305 N N . GLN B 2 228 ? 109.054 31.741 99.003 1.00 42.75 228 GLN B N 1
ATOM 5306 C CA . GLN B 2 228 ? 109.758 32.834 99.676 1.00 43.45 228 GLN B CA 1
ATOM 5307 C C . GLN B 2 228 ? 109.079 33.254 100.975 1.00 42.58 228 GLN B C 1
ATOM 5308 O O . GLN B 2 228 ? 109.753 33.519 101.972 1.00 42.54 228 GLN B O 1
ATOM 5314 N N . ALA B 2 229 ? 107.753 33.316 100.972 1.00 44.41 229 ALA B N 1
ATOM 5315 C CA . ALA B 2 229 ? 107.008 33.575 102.210 1.00 44.99 229 ALA B CA 1
ATOM 5316 C C . ALA B 2 229 ? 107.295 32.500 103.271 1.00 44.64 229 ALA B C 1
ATOM 5317 O O . ALA B 2 229 ? 107.280 32.783 104.468 1.00 44.92 229 ALA B O 1
ATOM 5319 N N . THR B 2 230 ? 107.557 31.274 102.827 1.00 42.19 230 THR B N 1
ATOM 5320 C CA . THR B 2 230 ? 107.873 30.179 103.734 1.00 44.22 230 THR B CA 1
ATOM 5321 C C . THR B 2 230 ? 109.285 30.282 104.294 1.00 43.06 230 THR B C 1
ATOM 5322 O O . THR B 2 230 ? 109.476 30.184 105.500 1.00 45.83 230 THR B O 1
ATOM 5326 N N . VAL B 2 231 ? 110.268 30.496 103.422 1.00 45.97 231 VAL B N 1
ATOM 5327 C CA . VAL B 2 231 ? 111.683 30.352 103.799 1.00 44.56 231 VAL B CA 1
ATOM 5328 C C . VAL B 2 231 ? 112.381 31.634 104.250 1.00 45.90 231 VAL B C 1
ATOM 5329 O O . VAL B 2 231 ? 113.488 31.569 104.794 1.00 45.60 231 VAL B O 1
ATOM 5333 N N . CYS B 2 232 ? 111.750 32.788 104.051 1.00 46.21 232 CYS B N 1
ATOM 5334 C CA . CYS B 2 232 ? 112.350 34.056 104.481 1.00 46.33 232 CYS B CA 1
ATOM 5335 C C . CYS B 2 232 ? 111.888 34.423 105.884 1.00 48.21 232 CYS B C 1
ATOM 5336 O O . CYS B 2 232 ? 111.030 35.278 106.064 1.00 49.82 232 CYS B O 1
ATOM 5339 N N . ASP B 2 233 ? 112.499 33.785 106.875 1.00 52.44 233 ASP B N 1
ATOM 5340 C CA . ASP B 2 233 ? 112.063 33.869 108.276 1.00 56.22 233 ASP B CA 1
ATOM 5341 C C . ASP B 2 233 ? 112.069 35.281 108.855 1.00 55.96 233 ASP B C 1
ATOM 5342 O O . ASP B 2 233 ? 111.046 35.758 109.355 1.00 54.43 233 ASP B O 1
ATOM 5347 N N . GLU B 2 234 ? 113.226 35.936 108.787 1.00 56.45 234 GLU B N 1
ATOM 5348 C CA A GLU B 2 234 ? 113.384 37.283 109.331 0.50 56.10 234 GLU B CA 1
ATOM 5349 C CA B GLU B 2 234 ? 113.386 37.283 109.329 0.50 55.93 234 GLU B CA 1
ATOM 5350 C C . GLU B 2 234 ? 112.506 38.295 108.595 1.00 55.17 234 GLU B C 1
ATOM 5351 O O . GLU B 2 234 ? 111.881 39.147 109.225 1.00 54.72 234 GLU B O 1
ATOM 5362 N N . LYS B 2 235 ? 112.457 38.197 107.266 1.00 53.31 235 LYS B N 1
ATOM 5363 C CA . LYS B 2 235 ? 111.689 39.149 106.459 1.00 54.03 235 LYS B CA 1
ATOM 5364 C C . LYS B 2 235 ? 110.201 39.128 106.797 1.00 51.62 235 LYS B C 1
ATOM 5365 O O . LYS B 2 235 ? 109.607 40.170 107.068 1.00 51.38 235 LYS B O 1
ATOM 5371 N N . ILE B 2 236 ? 109.603 37.941 106.771 1.00 50.93 236 ILE B N 1
ATOM 5372 C CA . ILE B 2 236 ? 108.166 37.793 107.010 1.00 50.19 236 ILE B CA 1
ATOM 5373 C C . ILE B 2 236 ? 107.856 38.009 108.495 1.00 51.11 236 ILE B C 1
ATOM 5374 O O . ILE B 2 236 ? 106.894 38.701 108.837 1.00 52.77 236 ILE B O 1
ATOM 5379 N N . GLY B 2 237 ? 108.678 37.420 109.364 1.00 49.24 237 GLY B N 1
ATOM 5380 C CA . GLY B 2 237 ? 108.600 37.654 110.805 1.00 47.99 237 GLY B CA 1
ATOM 5381 C C . GLY B 2 237 ? 107.899 36.585 111.631 1.00 48.33 237 GLY B C 1
ATOM 5382 O O . GLY B 2 237 ? 107.419 36.879 112.731 1.00 46.85 237 GLY B O 1
ATOM 5383 N N . TRP B 2 238 ? 107.855 35.348 111.123 1.00 48.30 238 TRP B N 1
ATOM 5384 C CA . TRP B 2 238 ? 107.235 34.222 111.846 1.00 48.77 238 TRP B CA 1
ATOM 5385 C C . TRP B 2 238 ? 107.841 34.034 113.238 1.00 47.98 238 TRP B C 1
ATOM 5386 O O . TRP B 2 238 ? 109.065 34.061 113.394 1.00 45.64 238 TRP B O 1
ATOM 5397 N N . ARG B 2 239 ? 106.980 33.818 114.232 1.00 49.28 239 ARG B N 1
ATOM 5398 C CA . ARG B 2 239 ? 107.412 33.576 115.611 1.00 50.16 239 ARG B CA 1
ATOM 5399 C C . ARG B 2 239 ? 107.574 32.078 115.871 1.00 52.98 239 ARG B C 1
ATOM 5400 O O . ARG B 2 239 ? 106.778 31.272 115.395 1.00 51.31 239 ARG B O 1
ATOM 5408 N N . ASN B 2 240 ? 108.595 31.720 116.645 1.00 59.05 240 ASN B N 1
ATOM 5409 C CA . ASN B 2 240 ? 108.924 30.315 116.914 1.00 64.58 240 ASN B CA 1
ATOM 5410 C C . ASN B 2 240 ? 107.794 29.507 117.551 1.00 66.20 240 ASN B C 1
ATOM 5411 O O . ASN B 2 240 ? 107.524 28.381 117.126 1.00 67.49 240 ASN B O 1
ATOM 5416 N N . ASP B 2 241 ? 107.139 30.077 118.560 1.00 66.59 241 ASP B N 1
ATOM 5417 C CA . ASP B 2 241 ? 106.057 29.376 119.262 1.00 68.86 241 ASP B CA 1
ATOM 5418 C C . ASP B 2 241 ? 104.683 29.961 118.915 1.00 66.21 241 ASP B C 1
ATOM 5419 O O . ASP B 2 241 ? 103.873 30.251 119.794 1.00 69.43 241 ASP B O 1
ATOM 5424 N N . ALA B 2 242 ? 104.432 30.130 117.621 1.00 62.12 242 ALA B N 1
ATOM 5425 C CA . ALA B 2 242 ? 103.130 30.570 117.130 1.00 57.90 242 ALA B CA 1
ATOM 5426 C C . ALA B 2 242 ? 102.622 29.598 116.071 1.00 54.28 242 ALA B C 1
ATOM 5427 O O . ALA B 2 242 ? 103.403 28.881 115.439 1.00 52.50 242 ALA B O 1
ATOM 5429 N N . SER B 2 243 ? 101.307 29.560 115.901 1.00 52.41 243 SER B N 1
ATOM 5430 C CA . SER B 2 243 ? 100.705 28.834 114.796 1.00 54.08 243 SER B CA 1
ATOM 5431 C C . SER B 2 243 ? 100.888 29.673 113.526 1.00 51.56 243 SER B C 1
ATOM 5432 O O . SER B 2 243 ? 100.585 30.870 113.522 1.00 47.52 243 SER B O 1
ATOM 5435 N N . HIS B 2 244 ? 101.400 29.045 112.465 1.00 50.10 244 HIS B N 1
ATOM 5436 C CA . HIS B 2 244 ? 101.725 29.749 111.217 1.00 48.03 244 HIS B CA 1
ATOM 5437 C C . HIS B 2 244 ? 100.758 29.395 110.099 1.00 46.49 244 HIS B C 1
ATOM 5438 O O . HIS B 2 244 ? 100.657 28.234 109.707 1.00 47.33 244 HIS B O 1
ATOM 5445 N N . LEU B 2 245 ? 100.069 30.407 109.581 1.00 46.48 245 LEU B N 1
ATOM 5446 C CA . LEU B 2 245 ? 99.119 30.232 108.491 1.00 47.23 245 LEU B CA 1
ATOM 5447 C C . LEU B 2 245 ? 99.516 31.124 107.322 1.00 46.40 245 LEU B C 1
ATOM 5448 O O . LEU B 2 245 ? 99.705 32.328 107.485 1.00 46.68 245 LEU B O 1
ATOM 5453 N N . LEU B 2 246 ? 99.662 30.510 106.152 1.00 45.28 246 LEU B N 1
ATOM 5454 C CA . LEU B 2 246 ? 99.968 31.218 104.922 1.00 47.60 246 LEU B CA 1
ATOM 5455 C C . LEU B 2 246 ? 98.742 31.159 104.010 1.00 47.49 246 LEU B C 1
ATOM 5456 O O . LEU B 2 246 ? 98.394 30.095 103.492 1.00 47.68 246 LEU B O 1
ATOM 5461 N N . VAL B 2 247 ? 98.090 32.306 103.833 1.00 46.86 247 VAL B N 1
ATOM 5462 C CA . VAL B 2 247 ? 96.866 32.391 103.046 1.00 45.22 247 VAL B CA 1
ATOM 5463 C C . VAL B 2 247 ? 97.189 32.944 101.672 1.00 44.96 247 VAL B C 1
ATOM 5464 O O . VAL B 2 247 ? 97.628 34.094 101.534 1.00 44.64 247 VAL B O 1
ATOM 5468 N N . PHE B 2 248 ? 96.946 32.117 100.662 1.00 45.84 248 PHE B N 1
ATOM 5469 C CA . PHE B 2 248 ? 97.326 32.397 99.283 1.00 46.47 248 PHE B CA 1
ATOM 5470 C C . PHE B 2 248 ? 96.077 32.611 98.430 1.00 46.43 248 PHE B C 1
ATOM 5471 O O . PHE B 2 248 ? 95.199 31.752 98.400 1.00 48.22 248 PHE B O 1
ATOM 5479 N N . THR B 2 249 ? 96.020 33.743 97.727 1.00 46.32 249 THR B N 1
ATOM 5480 C CA . THR B 2 249 ? 94.860 34.114 96.902 1.00 47.14 249 THR B CA 1
ATOM 5481 C C . THR B 2 249 ? 95.187 34.169 95.423 1.00 46.77 249 THR B C 1
ATOM 5482 O O . THR B 2 249 ? 96.277 34.595 95.044 1.00 51.78 249 THR B O 1
ATOM 5486 N N . THR B 2 250 ? 94.229 33.754 94.595 1.00 45.60 250 THR B N 1
ATOM 5487 C CA . THR B 2 250 ? 94.332 33.875 93.140 1.00 46.14 250 THR B CA 1
ATOM 5488 C C . THR B 2 250 ? 92.985 33.573 92.460 1.00 46.69 250 THR B C 1
ATOM 5489 O O . THR B 2 250 ? 92.048 33.096 93.096 1.00 46.24 250 THR B O 1
ATOM 5493 N N . ASP B 2 251 ? 92.907 33.857 91.162 1.00 47.21 251 ASP B N 1
ATOM 5494 C CA . ASP B 2 251 ? 91.741 33.516 90.351 1.00 46.48 251 ASP B CA 1
ATOM 5495 C C . ASP B 2 251 ? 92.118 32.678 89.127 1.00 46.76 251 ASP B C 1
ATOM 5496 O O . ASP B 2 251 ? 91.301 32.502 88.223 1.00 45.16 251 ASP B O 1
ATOM 5501 N N . ALA B 2 252 ? 93.348 32.163 89.105 1.00 47.88 252 ALA B N 1
ATOM 5502 C CA . ALA B 2 252 ? 93.883 31.490 87.921 1.00 48.70 252 ALA B CA 1
ATOM 5503 C C . ALA B 2 252 ? 94.722 30.262 88.257 1.00 48.78 252 ALA B C 1
ATOM 5504 O O . ALA B 2 252 ? 95.045 29.995 89.415 1.00 47.61 252 ALA B O 1
ATOM 5506 N N . LYS B 2 253 ? 95.075 29.518 87.217 1.00 49.51 253 LYS B N 1
ATOM 5507 C CA . LYS B 2 253 ? 96.026 28.440 87.358 1.00 52.77 253 LYS B CA 1
ATOM 5508 C C . LYS B 2 253 ? 97.386 29.042 87.712 1.00 50.73 253 LYS B C 1
ATOM 5509 O O . LYS B 2 253 ? 97.559 30.264 87.699 1.00 48.40 253 LYS B O 1
ATOM 5515 N N . THR B 2 254 ? 98.320 28.183 88.101 1.00 51.42 254 THR B N 1
ATOM 5516 C CA . THR B 2 254 ? 99.615 28.623 88.618 1.00 50.02 254 THR B CA 1
ATOM 5517 C C . THR B 2 254 ? 100.758 27.978 87.845 1.00 49.52 254 THR B C 1
ATOM 5518 O O . THR B 2 254 ? 100.668 26.816 87.436 1.00 50.50 254 THR B O 1
ATOM 5522 N N . HIS B 2 255 ? 101.836 28.730 87.640 1.00 47.22 255 HIS B N 1
ATOM 5523 C CA . HIS B 2 255 ? 103.047 28.133 87.084 1.00 45.86 255 HIS B CA 1
ATOM 5524 C C . HIS B 2 255 ? 103.660 27.133 88.057 1.00 46.68 255 HIS B C 1
ATOM 5525 O O . HIS B 2 255 ? 103.578 27.301 89.272 1.00 47.24 255 HIS B O 1
ATOM 5532 N N . ILE B 2 256 ? 104.265 26.094 87.495 1.00 47.96 256 ILE B N 1
ATOM 5533 C CA . ILE B 2 256 ? 104.871 25.008 88.260 1.00 45.35 256 ILE B CA 1
ATOM 5534 C C . ILE B 2 256 ? 106.281 24.751 87.729 1.00 42.44 256 ILE B C 1
ATOM 5535 O O . ILE B 2 256 ? 106.629 25.226 86.653 1.00 41.93 256 ILE B O 1
ATOM 5540 N N . ALA B 2 257 ? 107.087 24.005 88.479 1.00 44.60 257 ALA B N 1
ATOM 5541 C CA . ALA B 2 257 ? 108.464 23.714 88.074 1.00 45.50 257 ALA B CA 1
ATOM 5542 C C . ALA B 2 257 ? 108.508 23.107 86.680 1.00 45.20 257 ALA B C 1
ATOM 5543 O O . ALA B 2 257 ? 107.649 22.293 86.323 1.00 44.28 257 ALA B O 1
ATOM 5545 N N . LEU B 2 258 ? 109.518 23.540 85.920 1.00 44.98 258 LEU B N 1
ATOM 5546 C CA . LEU B 2 258 ? 109.738 23.216 84.504 1.00 42.82 258 LEU B CA 1
ATOM 5547 C C . LEU B 2 258 ? 108.956 24.106 83.507 1.00 44.13 258 LEU B C 1
ATOM 5548 O O . LEU B 2 258 ? 109.253 24.090 82.312 1.00 44.33 258 LEU B O 1
ATOM 5553 N N . ASP B 2 259 ? 107.995 24.898 83.985 1.00 45.55 259 ASP B N 1
ATOM 5554 C CA . ASP B 2 259 ? 107.393 25.964 83.156 1.00 45.83 259 ASP B CA 1
ATOM 5555 C C . ASP B 2 259 ? 108.400 27.054 82.765 1.00 47.40 259 ASP B C 1
ATOM 5556 O O . ASP B 2 259 ? 108.274 27.673 81.699 1.00 46.93 259 ASP B O 1
ATOM 5561 N N . GLY B 2 260 ? 109.370 27.314 83.644 1.00 46.38 260 GLY B N 1
ATOM 5562 C CA . GLY B 2 260 ? 110.315 28.435 83.468 1.00 44.67 260 GLY B CA 1
ATOM 5563 C C . GLY B 2 260 ? 111.138 28.380 82.196 1.00 42.38 260 GLY B C 1
ATOM 5564 O O . GLY B 2 260 ? 111.642 29.401 81.723 1.00 40.70 260 GLY B O 1
ATOM 5565 N N . ARG B 2 261 ? 111.264 27.187 81.626 1.00 43.29 261 ARG B N 1
ATOM 5566 C CA . ARG B 2 261 ? 111.995 27.005 80.378 1.00 43.51 261 ARG B CA 1
ATOM 5567 C C . ARG B 2 261 ? 111.442 27.846 79.221 1.00 44.41 261 ARG B C 1
ATOM 5568 O O . ARG B 2 261 ? 112.191 28.203 78.305 1.00 40.97 261 ARG B O 1
ATOM 5576 N N . LEU B 2 262 ? 110.145 28.160 79.257 1.00 42.13 262 LEU B N 1
ATOM 5577 C CA . LEU B 2 262 ? 109.554 29.036 78.240 1.00 44.50 262 LEU B CA 1
ATOM 5578 C C . LEU B 2 262 ? 110.090 30.459 78.315 1.00 44.19 262 LEU B C 1
ATOM 5579 O O . LEU B 2 262 ? 109.928 31.218 77.369 1.00 44.27 262 LEU B O 1
ATOM 5584 N N . ALA B 2 263 ? 110.725 30.818 79.429 1.00 44.96 263 ALA B N 1
ATOM 5585 C CA . ALA B 2 263 ? 111.402 32.109 79.557 1.00 42.67 263 ALA B CA 1
ATOM 5586 C C . ALA B 2 263 ? 112.918 31.936 79.521 1.00 45.34 263 ALA B C 1
ATOM 5587 O O . ALA B 2 263 ? 113.655 32.864 79.851 1.00 44.95 263 ALA B O 1
ATOM 5589 N N . GLY B 2 264 ? 113.377 30.753 79.111 1.00 45.39 264 GLY B N 1
ATOM 5590 C CA . GLY B 2 264 ? 114.800 30.424 79.090 1.00 44.23 264 GLY B CA 1
ATOM 5591 C C . GLY B 2 264 ? 115.405 30.106 80.446 1.00 43.76 264 GLY B C 1
ATOM 5592 O O . GLY B 2 264 ? 116.627 30.023 80.576 1.00 46.96 264 GLY B O 1
ATOM 5593 N N . ILE B 2 265 ? 114.563 29.919 81.455 1.00 44.36 265 ILE B N 1
ATOM 5594 C CA . ILE B 2 265 ? 115.021 29.660 82.820 1.00 45.25 265 ILE B CA 1
ATOM 5595 C C . ILE B 2 265 ? 115.007 28.163 83.101 1.00 46.62 265 ILE B C 1
ATOM 5596 O O . ILE B 2 265 ? 113.940 27.546 83.129 1.00 45.18 265 ILE B O 1
ATOM 5601 N N . VAL B 2 266 ? 116.191 27.592 83.327 1.00 47.57 266 VAL B N 1
ATOM 5602 C CA . VAL B 2 266 ? 116.330 26.148 83.563 1.00 46.41 266 VAL B CA 1
ATOM 5603 C C . VAL B 2 266 ? 116.910 25.768 84.936 1.00 46.88 266 VAL B C 1
ATOM 5604 O O . VAL B 2 266 ? 116.823 24.607 85.344 1.00 48.57 266 VAL B O 1
ATOM 5608 N N . GLN B 2 267 ? 117.487 26.732 85.646 1.00 46.48 267 GLN B N 1
ATOM 5609 C CA . GLN B 2 267 ? 118.023 26.479 86.978 1.00 47.34 267 GLN B CA 1
ATOM 5610 C C . GLN B 2 267 ? 116.915 26.096 87.960 1.00 45.13 267 GLN B C 1
ATOM 5611 O O . GLN B 2 267 ? 115.990 26.874 88.172 1.00 44.95 267 GLN B O 1
ATOM 5617 N N . PRO B 2 268 ? 117.019 24.907 88.580 1.00 43.99 268 PRO B N 1
ATOM 5618 C CA . PRO B 2 268 ? 116.029 24.507 89.571 1.00 42.53 268 PRO B CA 1
ATOM 5619 C C . PRO B 2 268 ? 115.969 25.423 90.790 1.00 43.86 268 PRO B C 1
ATOM 5620 O O . PRO B 2 268 ? 116.986 26.001 91.196 1.00 42.54 268 PRO B O 1
ATOM 5624 N N . ASN B 2 269 ? 114.774 25.542 91.361 1.00 44.52 269 ASN B N 1
ATOM 5625 C CA . ASN B 2 269 ? 114.572 26.287 92.597 1.00 44.63 269 ASN B CA 1
ATOM 5626 C C . ASN B 2 269 ? 115.427 25.687 93.718 1.00 43.97 269 ASN B C 1
ATOM 5627 O O . ASN B 2 269 ? 115.459 24.477 93.884 1.00 43.18 269 ASN B O 1
ATOM 5632 N N . ASP B 2 270 ? 116.126 26.535 94.470 1.00 45.72 270 ASP B N 1
ATOM 5633 C CA . ASP B 2 270 ? 117.077 26.063 95.487 1.00 46.06 270 ASP B CA 1
ATOM 5634 C C . ASP B 2 270 ? 116.469 25.994 96.889 1.00 45.36 270 ASP B C 1
ATOM 5635 O O . ASP B 2 270 ? 117.139 25.587 97.834 1.00 44.71 270 ASP B O 1
ATOM 5640 N N . GLY B 2 271 ? 115.214 26.411 97.018 1.00 45.00 271 GLY B N 1
ATOM 5641 C CA . GLY B 2 271 ? 114.542 26.468 98.311 1.00 46.01 271 GLY B CA 1
ATOM 5642 C C . GLY B 2 271 ? 115.166 27.402 99.342 1.00 46.08 271 GLY B C 1
ATOM 5643 O O . GLY B 2 271 ? 115.035 27.164 100.542 1.00 50.30 271 GLY B O 1
ATOM 5644 N N A GLN B 2 272 ? 115.841 28.455 98.885 0.50 45.85 272 GLN B N 1
ATOM 5645 N N B GLN B 2 272 ? 115.835 28.456 98.872 0.50 45.49 272 GLN B N 1
ATOM 5646 C CA A GLN B 2 272 ? 116.466 29.421 99.789 0.50 46.28 272 GLN B CA 1
ATOM 5647 C CA B GLN B 2 272 ? 116.481 29.437 99.746 0.50 45.67 272 GLN B CA 1
ATOM 5648 C C A GLN B 2 272 ? 115.815 30.793 99.668 0.50 45.81 272 GLN B C 1
ATOM 5649 C C B GLN B 2 272 ? 115.779 30.787 99.681 0.50 45.39 272 GLN B C 1
ATOM 5650 O O A GLN B 2 272 ? 115.112 31.080 98.698 0.50 45.79 272 GLN B O 1
ATOM 5651 O O B GLN B 2 272 ? 115.007 31.056 98.760 0.50 45.20 272 GLN B O 1
ATOM 5662 N N . CYS B 2 273 ? 116.055 31.632 100.671 1.00 47.47 273 CYS B N 1
ATOM 5663 C CA . CYS B 2 273 ? 115.534 32.998 100.695 1.00 47.73 273 CYS B CA 1
ATOM 5664 C C . CYS B 2 273 ? 116.349 33.853 99.730 1.00 44.04 273 CYS B C 1
ATOM 5665 O O . CYS B 2 273 ? 117.581 33.821 99.757 1.00 41.40 273 CYS B O 1
ATOM 5668 N N . HIS B 2 274 ? 115.660 34.585 98.861 1.00 44.66 274 HIS B N 1
ATOM 5669 C CA . HIS B 2 274 ? 116.310 35.515 97.943 1.00 45.62 274 HIS B CA 1
ATOM 5670 C C . HIS B 2 274 ? 115.545 36.832 97.870 1.00 47.20 274 HIS B C 1
ATOM 5671 O O . HIS B 2 274 ? 115.438 37.433 96.801 1.00 49.30 274 HIS B O 1
ATOM 5678 N N . VAL B 2 275 ? 115.007 37.289 98.995 1.00 49.44 275 VAL B N 1
ATOM 5679 C CA . VAL B 2 275 ? 114.307 38.572 99.007 1.00 54.06 275 VAL B CA 1
ATOM 5680 C C . VAL B 2 275 ? 115.311 39.713 99.257 1.00 60.24 275 VAL B C 1
ATOM 5681 O O . VAL B 2 275 ? 115.725 40.418 98.316 1.00 63.36 275 VAL B O 1
ATOM 5685 N N . GLY B 2 276 ? 115.729 39.883 100.502 1.00 63.28 276 GLY B N 1
ATOM 5686 C CA . GLY B 2 276 ? 116.685 40.942 100.820 1.00 67.97 276 GLY B CA 1
ATOM 5687 C C . GLY B 2 276 ? 116.050 42.314 100.980 1.00 68.92 276 GLY B C 1
ATOM 5688 O O . GLY B 2 276 ? 114.843 42.439 101.188 1.00 68.26 276 GLY B O 1
ATOM 5689 N N . SER B 2 277 ? 116.870 43.350 100.844 1.00 71.49 277 SER B N 1
ATOM 5690 C CA . SER B 2 277 ? 116.534 44.667 101.382 1.00 70.93 277 SER B CA 1
ATOM 5691 C C . SER B 2 277 ? 115.529 45.508 100.576 1.00 67.67 277 SER B C 1
ATOM 5692 O O . SER B 2 277 ? 114.841 46.341 101.162 1.00 69.44 277 SER B O 1
ATOM 5695 N N . ASP B 2 278 ? 115.431 45.305 99.261 1.00 62.30 278 ASP B N 1
ATOM 5696 C CA . ASP B 2 278 ? 114.396 45.997 98.465 1.00 58.53 278 ASP B CA 1
ATOM 5697 C C . ASP B 2 278 ? 113.014 45.302 98.512 1.00 52.52 278 ASP B C 1
ATOM 5698 O O . ASP B 2 278 ? 112.042 45.793 97.925 1.00 48.21 278 ASP B O 1
ATOM 5703 N N . ASN B 2 279 ? 112.949 44.160 99.202 1.00 49.84 279 ASN B N 1
ATOM 5704 C CA . ASN B 2 279 ? 111.709 43.384 99.419 1.00 47.29 279 ASN B CA 1
ATOM 5705 C C . ASN B 2 279 ? 111.121 42.715 98.177 1.00 46.28 279 ASN B C 1
ATOM 5706 O O . ASN B 2 279 ? 109.950 42.322 98.171 1.00 42.64 279 ASN B O 1
ATOM 5711 N N . HIS B 2 280 ? 111.944 42.561 97.141 1.00 47.32 280 HIS B N 1
ATOM 5712 C CA . HIS B 2 280 ? 111.560 41.816 95.947 1.00 47.17 280 HIS B CA 1
ATOM 5713 C C . HIS B 2 280 ? 112.288 40.486 95.932 1.00 44.69 280 HIS B C 1
ATOM 5714 O O . HIS B 2 280 ? 113.399 40.368 96.465 1.00 41.22 280 HIS B O 1
ATOM 5721 N N . TYR B 2 281 ? 111.657 39.485 95.328 1.00 42.70 281 TYR B N 1
ATOM 5722 C CA . TYR B 2 281 ? 112.301 38.201 95.080 1.00 42.01 281 TYR B CA 1
ATOM 5723 C C . TYR B 2 281 ? 113.352 38.395 93.976 1.00 43.47 281 TYR B C 1
ATOM 5724 O O . TYR B 2 281 ? 113.011 38.557 92.798 1.00 45.45 281 TYR B O 1
ATOM 5733 N N . SER B 2 282 ? 114.625 38.401 94.368 1.00 40.91 282 SER B N 1
ATOM 5734 C CA . SER B 2 282 ? 115.715 38.741 93.453 1.00 40.24 282 SER B CA 1
ATOM 5735 C C . SER B 2 282 ? 115.999 37.675 92.390 1.00 41.59 282 SER B C 1
ATOM 5736 O O . SER B 2 282 ? 116.532 37.996 91.336 1.00 43.52 282 SER B O 1
ATOM 5739 N N . ALA B 2 283 ? 115.633 36.423 92.658 1.00 41.61 283 ALA B N 1
ATOM 5740 C CA . ALA B 2 283 ? 115.915 35.314 91.738 1.00 40.08 283 ALA B CA 1
ATOM 5741 C C . ALA B 2 283 ? 114.755 35.014 90.785 1.00 43.15 283 ALA B C 1
ATOM 5742 O O . ALA B 2 283 ? 114.782 34.007 90.072 1.00 46.84 283 ALA B O 1
ATOM 5744 N N . SER B 2 284 ? 113.745 35.882 90.771 1.00 42.74 284 SER B N 1
ATOM 5745 C CA . SER B 2 284 ? 112.546 35.675 89.960 1.00 42.57 284 SER B CA 1
ATOM 5746 C C . SER B 2 284 ? 112.831 35.346 88.495 1.00 43.61 284 SER B C 1
ATOM 5747 O O . SER B 2 284 ? 112.232 34.425 87.929 1.00 43.73 284 SER B O 1
ATOM 5750 N N . THR B 2 285 ? 113.740 36.101 87.888 1.00 42.86 285 THR B N 1
ATOM 5751 C CA . THR B 2 285 ? 114.053 35.960 86.466 1.00 43.44 285 THR B CA 1
ATOM 5752 C C . THR B 2 285 ? 115.207 34.980 86.172 1.00 44.70 285 THR B C 1
ATOM 5753 O O . THR B 2 285 ? 115.581 34.795 85.011 1.00 46.47 285 THR B O 1
ATOM 5757 N N . THR B 2 286 ? 115.776 34.362 87.205 1.00 46.05 286 THR B N 1
ATOM 5758 C CA . THR B 2 286 ? 116.943 33.479 87.024 1.00 47.47 286 THR B CA 1
ATOM 5759 C C . THR B 2 286 ? 116.760 32.047 87.549 1.00 47.35 286 THR B C 1
ATOM 5760 O O . THR B 2 286 ? 117.606 31.185 87.299 1.00 48.17 286 THR B O 1
ATOM 5764 N N . MET B 2 287 ? 115.658 31.792 88.246 1.00 45.85 287 MET B N 1
ATOM 5765 C CA . MET B 2 287 ? 115.445 30.524 88.920 1.00 46.91 287 MET B CA 1
ATOM 5766 C C . MET B 2 287 ? 114.037 30.029 88.615 1.00 45.62 287 MET B C 1
ATOM 5767 O O . MET B 2 287 ? 113.098 30.819 88.553 1.00 44.00 287 MET B O 1
ATOM 5772 N N . ASP B 2 288 ? 113.901 28.718 88.427 1.00 44.46 288 ASP B N 1
ATOM 5773 C CA . ASP B 2 288 ? 112.633 28.123 88.017 1.00 43.87 288 ASP B CA 1
ATOM 5774 C C . ASP B 2 288 ? 111.619 28.127 89.175 1.00 44.81 288 ASP B C 1
ATOM 5775 O O . ASP B 2 288 ? 111.980 28.269 90.353 1.00 42.94 288 ASP B O 1
ATOM 5780 N N . TYR B 2 289 ? 110.347 27.980 88.825 1.00 42.88 289 TYR B N 1
ATOM 5781 C CA . TYR B 2 289 ? 109.296 27.845 89.821 1.00 45.91 289 TYR B CA 1
ATOM 5782 C C . TYR B 2 289 ? 109.583 26.614 90.674 1.00 46.97 289 TYR B C 1
ATOM 5783 O O . TYR B 2 289 ? 110.211 25.655 90.202 1.00 46.36 289 TYR B O 1
ATOM 5792 N N . PRO B 2 290 ? 109.152 26.640 91.944 1.00 47.61 290 PRO B N 1
ATOM 5793 C CA . PRO B 2 290 ? 109.367 25.481 92.799 1.00 46.17 290 PRO B CA 1
ATOM 5794 C C . PRO B 2 290 ? 108.444 24.316 92.458 1.00 47.28 290 PRO B C 1
ATOM 5795 O O . PRO B 2 290 ? 107.344 24.526 91.957 1.00 48.92 290 PRO B O 1
ATOM 5799 N N . SER B 2 291 ? 108.905 23.099 92.729 1.00 46.24 291 SER B N 1
ATOM 5800 C CA . SER B 2 291 ? 108.064 21.914 92.609 1.00 49.22 291 SER B CA 1
ATOM 5801 C C . SER B 2 291 ? 107.209 21.738 93.873 1.00 48.70 291 SER B C 1
ATOM 5802 O O . SER B 2 291 ? 107.541 22.268 94.935 1.00 49.14 291 SER B O 1
ATOM 5805 N N . LEU B 2 292 ? 106.109 20.999 93.745 1.00 48.64 292 LEU B N 1
ATOM 5806 C CA . LEU B 2 292 ? 105.212 20.703 94.873 1.00 48.80 292 LEU B CA 1
ATOM 5807 C C . LEU B 2 292 ? 105.936 20.004 96.031 1.00 48.84 292 LEU B C 1
ATOM 5808 O O . LEU B 2 292 ? 105.665 20.275 97.200 1.00 47.53 292 LEU B O 1
ATOM 5813 N N . GLY B 2 293 ? 106.841 19.090 95.693 1.00 48.46 293 GLY B N 1
ATOM 5814 C CA . GLY B 2 293 ? 107.640 18.384 96.684 1.00 47.80 293 GLY B CA 1
ATOM 5815 C C . GLY B 2 293 ? 108.552 19.296 97.481 1.00 47.23 293 GLY B C 1
ATOM 5816 O O . GLY B 2 293 ? 108.720 19.112 98.686 1.00 49.10 293 GLY B O 1
ATOM 5817 N N . LEU B 2 294 ? 109.147 20.276 96.810 1.00 47.11 294 LEU B N 1
ATOM 5818 C CA . LEU B 2 294 ? 110.035 21.228 97.475 1.00 46.54 294 LEU B CA 1
ATOM 5819 C C . LEU B 2 294 ? 109.225 22.201 98.324 1.00 47.93 294 LEU B C 1
ATOM 5820 O O . LEU B 2 294 ? 109.629 22.550 99.436 1.00 48.76 294 LEU B O 1
ATOM 5825 N N . MET B 2 295 ? 108.083 22.635 97.804 1.00 47.58 295 MET B N 1
ATOM 5826 C CA . MET B 2 295 ? 107.155 23.425 98.604 1.00 51.81 295 MET B CA 1
ATOM 5827 C C . MET B 2 295 ? 106.733 22.654 99.863 1.00 49.52 295 MET B C 1
ATOM 5828 O O . MET B 2 295 ? 106.704 23.216 100.960 1.00 47.61 295 MET B O 1
ATOM 5833 N N . THR B 2 296 ? 106.415 21.369 99.700 1.00 49.30 296 THR B N 1
ATOM 5834 C CA . THR B 2 296 ? 106.008 20.524 100.825 1.00 48.24 296 THR B CA 1
ATOM 5835 C C . THR B 2 296 ? 107.101 20.452 101.888 1.00 46.39 296 THR B C 1
ATOM 5836 O O . THR B 2 296 ? 106.824 20.584 103.080 1.00 43.32 296 THR B O 1
ATOM 5840 N N . GLU B 2 297 ? 108.337 20.247 101.436 1.00 46.84 297 GLU B N 1
ATOM 5841 C CA . GLU B 2 297 ? 109.492 20.122 102.319 1.00 49.32 297 GLU B CA 1
ATOM 5842 C C . GLU B 2 297 ? 109.687 21.366 103.184 1.00 47.05 297 GLU B C 1
ATOM 5843 O O . GLU B 2 297 ? 109.897 21.257 104.395 1.00 47.32 297 GLU B O 1
ATOM 5849 N N . LYS B 2 298 ? 109.613 22.544 102.570 1.00 45.16 298 LYS B N 1
ATOM 5850 C CA . LYS B 2 298 ? 109.857 23.792 103.298 1.00 45.03 298 LYS B CA 1
ATOM 5851 C C . LYS B 2 298 ? 108.685 24.173 104.199 1.00 46.54 298 LYS B C 1
ATOM 5852 O O . LYS B 2 298 ? 108.895 24.607 105.339 1.00 46.92 298 LYS B O 1
ATOM 5858 N N . LEU B 2 299 ? 107.457 23.998 103.713 1.00 45.65 299 LEU B N 1
ATOM 5859 C CA . LEU B 2 299 ? 106.278 24.215 104.565 1.00 45.99 299 LEU B CA 1
ATOM 5860 C C . LEU B 2 299 ? 106.371 23.388 105.841 1.00 44.73 299 LEU B C 1
ATOM 5861 O O . LEU B 2 299 ? 106.085 23.876 106.934 1.00 43.60 299 LEU B O 1
ATOM 5866 N N . SER B 2 300 ? 106.790 22.138 105.691 1.00 46.65 300 SER B N 1
ATOM 5867 C CA . SER B 2 300 ? 106.913 21.219 106.818 1.00 47.06 300 SER B CA 1
ATOM 5868 C C . SER B 2 300 ? 108.093 21.595 107.707 1.00 48.20 300 SER B C 1
ATOM 5869 O O . SER B 2 300 ? 107.988 21.610 108.934 1.00 46.48 300 SER B O 1
ATOM 5872 N N . GLN B 2 301 ? 109.221 21.886 107.072 1.00 51.69 301 GLN B N 1
ATOM 5873 C CA . GLN B 2 301 ? 110.445 22.259 107.772 1.00 54.54 301 GLN B CA 1
ATOM 5874 C C . GLN B 2 301 ? 110.275 23.555 108.572 1.00 50.71 301 GLN B C 1
ATOM 5875 O O . GLN B 2 301 ? 110.856 23.700 109.647 1.00 47.06 301 GLN B O 1
ATOM 5881 N N . LYS B 2 302 ? 109.478 24.484 108.048 1.00 50.66 302 LYS B N 1
ATOM 5882 C CA . LYS B 2 302 ? 109.215 25.761 108.726 1.00 52.56 302 LYS B CA 1
ATOM 5883 C C . LYS B 2 302 ? 107.914 25.742 109.531 1.00 53.18 302 LYS B C 1
ATOM 5884 O O . LYS B 2 302 ? 107.568 26.734 110.174 1.00 52.10 302 LYS B O 1
ATOM 5890 N N . ASN B 2 303 ? 107.202 24.615 109.490 1.00 55.37 303 ASN B N 1
ATOM 5891 C CA . ASN B 2 303 ? 105.946 24.442 110.224 1.00 56.46 303 ASN B CA 1
ATOM 5892 C C . ASN B 2 303 ? 104.934 25.532 109.860 1.00 53.16 303 ASN B C 1
ATOM 5893 O O . ASN B 2 303 ? 104.463 26.292 110.710 1.00 53.70 303 ASN B O 1
ATOM 5898 N N . ILE B 2 304 ? 104.628 25.604 108.571 1.00 49.35 304 ILE B N 1
ATOM 5899 C CA . ILE B 2 304 ? 103.680 26.574 108.042 1.00 48.95 304 ILE B CA 1
ATOM 5900 C C . ILE B 2 304 ? 102.532 25.826 107.370 1.00 50.14 304 ILE B C 1
ATOM 5901 O O . ILE B 2 304 ? 102.747 24.845 106.657 1.00 49.98 304 ILE B O 1
ATOM 5906 N N . ASN B 2 305 ? 101.314 26.284 107.635 1.00 50.37 305 ASN B N 1
ATOM 5907 C CA . ASN B 2 305 ? 100.108 25.674 107.102 1.00 48.49 305 ASN B CA 1
ATOM 5908 C C . ASN B 2 305 ? 99.588 26.505 105.950 1.00 46.87 305 ASN B C 1
ATOM 5909 O O . ASN B 2 305 ? 99.203 27.658 106.142 1.00 47.83 305 ASN B O 1
ATOM 5914 N N . LEU B 2 306 ? 99.585 25.922 104.755 1.00 45.37 306 LEU B N 1
ATOM 5915 C CA . LEU B 2 306 ? 99.157 26.630 103.553 1.00 46.79 306 LEU B CA 1
ATOM 5916 C C . LEU B 2 306 ? 97.651 26.502 103.359 1.00 48.74 306 LEU B C 1
ATOM 5917 O O . LEU B 2 306 ? 97.087 25.405 103.458 1.00 47.28 306 LEU B O 1
ATOM 5922 N N . ILE B 2 307 ? 97.017 27.642 103.090 1.00 50.17 307 ILE B N 1
ATOM 5923 C CA . ILE B 2 307 ? 95.600 27.714 102.774 1.00 50.25 307 ILE B CA 1
ATOM 5924 C C . ILE B 2 307 ? 95.452 28.385 101.420 1.00 48.14 307 ILE B C 1
ATOM 5925 O O . ILE B 2 307 ? 95.890 29.517 101.244 1.00 44.51 307 ILE B O 1
ATOM 5930 N N . PHE B 2 308 ? 94.856 27.672 100.466 1.00 47.25 308 PHE B N 1
ATOM 5931 C CA . PHE B 2 308 ? 94.509 28.239 99.173 1.00 45.70 308 PHE B CA 1
ATOM 5932 C C . PHE B 2 308 ? 93.144 28.899 99.283 1.00 47.06 308 PHE B C 1
ATOM 5933 O O . PHE B 2 308 ? 92.146 28.222 99.499 1.00 50.40 308 PHE B O 1
ATOM 5941 N N . ALA B 2 309 ? 93.104 30.223 99.156 1.00 47.01 309 ALA B N 1
ATOM 5942 C CA . ALA B 2 309 ? 91.850 30.971 99.111 1.00 45.50 309 ALA B CA 1
ATOM 5943 C C . ALA B 2 309 ? 91.624 31.421 97.665 1.00 46.80 309 ALA B C 1
ATOM 5944 O O . ALA B 2 309 ? 92.073 32.491 97.242 1.00 46.33 309 ALA B O 1
ATOM 5946 N N . VAL B 2 310 ? 90.940 30.584 96.897 1.00 45.14 310 VAL B N 1
ATOM 5947 C CA . VAL B 2 310 ? 90.880 30.759 95.449 1.00 44.40 310 VAL B CA 1
ATOM 5948 C C . VAL B 2 310 ? 89.443 30.906 94.943 1.00 41.73 310 VAL B C 1
ATOM 5949 O O . VAL B 2 310 ? 88.504 30.419 95.572 1.00 43.57 310 VAL B O 1
ATOM 5953 N N . THR B 2 311 ? 89.272 31.585 93.812 1.00 41.22 311 THR B N 1
ATOM 5954 C CA . THR B 2 311 ? 87.939 31.799 93.253 1.00 43.98 311 THR B CA 1
ATOM 5955 C C . THR B 2 311 ? 87.368 30.479 92.719 1.00 44.73 311 THR B C 1
ATOM 5956 O O . THR B 2 311 ? 88.108 29.543 92.411 1.00 45.57 311 THR B O 1
ATOM 5960 N N . GLU B 2 312 ? 86.044 30.408 92.641 1.00 46.27 312 GLU B N 1
ATOM 5961 C CA . GLU B 2 312 ? 85.344 29.144 92.401 1.00 45.92 312 GLU B CA 1
ATOM 5962 C C . GLU B 2 312 ? 85.761 28.438 91.105 1.00 46.13 312 GLU B C 1
ATOM 5963 O O . GLU B 2 312 ? 85.742 27.208 91.032 1.00 43.49 312 GLU B O 1
ATOM 5969 N N . ASN B 2 313 ? 86.150 29.212 90.094 1.00 45.89 313 ASN B N 1
ATOM 5970 C CA . ASN B 2 313 ? 86.594 28.635 88.820 1.00 46.37 313 ASN B CA 1
ATOM 5971 C C . ASN B 2 313 ? 87.840 27.753 88.931 1.00 45.92 313 ASN B C 1
ATOM 5972 O O . ASN B 2 313 ? 88.078 26.926 88.058 1.00 48.47 313 ASN B O 1
ATOM 5977 N N . VAL B 2 314 ? 88.625 27.921 89.994 1.00 46.32 314 VAL B N 1
ATOM 5978 C CA . VAL B 2 314 ? 89.867 27.152 90.168 1.00 45.96 314 VAL B CA 1
ATOM 5979 C C . VAL B 2 314 ? 89.926 26.335 91.476 1.00 45.60 314 VAL B C 1
ATOM 5980 O O . VAL B 2 314 ? 90.956 25.742 91.792 1.00 44.48 314 VAL B O 1
ATOM 5984 N N . VAL B 2 315 ? 88.814 26.261 92.206 1.00 46.07 315 VAL B N 1
ATOM 5985 C CA . VAL B 2 315 ? 88.762 25.508 93.463 1.00 45.13 315 VAL B CA 1
ATOM 5986 C C . VAL B 2 315 ? 89.201 24.059 93.255 1.00 47.11 315 VAL B C 1
ATOM 5987 O O . VAL B 2 315 ? 90.058 23.558 93.978 1.00 49.39 315 VAL B O 1
ATOM 5991 N N . ASN B 2 316 ? 88.631 23.397 92.255 1.00 47.69 316 ASN B N 1
ATOM 5992 C CA . ASN B 2 316 ? 88.980 22.009 91.976 1.00 48.84 316 ASN B CA 1
ATOM 5993 C C . ASN B 2 316 ? 90.459 21.818 91.681 1.00 48.12 316 ASN B C 1
ATOM 5994 O O . ASN B 2 316 ? 91.062 20.858 92.149 1.00 47.20 316 ASN B O 1
ATOM 5999 N N . LEU B 2 317 ? 91.036 22.729 90.903 1.00 45.86 317 LEU B N 1
ATOM 6000 C CA . LEU B 2 317 ? 92.468 22.688 90.619 1.00 46.67 317 LEU B CA 1
ATOM 6001 C C . LEU B 2 317 ? 93.267 22.667 91.923 1.00 45.32 317 LEU B C 1
ATOM 6002 O O . LEU B 2 317 ? 94.126 21.808 92.123 1.00 46.00 317 LEU B O 1
ATOM 6007 N N . TYR B 2 318 ? 92.967 23.604 92.814 1.00 42.60 318 TYR B N 1
ATOM 6008 C CA . TYR B 2 318 ? 93.744 23.748 94.044 1.00 44.79 318 TYR B CA 1
ATOM 6009 C C . TYR B 2 318 ? 93.436 22.675 95.090 1.00 46.32 318 TYR B C 1
ATOM 6010 O O . TYR B 2 318 ? 94.315 22.309 95.865 1.00 48.11 318 TYR B O 1
ATOM 6019 N N A GLN B 2 319 ? 92.199 22.179 95.096 0.50 45.88 319 GLN B N 1
ATOM 6020 N N B GLN B 2 319 ? 92.212 22.156 95.101 0.50 45.10 319 GLN B N 1
ATOM 6021 C CA A GLN B 2 319 ? 91.844 20.993 95.871 0.50 46.79 319 GLN B CA 1
ATOM 6022 C CA B GLN B 2 319 ? 91.903 20.998 95.932 0.50 45.51 319 GLN B CA 1
ATOM 6023 C C A GLN B 2 319 ? 92.730 19.813 95.468 0.50 46.93 319 GLN B C 1
ATOM 6024 C C B GLN B 2 319 ? 92.731 19.791 95.473 0.50 46.24 319 GLN B C 1
ATOM 6025 O O A GLN B 2 319 ? 93.173 19.039 96.312 0.50 47.28 319 GLN B O 1
ATOM 6026 O O B GLN B 2 319 ? 93.139 18.971 96.292 0.50 46.75 319 GLN B O 1
ATOM 6037 N N . ASN B 2 320 ? 92.982 19.694 94.168 1.00 47.46 320 ASN B N 1
ATOM 6038 C CA . ASN B 2 320 ? 93.820 18.628 93.624 1.00 47.75 320 ASN B CA 1
ATOM 6039 C C . ASN B 2 320 ? 95.305 18.798 93.968 1.00 47.19 320 ASN B C 1
ATOM 6040 O O . ASN B 2 320 ? 95.965 17.821 94.319 1.00 45.42 320 ASN B O 1
ATOM 6045 N N . TYR B 2 321 ? 95.828 20.021 93.873 1.00 48.64 321 TYR B N 1
ATOM 6046 C CA . TYR B 2 321 ? 97.185 20.304 94.377 1.00 49.68 321 TYR B CA 1
ATOM 6047 C C . TYR B 2 321 ? 97.274 20.089 95.900 1.00 51.53 321 TYR B C 1
ATOM 6048 O O . TYR B 2 321 ? 98.263 19.557 96.406 1.00 51.61 321 TYR B O 1
ATOM 6057 N N . SER B 2 322 ? 96.233 20.501 96.620 1.00 50.89 322 SER B N 1
ATOM 6058 C CA . SER B 2 322 ? 96.174 20.345 98.071 1.00 52.61 322 SER B CA 1
ATOM 6059 C C . SER B 2 322 ? 96.372 18.889 98.516 1.00 52.46 322 SER B C 1
ATOM 6060 O O . SER B 2 322 ? 97.036 18.625 99.515 1.00 52.82 322 SER B O 1
ATOM 6063 N N . GLU B 2 323 ? 95.805 17.952 97.766 1.00 53.20 323 GLU B N 1
ATOM 6064 C CA . GLU B 2 323 ? 95.997 16.522 98.026 1.00 56.62 323 GLU B CA 1
ATOM 6065 C C . GLU B 2 323 ? 97.436 16.052 97.813 1.00 51.33 323 GLU B C 1
ATOM 6066 O O . GLU B 2 323 ? 97.824 15.017 98.331 1.00 50.00 323 GLU B O 1
ATOM 6072 N N . LEU B 2 324 ? 98.216 16.803 97.041 1.00 50.66 324 LEU B N 1
ATOM 6073 C CA . LEU B 2 324 ? 99.626 16.495 96.823 1.00 51.13 324 LEU B CA 1
ATOM 6074 C C . LEU B 2 324 ? 100.568 17.243 97.787 1.00 53.22 324 LEU B C 1
ATOM 6075 O O . LEU B 2 324 ? 101.790 17.076 97.717 1.00 54.90 324 LEU B O 1
ATOM 6080 N N . ILE B 2 325 ? 100.000 18.081 98.656 1.00 52.28 325 ILE B N 1
ATOM 6081 C CA . ILE B 2 325 ? 100.749 18.782 99.703 1.00 52.16 325 ILE B CA 1
ATOM 6082 C C . ILE B 2 325 ? 99.974 18.602 101.005 1.00 51.34 325 ILE B C 1
ATOM 6083 O O . ILE B 2 325 ? 99.196 19.474 101.387 1.00 50.47 325 ILE B O 1
ATOM 6088 N N . PRO B 2 326 ? 100.163 17.460 101.683 1.00 51.96 326 PRO B N 1
ATOM 6089 C CA . PRO B 2 326 ? 99.325 17.125 102.837 1.00 52.77 326 PRO B CA 1
ATOM 6090 C C . PRO B 2 326 ? 99.331 18.186 103.935 1.00 51.82 326 PRO B C 1
ATOM 6091 O O . PRO B 2 326 ? 100.381 18.747 104.257 1.00 49.65 326 PRO B O 1
ATOM 6095 N N . GLY B 2 327 ? 98.152 18.451 104.493 1.00 52.44 327 GLY B N 1
ATOM 6096 C CA . GLY B 2 327 ? 97.983 19.476 105.519 1.00 52.13 327 GLY B CA 1
ATOM 6097 C C . GLY B 2 327 ? 97.429 20.758 104.935 1.00 51.35 327 GLY B C 1
ATOM 6098 O O . GLY B 2 327 ? 96.908 21.602 105.655 1.00 52.85 327 GLY B O 1
ATOM 6099 N N . THR B 2 328 ? 97.543 20.901 103.620 1.00 51.82 328 THR B N 1
ATOM 6100 C CA . THR B 2 328 ? 96.999 22.050 102.919 1.00 51.75 328 THR B CA 1
ATOM 6101 C C . THR B 2 328 ? 95.480 21.952 102.835 1.00 50.66 328 THR B C 1
ATOM 6102 O O . THR B 2 328 ? 94.926 20.858 102.702 1.00 53.74 328 THR B O 1
ATOM 6106 N N . THR B 2 329 ? 94.824 23.102 102.937 1.00 48.63 329 THR B N 1
ATOM 6107 C CA . THR B 2 329 ? 93.374 23.198 102.857 1.00 47.76 329 THR B CA 1
ATOM 6108 C C . THR B 2 329 ? 92.993 24.247 101.813 1.00 48.93 329 THR B C 1
ATOM 6109 O O . THR B 2 329 ? 93.801 25.117 101.461 1.00 46.19 329 THR B O 1
ATOM 6113 N N . VAL B 2 330 ? 91.761 24.156 101.317 1.00 49.45 330 VAL B N 1
ATOM 6114 C CA . VAL B 2 330 ? 91.263 25.083 100.308 1.00 47.99 330 VAL B CA 1
ATOM 6115 C C . VAL B 2 330 ? 89.968 25.750 100.763 1.00 46.09 330 VAL B C 1
ATOM 6116 O O . VAL B 2 330 ? 89.062 25.088 101.279 1.00 47.15 330 VAL B O 1
ATOM 6120 N N . GLY B 2 331 ? 89.898 27.065 100.567 1.00 44.45 331 GLY B N 1
ATOM 6121 C CA . GLY B 2 331 ? 88.676 27.835 100.770 1.00 43.25 331 GLY B CA 1
ATOM 6122 C C . GLY B 2 331 ? 88.324 28.622 99.519 1.00 45.00 331 GLY B C 1
ATOM 6123 O O . GLY B 2 331 ? 89.144 28.757 98.606 1.00 47.00 331 GLY B O 1
ATOM 6124 N N . VAL B 2 332 ? 87.101 29.140 99.469 1.00 44.47 332 VAL B N 1
ATOM 6125 C CA . VAL B 2 332 ? 86.630 29.868 98.295 1.00 44.74 332 VAL B CA 1
ATOM 6126 C C . VAL B 2 332 ? 86.713 31.362 98.524 1.00 44.84 332 VAL B C 1
ATOM 6127 O O . VAL B 2 332 ? 86.089 31.907 99.438 1.00 41.52 332 VAL B O 1
ATOM 6131 N N . LEU B 2 333 ? 87.512 32.004 97.683 1.00 45.17 333 LEU B N 1
ATOM 6132 C CA . LEU B 2 333 ? 87.558 33.445 97.581 1.00 43.31 333 LEU B CA 1
ATOM 6133 C C . LEU B 2 333 ? 86.309 33.932 96.866 1.00 44.06 333 LEU B C 1
ATOM 6134 O O . LEU B 2 333 ? 86.008 33.481 95.755 1.00 45.01 333 LEU B O 1
ATOM 6139 N N . SER B 2 334 ? 85.592 34.856 97.498 1.00 45.74 334 SER B N 1
ATOM 6140 C CA . SER B 2 334 ? 84.376 35.425 96.925 1.00 45.60 334 SER B CA 1
ATOM 6141 C C . SER B 2 334 ? 84.140 36.791 97.544 1.00 46.85 334 SER B C 1
ATOM 6142 O O . SER B 2 334 ? 84.993 37.294 98.264 1.00 46.90 334 SER B O 1
ATOM 6145 N N . MET B 2 335 ? 82.984 37.389 97.268 1.00 50.50 335 MET B N 1
ATOM 6146 C CA . MET B 2 335 ? 82.588 38.626 97.943 1.00 54.27 335 MET B CA 1
ATOM 6147 C C . MET B 2 335 ? 82.300 38.385 99.431 1.00 52.36 335 MET B C 1
ATOM 6148 O O . MET B 2 335 ? 82.204 39.334 100.210 1.00 50.17 335 MET B O 1
ATOM 6153 N N . ASP B 2 336 ? 82.156 37.116 99.813 1.00 51.99 336 ASP B N 1
ATOM 6154 C CA . ASP B 2 336 ? 81.915 36.732 101.195 1.00 50.15 336 ASP B CA 1
ATOM 6155 C C . ASP B 2 336 ? 83.133 36.023 101.797 1.00 50.23 336 ASP B C 1
ATOM 6156 O O . ASP B 2 336 ? 83.651 35.052 101.230 1.00 47.61 336 ASP B O 1
ATOM 6161 N N . SER B 2 337 ? 83.558 36.499 102.965 1.00 49.72 337 SER B N 1
ATOM 6162 C CA . SER B 2 337 ? 84.776 36.014 103.622 1.00 48.94 337 SER B CA 1
ATOM 6163 C C . SER B 2 337 ? 84.596 34.776 104.518 1.00 48.45 337 SER B C 1
ATOM 6164 O O . SER B 2 337 ? 85.597 34.188 104.934 1.00 48.29 337 SER B O 1
ATOM 6167 N N . SER B 2 338 ? 83.348 34.383 104.801 1.00 47.41 338 SER B N 1
ATOM 6168 C CA . SER B 2 338 ? 83.040 33.299 105.762 1.00 49.68 338 SER B CA 1
ATOM 6169 C C . SER B 2 338 ? 83.800 32.003 105.530 1.00 49.81 338 SER B C 1
ATOM 6170 O O . SER B 2 338 ? 84.356 31.421 106.462 1.00 51.92 338 SER B O 1
ATOM 6173 N N . ASN B 2 339 ? 83.775 31.533 104.288 1.00 49.69 339 ASN B N 1
ATOM 6174 C CA . ASN B 2 339 ? 84.369 30.253 103.930 1.00 48.60 339 ASN B CA 1
ATOM 6175 C C . ASN B 2 339 ? 85.828 30.186 104.365 1.00 45.38 339 ASN B C 1
ATOM 6176 O O . ASN B 2 339 ? 86.220 29.281 105.089 1.00 46.25 339 ASN B O 1
ATOM 6181 N N . VAL B 2 340 ? 86.622 31.163 103.951 1.00 45.21 340 VAL B N 1
ATOM 6182 C CA . VAL B 2 340 ? 88.040 31.176 104.307 1.00 47.92 340 VAL B CA 1
ATOM 6183 C C . VAL B 2 340 ? 88.257 31.376 105.818 1.00 48.26 340 VAL B C 1
ATOM 6184 O O . VAL B 2 340 ? 89.066 30.674 106.426 1.00 46.82 340 VAL B O 1
ATOM 6188 N N . LEU B 2 341 ? 87.524 32.311 106.420 1.00 48.77 341 LEU B N 1
ATOM 6189 C CA . LEU B 2 341 ? 87.620 32.550 107.869 1.00 50.62 341 LEU B CA 1
ATOM 6190 C C . LEU B 2 341 ? 87.402 31.284 108.708 1.00 50.34 341 LEU B C 1
ATOM 6191 O O . LEU B 2 341 ? 88.122 31.061 109.682 1.00 49.27 341 LEU B O 1
ATOM 6196 N N . GLN B 2 342 ? 86.413 30.468 108.333 1.00 51.39 342 GLN B N 1
ATOM 6197 C CA . GLN B 2 342 ? 86.141 29.200 109.029 1.00 51.57 342 GLN B CA 1
ATOM 6198 C C . GLN B 2 342 ? 87.360 28.274 109.051 1.00 46.89 342 GLN B C 1
ATOM 6199 O O . GLN B 2 342 ? 87.589 27.574 110.041 1.00 44.98 342 GLN B O 1
ATOM 6205 N N . LEU B 2 343 ? 88.131 28.257 107.966 1.00 41.56 343 LEU B N 1
ATOM 6206 C CA . LEU B 2 343 ? 89.339 27.439 107.925 1.00 40.00 343 LEU B CA 1
ATOM 6207 C C . LEU B 2 343 ? 90.309 27.881 109.019 1.00 43.51 343 LEU B C 1
ATOM 6208 O O . LEU B 2 343 ? 90.859 27.044 109.740 1.00 44.66 343 LEU B O 1
ATOM 6213 N N . ILE B 2 344 ? 90.467 29.194 109.179 1.00 46.97 344 ILE B N 1
ATOM 6214 C CA . ILE B 2 344 ? 91.350 29.748 110.216 1.00 48.05 344 ILE B CA 1
ATOM 6215 C C . ILE B 2 344 ? 90.812 29.479 111.619 1.00 47.98 344 ILE B C 1
ATOM 6216 O O . ILE B 2 344 ? 91.560 29.071 112.509 1.00 51.61 344 ILE B O 1
ATOM 6221 N N . VAL B 2 345 ? 89.517 29.719 111.818 1.00 48.68 345 VAL B N 1
ATOM 6222 C CA . VAL B 2 345 ? 88.866 29.457 113.110 1.00 47.25 345 VAL B CA 1
ATOM 6223 C C . VAL B 2 345 ? 88.985 27.978 113.488 1.00 49.84 345 VAL B C 1
ATOM 6224 O O . VAL B 2 345 ? 89.257 27.650 114.642 1.00 50.55 345 VAL B O 1
ATOM 6228 N N . ASP B 2 346 ? 88.784 27.098 112.505 1.00 51.68 346 ASP B N 1
ATOM 6229 C CA . ASP B 2 346 ? 88.943 25.655 112.693 1.00 53.26 346 ASP B CA 1
ATOM 6230 C C . ASP B 2 346 ? 90.365 25.311 113.114 1.00 52.91 346 ASP B C 1
ATOM 6231 O O . ASP B 2 346 ? 90.569 24.540 114.052 1.00 55.04 346 ASP B O 1
ATOM 6236 N N . ALA B 2 347 ? 91.341 25.877 112.410 1.00 53.20 347 ALA B N 1
ATOM 6237 C CA . ALA B 2 347 ? 92.749 25.713 112.764 1.00 54.81 347 ALA B CA 1
ATOM 6238 C C . ALA B 2 347 ? 92.993 26.158 114.210 1.00 57.70 347 ALA B C 1
ATOM 6239 O O . ALA B 2 347 ? 93.582 25.414 115.005 1.00 57.73 347 ALA B O 1
ATOM 6241 N N . TYR B 2 348 ? 92.512 27.353 114.554 1.00 57.78 348 TYR B N 1
ATOM 6242 C CA . TYR B 2 348 ? 92.641 27.869 115.922 1.00 58.29 348 TYR B CA 1
ATOM 6243 C C . TYR B 2 348 ? 92.015 26.923 116.942 1.00 59.12 348 TYR B C 1
ATOM 6244 O O . TYR B 2 348 ? 92.589 26.673 118.005 1.00 58.53 348 TYR B O 1
ATOM 6253 N N . GLY B 2 349 ? 90.839 26.397 116.611 1.00 58.81 349 GLY B N 1
ATOM 6254 C CA . GLY B 2 349 ? 90.148 25.452 117.474 1.00 60.18 349 GLY B CA 1
ATOM 6255 C C . GLY B 2 349 ? 90.931 24.183 117.784 1.00 62.49 349 GLY B C 1
ATOM 6256 O O . GLY B 2 349 ? 90.654 23.522 118.779 1.00 62.04 349 GLY B O 1
ATOM 6257 N N . LYS B 2 350 ? 91.902 23.841 116.934 1.00 65.00 350 LYS B N 1
ATOM 6258 C CA . LYS B 2 350 ? 92.734 22.649 117.129 1.00 65.35 350 LYS B CA 1
ATOM 6259 C C . LYS B 2 350 ? 93.967 22.899 118.003 1.00 64.13 350 LYS B C 1
ATOM 6260 O O . LYS B 2 350 ? 94.660 21.949 118.376 1.00 64.73 350 LYS B O 1
ATOM 6266 N N . ILE B 2 351 ? 94.243 24.160 118.333 1.00 62.68 351 ILE B N 1
ATOM 6267 C CA . ILE B 2 351 ? 95.426 24.494 119.139 1.00 60.92 351 ILE B CA 1
ATOM 6268 C C . ILE B 2 351 ? 95.276 23.995 120.582 1.00 60.56 351 ILE B C 1
ATOM 6269 O O . ILE B 2 351 ? 94.245 24.219 121.218 1.00 58.77 351 ILE B O 1
ATOM 6274 N N . ARG B 2 352 ? 96.311 23.319 121.076 1.00 60.55 352 ARG B N 1
ATOM 6275 C CA . ARG B 2 352 ? 96.376 22.857 122.460 1.00 61.68 352 ARG B CA 1
ATOM 6276 C C . ARG B 2 352 ? 97.653 23.353 123.132 1.00 63.49 352 ARG B C 1
ATOM 6277 O O . ARG B 2 352 ? 98.649 23.637 122.464 1.00 62.76 352 ARG B O 1
ATOM 6285 N N . SER B 2 353 ? 97.617 23.449 124.457 1.00 64.62 353 SER B N 1
ATOM 6286 C CA . SER B 2 353 ? 98.751 23.954 125.225 1.00 65.72 353 SER B CA 1
ATOM 6287 C C . SER B 2 353 ? 99.028 23.102 126.457 1.00 67.54 353 SER B C 1
ATOM 6288 O O . SER B 2 353 ? 98.199 22.283 126.868 1.00 65.20 353 SER B O 1
ATOM 6291 N N . LYS B 2 354 ? 100.206 23.311 127.038 1.00 70.31 354 LYS B N 1
ATOM 6292 C CA . LYS B 2 354 ? 100.624 22.595 128.232 1.00 71.89 354 LYS B CA 1
ATOM 6293 C C . LYS B 2 354 ? 100.862 23.565 129.377 1.00 68.76 354 LYS B C 1
ATOM 6294 O O . LYS B 2 354 ? 101.062 24.760 129.168 1.00 66.64 354 LYS B O 1
ATOM 6300 N N . VAL B 2 355 ? 100.826 23.027 130.591 1.00 69.15 355 VAL B N 1
ATOM 6301 C CA . VAL B 2 355 ? 101.233 23.751 131.785 1.00 68.39 355 VAL B CA 1
ATOM 6302 C C . VAL B 2 355 ? 102.381 22.965 132.401 1.00 65.56 355 VAL B C 1
ATOM 6303 O O . VAL B 2 355 ? 102.173 21.873 132.906 1.00 63.21 355 VAL B O 1
ATOM 6307 N N . GLU B 2 356 ? 103.588 23.519 132.318 1.00 66.37 356 GLU B N 1
ATOM 6308 C CA . GLU B 2 356 ? 104.791 22.882 132.846 1.00 68.82 356 GLU B CA 1
ATOM 6309 C C . GLU B 2 356 ? 105.422 23.798 133.890 1.00 67.43 356 GLU B C 1
ATOM 6310 O O . GLU B 2 356 ? 105.971 24.852 133.556 1.00 66.18 356 GLU B O 1
ATOM 6316 N N . LEU B 2 357 ? 105.336 23.392 135.154 1.00 66.62 357 LEU B N 1
ATOM 6317 C CA . LEU B 2 357 ? 105.877 24.185 136.254 1.00 66.76 357 LEU B CA 1
ATOM 6318 C C . LEU B 2 357 ? 107.400 24.092 136.306 1.00 69.11 357 LEU B C 1
ATOM 6319 O O . LEU B 2 357 ? 107.963 23.001 136.216 1.00 68.94 357 LEU B O 1
ATOM 6324 N N . GLU B 2 358 ? 108.059 25.241 136.438 1.00 71.40 358 GLU B N 1
ATOM 6325 C CA . GLU B 2 358 ? 109.488 25.282 136.739 1.00 73.41 358 GLU B CA 1
ATOM 6326 C C . GLU B 2 358 ? 109.737 26.112 137.997 1.00 71.91 358 GLU B C 1
ATOM 6327 O O . GLU B 2 358 ? 109.001 27.057 138.286 1.00 70.31 358 GLU B O 1
ATOM 6333 N N . VAL B 2 359 ? 110.771 25.742 138.744 1.00 72.08 359 VAL B N 1
ATOM 6334 C CA . VAL B 2 359 ? 111.111 26.418 139.990 1.00 71.81 359 VAL B CA 1
ATOM 6335 C C . VAL B 2 359 ? 112.361 27.275 139.813 1.00 73.09 359 VAL B C 1
ATOM 6336 O O . VAL B 2 359 ? 113.389 26.792 139.335 1.00 72.74 359 VAL B O 1
ATOM 6340 N N . ARG B 2 360 ? 112.260 28.544 140.201 1.00 74.46 360 ARG B N 1
ATOM 6341 C CA . ARG B 2 360 ? 113.388 29.467 140.170 1.00 75.19 360 ARG B CA 1
ATOM 6342 C C . ARG B 2 360 ? 113.787 29.869 141.581 1.00 73.96 360 ARG B C 1
ATOM 6343 O O . ARG B 2 360 ? 112.929 30.099 142.430 1.00 73.90 360 ARG B O 1
ATOM 6351 N N . ASP B 2 361 ? 115.094 29.951 141.814 1.00 73.52 361 ASP B N 1
ATOM 6352 C CA . ASP B 2 361 ? 115.657 30.446 143.073 1.00 72.66 361 ASP B CA 1
ATOM 6353 C C . ASP B 2 361 ? 115.304 29.584 144.286 1.00 70.99 361 ASP B C 1
ATOM 6354 O O . ASP B 2 361 ? 115.126 30.107 145.388 1.00 71.62 361 ASP B O 1
ATOM 6359 N N . LEU B 2 362 ? 115.216 28.269 144.091 1.00 69.10 362 LEU B N 1
ATOM 6360 C CA . LEU B 2 362 ? 114.987 27.349 145.207 1.00 67.46 362 LEU B CA 1
ATOM 6361 C C . LEU B 2 362 ? 116.271 27.203 146.025 1.00 66.75 362 LEU B C 1
ATOM 6362 O O . LEU B 2 362 ? 117.306 26.819 145.480 1.00 65.27 362 LEU B O 1
ATOM 6367 N N . PRO B 2 363 ? 116.209 27.508 147.334 1.00 67.50 363 PRO B N 1
ATOM 6368 C CA . PRO B 2 363 ? 117.373 27.341 148.206 1.00 68.37 363 PRO B CA 1
ATOM 6369 C C . PRO B 2 363 ? 117.938 25.920 148.239 1.00 69.38 363 PRO B C 1
ATOM 6370 O O . PRO B 2 363 ? 117.200 24.950 148.055 1.00 70.61 363 PRO B O 1
ATOM 6374 N N . GLU B 2 364 ? 119.245 25.823 148.474 1.00 69.57 364 GLU B N 1
ATOM 6375 C CA . GLU B 2 364 ? 119.930 24.548 148.705 1.00 70.14 364 GLU B CA 1
ATOM 6376 C C . GLU B 2 364 ? 119.192 23.689 149.736 1.00 69.50 364 GLU B C 1
ATOM 6377 O O . GLU B 2 364 ? 119.017 22.487 149.540 1.00 68.23 364 GLU B O 1
ATOM 6383 N N . GLU B 2 365 ? 118.749 24.324 150.819 1.00 70.13 365 GLU B N 1
ATOM 6384 C CA . GLU B 2 365 ? 118.162 23.619 151.959 1.00 70.26 365 GLU B CA 1
ATOM 6385 C C . GLU B 2 365 ? 116.744 23.109 151.706 1.00 69.84 365 GLU B C 1
ATOM 6386 O O . GLU B 2 365 ? 116.266 22.242 152.438 1.00 70.11 365 GLU B O 1
ATOM 6392 N N . LEU B 2 366 ? 116.073 23.648 150.688 1.00 69.17 366 LEU B N 1
ATOM 6393 C CA . LEU B 2 366 ? 114.701 23.249 150.366 1.00 68.43 366 LEU B CA 1
ATOM 6394 C C . LEU B 2 366 ? 114.650 22.274 149.195 1.00 68.22 366 LEU B C 1
ATOM 6395 O O . LEU B 2 366 ? 115.459 22.352 148.269 1.00 69.32 366 LEU B O 1
ATOM 6400 N N . SER B 2 367 ? 113.686 21.359 149.250 1.00 68.02 367 SER B N 1
ATOM 6401 C CA . SER B 2 367 ? 113.393 20.456 148.139 1.00 67.42 367 SER B CA 1
ATOM 6402 C C . SER B 2 367 ? 111.880 20.301 148.014 1.00 66.86 367 SER B C 1
ATOM 6403 O O . SER B 2 367 ? 111.169 20.297 149.024 1.00 66.08 367 SER B O 1
ATOM 6406 N N . LEU B 2 368 ? 111.399 20.178 146.776 1.00 65.89 368 LEU B N 1
ATOM 6407 C CA . LEU B 2 368 ? 109.963 20.125 146.498 1.00 65.06 368 LEU B CA 1
ATOM 6408 C C . LEU B 2 368 ? 109.534 18.787 145.902 1.00 64.53 368 LEU B C 1
ATOM 6409 O O . LEU B 2 368 ? 110.332 18.092 145.275 1.00 64.29 368 LEU B O 1
ATOM 6414 N N . SER B 2 369 ? 108.270 18.433 146.111 1.00 65.20 369 SER B N 1
ATOM 6415 C CA . SER B 2 369 ? 107.647 17.319 145.391 1.00 67.41 369 SER B CA 1
ATOM 6416 C C . SER B 2 369 ? 106.244 17.729 144.940 1.00 66.95 369 SER B C 1
ATOM 6417 O O . SER B 2 369 ? 105.542 18.444 145.656 1.00 68.01 369 SER B O 1
ATOM 6420 N N . PHE B 2 370 ? 105.855 17.277 143.749 1.00 66.80 370 PHE B N 1
ATOM 6421 C CA . PHE B 2 370 ? 104.627 17.728 143.095 1.00 67.58 370 PHE B CA 1
ATOM 6422 C C . PHE B 2 370 ? 103.656 16.588 142.818 1.00 65.20 370 PHE B C 1
ATOM 6423 O O . PHE B 2 370 ? 104.072 15.478 142.489 1.00 65.21 370 PHE B O 1
ATOM 6431 N N . ASN B 2 371 ? 102.364 16.882 142.953 1.00 65.38 371 ASN B N 1
ATOM 6432 C CA . ASN B 2 371 ? 101.283 16.054 142.408 1.00 65.90 371 ASN B CA 1
ATOM 6433 C C . ASN B 2 371 ? 100.468 16.886 141.427 1.00 64.64 371 ASN B C 1
ATOM 6434 O O . ASN B 2 371 ? 99.986 17.957 141.786 1.00 63.02 371 ASN B O 1
ATOM 6439 N N . ALA B 2 372 ? 100.298 16.397 140.203 1.00 64.34 372 ALA B N 1
ATOM 6440 C CA . ALA B 2 372 ? 99.485 17.097 139.209 1.00 63.55 372 ALA B CA 1
ATOM 6441 C C . ALA B 2 372 ? 98.068 16.537 139.187 1.00 64.51 372 ALA B C 1
ATOM 6442 O O . ALA B 2 372 ? 97.873 15.324 139.251 1.00 62.79 372 ALA B O 1
ATOM 6444 N N . THR B 2 373 ? 97.087 17.433 139.111 1.00 66.41 373 THR B N 1
ATOM 6445 C CA . THR B 2 373 ? 95.703 17.066 138.812 1.00 67.12 373 THR B CA 1
ATOM 6446 C C . THR B 2 373 ? 95.290 17.761 137.514 1.00 68.03 373 THR B C 1
ATOM 6447 O O . THR B 2 373 ? 94.938 18.942 137.512 1.00 65.98 373 THR B O 1
ATOM 6451 N N . CYS B 2 374 ? 95.340 17.017 136.413 1.00 71.90 374 CYS B N 1
ATOM 6452 C CA . CYS B 2 374 ? 95.100 17.568 135.081 1.00 74.82 374 CYS B CA 1
ATOM 6453 C C . CYS B 2 374 ? 93.636 17.420 134.662 1.00 75.42 374 CYS B C 1
ATOM 6454 O O . CYS B 2 374 ? 92.766 17.172 135.501 1.00 74.65 374 CYS B O 1
ATOM 6457 N N . LEU B 2 375 ? 93.370 17.579 133.366 1.00 77.18 375 LEU B N 1
ATOM 6458 C CA . LEU B 2 375 ? 92.006 17.557 132.837 1.00 78.84 375 LEU B CA 1
ATOM 6459 C C . LEU B 2 375 ? 91.263 16.244 133.113 1.00 81.44 375 LEU B C 1
ATOM 6460 O O . LEU B 2 375 ? 90.035 16.239 133.214 1.00 82.01 375 LEU B O 1
ATOM 6465 N N . ASN B 2 376 ? 92.001 15.141 133.239 1.00 84.52 376 ASN B N 1
ATOM 6466 C CA . ASN B 2 376 ? 91.399 13.841 133.577 1.00 88.00 376 ASN B CA 1
ATOM 6467 C C . ASN B 2 376 ? 90.857 13.751 135.016 1.00 89.92 376 ASN B C 1
ATOM 6468 O O . ASN B 2 376 ? 90.170 12.786 135.358 1.00 90.41 376 ASN B O 1
ATOM 6473 N N . ASN B 2 377 ? 91.182 14.749 135.843 1.00 91.68 377 ASN B N 1
ATOM 6474 C CA . ASN B 2 377 ? 90.730 14.832 137.238 1.00 91.99 377 ASN B CA 1
ATOM 6475 C C . ASN B 2 377 ? 91.261 13.687 138.096 1.00 92.11 377 ASN B C 1
ATOM 6476 O O . ASN B 2 377 ? 90.580 13.215 139.006 1.00 91.84 377 ASN B O 1
ATOM 6481 N N . GLU B 2 378 ? 92.483 13.253 137.796 1.00 92.76 378 GLU B N 1
ATOM 6482 C CA . GLU B 2 378 ? 93.159 12.214 138.568 1.00 93.35 378 GLU B CA 1
ATOM 6483 C C . GLU B 2 378 ? 94.516 12.719 139.043 1.00 92.00 378 GLU B C 1
ATOM 6484 O O . GLU B 2 378 ? 95.296 13.261 138.258 1.00 92.96 378 GLU B O 1
ATOM 6490 N N . VAL B 2 379 ? 94.786 12.539 140.332 1.00 90.89 379 VAL B N 1
ATOM 6491 C CA . VAL B 2 379 ? 96.042 12.978 140.929 1.00 91.09 379 VAL B CA 1
ATOM 6492 C C . VAL B 2 379 ? 97.179 12.064 140.482 1.00 89.37 379 VAL B C 1
ATOM 6493 O O . VAL B 2 379 ? 97.277 10.923 140.934 1.00 91.46 379 VAL B O 1
ATOM 6497 N N . ILE B 2 380 ? 98.018 12.564 139.577 1.00 85.58 380 ILE B N 1
ATOM 6498 C CA . ILE B 2 380 ? 99.224 11.859 139.157 1.00 81.53 380 ILE B CA 1
ATOM 6499 C C . ILE B 2 380 ? 100.376 12.350 140.033 1.00 78.08 380 ILE B C 1
ATOM 6500 O O . ILE B 2 380 ? 100.843 13.477 139.858 1.00 77.10 380 ILE B O 1
ATOM 6505 N N . PRO B 2 381 ? 100.835 11.517 140.985 1.00 75.68 381 PRO B N 1
ATOM 6506 C CA . PRO B 2 381 ? 101.897 11.975 141.871 1.00 74.43 381 PRO B CA 1
ATOM 6507 C C . PRO B 2 381 ? 103.257 11.985 141.181 1.00 73.25 381 PRO B C 1
ATOM 6508 O O . PRO B 2 381 ? 103.499 11.180 140.278 1.00 73.76 381 PRO B O 1
ATOM 6512 N N . GLY B 2 382 ? 104.123 12.905 141.596 1.00 71.91 382 GLY B N 1
ATOM 6513 C CA . GLY B 2 382 ? 105.434 13.078 140.976 1.00 71.95 382 GLY B CA 1
ATOM 6514 C C . GLY B 2 382 ? 105.432 13.983 139.751 1.00 73.03 382 GLY B C 1
ATOM 6515 O O . GLY B 2 382 ? 106.486 14.473 139.345 1.00 74.60 382 GLY B O 1
ATOM 6516 N N . LEU B 2 383 ? 104.259 14.218 139.166 1.00 72.51 383 LEU B N 1
ATOM 6517 C CA . LEU B 2 383 ? 104.155 14.973 137.917 1.00 73.53 383 LEU B CA 1
ATOM 6518 C C . LEU B 2 383 ? 103.979 16.470 138.188 1.00 74.14 383 LEU B C 1
ATOM 6519 O O . LEU B 2 383 ? 103.231 16.861 139.086 1.00 73.73 383 LEU B O 1
ATOM 6524 N N . LYS B 2 384 ? 104.673 17.296 137.408 1.00 74.64 384 LYS B N 1
ATOM 6525 C CA . LYS B 2 384 ? 104.560 18.751 137.516 1.00 76.15 384 LYS B CA 1
ATOM 6526 C C . LYS B 2 384 ? 104.284 19.408 136.154 1.00 75.45 384 LYS B C 1
ATOM 6527 O O . LYS B 2 384 ? 104.704 20.539 135.902 1.00 74.55 384 LYS B O 1
ATOM 6533 N N . SER B 2 385 ? 103.563 18.698 135.287 1.00 75.01 385 SER B N 1
ATOM 6534 C CA . SER B 2 385 ? 103.104 19.269 134.020 1.00 75.05 385 SER B CA 1
ATOM 6535 C C . SER B 2 385 ? 101.845 18.575 133.491 1.00 73.14 385 SER B C 1
ATOM 6536 O O . SER B 2 385 ? 101.698 17.362 133.627 1.00 72.11 385 SER B O 1
ATOM 6539 N N . CYS B 2 386 ? 100.943 19.363 132.904 1.00 72.87 386 CYS B N 1
ATOM 6540 C CA . CYS B 2 386 ? 99.726 18.855 132.259 1.00 72.24 386 CYS B CA 1
ATOM 6541 C C . CYS B 2 386 ? 99.719 19.305 130.809 1.00 68.58 386 CYS B C 1
ATOM 6542 O O . CYS B 2 386 ? 100.208 20.389 130.508 1.00 66.32 386 CYS B O 1
ATOM 6545 N N . MET B 2 387 ? 99.157 18.475 129.927 1.00 68.63 387 MET B N 1
ATOM 6546 C CA A MET B 2 387 ? 99.096 18.748 128.485 0.50 68.68 387 MET B CA 1
ATOM 6547 C CA B MET B 2 387 ? 99.087 18.802 128.503 0.50 69.01 387 MET B CA 1
ATOM 6548 C C . MET B 2 387 ? 97.652 18.742 127.990 1.00 66.76 387 MET B C 1
ATOM 6549 O O . MET B 2 387 ? 96.742 18.309 128.701 1.00 62.94 387 MET B O 1
ATOM 6558 N N . GLY B 2 388 ? 97.457 19.208 126.757 1.00 64.40 388 GLY B N 1
ATOM 6559 C CA . GLY B 2 388 ? 96.159 19.152 126.085 1.00 62.45 388 GLY B CA 1
ATOM 6560 C C . GLY B 2 388 ? 95.133 20.177 126.528 1.00 60.68 388 GLY B C 1
ATOM 6561 O O . GLY B 2 388 ? 93.928 19.956 126.378 1.00 57.89 388 GLY B O 1
ATOM 6562 N N . LEU B 2 389 ? 95.603 21.302 127.058 1.00 60.94 389 LEU B N 1
ATOM 6563 C CA . LEU B 2 389 ? 94.705 22.371 127.497 1.00 63.14 389 LEU B CA 1
ATOM 6564 C C . LEU B 2 389 ? 94.211 23.215 126.320 1.00 61.92 389 LEU B C 1
ATOM 6565 O O . LEU B 2 389 ? 94.866 23.297 125.285 1.00 58.95 389 LEU B O 1
ATOM 6570 N N . LYS B 2 390 ? 93.041 23.824 126.502 1.00 65.21 390 LYS B N 1
ATOM 6571 C CA . LYS B 2 390 ? 92.502 24.841 125.598 1.00 67.75 390 LYS B CA 1
ATOM 6572 C C . LYS B 2 390 ? 92.298 26.119 126.412 1.00 69.19 390 LYS B C 1
ATOM 6573 O O . LYS B 2 390 ? 92.397 26.093 127.644 1.00 70.90 390 LYS B O 1
ATOM 6579 N N . ILE B 2 391 ? 91.991 27.224 125.736 1.00 68.56 391 ILE B N 1
ATOM 6580 C CA . ILE B 2 391 ? 91.691 28.479 126.426 1.00 67.71 391 ILE B CA 1
ATOM 6581 C C . ILE B 2 391 ? 90.504 28.263 127.363 1.00 68.74 391 ILE B C 1
ATOM 6582 O O . ILE B 2 391 ? 89.436 27.844 126.923 1.00 69.14 391 ILE B O 1
ATOM 6587 N N . GLY B 2 392 ? 90.704 28.540 128.651 1.00 69.05 392 GLY B N 1
ATOM 6588 C CA . GLY B 2 392 ? 89.653 28.389 129.654 1.00 68.64 392 GLY B CA 1
ATOM 6589 C C . GLY B 2 392 ? 89.865 27.223 130.603 1.00 68.00 392 GLY B C 1
ATOM 6590 O O . GLY B 2 392 ? 89.348 27.237 131.715 1.00 68.51 392 GLY B O 1
ATOM 6591 N N . ASP B 2 393 ? 90.618 26.213 130.168 1.00 68.66 393 ASP B N 1
ATOM 6592 C CA . ASP B 2 393 ? 90.886 25.032 130.997 1.00 69.49 393 ASP B CA 1
ATOM 6593 C C . ASP B 2 393 ? 91.785 25.357 132.187 1.00 68.98 393 ASP B C 1
ATOM 6594 O O . ASP B 2 393 ? 92.660 26.221 132.098 1.00 68.48 393 ASP B O 1
ATOM 6599 N N . THR B 2 394 ? 91.557 24.646 133.292 1.00 69.36 394 THR B N 1
ATOM 6600 C CA . THR B 2 394 ? 92.329 24.824 134.520 1.00 68.90 394 THR B CA 1
ATOM 6601 C C . THR B 2 394 ? 92.860 23.486 135.025 1.00 69.03 394 THR B C 1
ATOM 6602 O O . THR B 2 394 ? 92.151 22.475 135.013 1.00 67.92 394 THR B O 1
ATOM 6606 N N . VAL B 2 395 ? 94.113 23.497 135.470 1.00 69.64 395 VAL B N 1
ATOM 6607 C CA . VAL B 2 395 ? 94.721 22.348 136.133 1.00 68.16 395 VAL B CA 1
ATOM 6608 C C . VAL B 2 395 ? 95.212 22.776 137.509 1.00 68.74 395 VAL B C 1
ATOM 6609 O O . VAL B 2 395 ? 95.334 23.972 137.792 1.00 66.35 395 VAL B O 1
ATOM 6613 N N . SER B 2 396 ? 95.499 21.790 138.353 1.00 70.66 396 SER B N 1
ATOM 6614 C CA . SER B 2 396 ? 95.855 22.039 139.746 1.00 72.49 396 SER B CA 1
ATOM 6615 C C . SER B 2 396 ? 97.058 21.194 140.156 1.00 71.32 396 SER B C 1
ATOM 6616 O O . SER B 2 396 ? 97.178 20.038 139.748 1.00 69.83 396 SER B O 1
ATOM 6619 N N . PHE B 2 397 ? 97.947 21.782 140.955 1.00 71.81 397 PHE B N 1
ATOM 6620 C CA . PHE B 2 397 ? 99.111 21.070 141.481 1.00 73.49 397 PHE B CA 1
ATOM 6621 C C . PHE B 2 397 ? 99.176 21.188 142.999 1.00 73.40 397 PHE B C 1
ATOM 6622 O O . PHE B 2 397 ? 98.830 22.223 143.565 1.00 71.54 397 PHE B O 1
ATOM 6630 N N . SER B 2 398 ? 99.619 20.118 143.651 1.00 75.03 398 SER B N 1
ATOM 6631 C CA . SER B 2 398 ? 99.876 20.129 145.085 1.00 75.02 398 SER B CA 1
ATOM 6632 C C . SER B 2 398 ? 101.379 19.992 145.292 1.00 75.50 398 SER B C 1
ATOM 6633 O O . SER B 2 398 ? 101.972 18.988 144.903 1.00 73.60 398 SER B O 1
ATOM 6636 N N . ILE B 2 399 ? 101.991 21.018 145.881 1.00 77.48 399 ILE B N 1
ATOM 6637 C CA . ILE B 2 399 ? 103.435 21.048 146.101 1.00 78.89 399 ILE B CA 1
ATOM 6638 C C . ILE B 2 399 ? 103.741 20.892 147.582 1.00 79.22 399 ILE B C 1
ATOM 6639 O O . ILE B 2 399 ? 103.064 21.481 148.427 1.00 78.48 399 ILE B O 1
ATOM 6644 N N . GLU B 2 400 ? 104.771 20.109 147.888 1.00 79.93 400 GLU B N 1
ATOM 6645 C CA . GLU B 2 400 ? 105.232 19.941 149.260 1.00 80.85 400 GLU B CA 1
ATOM 6646 C C . GLU B 2 400 ? 106.703 20.314 149.373 1.00 80.81 400 GLU B C 1
ATOM 6647 O O . GLU B 2 400 ? 107.552 19.710 148.715 1.00 82.48 400 GLU B O 1
ATOM 6653 N N . ALA B 2 401 ? 106.994 21.303 150.217 1.00 79.89 401 ALA B N 1
ATOM 6654 C CA . ALA B 2 401 ? 108.360 21.769 150.442 1.00 79.28 401 ALA B CA 1
ATOM 6655 C C . ALA B 2 401 ? 108.899 21.193 151.744 1.00 79.66 401 ALA B C 1
ATOM 6656 O O . ALA B 2 401 ? 108.217 21.236 152.762 1.00 77.60 401 ALA B O 1
ATOM 6658 N N . LYS B 2 402 ? 110.117 20.653 151.705 1.00 81.36 402 LYS B N 1
ATOM 6659 C CA . LYS B 2 402 ? 110.791 20.173 152.913 1.00 81.49 402 LYS B CA 1
ATOM 6660 C C . LYS B 2 402 ? 112.136 20.876 153.124 1.00 80.09 402 LYS B C 1
ATOM 6661 O O . LYS B 2 402 ? 112.951 20.958 152.204 1.00 81.68 402 LYS B O 1
ATOM 6667 N N . VAL B 2 403 ? 112.361 21.362 154.345 1.00 77.68 403 VAL B N 1
ATOM 6668 C CA . VAL B 2 403 ? 113.630 21.997 154.716 1.00 76.77 403 VAL B CA 1
ATOM 6669 C C . VAL B 2 403 ? 114.593 20.968 155.313 1.00 77.10 403 VAL B C 1
ATOM 6670 O O . VAL B 2 403 ? 114.165 20.019 155.972 1.00 75.20 403 VAL B O 1
ATOM 6674 N N . ARG B 2 404 ? 115.887 21.159 155.063 1.00 79.64 404 ARG B N 1
ATOM 6675 C CA . ARG B 2 404 ? 116.928 20.331 155.669 1.00 82.76 404 ARG B CA 1
ATOM 6676 C C . ARG B 2 404 ? 117.469 21.029 156.915 1.00 84.22 404 ARG B C 1
ATOM 6677 O O . ARG B 2 404 ? 118.277 21.957 156.822 1.00 83.63 404 ARG B O 1
ATOM 6685 N N . GLY B 2 405 ? 117.010 20.577 158.078 1.00 85.88 405 GLY B N 1
ATOM 6686 C CA . GLY B 2 405 ? 117.462 21.120 159.351 1.00 86.91 405 GLY B CA 1
ATOM 6687 C C . GLY B 2 405 ? 117.014 22.554 159.551 1.00 88.52 405 GLY B C 1
ATOM 6688 O O . GLY B 2 405 ? 115.876 22.907 159.238 1.00 88.32 405 GLY B O 1
ATOM 6689 N N . CYS B 2 406 ? 117.922 23.377 160.064 1.00 91.41 406 CYS B N 1
ATOM 6690 C CA . CYS B 2 406 ? 117.640 24.775 160.356 1.00 91.32 406 CYS B CA 1
ATOM 6691 C C . CYS B 2 406 ? 118.710 25.664 159.717 1.00 89.06 406 CYS B C 1
ATOM 6692 O O . CYS B 2 406 ? 119.840 25.718 160.208 1.00 87.30 406 CYS B O 1
ATOM 6695 N N . PRO B 2 407 ? 118.370 26.346 158.605 1.00 87.26 407 PRO B N 1
ATOM 6696 C CA . PRO B 2 407 ? 119.327 27.272 157.993 1.00 86.95 407 PRO B CA 1
ATOM 6697 C C . PRO B 2 407 ? 119.513 28.559 158.804 1.00 86.44 407 PRO B C 1
ATOM 6698 O O . PRO B 2 407 ? 118.558 29.050 159.411 1.00 85.30 407 PRO B O 1
ATOM 6702 N N . GLN B 2 408 ? 120.731 29.098 158.803 1.00 86.55 408 GLN B N 1
ATOM 6703 C CA . GLN B 2 408 ? 121.018 30.363 159.491 1.00 87.27 408 GLN B CA 1
ATOM 6704 C C . GLN B 2 408 ? 120.397 31.575 158.786 1.00 88.67 408 GLN B C 1
ATOM 6705 O O . GLN B 2 408 ? 120.270 32.642 159.388 1.00 87.91 408 GLN B O 1
ATOM 6711 N N . GLU B 2 409 ? 120.024 31.406 157.517 1.00 90.84 409 GLU B N 1
ATOM 6712 C CA . GLU B 2 409 ? 119.404 32.473 156.725 1.00 91.86 409 GLU B CA 1
ATOM 6713 C C . GLU B 2 409 ? 118.061 32.930 157.304 1.00 91.83 409 GLU B C 1
ATOM 6714 O O . GLU B 2 409 ? 117.798 34.129 157.390 1.00 92.65 409 GLU B O 1
ATOM 6720 N N . LYS B 2 410 ? 117.215 31.969 157.673 1.00 91.60 410 LYS B N 1
ATOM 6721 C CA . LYS B 2 410 ? 115.947 32.220 158.390 1.00 91.05 410 LYS B CA 1
ATOM 6722 C C . LYS B 2 410 ? 114.817 32.848 157.556 1.00 90.51 410 LYS B C 1
ATOM 6723 O O . LYS B 2 410 ? 113.645 32.669 157.889 1.00 90.75 410 LYS B O 1
ATOM 6729 N N . GLU B 2 411 ? 115.153 33.576 156.492 1.00 89.68 411 GLU B N 1
ATOM 6730 C CA . GLU B 2 411 ? 114.143 34.112 155.575 1.00 89.66 411 GLU B CA 1
ATOM 6731 C C . GLU B 2 411 ? 114.614 34.022 154.128 1.00 86.64 411 GLU B C 1
ATOM 6732 O O . GLU B 2 411 ? 115.532 34.736 153.721 1.00 85.83 411 GLU B O 1
ATOM 6738 N N . LYS B 2 412 ? 113.976 33.127 153.375 1.00 85.18 412 LYS B N 1
ATOM 6739 C CA A LYS B 2 412 ? 114.286 32.915 151.963 0.60 85.12 412 LYS B CA 1
ATOM 6740 C CA B LYS B 2 412 ? 114.282 32.913 151.963 0.40 84.93 412 LYS B CA 1
ATOM 6741 C C . LYS B 2 412 ? 113.003 32.936 151.136 1.00 84.45 412 LYS B C 1
ATOM 6742 O O . LYS B 2 412 ? 111.902 33.021 151.682 1.00 84.2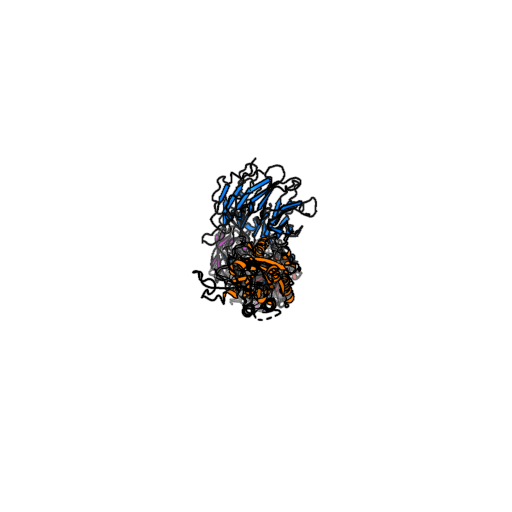7 412 LYS B O 1
ATOM 6753 N N . SER B 2 413 ? 113.154 32.868 149.817 1.00 83.94 413 SER B N 1
ATOM 6754 C CA . SER B 2 413 ? 112.007 32.843 148.913 1.00 82.36 413 SER B CA 1
ATOM 6755 C C . SER B 2 413 ? 112.365 32.246 147.556 1.00 80.09 413 SER B C 1
ATOM 6756 O O . SER B 2 413 ? 113.503 32.359 147.092 1.00 79.59 413 SER B O 1
ATOM 6759 N N . PHE B 2 414 ? 111.379 31.607 146.933 1.00 77.79 414 PHE B N 1
ATOM 6760 C CA . PHE B 2 414 ? 111.529 31.057 145.590 1.00 76.14 414 PHE B CA 1
ATOM 6761 C C . PHE B 2 414 ? 110.257 31.289 144.780 1.00 73.80 414 PHE B C 1
ATOM 6762 O O . PHE B 2 414 ? 109.260 31.795 145.303 1.00 71.80 414 PHE B O 1
ATOM 6770 N N . THR B 2 415 ? 110.304 30.926 143.502 1.00 73.17 415 THR B N 1
ATOM 6771 C CA . THR B 2 415 ? 109.195 31.153 142.584 1.00 73.28 415 THR B CA 1
ATOM 6772 C C . THR B 2 415 ? 108.806 29.859 141.885 1.00 73.01 415 THR B C 1
ATOM 6773 O O . THR B 2 415 ? 109.669 29.092 141.469 1.00 73.53 415 THR B O 1
ATOM 6777 N N . ILE B 2 416 ? 107.504 29.616 141.774 1.00 73.91 416 ILE B N 1
ATOM 6778 C CA . ILE B 2 416 ? 106.990 28.516 140.966 1.00 74.90 416 ILE B CA 1
ATOM 6779 C C . ILE B 2 416 ? 106.220 29.129 139.807 1.00 76.54 416 ILE B C 1
ATOM 6780 O O . ILE B 2 416 ? 105.241 29.851 140.006 1.00 75.84 416 ILE B O 1
ATOM 6785 N N . LYS B 2 417 ? 106.682 28.828 138.598 1.00 77.59 417 LYS B N 1
ATOM 6786 C CA . LYS B 2 417 ? 106.253 29.519 137.397 1.00 77.65 417 LYS B CA 1
ATOM 6787 C C . LYS B 2 417 ? 106.001 28.513 136.275 1.00 78.33 417 LYS B C 1
ATOM 6788 O O . LYS B 2 417 ? 106.874 27.691 135.978 1.00 79.97 417 LYS B O 1
ATOM 6794 N N . PRO B 2 418 ? 104.811 28.565 135.649 1.00 76.71 418 PRO B N 1
ATOM 6795 C CA . PRO B 2 418 ? 104.600 27.741 134.463 1.00 75.82 418 PRO B CA 1
ATOM 6796 C C . PRO B 2 418 ? 105.421 28.243 133.280 1.00 74.01 418 PRO B C 1
ATOM 6797 O O . PRO B 2 418 ? 105.541 29.456 133.080 1.00 73.28 418 PRO B O 1
ATOM 6801 N N . VAL B 2 419 ? 105.978 27.314 132.511 1.00 73.63 419 VAL B N 1
ATOM 6802 C CA . VAL B 2 419 ? 106.756 27.660 131.329 1.00 72.42 419 VAL B CA 1
ATOM 6803 C C . VAL B 2 419 ? 105.868 28.407 130.336 1.00 73.58 419 VAL B C 1
ATOM 6804 O O . VAL B 2 419 ? 104.774 27.941 130.006 1.00 73.27 419 VAL B O 1
ATOM 6808 N N . GLY B 2 420 ? 106.336 29.572 129.889 1.00 73.49 420 GLY B N 1
ATOM 6809 C CA . GLY B 2 420 ? 105.625 30.376 128.896 1.00 74.12 420 GLY B CA 1
ATOM 6810 C C . GLY B 2 420 ? 104.533 31.283 129.442 1.00 75.02 420 GLY B C 1
ATOM 6811 O O . GLY B 2 420 ? 103.781 31.880 128.672 1.00 75.25 420 GLY B O 1
ATOM 6812 N N . PHE B 2 421 ? 104.440 31.385 130.764 1.00 77.37 421 PHE B N 1
ATOM 6813 C CA . PHE B 2 421 ? 103.463 32.259 131.414 1.00 78.01 421 PHE B CA 1
ATOM 6814 C C . PHE B 2 421 ? 104.203 33.430 132.047 1.00 79.11 421 PHE B C 1
ATOM 6815 O O . PHE B 2 421 ? 105.320 33.263 132.524 1.00 81.23 421 PHE B O 1
ATOM 6823 N N . LYS B 2 422 ? 103.589 34.609 132.055 1.00 79.94 422 LYS B N 1
ATOM 6824 C CA . LYS B 2 422 ? 104.095 35.723 132.864 1.00 80.20 422 LYS B CA 1
ATOM 6825 C C . LYS B 2 422 ? 103.859 35.436 134.347 1.00 78.78 422 LYS B C 1
ATOM 6826 O O . LYS B 2 422 ? 104.677 35.794 135.195 1.00 79.14 422 LYS B O 1
ATOM 6832 N N . ASP B 2 423 ? 102.739 34.777 134.642 1.00 78.17 423 ASP B N 1
ATOM 6833 C CA . ASP B 2 423 ? 102.286 34.562 136.018 1.00 77.67 423 ASP B CA 1
ATOM 6834 C C . ASP B 2 423 ? 103.188 33.600 136.785 1.00 77.46 423 ASP B C 1
ATOM 6835 O O . ASP B 2 423 ? 103.845 32.748 136.192 1.00 76.96 423 ASP B O 1
ATOM 6840 N N . SER B 2 424 ? 103.206 33.751 138.108 1.00 79.57 424 SER B N 1
ATOM 6841 C CA . SER B 2 424 ? 104.022 32.910 138.987 1.00 79.86 424 SER B CA 1
ATOM 6842 C C . SER B 2 424 ? 103.485 32.891 140.414 1.00 77.65 424 SER B C 1
ATOM 6843 O O . SER B 2 424 ? 102.678 33.736 140.797 1.00 79.30 424 SER B O 1
ATOM 6846 N N . LEU B 2 425 ? 103.942 31.912 141.187 1.00 76.60 425 LEU B N 1
ATOM 6847 C CA . LEU B 2 425 ? 103.675 31.848 142.619 1.00 75.53 425 LEU B CA 1
ATOM 6848 C C . LEU B 2 425 ? 104.971 32.149 143.358 1.00 73.71 425 LEU B C 1
ATOM 6849 O O . LEU B 2 425 ? 105.940 31.403 143.225 1.00 73.73 425 LEU B O 1
ATOM 6854 N N . ILE B 2 426 ? 104.992 33.238 144.122 1.00 71.47 426 ILE B N 1
ATOM 6855 C CA . ILE B 2 426 ? 106.125 33.534 144.998 1.00 71.62 426 ILE B CA 1
ATOM 6856 C C . ILE B 2 426 ? 105.861 32.899 146.360 1.00 70.40 426 ILE B C 1
ATOM 6857 O O . ILE B 2 426 ? 104.858 33.206 147.001 1.00 69.06 426 ILE B O 1
ATOM 6862 N N . VAL B 2 427 ? 106.751 32.003 146.784 1.00 70.56 427 VAL B N 1
ATOM 6863 C CA . VAL B 2 427 ? 106.657 31.354 148.090 1.00 70.82 427 VAL B CA 1
ATOM 6864 C C . VAL B 2 427 ? 107.700 31.955 149.033 1.00 71.52 427 VAL B C 1
ATOM 6865 O O . VAL B 2 427 ? 108.901 31.757 148.845 1.00 70.96 427 VAL B O 1
ATOM 6869 N N . GLN B 2 428 ? 107.237 32.688 150.042 1.00 71.74 428 GLN B N 1
ATOM 6870 C CA . GLN B 2 428 ? 108.119 33.229 151.071 1.00 72.96 428 GLN B CA 1
ATOM 6871 C C . GLN B 2 428 ? 108.308 32.180 152.164 1.00 74.48 428 GLN B C 1
ATOM 6872 O O . GLN B 2 428 ? 107.331 31.699 152.737 1.00 74.06 428 GLN B O 1
ATOM 6878 N N . VAL B 2 429 ? 109.560 31.827 152.451 1.00 75.24 429 VAL B N 1
ATOM 6879 C CA . VAL B 2 429 ? 109.859 30.830 153.476 1.00 76.27 429 VAL B CA 1
ATOM 6880 C C . VAL B 2 429 ? 110.510 31.449 154.713 1.00 76.43 429 VAL B C 1
ATOM 6881 O O . VAL B 2 429 ? 111.550 32.100 154.612 1.00 75.93 429 VAL B O 1
ATOM 6885 N N . THR B 2 430 ? 109.882 31.238 155.870 1.00 77.75 430 THR B N 1
ATOM 6886 C CA . THR B 2 430 ? 110.460 31.579 157.170 1.00 77.51 430 THR B CA 1
ATOM 6887 C C . THR B 2 430 ? 110.793 30.282 157.902 1.00 77.94 430 THR B C 1
ATOM 6888 O O . THR B 2 430 ? 110.019 29.328 157.865 1.00 78.23 430 THR B O 1
ATOM 6892 N N . PHE B 2 431 ? 111.946 30.252 158.563 1.00 79.75 431 PHE B N 1
ATOM 6893 C CA . PHE B 2 431 ? 112.368 29.082 159.329 1.00 79.56 431 PHE B CA 1
ATOM 6894 C C . PHE B 2 431 ? 112.259 29.372 160.822 1.00 80.39 431 PHE B C 1
ATOM 6895 O O . PHE B 2 431 ? 112.841 30.336 161.318 1.00 78.88 431 PHE B O 1
ATOM 6903 N N . ASP B 2 432 ? 111.497 28.532 161.521 1.00 83.01 432 ASP B N 1
ATOM 6904 C CA . ASP B 2 432 ? 111.135 28.761 162.916 1.00 85.94 432 ASP B CA 1
ATOM 6905 C C . ASP B 2 432 ? 111.842 27.757 163.824 1.00 85.11 432 ASP B C 1
ATOM 6906 O O . ASP B 2 432 ? 111.291 26.708 164.157 1.00 83.74 432 ASP B O 1
ATOM 6911 N N . CYS B 2 433 ? 113.063 28.101 164.225 1.00 86.31 433 CYS B N 1
ATOM 6912 C CA . CYS B 2 433 ? 113.919 27.209 165.005 1.00 88.33 433 CYS B CA 1
ATOM 6913 C C . CYS B 2 433 ? 113.927 27.516 166.500 1.00 86.32 433 CYS B C 1
ATOM 6914 O O . CYS B 2 433 ? 114.256 26.653 167.312 1.00 85.97 433 CYS B O 1
ATOM 6917 N N . ASP B 2 434 ? 113.575 28.745 166.859 1.00 85.82 434 ASP B N 1
ATOM 6918 C CA . ASP B 2 434 ? 113.569 29.165 168.255 1.00 84.61 434 ASP B CA 1
ATOM 6919 C C . ASP B 2 434 ? 112.215 28.891 168.898 1.00 83.15 434 ASP B C 1
ATOM 6920 O O . ASP B 2 434 ? 111.193 28.832 168.213 1.00 82.83 434 ASP B O 1
ATOM 6925 N N . CYS B 2 435 ? 112.224 28.712 170.216 1.00 82.65 435 CYS B N 1
ATOM 6926 C CA . CYS B 2 435 ? 110.997 28.612 171.004 1.00 82.66 435 CYS B CA 1
ATOM 6927 C C . CYS B 2 435 ? 110.553 30.003 171.445 1.00 81.49 435 CYS B C 1
ATOM 6928 O O . CYS B 2 435 ? 111.362 30.932 171.506 1.00 81.71 435 CYS B O 1
ATOM 6931 N N . ALA B 2 436 ? 109.266 30.138 171.759 1.00 80.46 436 ALA B N 1
ATOM 6932 C CA . ALA B 2 436 ? 108.709 31.410 172.231 1.00 78.33 436 ALA B CA 1
ATOM 6933 C C . ALA B 2 436 ? 109.304 31.819 173.577 1.00 75.16 436 ALA B C 1
ATOM 6934 O O . ALA B 2 436 ? 109.592 32.992 173.792 1.00 75.13 436 ALA B O 1
ATOM 6936 N N . CYS B 2 437 ? 109.506 30.846 174.464 1.00 73.91 437 CYS B N 1
ATOM 6937 C CA . CYS B 2 437 ? 110.023 31.110 175.813 1.00 73.43 437 CYS B CA 1
ATOM 6938 C C . CYS B 2 437 ? 111.458 31.653 175.859 1.00 73.44 437 CYS B C 1
ATOM 6939 O O . CYS B 2 437 ? 111.891 32.153 176.901 1.00 73.67 437 CYS B O 1
ATOM 6942 N N . GLN B 2 438 ? 112.190 31.558 174.749 1.00 73.69 438 GLN B N 1
ATOM 6943 C CA . GLN B 2 438 ? 113.517 32.178 174.644 1.00 74.44 438 GLN B CA 1
ATOM 6944 C C . GLN B 2 438 ? 113.449 33.704 174.781 1.00 75.29 438 GLN B C 1
ATOM 6945 O O . GLN B 2 438 ? 114.370 34.327 175.315 1.00 75.51 438 GLN B O 1
ATOM 6951 N N . ALA B 2 439 ? 112.352 34.289 174.299 1.00 75.30 439 ALA B N 1
ATOM 6952 C CA . ALA B 2 439 ? 112.140 35.738 174.339 1.00 74.89 439 ALA B CA 1
ATOM 6953 C C . ALA B 2 439 ? 112.329 36.341 175.732 1.00 75.78 439 ALA B C 1
ATOM 6954 O O . ALA B 2 439 ? 112.883 37.433 175.854 1.00 77.47 439 ALA B O 1
ATOM 6956 N N . GLN B 2 440 ? 111.872 35.634 176.768 1.00 75.90 440 GLN B N 1
ATOM 6957 C CA . GLN B 2 440 ? 111.988 36.107 178.155 1.00 76.89 440 GLN B CA 1
ATOM 6958 C C . GLN B 2 440 ? 113.084 35.344 178.904 1.00 76.30 440 GLN B C 1
ATOM 6959 O O . GLN B 2 440 ? 112.849 34.791 179.979 1.00 75.99 440 GLN B O 1
ATOM 6965 N N . ALA B 2 441 ? 114.288 35.349 178.337 1.00 75.93 441 ALA B N 1
ATOM 6966 C CA . ALA B 2 441 ? 115.389 34.514 178.826 1.00 75.27 441 ALA B CA 1
ATOM 6967 C C . ALA B 2 441 ? 116.033 34.973 180.144 1.00 75.25 441 ALA B C 1
ATOM 6968 O O . ALA B 2 441 ? 116.813 34.222 180.728 1.00 75.86 441 ALA B O 1
ATOM 6970 N N . GLU B 2 442 ? 115.725 36.191 180.597 1.00 74.26 442 GLU B N 1
ATOM 6971 C CA . GLU B 2 442 ? 116.218 36.716 181.888 1.00 73.70 442 GLU B CA 1
ATOM 6972 C C . GLU B 2 442 ? 117.745 36.636 182.042 1.00 72.76 442 GLU B C 1
ATOM 6973 O O . GLU B 2 442 ? 118.251 35.748 182.730 1.00 71.74 442 GLU B O 1
ATOM 6979 N N . PRO B 2 443 ? 118.481 37.571 181.406 1.00 72.49 443 PRO B N 1
ATOM 6980 C CA . PRO B 2 443 ? 119.948 37.591 181.396 1.00 71.99 443 PRO B CA 1
ATOM 6981 C C . PRO B 2 443 ? 120.613 37.167 182.708 1.00 71.26 443 PRO B C 1
ATOM 6982 O O . PRO B 2 443 ? 121.508 36.321 182.690 1.00 71.01 443 PRO B O 1
ATOM 6986 N N . ASN B 2 444 ? 120.180 37.745 183.827 1.00 70.73 444 ASN B N 1
ATOM 6987 C CA . ASN B 2 444 ? 120.711 37.369 185.140 1.00 70.40 444 ASN B CA 1
ATOM 6988 C C . ASN B 2 444 ? 120.240 35.973 185.541 1.00 70.27 444 ASN B C 1
ATOM 6989 O O . ASN B 2 444 ? 119.040 35.698 185.553 1.00 70.69 444 ASN B O 1
ATOM 6994 N N . SER B 2 445 ? 121.194 35.104 185.872 1.00 69.76 445 SER B N 1
ATOM 6995 C CA . SER B 2 445 ? 120.922 33.685 186.114 1.00 69.17 445 SER B CA 1
ATOM 6996 C C . SER B 2 445 ? 119.938 33.450 187.258 1.00 68.42 445 SER B C 1
ATOM 6997 O O . SER B 2 445 ? 118.949 32.735 187.089 1.00 68.36 445 SER B O 1
ATOM 7000 N N . HIS B 2 446 ? 120.231 34.044 188.414 1.00 67.22 446 HIS B N 1
ATOM 7001 C CA . HIS B 2 446 ? 119.426 33.893 189.637 1.00 66.37 446 HIS B CA 1
ATOM 7002 C C . HIS B 2 446 ? 119.529 32.493 190.256 1.00 66.52 446 HIS B C 1
ATOM 7003 O O . HIS B 2 446 ? 119.921 32.357 191.419 1.00 66.78 446 HIS B O 1
ATOM 7010 N N . ARG B 2 447 ? 119.177 31.465 189.483 1.00 65.83 447 ARG B N 1
ATOM 7011 C CA . ARG B 2 447 ? 119.160 30.079 189.969 1.00 65.41 447 ARG B CA 1
ATOM 7012 C C . ARG B 2 447 ? 120.485 29.323 189.789 1.00 64.82 447 ARG B C 1
ATOM 7013 O O . ARG B 2 447 ? 120.832 28.489 190.628 1.00 65.43 447 ARG B O 1
ATOM 7021 N N . CYS B 2 448 ? 121.216 29.602 188.709 1.00 63.42 448 CYS B N 1
ATOM 7022 C CA . CYS B 2 448 ? 122.462 28.879 188.420 1.00 62.30 448 CYS B CA 1
ATOM 7023 C C . CYS B 2 448 ? 123.585 29.271 189.394 1.00 61.24 448 CYS B C 1
ATOM 7024 O O . CYS B 2 448 ? 124.046 28.438 190.177 1.00 61.41 448 CYS B O 1
ATOM 7027 N N . ASN B 2 449 ? 124.013 30.532 189.338 1.00 59.70 449 ASN B N 1
ATOM 7028 C CA . ASN B 2 449 ? 124.996 31.095 190.278 1.00 58.45 449 ASN B CA 1
ATOM 7029 C C . ASN B 2 449 ? 126.340 30.350 190.380 1.00 57.86 449 ASN B C 1
ATOM 7030 O O . ASN B 2 449 ? 126.953 30.309 191.451 1.00 57.58 449 ASN B O 1
ATOM 7035 N N . ASN B 2 450 ? 126.794 29.773 189.267 1.00 57.11 450 ASN B N 1
ATOM 7036 C CA . ASN B 2 450 ? 128.111 29.125 189.199 1.00 56.23 450 ASN B CA 1
ATOM 7037 C C . ASN B 2 450 ? 128.834 29.446 187.885 1.00 56.02 450 ASN B C 1
ATOM 7038 O O . ASN B 2 450 ? 129.485 28.583 187.291 1.00 56.07 450 ASN B O 1
ATOM 7043 N N . GLY B 2 451 ? 128.725 30.698 187.445 1.00 55.65 451 GLY B N 1
ATOM 7044 C CA . GLY B 2 451 ? 129.344 31.144 186.198 1.00 55.28 451 GLY B CA 1
ATOM 7045 C C . GLY B 2 451 ? 128.695 30.547 184.961 1.00 55.08 451 GLY B C 1
ATOM 7046 O O . GLY B 2 451 ? 129.384 30.217 183.994 1.00 55.12 451 GLY B O 1
ATOM 7047 N N . ASN B 2 452 ? 127.370 30.413 184.994 1.00 54.82 452 ASN B N 1
ATOM 7048 C CA . ASN B 2 452 ? 126.606 29.839 183.886 1.00 54.47 452 ASN B CA 1
ATOM 7049 C C . ASN B 2 452 ? 125.895 30.928 183.086 1.00 54.56 452 ASN B C 1
ATOM 7050 O O . ASN B 2 452 ? 126.073 31.034 181.872 1.00 54.42 452 ASN B O 1
ATOM 7055 N N . GLY B 2 453 ? 125.088 31.729 183.779 1.00 54.79 453 GLY B N 1
ATOM 7056 C CA . GLY B 2 453 ? 124.401 32.868 183.170 1.00 55.10 453 GLY B CA 1
ATOM 7057 C C . GLY B 2 453 ? 123.073 32.508 182.526 1.00 55.60 453 GLY B C 1
ATOM 7058 O O . GLY B 2 453 ? 122.968 31.496 181.831 1.00 55.83 453 GLY B O 1
ATOM 7059 N N . THR B 2 454 ? 122.062 33.345 182.770 1.00 55.87 454 THR B N 1
ATOM 7060 C CA . THR B 2 454 ? 120.732 33.249 182.137 1.00 56.06 454 THR B CA 1
ATOM 7061 C C . THR B 2 454 ? 119.888 32.037 182.570 1.00 55.85 454 THR B C 1
ATOM 7062 O O . THR B 2 454 ? 120.410 31.036 183.064 1.00 55.82 454 THR B O 1
ATOM 7066 N N . PHE B 2 455 ? 118.576 32.156 182.374 1.00 55.33 455 PHE B N 1
ATOM 7067 C CA . PHE B 2 455 ? 117.614 31.122 182.761 1.00 54.86 455 PHE B CA 1
ATOM 7068 C C . PHE B 2 455 ? 116.346 31.227 181.908 1.00 54.85 455 PHE B C 1
ATOM 7069 O O . PHE B 2 455 ? 115.563 32.167 182.068 1.00 53.53 455 PHE B O 1
ATOM 7077 N N . GLU B 2 456 ? 116.147 30.256 181.015 1.00 54.95 456 GLU B N 1
ATOM 7078 C CA . GLU B 2 456 ? 115.031 30.280 180.066 1.00 55.23 456 GLU B CA 1
ATOM 7079 C C . GLU B 2 456 ? 114.343 28.918 179.947 1.00 56.76 456 GLU B C 1
ATOM 7080 O O . GLU B 2 456 ? 115.000 27.877 179.942 1.00 55.24 456 GLU B O 1
ATOM 7086 N N . CYS B 2 457 ? 113.014 28.948 179.853 1.00 59.28 457 CYS B N 1
ATOM 7087 C CA . CYS B 2 457 ? 112.188 27.746 179.698 1.00 61.90 457 CYS B CA 1
ATOM 7088 C C . CYS B 2 457 ? 112.417 26.701 180.802 1.00 59.48 457 CYS B C 1
ATOM 7089 O O . CYS B 2 457 ? 112.286 25.497 180.561 1.00 59.86 457 CYS B O 1
ATOM 7092 N N . GLY B 2 458 ? 112.750 27.173 182.003 1.00 56.09 458 GLY B N 1
ATOM 7093 C CA . GLY B 2 458 ? 112.937 26.313 183.169 1.00 55.15 458 GLY B CA 1
ATOM 7094 C C . GLY B 2 458 ? 114.226 25.513 183.176 1.00 55.80 458 GLY B C 1
ATOM 7095 O O . GLY B 2 458 ? 114.201 24.313 183.453 1.00 56.54 458 GLY B O 1
ATOM 7096 N N . VAL B 2 459 ? 115.355 26.163 182.887 1.00 56.18 459 VAL B N 1
ATOM 7097 C CA . VAL B 2 459 ? 116.652 25.468 182.840 1.00 56.71 459 VAL B CA 1
ATOM 7098 C C . VAL B 2 459 ? 117.863 26.420 182.829 1.00 57.41 459 VAL B C 1
ATOM 7099 O O . VAL B 2 459 ? 117.760 27.567 182.390 1.00 57.58 459 VAL B O 1
ATOM 7103 N N . CYS B 2 460 ? 118.999 25.930 183.330 1.00 58.00 460 CYS B N 1
ATOM 7104 C CA . CYS B 2 460 ? 120.295 26.609 183.192 1.00 58.68 460 CYS B CA 1
ATOM 7105 C C . CYS B 2 460 ? 120.975 26.152 181.894 1.00 58.19 460 CYS B C 1
ATOM 7106 O O . CYS B 2 460 ? 120.380 25.416 181.103 1.00 58.60 460 CYS B O 1
ATOM 7109 N N . ARG B 2 461 ? 122.213 26.597 181.672 1.00 57.29 461 ARG B N 1
ATOM 7110 C CA . ARG B 2 461 ? 123.011 26.158 180.521 1.00 56.38 461 ARG B CA 1
ATOM 7111 C C . ARG B 2 461 ? 123.139 24.636 180.464 1.00 55.90 461 ARG B C 1
ATOM 7112 O O . ARG B 2 461 ? 123.837 24.031 181.276 1.00 55.56 461 ARG B O 1
ATOM 7120 N N . ALA C 3 4 ? 86.103 32.142 78.908 1.00 110.28 405 ALA C N 1
ATOM 7121 C CA . ALA C 3 4 ? 86.323 30.992 77.982 1.00 110.39 405 ALA C CA 1
ATOM 7122 C C . ALA C 3 4 ? 87.213 31.395 76.806 1.00 109.81 405 ALA C C 1
ATOM 7123 O O . ALA C 3 4 ? 88.283 30.814 76.609 1.00 109.09 405 ALA C O 1
ATOM 7125 N N . LYS C 3 5 ? 86.763 32.387 76.035 1.00 109.34 406 LYS C N 1
ATOM 7126 C CA . LYS C 3 5 ? 87.496 32.870 74.850 1.00 107.53 406 LYS C CA 1
ATOM 7127 C C . LYS C 3 5 ? 88.942 33.240 75.177 1.00 103.21 406 LYS C C 1
ATOM 7128 O O . LYS C 3 5 ? 89.871 32.564 74.728 1.00 102.99 406 LYS C O 1
ATOM 7134 N N . GLN C 3 6 ? 89.118 34.300 75.968 1.00 97.46 407 GLN C N 1
ATOM 7135 C CA . GLN C 3 6 ? 90.446 34.854 76.245 1.00 90.89 407 GLN C CA 1
ATOM 7136 C C . GLN C 3 6 ? 91.261 33.972 77.190 1.00 81.47 407 GLN C C 1
ATOM 7137 O O . GLN C 3 6 ? 90.770 33.526 78.231 1.00 79.82 407 GLN C O 1
ATOM 7143 N N . ARG C 3 7 ? 92.517 33.747 76.802 1.00 70.39 408 ARG C N 1
ATOM 7144 C CA . ARG C 3 7 ? 93.420 32.827 77.481 1.00 60.49 408 ARG C CA 1
ATOM 7145 C C . ARG C 3 7 ? 94.532 33.543 78.232 1.00 49.83 408 ARG C C 1
ATOM 7146 O O . ARG C 3 7 ? 95.434 32.895 78.759 1.00 44.20 408 ARG C O 1
ATOM 7154 N N . GLY C 3 8 ? 94.491 34.871 78.258 1.00 43.60 409 GLY C N 1
ATOM 7155 C CA . GLY C 3 8 ? 95.546 35.646 78.896 1.00 41.62 409 GLY C CA 1
ATOM 7156 C C . GLY C 3 8 ? 95.239 35.944 80.341 1.00 39.46 409 GLY C C 1
ATOM 7157 O O . GLY C 3 8 ? 94.337 35.342 80.938 1.00 40.99 409 GLY C O 1
ATOM 7158 N N . ASP C 3 9 ? 95.991 36.883 80.901 1.00 37.99 410 ASP C N 1
ATOM 7159 C CA . ASP C 3 9 ? 95.751 37.369 82.261 1.00 38.39 410 ASP C CA 1
ATOM 7160 C C . ASP C 3 9 ? 94.612 38.396 82.244 1.00 41.62 410 ASP C C 1
ATOM 7161 O O . ASP C 3 9 ? 94.833 39.597 82.362 1.00 43.09 410 ASP C O 1
ATOM 7166 N N . VAL C 3 10 ? 93.387 37.900 82.085 1.00 44.80 411 VAL C N 1
ATOM 7167 C CA . VAL C 3 10 ? 92.191 38.742 82.056 1.00 47.54 411 VAL C CA 1
ATOM 7168 C C . VAL C 3 10 ? 91.074 38.155 82.924 1.00 52.02 411 VAL C C 1
ATOM 7169 O O . VAL C 3 10 ? 90.989 36.934 83.125 1.00 54.21 411 VAL C O 1
ATOM 7174 N N . GLU D 4 1 ? 102.757 23.153 39.561 1.00 60.01 1 GLU H N 1
ATOM 7175 C CA . GLU D 4 1 ? 102.987 24.425 38.823 1.00 58.37 1 GLU H CA 1
ATOM 7176 C C . GLU D 4 1 ? 101.957 25.469 39.248 1.00 52.13 1 GLU H C 1
ATOM 7177 O O . GLU D 4 1 ? 100.762 25.293 39.022 1.00 49.44 1 GLU H O 1
ATOM 7183 N N . VAL D 4 2 ? 102.426 26.548 39.870 1.00 48.58 2 VAL H N 1
ATOM 7184 C CA . VAL D 4 2 ? 101.567 27.674 40.222 1.00 45.70 2 VAL H CA 1
ATOM 7185 C C . VAL D 4 2 ? 101.032 28.331 38.956 1.00 46.95 2 VAL H C 1
ATOM 7186 O O . VAL D 4 2 ? 101.801 28.682 38.061 1.00 47.55 2 VAL H O 1
ATOM 7190 N N . GLN D 4 3 ? 99.713 28.489 38.889 1.00 48.23 3 GLN H N 1
ATOM 7191 C CA . GLN D 4 3 ? 99.073 29.156 37.768 1.00 48.45 3 GLN H CA 1
ATOM 7192 C C . GLN D 4 3 ? 97.826 29.899 38.234 1.00 44.40 3 GLN H C 1
ATOM 7193 O O . GLN D 4 3 ? 96.992 29.339 38.951 1.00 41.15 3 GLN H O 1
ATOM 7199 N N . LEU D 4 4 ? 97.720 31.165 37.834 1.00 43.74 4 LEU H N 1
ATOM 7200 C CA . LEU D 4 4 ? 96.554 31.994 38.129 1.00 44.61 4 LEU H CA 1
ATOM 7201 C C . LEU D 4 4 ? 95.676 32.082 36.890 1.00 43.92 4 LEU H C 1
ATOM 7202 O O . LEU D 4 4 ? 96.071 32.667 35.887 1.00 44.10 4 LEU H O 1
ATOM 7207 N N . GLN D 4 5 ? 94.480 31.510 36.981 1.00 44.83 5 GLN H N 1
ATOM 7208 C CA . GLN D 4 5 ? 93.576 31.380 35.844 1.00 46.02 5 GLN H CA 1
ATOM 7209 C C . GLN D 4 5 ? 92.438 32.392 35.938 1.00 42.49 5 GLN H C 1
ATOM 7210 O O . GLN D 4 5 ? 91.525 32.245 36.746 1.00 43.42 5 GLN H O 1
ATOM 7216 N N . GLN D 4 6 ? 92.508 33.423 35.101 1.00 41.00 6 GLN H N 1
ATOM 7217 C CA . GLN D 4 6 ? 91.537 34.504 35.133 1.00 42.91 6 GLN H CA 1
ATOM 7218 C C . GLN D 4 6 ? 90.364 34.233 34.198 1.00 40.02 6 GLN H C 1
ATOM 7219 O O . GLN D 4 6 ? 90.477 33.471 33.246 1.00 38.97 6 GLN H O 1
ATOM 7225 N N . SER D 4 7 ? 89.235 34.858 34.510 1.00 40.48 7 SER H N 1
ATOM 7226 C CA . SER D 4 7 ? 88.015 34.745 33.728 1.00 40.06 7 SER H CA 1
ATOM 7227 C C . SER D 4 7 ? 88.125 35.507 32.412 1.00 41.31 7 SER H C 1
ATOM 7228 O O . SER D 4 7 ? 89.049 36.295 32.215 1.00 40.13 7 SER H O 1
ATOM 7231 N N . GLY D 4 8 ? 87.160 35.275 31.523 1.00 43.63 8 GLY H N 1
ATOM 7232 C CA . GLY D 4 8 ? 87.222 35.764 30.147 1.00 43.49 8 GLY H CA 1
ATOM 7233 C C . GLY D 4 8 ? 87.005 37.259 29.957 1.00 44.52 8 GLY H C 1
ATOM 7234 O O . GLY D 4 8 ? 86.614 37.974 30.884 1.00 42.69 8 GLY H O 1
ATOM 7235 N N . ALA D 4 9 ? 87.260 37.712 28.730 1.00 43.71 9 ALA H N 1
ATOM 7236 C CA . ALA D 4 9 ? 87.049 39.103 28.327 1.00 44.35 9 ALA H CA 1
ATOM 7237 C C . ALA D 4 9 ? 85.619 39.560 28.617 1.00 43.95 9 ALA H C 1
ATOM 7238 O O . ALA D 4 9 ? 84.671 38.799 28.456 1.00 38.76 9 ALA H O 1
ATOM 7240 N N . GLU D 4 10 ? 85.487 40.814 29.032 1.00 46.39 10 GLU H N 1
ATOM 7241 C CA . GLU D 4 10 ? 84.205 41.392 29.407 1.00 47.13 10 GLU H CA 1
ATOM 7242 C C . GLU D 4 10 ? 83.879 42.580 28.508 1.00 44.13 10 GLU H C 1
ATOM 7243 O O . GLU D 4 10 ? 84.749 43.391 28.201 1.00 40.16 10 GLU H O 1
ATOM 7249 N N . LEU D 4 11 ? 82.625 42.656 28.077 1.00 45.53 11 LEU H N 1
ATOM 7250 C CA . LEU D 4 11 ? 82.092 43.818 27.372 1.00 43.65 11 LEU H CA 1
ATOM 7251 C C . LEU D 4 11 ? 80.911 44.310 28.198 1.00 45.09 11 LEU H C 1
ATOM 7252 O O . LEU D 4 11 ? 79.930 43.592 28.371 1.00 44.26 11 LEU H O 1
ATOM 7257 N N . VAL D 4 12 ? 81.016 45.528 28.715 1.00 45.49 12 VAL H N 1
ATOM 7258 C CA . VAL D 4 12 ? 80.093 46.008 29.734 1.00 46.33 12 VAL H CA 1
ATOM 7259 C C . VAL D 4 12 ? 79.740 47.471 29.493 1.00 44.73 12 VAL H C 1
ATOM 7260 O O . VAL D 4 12 ? 80.479 48.197 28.830 1.00 45.94 12 VAL H O 1
ATOM 7264 N N . LYS D 4 13 ? 78.595 47.892 30.023 1.00 44.05 13 LYS H N 1
ATOM 7265 C CA . LYS D 4 13 ? 78.081 49.238 29.789 1.00 44.95 13 LYS H CA 1
ATOM 7266 C C . LYS D 4 13 ? 78.513 50.229 30.870 1.00 42.21 13 LYS H C 1
ATOM 7267 O O . LYS D 4 13 ? 78.699 49.856 32.036 1.00 37.62 13 LYS H O 1
ATOM 7273 N N . PRO D 4 14 ? 78.681 51.504 30.487 1.00 40.08 14 PRO H N 1
ATOM 7274 C CA . PRO D 4 14 ? 79.041 52.490 31.505 1.00 38.49 14 PRO H CA 1
ATOM 7275 C C . PRO D 4 14 ? 77.956 52.629 32.579 1.00 37.09 14 PRO H C 1
ATOM 7276 O O . PRO D 4 14 ? 76.765 52.496 32.286 1.00 34.59 14 PRO H O 1
ATOM 7280 N N . GLY D 4 15 ? 78.377 52.839 33.822 1.00 35.15 15 GLY H N 1
ATOM 7281 C CA . GLY D 4 15 ? 77.442 52.987 34.932 1.00 34.45 15 GLY H CA 1
ATOM 7282 C C . GLY D 4 15 ? 77.119 51.671 35.616 1.00 34.39 15 GLY H C 1
ATOM 7283 O O . GLY D 4 15 ? 76.596 51.663 36.726 1.00 32.23 15 GLY H O 1
ATOM 7284 N N . ALA D 4 16 ? 77.448 50.563 34.953 1.00 37.48 16 ALA H N 1
ATOM 7285 C CA . ALA D 4 16 ? 77.186 49.226 35.463 1.00 37.13 16 ALA H CA 1
ATOM 7286 C C . ALA D 4 16 ? 78.373 48.750 36.309 1.00 39.70 16 ALA H C 1
ATOM 7287 O O . ALA D 4 16 ? 79.310 49.505 36.549 1.00 38.58 16 ALA H O 1
ATOM 7289 N N . SER D 4 17 ? 78.295 47.503 36.773 1.00 42.76 17 SER H N 1
ATOM 7290 C CA . SER D 4 17 ? 79.375 46.840 37.491 1.00 43.99 17 SER H CA 1
ATOM 7291 C C . SER D 4 17 ? 79.824 45.589 36.758 1.00 45.23 17 SER H C 1
ATOM 7292 O O . SER D 4 17 ? 79.085 45.024 35.946 1.00 45.94 17 SER H O 1
ATOM 7295 N N . VAL D 4 18 ? 81.036 45.149 37.077 1.00 43.58 18 VAL H N 1
ATOM 7296 C CA . VAL D 4 18 ? 81.556 43.884 36.583 1.00 45.41 18 VAL H CA 1
ATOM 7297 C C . VAL D 4 18 ? 82.404 43.229 37.673 1.00 44.45 18 VAL H C 1
ATOM 7298 O O . VAL D 4 18 ? 83.007 43.917 38.494 1.00 45.69 18 VAL H O 1
ATOM 7302 N N . LYS D 4 19 ? 82.432 41.901 37.682 1.00 43.43 19 LYS H N 1
ATOM 7303 C CA . LYS D 4 19 ? 83.189 41.152 38.679 1.00 45.52 19 LYS H CA 1
ATOM 7304 C C . LYS D 4 19 ? 84.126 40.168 37.984 1.00 44.25 19 LYS H C 1
ATOM 7305 O O . LYS D 4 19 ? 83.682 39.217 37.348 1.00 44.38 19 LYS H O 1
ATOM 7311 N N . LEU D 4 20 ? 85.425 40.417 38.088 1.00 47.26 20 LEU H N 1
ATOM 7312 C CA . LEU D 4 20 ? 86.429 39.551 37.464 1.00 47.85 20 LEU H CA 1
ATOM 7313 C C . LEU D 4 20 ? 86.860 38.489 38.476 1.00 48.99 20 LEU H C 1
ATOM 7314 O O . LEU D 4 20 ? 86.740 38.701 39.678 1.00 50.30 20 LEU H O 1
ATOM 7319 N N . SER D 4 21 ? 87.350 37.347 37.997 1.00 48.78 21 SER H N 1
ATOM 7320 C CA . SER D 4 21 ? 87.795 36.284 38.897 1.00 47.61 21 SER H CA 1
ATOM 7321 C C . SER D 4 21 ? 89.166 35.713 38.544 1.00 48.32 21 SER H C 1
ATOM 7322 O O . SER D 4 21 ? 89.627 35.789 37.405 1.00 46.85 21 SER H O 1
ATOM 7325 N N . CYS D 4 22 ? 89.797 35.125 39.551 1.00 50.42 22 CYS H N 1
ATOM 7326 C CA . CYS D 4 22 ? 91.141 34.601 39.436 1.00 50.27 22 CYS H CA 1
ATOM 7327 C C . CYS D 4 22 ? 91.210 33.329 40.276 1.00 48.98 22 CYS H C 1
ATOM 7328 O O . CYS D 4 22 ? 91.190 33.396 41.504 1.00 47.45 22 CYS H O 1
ATOM 7331 N N . THR D 4 23 ? 91.261 32.174 39.615 1.00 47.55 23 THR H N 1
ATOM 7332 C CA . THR D 4 23 ? 91.244 30.890 40.309 1.00 45.59 23 THR H CA 1
ATOM 7333 C C . THR D 4 23 ? 92.657 30.332 40.420 1.00 47.44 23 THR H C 1
ATOM 7334 O O . THR D 4 23 ? 93.388 30.300 39.432 1.00 48.78 23 THR H O 1
ATOM 7338 N N . ALA D 4 24 ? 93.037 29.913 41.628 1.00 45.22 24 ALA H N 1
ATOM 7339 C CA . ALA D 4 24 ? 94.350 29.316 41.862 1.00 43.67 24 ALA H CA 1
ATOM 7340 C C . ALA D 4 24 ? 94.375 27.885 41.344 1.00 41.46 24 ALA H C 1
ATOM 7341 O O . ALA D 4 24 ? 93.421 27.138 41.536 1.00 44.61 24 ALA H O 1
ATOM 7343 N N . SER D 4 25 ? 95.462 27.534 40.663 1.00 39.45 25 SER H N 1
ATOM 7344 C CA . SER D 4 25 ? 95.694 26.190 40.159 1.00 39.13 25 SER H CA 1
ATOM 7345 C C . SER D 4 25 ? 97.106 25.742 40.544 1.00 38.51 25 SER H C 1
ATOM 7346 O O . SER D 4 25 ? 98.081 26.455 40.301 1.00 38.35 25 SER H O 1
ATOM 7349 N N . GLY D 4 26 ? 97.211 24.571 41.159 1.00 39.23 26 GLY H N 1
ATOM 7350 C CA . GLY D 4 26 ? 98.491 24.077 41.658 1.00 39.77 26 GLY H CA 1
ATOM 7351 C C . GLY D 4 26 ? 98.942 24.731 42.957 1.00 42.81 26 GLY H C 1
ATOM 7352 O O . GLY D 4 26 ? 100.108 24.616 43.340 1.00 44.07 26 GLY H O 1
ATOM 7353 N N . PHE D 4 27 ? 98.023 25.428 43.624 1.00 43.02 27 PHE H N 1
ATOM 7354 C CA . PHE D 4 27 ? 98.254 25.967 44.963 1.00 41.10 27 PHE H CA 1
ATOM 7355 C C . PHE D 4 27 ? 96.912 26.385 45.552 1.00 41.20 27 PHE H C 1
ATOM 7356 O O . PHE D 4 27 ? 95.887 26.291 44.878 1.00 41.93 27 PHE H O 1
ATOM 7364 N N . ASN D 4 28 ? 96.922 26.832 46.806 1.00 40.88 28 ASN H N 1
ATOM 7365 C CA . ASN D 4 28 ? 95.714 27.329 47.460 1.00 41.65 28 ASN H CA 1
ATOM 7366 C C . ASN D 4 28 ? 95.743 28.839 47.580 1.00 42.07 28 ASN H C 1
ATOM 7367 O O . ASN D 4 28 ? 96.747 29.411 47.994 1.00 43.27 28 ASN H O 1
ATOM 7372 N N . ILE D 4 29 ? 94.631 29.475 47.223 1.00 42.69 29 ILE H N 1
ATOM 7373 C CA . ILE D 4 29 ? 94.540 30.936 47.150 1.00 44.46 29 ILE H CA 1
ATOM 7374 C C . ILE D 4 29 ? 94.937 31.627 48.477 1.00 46.02 29 ILE H C 1
ATOM 7375 O O . ILE D 4 29 ? 95.481 32.728 48.461 1.00 48.27 29 ILE H O 1
ATOM 7380 N N . LYS D 4 30 ? 94.709 30.964 49.609 1.00 46.48 30 LYS H N 1
ATOM 7381 C CA . LYS D 4 30 ? 95.034 31.534 50.922 1.00 49.86 30 LYS H CA 1
ATOM 7382 C C . LYS D 4 30 ? 96.528 31.496 51.275 1.00 47.26 30 LYS H C 1
ATOM 7383 O O . LYS D 4 30 ? 96.920 32.004 52.326 1.00 44.16 30 LYS H O 1
ATOM 7389 N N . ASP D 4 31 ? 97.348 30.884 50.416 1.00 46.05 31 ASP H N 1
ATOM 7390 C CA . ASP D 4 31 ? 98.789 30.741 50.673 1.00 45.25 31 ASP H CA 1
ATOM 7391 C C . ASP D 4 31 ? 99.516 32.090 50.786 1.00 42.15 31 ASP H C 1
ATOM 7392 O O . ASP D 4 31 ? 100.452 32.226 51.555 1.00 41.31 31 ASP H O 1
ATOM 7397 N N .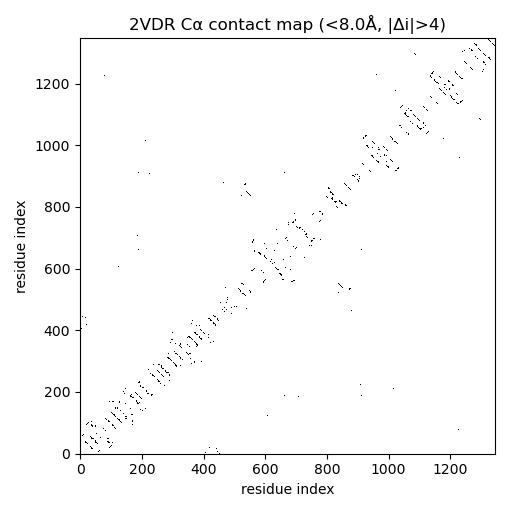 THR D 4 32 ? 99.084 33.075 50.009 1.00 39.98 32 THR H N 1
ATOM 7398 C CA . THR D 4 32 ? 99.765 34.363 49.942 1.00 39.75 32 THR H CA 1
ATOM 7399 C C . THR D 4 32 ? 98.773 35.512 49.798 1.00 38.65 32 THR H C 1
ATOM 7400 O O . THR D 4 32 ? 97.575 35.296 49.621 1.00 42.25 32 THR H O 1
ATOM 7404 N N . TYR D 4 33 ? 99.288 36.735 49.855 1.00 40.97 33 TYR H N 1
ATOM 7405 C CA . TYR D 4 33 ? 98.564 37.904 49.361 1.00 40.72 33 TYR H CA 1
ATOM 7406 C C . TYR D 4 33 ? 98.254 37.710 47.880 1.00 40.73 33 TYR H C 1
ATOM 7407 O O . TYR D 4 33 ? 99.045 37.117 47.133 1.00 38.23 33 TYR H O 1
ATOM 7416 N N . VAL D 4 34 ? 97.100 38.220 47.467 1.00 42.20 34 VAL H N 1
ATOM 7417 C CA . VAL D 4 34 ? 96.714 38.272 46.066 1.00 38.37 34 VAL H CA 1
ATOM 7418 C C . VAL D 4 34 ? 96.406 39.727 45.725 1.00 39.36 34 VAL H C 1
ATOM 7419 O O . VAL D 4 34 ? 95.648 40.401 46.436 1.00 37.13 34 VAL H O 1
ATOM 7423 N N . HIS D 4 35 ? 97.027 40.211 44.655 1.00 40.24 35 HIS H N 1
ATOM 7424 C CA . HIS D 4 35 ? 96.921 41.602 44.249 1.00 39.79 35 HIS H CA 1
ATOM 7425 C C . HIS D 4 35 ? 96.159 41.709 42.941 1.00 40.34 35 HIS H C 1
ATOM 7426 O O . HIS D 4 35 ? 96.076 40.744 42.176 1.00 37.89 35 HIS H O 1
ATOM 7433 N N . TRP D 4 36 ? 95.622 42.896 42.681 1.00 39.70 36 TRP H N 1
ATOM 7434 C CA . TRP D 4 36 ? 95.009 43.207 41.396 1.00 39.76 36 TRP H CA 1
ATOM 7435 C C . TRP D 4 36 ? 95.702 44.441 40.823 1.00 41.05 36 TRP H C 1
ATOM 7436 O O . TRP D 4 36 ? 95.968 45.417 41.538 1.00 37.76 36 TRP H O 1
ATOM 7447 N N . VAL D 4 37 ? 96.014 44.368 39.534 1.00 40.77 37 VAL H N 1
ATOM 7448 C CA . VAL D 4 37 ? 96.760 45.405 38.841 1.00 36.96 37 VAL H CA 1
ATOM 7449 C C . VAL D 4 37 ? 96.037 45.703 37.531 1.00 37.81 37 VAL H C 1
ATOM 7450 O O . VAL D 4 37 ? 95.480 44.815 36.896 1.00 39.19 37 VAL H O 1
ATOM 7454 N N . LYS D 4 38 ? 96.054 46.971 37.150 1.00 41.29 38 LYS H N 1
ATOM 7455 C CA . LYS D 4 38 ? 95.373 47.471 35.965 1.00 39.38 38 LYS H CA 1
ATOM 7456 C C . LYS D 4 38 ? 96.436 47.909 34.961 1.00 36.56 38 LYS H C 1
ATOM 7457 O O . LYS D 4 38 ? 97.435 48.510 35.346 1.00 36.46 38 LYS H O 1
ATOM 7463 N N . GLN D 4 39 ? 96.236 47.581 33.687 1.00 37.40 39 GLN H N 1
ATOM 7464 C CA . GLN D 4 39 ? 97.114 48.046 32.612 1.00 39.08 39 GLN H CA 1
ATOM 7465 C C . GLN D 4 39 ? 96.353 48.729 31.482 1.00 37.84 39 GLN H C 1
ATOM 7466 O O . GLN D 4 39 ? 95.424 48.159 30.925 1.00 40.53 39 GLN H O 1
ATOM 7472 N N . ARG D 4 40 ? 96.777 49.942 31.143 1.00 38.62 40 ARG H N 1
ATOM 7473 C CA . ARG D 4 40 ? 96.327 50.627 29.940 1.00 40.94 40 ARG H CA 1
ATOM 7474 C C . ARG D 4 40 ? 97.537 50.984 29.085 1.00 40.79 40 ARG H C 1
ATOM 7475 O O . ARG D 4 40 ? 98.637 51.161 29.621 1.00 40.50 40 ARG H O 1
ATOM 7483 N N . PRO D 4 41 ? 97.344 51.076 27.752 1.00 42.78 41 PRO H N 1
ATOM 7484 C CA . PRO D 4 41 ? 98.409 51.431 26.804 1.00 44.39 41 PRO H CA 1
ATOM 7485 C C . PRO D 4 41 ? 99.170 52.716 27.148 1.00 47.45 41 PRO H C 1
ATOM 7486 O O . PRO D 4 41 ? 100.401 52.711 27.184 1.00 50.84 41 PRO H O 1
ATOM 7490 N N . GLU D 4 42 ? 98.433 53.790 27.420 1.00 49.68 42 GLU H N 1
ATOM 7491 C CA A GLU D 4 42 ? 99.018 55.112 27.631 0.50 49.26 42 GLU H CA 1
ATOM 7492 C CA B GLU D 4 42 ? 99.025 55.115 27.634 0.50 49.72 42 GLU H CA 1
ATOM 7493 C C . GLU D 4 42 ? 99.467 55.310 29.083 1.00 46.69 42 GLU H C 1
ATOM 7494 O O . GLU D 4 42 ? 100.584 55.750 29.341 1.00 44.62 42 GLU H O 1
ATOM 7505 N N . GLN D 4 43 ? 98.585 54.974 30.022 1.00 44.11 43 GLN H N 1
ATOM 7506 C CA . GLN D 4 43 ? 98.805 55.231 31.446 1.00 41.21 43 GLN H CA 1
ATOM 7507 C C . GLN D 4 43 ? 99.619 54.152 32.151 1.00 42.99 43 GLN H C 1
ATOM 7508 O O . GLN D 4 43 ? 100.085 54.364 33.268 1.00 45.85 43 GLN H O 1
ATOM 7514 N N . GLY D 4 44 ? 99.768 52.990 31.525 1.00 41.72 44 GLY H N 1
ATOM 7515 C CA . GLY D 4 44 ? 100.663 51.967 32.044 1.00 42.20 44 GLY H CA 1
ATOM 7516 C C . GLY D 4 44 ? 100.050 51.157 33.164 1.00 42.93 44 GLY H C 1
ATOM 7517 O O . GLY D 4 44 ? 98.840 50.922 33.169 1.00 41.98 44 GLY H O 1
ATOM 7518 N N . LEU D 4 45 ? 100.891 50.737 34.112 1.00 41.07 45 LEU H N 1
ATOM 7519 C CA . LEU D 4 45 ? 100.491 49.815 35.172 1.00 39.82 45 LEU H CA 1
ATOM 7520 C C . LEU D 4 45 ? 100.128 50.526 36.468 1.00 40.42 45 LEU H C 1
ATOM 7521 O O . LEU D 4 45 ? 100.876 51.390 36.954 1.00 40.00 45 LEU H O 1
ATOM 7526 N N . GLU D 4 46 ? 98.991 50.130 37.039 1.00 41.46 46 GLU H N 1
ATOM 7527 C CA . GLU D 4 46 ? 98.513 50.683 38.301 1.00 40.94 46 GLU H CA 1
ATOM 7528 C C . GLU D 4 46 ? 98.037 49.591 39.241 1.00 37.48 46 GLU H C 1
ATOM 7529 O O . GLU D 4 46 ? 97.195 48.772 38.881 1.00 38.05 46 GLU H O 1
ATOM 7535 N N . TRP D 4 47 ? 98.573 49.613 40.453 1.00 37.38 47 TRP H N 1
ATOM 7536 C CA . TRP D 4 47 ? 98.155 48.730 41.527 1.00 39.39 47 TRP H CA 1
ATOM 7537 C C . TRP D 4 47 ? 96.808 49.192 42.091 1.00 40.13 47 TRP H C 1
ATOM 7538 O O . TRP D 4 47 ? 96.637 50.371 42.444 1.00 36.43 47 TRP H O 1
ATOM 7549 N N . ILE D 4 48 ? 95.865 48.253 42.168 1.00 34.89 48 ILE H N 1
ATOM 7550 C CA . ILE D 4 48 ? 94.525 48.524 42.660 1.00 36.67 48 ILE H CA 1
ATOM 7551 C C . ILE D 4 48 ? 94.412 48.210 44.153 1.00 37.22 48 ILE H C 1
ATOM 7552 O O . ILE D 4 48 ? 93.909 49.022 44.943 1.00 39.55 48 ILE H O 1
ATOM 7557 N N . GLY D 4 49 ? 94.874 47.030 44.541 1.00 37.97 49 GLY H N 1
ATOM 7558 C CA . GLY D 4 49 ? 94.851 46.637 45.944 1.00 37.45 49 GLY H CA 1
ATOM 7559 C C . GLY D 4 49 ? 95.194 45.178 46.126 1.00 40.38 49 GLY H C 1
ATOM 7560 O O . GLY D 4 49 ? 95.576 44.503 45.170 1.00 39.18 49 GLY H O 1
ATOM 7561 N N . ARG D 4 50 ? 95.054 44.688 47.357 1.00 40.99 50 ARG H N 1
ATOM 7562 C CA . ARG D 4 50 ? 95.340 43.296 47.649 1.00 40.47 50 ARG H CA 1
ATOM 7563 C C . ARG D 4 50 ? 94.391 42.756 48.683 1.00 40.43 50 ARG H C 1
ATOM 7564 O O . ARG D 4 50 ? 93.726 43.507 49.393 1.00 41.90 50 ARG H O 1
ATOM 7572 N N . ILE D 4 51 ? 94.361 41.434 48.777 1.00 41.11 51 ILE H N 1
ATOM 7573 C CA . ILE D 4 51 ? 93.613 40.751 49.816 1.00 39.71 51 ILE H CA 1
ATOM 7574 C C . ILE D 4 51 ? 94.487 39.653 50.429 1.00 41.19 51 ILE H C 1
ATOM 7575 O O . ILE D 4 51 ? 95.343 39.089 49.757 1.00 42.74 51 ILE H O 1
ATOM 7580 N N . ASP D 4 52 ? 94.298 39.399 51.719 1.00 42.28 52 ASP H N 1
ATOM 7581 C CA . ASP D 4 52 ? 94.798 38.185 52.343 1.00 42.89 52 ASP H CA 1
ATOM 7582 C C . ASP D 4 52 ? 93.617 37.232 52.410 1.00 41.40 52 ASP H C 1
ATOM 7583 O O . ASP D 4 52 ? 92.742 37.382 53.263 1.00 39.88 52 ASP H O 1
ATOM 7588 N N . PRO D 4 53 ? 93.568 36.254 51.493 1.00 40.95 53 PRO H N 1
ATOM 7589 C CA . PRO D 4 53 ? 92.391 35.390 51.454 1.00 39.85 53 PRO H CA 1
ATOM 7590 C C . PRO D 4 53 ? 92.219 34.503 52.682 1.00 42.73 53 PRO H C 1
ATOM 7591 O O . PRO D 4 53 ? 91.166 33.896 52.839 1.00 45.89 53 PRO H O 1
ATOM 7595 N N . ALA D 4 54 ? 93.237 34.422 53.534 1.00 44.04 54 ALA H N 1
ATOM 7596 C CA . ALA D 4 54 ? 93.137 33.652 54.770 1.00 45.88 54 ALA H CA 1
ATOM 7597 C C . ALA D 4 54 ? 92.134 34.284 55.729 1.00 47.15 54 ALA H C 1
ATOM 7598 O O . ALA D 4 54 ? 91.435 33.572 56.437 1.00 51.56 54 ALA H O 1
ATOM 7600 N N . ASN D 4 55 ? 92.047 35.615 55.727 1.00 47.10 55 ASN H N 1
ATOM 7601 C CA . ASN D 4 55 ? 91.177 36.354 56.666 1.00 44.61 55 ASN H CA 1
ATOM 7602 C C . ASN D 4 55 ? 90.315 37.466 56.040 1.00 43.53 55 ASN H C 1
ATOM 7603 O O . ASN D 4 55 ? 89.534 38.119 56.741 1.00 45.32 55 ASN H O 1
ATOM 7608 N N . GLY D 4 56 ? 90.468 37.697 54.739 1.00 39.32 56 GLY H N 1
ATOM 7609 C CA . GLY D 4 56 ? 89.680 38.702 54.043 1.00 40.66 56 GLY H CA 1
ATOM 7610 C C . GLY D 4 56 ? 90.137 40.155 54.127 1.00 41.33 56 GLY H C 1
ATOM 7611 O O . GLY D 4 56 ? 89.492 41.026 53.536 1.00 43.18 56 GLY H O 1
ATOM 7612 N N . TYR D 4 57 ? 91.231 40.441 54.831 1.00 40.66 57 TYR H N 1
ATOM 7613 C CA . TYR D 4 57 ? 91.688 41.833 54.962 1.00 44.46 57 TYR H CA 1
ATOM 7614 C C . TYR D 4 57 ? 92.218 42.375 53.642 1.00 43.97 57 TYR H C 1
ATOM 7615 O O . TYR D 4 57 ? 92.936 41.680 52.914 1.00 40.88 57 TYR H O 1
ATOM 7624 N N . THR D 4 58 ? 91.867 43.630 53.360 1.00 42.26 58 THR H N 1
ATOM 7625 C CA . THR D 4 58 ? 92.207 44.280 52.103 1.00 40.80 58 THR H CA 1
ATOM 7626 C C . THR D 4 58 ? 92.960 45.603 52.305 1.00 39.35 58 THR H C 1
ATOM 7627 O O . THR D 4 58 ? 92.861 46.244 53.352 1.00 37.81 58 THR H O 1
ATOM 7631 N N . LYS D 4 59 ? 93.731 45.979 51.287 1.00 40.62 59 LYS H N 1
ATOM 7632 C CA . LYS D 4 59 ? 94.313 47.317 51.155 1.00 40.81 59 LYS H CA 1
ATOM 7633 C C . LYS D 4 59 ? 93.995 47.799 49.762 1.00 41.02 59 LYS H C 1
ATOM 7634 O O . LYS D 4 59 ? 93.927 46.997 48.836 1.00 42.90 59 LYS H O 1
ATOM 7640 N N . TYR D 4 60 ? 93.800 49.103 49.610 1.00 40.31 60 TYR H N 1
ATOM 7641 C CA . TYR D 4 60 ? 93.522 49.694 48.302 1.00 40.21 60 TYR H CA 1
ATOM 7642 C C . TYR D 4 60 ? 94.336 50.961 48.091 1.00 40.86 60 TYR H C 1
ATOM 7643 O O . TYR D 4 60 ? 94.626 51.674 49.042 1.00 42.97 60 TYR H O 1
ATOM 7652 N N . ASP D 4 61 ? 94.697 51.237 46.841 1.00 42.29 61 ASP H N 1
ATOM 7653 C CA . ASP D 4 61 ? 95.148 52.567 46.464 1.00 42.43 61 ASP H CA 1
ATOM 7654 C C . ASP D 4 61 ? 93.921 53.460 46.601 1.00 43.27 61 ASP H C 1
ATOM 7655 O O . ASP D 4 61 ? 92.854 53.112 46.101 1.00 38.23 61 ASP H O 1
ATOM 7660 N N . PRO D 4 62 ? 94.058 54.606 47.292 1.00 44.17 62 PRO H N 1
ATOM 7661 C CA . PRO D 4 62 ? 92.959 55.572 47.413 1.00 45.72 62 PRO H CA 1
ATOM 7662 C C . PRO D 4 62 ? 92.270 55.933 46.091 1.00 47.20 62 PRO H C 1
ATOM 7663 O O . PRO D 4 62 ? 91.075 56.217 46.095 1.00 52.18 62 PRO H O 1
ATOM 7667 N N . LYS D 4 63 ? 93.008 55.932 44.981 1.00 47.66 63 LYS H N 1
ATOM 7668 C CA . LYS D 4 63 ? 92.422 56.203 43.655 1.00 51.53 63 LYS H CA 1
ATOM 7669 C C . LYS D 4 63 ? 91.286 55.253 43.291 1.00 47.78 63 LYS H C 1
ATOM 7670 O O . LYS D 4 63 ? 90.431 55.606 42.496 1.00 49.64 63 LYS H O 1
ATOM 7676 N N . PHE D 4 64 ? 91.311 54.042 43.846 1.00 47.49 64 PHE H N 1
ATOM 7677 C CA . PHE D 4 64 ? 90.320 53.008 43.546 1.00 47.58 64 PHE H CA 1
ATOM 7678 C C . PHE D 4 64 ? 89.387 52.684 44.709 1.00 48.77 64 PHE H C 1
ATOM 7679 O O . PHE D 4 64 ? 88.473 51.884 44.551 1.00 48.13 64 PHE H O 1
ATOM 7687 N N . GLN D 4 65 ? 89.629 53.279 45.872 1.00 53.71 65 GLN H N 1
ATOM 7688 C CA . GLN D 4 65 ? 88.750 53.102 47.017 1.00 59.20 65 GLN H CA 1
ATOM 7689 C C . GLN D 4 65 ? 87.344 53.550 46.636 1.00 57.81 65 GLN H C 1
ATOM 7690 O O . GLN D 4 65 ? 87.164 54.631 46.075 1.00 56.85 65 GLN H O 1
ATOM 7696 N N . GLY D 4 66 ? 86.353 52.706 46.914 1.00 58.12 66 GLY H N 1
ATOM 7697 C CA . GLY D 4 66 ? 84.963 53.020 46.563 1.00 57.83 66 GLY H CA 1
ATOM 7698 C C . GLY D 4 66 ? 84.507 52.528 45.196 1.00 56.33 66 GLY H C 1
ATOM 7699 O O . GLY D 4 66 ? 83.314 52.366 44.970 1.00 64.40 66 GLY H O 1
ATOM 7700 N N . LYS D 4 67 ? 85.442 52.310 44.281 1.00 49.69 67 LYS H N 1
ATOM 7701 C CA . LYS D 4 67 ? 85.144 51.706 42.988 1.00 49.53 67 LYS H CA 1
ATOM 7702 C C . LYS D 4 67 ? 85.424 50.203 43.014 1.00 47.90 67 LYS H C 1
ATOM 7703 O O . LYS D 4 67 ? 84.577 49.401 42.625 1.00 48.35 67 LYS H O 1
ATOM 7709 N N . ALA D 4 68 ? 86.625 49.846 43.469 1.00 45.21 68 ALA H N 1
ATOM 7710 C CA . ALA D 4 68 ? 87.091 48.462 43.503 1.00 42.10 68 ALA H CA 1
ATOM 7711 C C . ALA D 4 68 ? 86.786 47.795 44.837 1.00 43.20 68 ALA H C 1
ATOM 7712 O O . ALA D 4 68 ? 86.998 48.385 45.901 1.00 43.16 68 ALA H O 1
ATOM 7714 N N . THR D 4 69 ? 86.277 46.566 44.770 1.00 42.85 69 THR H N 1
ATOM 7715 C CA . THR D 4 69 ? 86.137 45.714 45.946 1.00 40.87 69 THR H CA 1
ATOM 7716 C C . THR D 4 69 ? 86.758 44.362 45.634 1.00 43.21 69 THR H C 1
ATOM 7717 O O . THR D 4 69 ? 86.335 43.674 44.696 1.00 43.01 69 THR H O 1
ATOM 7721 N N . ILE D 4 70 ? 87.779 44.003 46.412 1.00 41.25 70 ILE H N 1
ATOM 7722 C CA . ILE D 4 70 ? 88.459 42.729 46.259 1.00 39.49 70 ILE H CA 1
ATOM 7723 C C . ILE D 4 70 ? 87.920 41.759 47.313 1.00 40.78 70 ILE H C 1
ATOM 7724 O O . ILE D 4 70 ? 87.732 42.119 48.480 1.00 40.94 70 ILE H O 1
ATOM 7729 N N . THR D 4 71 ? 87.645 40.537 46.883 1.00 38.85 71 THR H N 1
ATOM 7730 C CA . THR D 4 71 ? 87.169 39.496 47.775 1.00 38.13 71 THR H CA 1
ATOM 7731 C C . THR D 4 71 ? 87.839 38.195 47.384 1.00 38.09 71 THR H C 1
ATOM 7732 O O . THR D 4 71 ? 88.516 38.118 46.365 1.00 37.60 71 THR H O 1
ATOM 7736 N N . ALA D 4 72 ? 87.653 37.174 48.204 1.00 41.16 72 ALA H N 1
ATOM 7737 C CA . ALA D 4 72 ? 88.184 35.857 47.900 1.00 42.13 72 ALA H CA 1
ATOM 7738 C C . ALA D 4 72 ? 87.325 34.818 48.580 1.00 42.31 72 ALA H C 1
ATOM 7739 O O . ALA D 4 72 ? 86.701 35.093 49.601 1.00 43.28 72 ALA H O 1
ATOM 7741 N N . ASP D 4 73 ? 87.298 33.629 47.993 1.00 43.46 73 ASP H N 1
ATOM 7742 C CA . ASP D 4 73 ? 86.574 32.499 48.540 1.00 43.71 73 ASP H CA 1
ATOM 7743 C C . ASP D 4 73 ? 87.505 31.298 48.516 1.00 43.24 73 ASP H C 1
ATOM 7744 O O . ASP D 4 73 ? 87.807 30.760 47.448 1.00 42.32 73 ASP H O 1
ATOM 7749 N N . THR D 4 74 ? 87.958 30.890 49.699 1.00 43.72 74 THR H N 1
ATOM 7750 C CA . THR D 4 74 ? 88.890 29.775 49.838 1.00 43.18 74 THR H CA 1
ATOM 7751 C C . THR D 4 74 ? 88.267 28.445 49.419 1.00 42.32 74 THR H C 1
ATOM 7752 O O . THR D 4 74 ? 88.983 27.543 49.005 1.00 44.70 74 THR H O 1
ATOM 7756 N N . SER D 4 75 ? 86.946 28.331 49.533 1.00 42.42 75 SER H N 1
ATOM 7757 C CA . SER D 4 75 ? 86.221 27.130 49.098 1.00 46.03 75 SER H CA 1
ATOM 7758 C C . SER D 4 75 ? 86.416 26.851 47.613 1.00 44.45 75 SER H C 1
ATOM 7759 O O . SER D 4 75 ? 86.633 25.709 47.221 1.00 41.48 75 SER H O 1
ATOM 7762 N N . SER D 4 76 ? 86.327 27.899 46.795 1.00 43.46 76 SER H N 1
ATOM 7763 C CA . SER D 4 76 ? 86.478 27.761 45.348 1.00 40.53 76 SER H CA 1
ATOM 7764 C C . SER D 4 76 ? 87.880 28.143 44.885 1.00 39.83 76 SER H C 1
ATOM 7765 O O . SER D 4 76 ? 88.163 28.114 43.691 1.00 41.44 76 SER H O 1
ATOM 7768 N N . ASN D 4 77 ? 88.758 28.477 45.831 1.00 40.14 77 ASN H N 1
ATOM 7769 C CA . ASN D 4 77 ? 90.142 28.858 45.533 1.00 40.87 77 ASN H CA 1
ATOM 7770 C C . ASN D 4 77 ? 90.232 30.009 44.534 1.00 41.45 77 ASN H C 1
ATOM 7771 O O . ASN D 4 77 ? 91.091 30.020 43.649 1.00 42.28 77 ASN H O 1
ATOM 7776 N N . THR D 4 78 ? 89.351 30.990 44.707 1.00 40.30 78 THR H N 1
ATOM 7777 C CA . THR D 4 78 ? 89.208 32.072 43.756 1.00 39.68 78 THR H CA 1
ATOM 7778 C C . THR D 4 78 ? 89.281 33.417 44.473 1.00 40.79 78 THR H C 1
ATOM 7779 O O . THR D 4 78 ? 88.769 33.562 45.586 1.00 38.52 78 THR H O 1
ATOM 7783 N N . ALA D 4 79 ? 89.967 34.366 43.833 1.00 40.73 79 ALA H N 1
ATOM 7784 C CA . ALA D 4 79 ? 89.947 35.784 44.194 1.00 40.64 79 ALA H CA 1
ATOM 7785 C C . ALA D 4 79 ? 89.087 36.538 43.181 1.00 39.19 79 ALA H C 1
ATOM 7786 O O . ALA D 4 79 ? 88.996 36.134 42.023 1.00 39.16 79 ALA H O 1
ATOM 7788 N N . TYR D 4 80 ? 88.479 37.637 43.621 1.00 38.19 80 TYR H N 1
ATOM 7789 C CA . TYR D 4 80 ? 87.620 38.447 42.770 1.00 39.32 80 TYR H CA 1
ATOM 7790 C C . TYR D 4 80 ? 87.950 39.932 42.864 1.00 40.75 80 TYR H C 1
ATOM 7791 O O . TYR D 4 80 ? 88.385 40.416 43.913 1.00 38.32 80 TYR H O 1
ATOM 7800 N N . LEU D 4 81 ? 87.745 40.628 41.742 1.00 41.76 81 LEU H N 1
ATOM 7801 C CA . LEU D 4 81 ? 87.770 42.083 41.670 1.00 39.10 81 LEU H CA 1
ATOM 7802 C C . LEU D 4 81 ? 86.443 42.568 41.097 1.00 40.07 81 LEU H C 1
ATOM 7803 O O . LEU D 4 81 ? 86.113 42.275 39.955 1.00 39.12 81 LEU H O 1
ATOM 7808 N N . GLN D 4 82 ? 85.694 43.316 41.895 1.00 41.08 82 GLN H N 1
ATOM 7809 C CA . GLN D 4 82 ? 84.486 43.951 41.428 1.00 41.86 82 GLN H CA 1
ATOM 7810 C C . GLN D 4 82 ? 84.699 45.438 41.226 1.00 43.25 82 GLN H C 1
ATOM 7811 O O . GLN D 4 82 ? 85.174 46.131 42.131 1.00 42.81 82 GLN H O 1
ATOM 7817 N N . LEU D 4 83 ? 84.318 45.920 40.045 1.00 42.28 83 LEU H N 1
ATOM 7818 C CA . LEU D 4 83 ? 84.400 47.335 39.707 1.00 42.65 83 LEU H CA 1
ATOM 7819 C C . LEU D 4 83 ? 82.994 47.894 39.532 1.00 39.31 83 LEU H C 1
ATOM 7820 O O . LEU D 4 83 ? 82.210 47.372 38.746 1.00 40.07 83 LEU H O 1
ATOM 7825 N N . SER D 4 84 ? 82.673 48.941 40.284 1.00 40.25 84 SER H N 1
ATOM 7826 C CA . SER D 4 84 ? 81.348 49.560 40.230 1.00 39.13 84 SER H CA 1
ATOM 7827 C C . SER D 4 84 ? 81.439 50.858 39.434 1.00 35.33 84 SER H C 1
ATOM 7828 O O . SER D 4 84 ? 82.536 51.339 39.158 1.00 36.62 84 SER H O 1
ATOM 7831 N N . SER D 4 85 ? 80.292 51.410 39.059 1.00 35.06 85 SER H N 1
ATOM 7832 C CA . SER D 4 85 ? 80.228 52.695 38.367 1.00 34.08 85 SER H CA 1
ATOM 7833 C C . SER D 4 85 ? 81.231 52.739 37.215 1.00 36.57 85 SER H C 1
ATOM 7834 O O . SER D 4 85 ? 82.121 53.603 37.170 1.00 32.66 85 SER H O 1
ATOM 7837 N N . LEU D 4 86 ? 81.101 51.782 36.302 1.00 35.52 86 LEU H N 1
ATOM 7838 C CA . LEU D 4 86 ? 82.045 51.655 35.202 1.00 36.23 86 LEU H CA 1
ATOM 7839 C C . LEU D 4 86 ? 82.080 52.907 34.326 1.00 36.24 86 LEU H C 1
ATOM 7840 O O . LEU D 4 86 ? 81.037 53.430 33.955 1.00 37.62 86 LEU H O 1
ATOM 7845 N N . THR D 4 87 ? 83.286 53.385 34.025 1.00 38.20 87 THR H N 1
ATOM 7846 C CA . THR D 4 87 ? 83.488 54.526 33.127 1.00 38.84 87 THR H CA 1
ATOM 7847 C C . THR D 4 87 ? 84.445 54.114 32.006 1.00 41.44 87 THR H C 1
ATOM 7848 O O . THR D 4 87 ? 84.991 53.008 32.022 1.00 40.30 87 THR H O 1
ATOM 7852 N N . SER D 4 88 ? 84.670 55.014 31.050 1.00 42.12 88 SER H N 1
ATOM 7853 C CA . SER D 4 88 ? 85.599 54.754 29.950 1.00 42.41 88 SER H CA 1
ATOM 7854 C C . SER D 4 88 ? 87.045 54.548 30.424 1.00 43.98 88 SER H C 1
ATOM 7855 O O . SER D 4 88 ? 87.819 53.878 29.747 1.00 44.37 88 SER H O 1
ATOM 7858 N N . GLU D 4 89 ? 87.397 55.120 31.578 1.00 43.66 89 GLU H N 1
ATOM 7859 C CA . GLU D 4 89 ? 88.715 54.922 32.186 1.00 46.46 89 GLU H CA 1
ATOM 7860 C C . GLU D 4 89 ? 88.942 53.501 32.726 1.00 44.47 89 GLU H C 1
ATOM 7861 O O . GLU D 4 89 ? 90.073 53.128 33.037 1.00 43.36 89 GLU H O 1
ATOM 7867 N N . ASP D 4 90 ? 87.872 52.725 32.882 1.00 42.62 90 ASP H N 1
ATOM 7868 C CA . ASP D 4 90 ? 87.993 51.368 33.405 1.00 40.34 90 ASP H CA 1
ATOM 7869 C C . ASP D 4 90 ? 88.250 50.350 32.296 1.00 37.50 90 ASP H C 1
ATOM 7870 O O . ASP D 4 90 ? 88.469 49.178 32.581 1.00 37.30 90 ASP H O 1
ATOM 7875 N N . THR D 4 91 ? 88.204 50.795 31.040 1.00 36.36 91 THR H N 1
ATOM 7876 C CA . THR D 4 91 ? 88.598 49.965 29.910 1.00 34.79 91 THR H CA 1
ATOM 7877 C C . THR D 4 91 ? 90.096 49.708 30.017 1.00 37.30 91 THR H C 1
ATOM 7878 O O . THR D 4 91 ? 90.893 50.629 29.873 1.00 39.00 91 THR H O 1
ATOM 7882 N N . ALA D 4 92 ? 90.471 48.460 30.278 1.00 37.61 92 ALA H N 1
ATOM 7883 C CA . ALA D 4 92 ? 91.849 48.127 30.603 1.00 36.09 92 ALA H CA 1
ATOM 7884 C C . ALA D 4 92 ? 92.017 46.618 30.660 1.00 38.83 92 ALA H C 1
ATOM 7885 O O . ALA D 4 92 ? 91.039 45.880 30.547 1.00 40.10 92 ALA H O 1
ATOM 7887 N N . VAL D 4 93 ? 93.250 46.156 30.843 1.00 40.95 93 VAL H N 1
ATOM 7888 C CA . VAL D 4 93 ? 93.484 44.747 31.154 1.00 40.57 93 VAL H CA 1
ATOM 7889 C C . VAL D 4 93 ? 93.799 44.628 32.642 1.00 40.50 93 VAL H C 1
ATOM 7890 O O . VAL D 4 93 ? 94.579 45.404 33.179 1.00 39.00 93 VAL H O 1
ATOM 7894 N N . TYR D 4 94 ? 93.163 43.666 33.304 1.00 40.46 94 TYR H N 1
ATOM 7895 C CA . TYR D 4 94 ? 93.291 43.496 34.745 1.00 40.71 94 TYR H CA 1
ATOM 7896 C C . TYR D 4 94 ? 93.979 42.177 35.059 1.00 42.15 94 TYR H C 1
ATOM 7897 O O . TYR D 4 94 ? 93.579 41.134 34.544 1.00 43.41 94 TYR H O 1
ATOM 7906 N N . TYR D 4 95 ? 95.015 42.237 35.897 1.00 42.64 95 TYR H N 1
ATOM 7907 C CA . TYR D 4 95 ? 95.779 41.052 36.324 1.00 41.80 95 TYR H CA 1
ATOM 7908 C C . TYR D 4 95 ? 95.653 40.798 37.827 1.00 40.11 95 TYR H C 1
ATOM 7909 O O . TYR D 4 95 ? 95.628 41.743 38.610 1.00 40.09 95 TYR H O 1
ATOM 7918 N N . CYS D 4 96 ? 95.569 39.527 38.220 1.00 40.93 96 CYS H N 1
ATOM 7919 C CA . CYS D 4 96 ? 95.821 39.134 39.608 1.00 45.09 96 CYS H CA 1
ATOM 7920 C C . CYS D 4 96 ? 97.283 38.680 39.711 1.00 43.09 96 CYS H C 1
ATOM 7921 O O . CYS D 4 96 ? 97.866 38.180 38.746 1.00 43.22 96 CYS H O 1
ATOM 7924 N N . VAL D 4 97 ? 97.865 38.877 40.886 1.00 39.62 97 VAL H N 1
ATOM 7925 C CA . VAL D 4 97 ? 99.286 38.700 41.081 1.00 40.53 97 VAL H CA 1
ATOM 7926 C C . VAL D 4 97 ? 99.538 38.143 42.479 1.00 41.14 97 VAL H C 1
ATOM 7927 O O . VAL D 4 97 ? 98.822 38.476 43.416 1.00 41.10 97 VAL H O 1
ATOM 7931 N N . ARG D 4 98 ? 100.539 37.276 42.603 1.00 39.59 98 ARG H N 1
ATOM 7932 C CA . ARG D 4 98 ? 101.006 36.815 43.908 1.00 40.67 98 ARG H CA 1
ATOM 7933 C C . ARG D 4 98 ? 102.525 36.647 43.908 1.00 38.66 98 ARG H C 1
ATOM 7934 O O . ARG D 4 98 ? 103.126 36.454 42.854 1.00 40.59 98 ARG H O 1
ATOM 7942 N N . PRO D 4 99 ? 103.143 36.712 45.095 1.00 37.66 99 PRO H N 1
ATOM 7943 C CA . PRO D 4 99 ? 104.579 36.520 45.195 1.00 38.67 99 PRO H CA 1
ATOM 7944 C C . PRO D 4 99 ? 104.991 35.061 45.111 1.00 39.56 99 PRO H C 1
ATOM 7945 O O . PRO D 4 99 ? 104.176 34.165 45.297 1.00 38.04 99 PRO H O 1
ATOM 7949 N N . LEU D 4 100 ? 106.270 34.839 44.865 1.00 40.81 100 LEU H N 1
ATOM 7950 C CA . LEU D 4 100 ? 106.839 33.507 44.923 1.00 38.33 100 LEU H CA 1
ATOM 7951 C C . LEU D 4 100 ? 107.232 33.199 46.379 1.00 36.79 100 LEU H C 1
ATOM 7952 O O . LEU D 4 100 ? 106.607 32.355 47.010 1.00 38.35 100 LEU H O 1
ATOM 7957 N N . TYR D 4 101 ? 108.240 33.887 46.918 1.00 36.54 101 TYR H N 1
ATOM 7958 C CA . TYR D 4 101 ? 108.692 33.634 48.299 1.00 36.14 101 TYR H CA 1
ATOM 7959 C C . TYR D 4 101 ? 108.472 34.822 49.226 1.00 37.45 101 TYR H C 1
ATOM 7960 O O . TYR D 4 101 ? 107.790 34.707 50.249 1.00 37.34 101 TYR H O 1
ATOM 7969 N N . ASP D 4 102 ? 109.060 35.954 48.856 1.00 37.17 102 ASP H N 1
ATOM 7970 C CA . ASP D 4 102 ? 108.913 37.225 49.570 1.00 36.82 102 ASP H CA 1
ATOM 7971 C C . ASP D 4 102 ? 107.437 37.562 49.743 1.00 37.11 102 ASP H C 1
ATOM 7972 O O . ASP D 4 102 ? 106.729 37.685 48.755 1.00 37.96 102 ASP H O 1
ATOM 7977 N N . TYR D 4 103 ? 106.982 37.725 50.988 1.00 36.48 103 TYR H N 1
ATOM 7978 C CA . TYR D 4 103 ? 105.579 38.066 51.276 1.00 37.37 103 TYR H CA 1
ATOM 7979 C C . TYR D 4 103 ? 105.063 39.230 50.445 1.00 38.46 103 TYR H C 1
ATOM 7980 O O . TYR D 4 103 ? 103.890 39.259 50.094 1.00 38.32 103 TYR H O 1
ATOM 7989 N N . TYR D 4 104 ? 105.938 40.196 50.168 1.00 37.90 104 TYR H N 1
ATOM 7990 C CA . TYR D 4 104 ? 105.541 41.495 49.636 1.00 38.23 104 TYR H CA 1
ATOM 7991 C C . TYR D 4 104 ? 105.758 41.642 48.135 1.00 40.88 104 TYR H C 1
ATOM 7992 O O . TYR D 4 104 ? 105.455 42.692 47.575 1.00 40.52 104 TYR H O 1
ATOM 8001 N N . ALA D 4 105 ? 106.285 40.601 47.490 1.00 41.96 105 ALA H N 1
ATOM 8002 C CA . ALA D 4 105 ? 106.689 40.677 46.080 1.00 40.44 105 ALA H CA 1
ATOM 8003 C C . ALA D 4 105 ? 105.518 40.486 45.099 1.00 39.93 105 ALA H C 1
ATOM 8004 O O . ALA D 4 105 ? 104.381 40.242 45.500 1.00 38.96 105 ALA H O 1
ATOM 8006 N N . MET D 4 106 ? 105.818 40.608 43.809 1.00 43.49 106 MET H N 1
ATOM 8007 C CA . MET D 4 106 ? 104.815 40.577 42.744 1.00 43.59 106 MET H CA 1
ATOM 8008 C C . MET D 4 106 ? 105.324 39.717 41.586 1.00 43.59 106 MET H C 1
ATOM 8009 O O . MET D 4 106 ? 105.621 40.230 40.510 1.00 41.61 106 MET H O 1
ATOM 8014 N N . ASP D 4 107 ? 105.401 38.404 41.813 1.00 42.89 107 ASP H N 1
ATOM 8015 C CA . ASP D 4 107 ? 106.190 37.500 40.963 1.00 41.35 107 ASP H CA 1
ATOM 8016 C C . ASP D 4 107 ? 105.381 36.663 39.956 1.00 42.70 107 ASP H C 1
ATOM 8017 O O . ASP D 4 107 ? 105.844 36.445 38.825 1.00 39.87 107 ASP H O 1
ATOM 8022 N N . TYR D 4 108 ? 104.201 36.189 40.370 1.00 42.06 108 TYR H N 1
ATOM 8023 C CA . TYR D 4 108 ? 103.336 35.359 39.521 1.00 44.56 108 TYR H CA 1
ATOM 8024 C C . TYR D 4 108 ? 102.097 36.131 39.077 1.00 40.39 108 TYR H C 1
ATOM 8025 O O . TYR D 4 108 ? 101.397 36.697 39.905 1.00 39.78 108 TYR H O 1
ATOM 8034 N N . TRP D 4 109 ? 101.827 36.131 37.773 1.00 37.28 109 TRP H N 1
ATOM 8035 C CA . TRP D 4 109 ? 100.731 36.909 37.193 1.00 39.19 109 TRP H CA 1
ATOM 8036 C C . TRP D 4 109 ? 99.752 36.011 36.441 1.00 39.84 109 TRP H C 1
ATOM 8037 O O . TRP D 4 109 ? 100.150 35.041 35.805 1.00 40.45 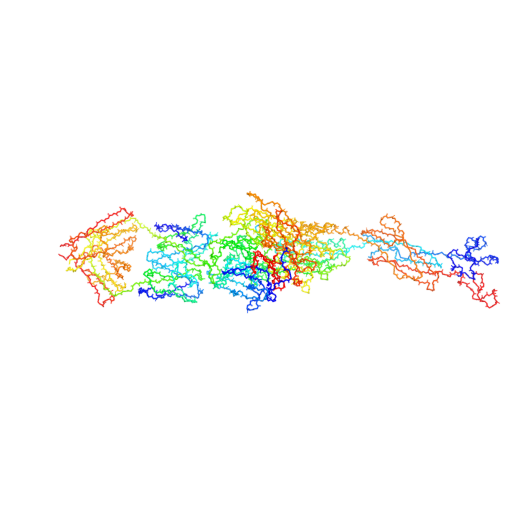109 TRP H O 1
ATOM 8048 N N . GLY D 4 110 ? 98.468 36.330 36.525 1.00 40.31 110 GLY H N 1
ATOM 8049 C CA . GLY D 4 110 ? 97.477 35.695 35.665 1.00 40.87 110 GLY H CA 1
ATOM 8050 C C . GLY D 4 110 ? 97.646 36.166 34.231 1.00 40.76 110 GLY H C 1
ATOM 8051 O O . GLY D 4 110 ? 98.473 37.040 33.955 1.00 41.09 110 GLY H O 1
ATOM 8052 N N . GLN D 4 111 ? 96.864 35.590 33.319 1.00 39.43 111 GLN H N 1
ATOM 8053 C CA . GLN D 4 111 ? 96.989 35.892 31.892 1.00 39.22 111 GLN H CA 1
ATOM 8054 C C . GLN D 4 111 ? 96.385 37.246 31.499 1.00 40.32 111 GLN H C 1
ATOM 8055 O O . GLN D 4 111 ? 96.623 37.723 30.395 1.00 43.95 111 GLN H O 1
ATOM 8061 N N . GLY D 4 112 ? 95.630 37.862 32.406 1.00 40.58 112 GLY H N 1
ATOM 8062 C CA . GLY D 4 112 ? 94.963 39.137 32.152 1.00 38.97 112 GLY H CA 1
ATOM 8063 C C . GLY D 4 112 ? 93.503 38.948 31.759 1.00 40.48 112 GLY H C 1
ATOM 8064 O O . GLY D 4 112 ? 93.160 37.979 31.076 1.00 37.90 112 GLY H O 1
ATOM 8065 N N . THR D 4 113 ? 92.643 39.865 32.205 1.00 40.64 113 THR H N 1
ATOM 8066 C CA . THR D 4 113 ? 91.256 39.931 31.745 1.00 41.00 113 THR H CA 1
ATOM 8067 C C . THR D 4 113 ? 90.978 41.312 31.163 1.00 44.02 113 THR H C 1
ATOM 8068 O O . THR D 4 113 ? 91.113 42.327 31.851 1.00 44.48 113 THR H O 1
ATOM 8072 N N . SER D 4 114 ? 90.583 41.329 29.893 1.00 43.84 114 SER H N 1
ATOM 8073 C CA . SER D 4 114 ? 90.242 42.550 29.190 1.00 42.93 114 SER H CA 1
ATOM 8074 C C . SER D 4 114 ? 88.824 42.977 29.558 1.00 42.60 114 SER H C 1
ATOM 8075 O O . SER D 4 114 ? 87.896 42.162 29.545 1.00 42.59 114 SER H O 1
ATOM 8078 N N . VAL D 4 115 ? 88.672 44.251 29.916 1.00 42.66 115 VAL H N 1
ATOM 8079 C CA . VAL D 4 115 ? 87.365 44.850 30.141 1.00 40.63 115 VAL H CA 1
ATOM 8080 C C . VAL D 4 115 ? 87.213 46.024 29.191 1.00 40.29 115 VAL H C 1
ATOM 8081 O O . VAL D 4 115 ? 88.062 46.916 29.158 1.00 38.85 115 VAL H O 1
ATOM 8085 N N . THR D 4 116 ? 86.138 45.999 28.404 1.00 41.18 116 THR H N 1
ATOM 8086 C CA . THR D 4 116 ? 85.796 47.094 27.507 1.00 39.52 116 THR H CA 1
ATOM 8087 C C . THR D 4 116 ? 84.491 47.711 27.964 1.00 39.70 116 THR H C 1
ATOM 8088 O O . THR D 4 116 ? 83.467 47.023 28.002 1.00 40.13 116 THR H O 1
ATOM 8092 N N . VAL D 4 117 ? 84.531 48.997 28.325 1.00 39.06 117 VAL H N 1
ATOM 8093 C CA . VAL D 4 117 ? 83.326 49.741 28.720 1.00 37.87 117 VAL H CA 1
ATOM 8094 C C . VAL D 4 117 ? 82.845 50.547 27.519 1.00 39.84 117 VAL H C 1
ATOM 8095 O O . VAL D 4 117 ? 83.586 51.372 26.989 1.00 42.06 117 VAL H O 1
ATOM 8099 N N . SER D 4 118 ? 81.614 50.299 27.088 1.00 42.28 118 SER H N 1
ATOM 8100 C CA . SER D 4 118 ? 81.067 50.954 25.903 1.00 44.04 118 SER H CA 1
ATOM 8101 C C . SER D 4 118 ? 79.539 50.879 25.851 1.00 44.52 118 SER H C 1
ATOM 8102 O O . SER D 4 118 ? 78.950 49.910 26.317 1.00 45.76 118 SER H O 1
ATOM 8105 N N . SER D 4 119 ? 78.919 51.914 25.282 1.00 45.56 119 SER H N 1
ATOM 8106 C CA . SER D 4 119 ? 77.480 51.920 24.987 1.00 47.03 119 SER H CA 1
ATOM 8107 C C . SER D 4 119 ? 77.184 51.463 23.550 1.00 46.45 119 SER H C 1
ATOM 8108 O O . SER D 4 119 ? 76.024 51.381 23.145 1.00 46.99 119 SER H O 1
ATOM 8111 N N . ALA D 4 120 ? 78.226 51.174 22.776 1.00 46.03 120 ALA H N 1
ATOM 8112 C CA . ALA D 4 120 ? 78.050 50.840 21.367 1.00 46.34 120 ALA H CA 1
ATOM 8113 C C . ALA D 4 120 ? 77.185 49.594 21.183 1.00 47.54 120 ALA H C 1
ATOM 8114 O O . ALA D 4 120 ? 77.229 48.670 21.992 1.00 46.89 120 ALA H O 1
ATOM 8116 N N . LYS D 4 121 ? 76.378 49.602 20.127 1.00 52.28 121 LYS H N 1
ATOM 8117 C CA . LYS D 4 121 ? 75.635 48.424 19.703 1.00 55.36 121 LYS H CA 1
ATOM 8118 C C . LYS D 4 121 ? 76.480 47.649 18.699 1.00 53.70 121 LYS H C 1
ATOM 8119 O O . LYS D 4 121 ? 77.356 48.215 18.046 1.00 53.13 121 LYS H O 1
ATOM 8125 N N . THR D 4 122 ? 76.218 46.351 18.583 1.00 52.53 122 THR H N 1
ATOM 8126 C CA . THR D 4 122 ? 76.883 45.519 17.587 1.00 50.20 122 THR H CA 1
ATOM 8127 C C . THR D 4 122 ? 76.631 46.062 16.188 1.00 49.29 122 THR H C 1
ATOM 8128 O O . THR D 4 122 ? 75.489 46.298 15.813 1.00 47.27 122 THR H O 1
ATOM 8132 N N . THR D 4 123 ? 77.707 46.270 15.432 1.00 52.97 123 THR H N 1
ATOM 8133 C CA . THR D 4 123 ? 77.626 46.861 14.098 1.00 53.90 123 THR H CA 1
ATOM 8134 C C . THR D 4 123 ? 78.605 46.182 13.145 1.00 54.05 123 THR H C 1
ATOM 8135 O O . THR D 4 123 ? 79.804 46.139 13.411 1.00 55.66 123 THR H O 1
ATOM 8139 N N . ALA D 4 124 ? 78.090 45.658 12.036 1.00 54.79 124 ALA H N 1
ATOM 8140 C CA . ALA D 4 124 ? 78.927 45.042 11.003 1.00 55.20 124 ALA H CA 1
ATOM 8141 C C . ALA D 4 124 ? 79.757 46.106 10.281 1.00 56.13 124 ALA H C 1
ATOM 8142 O O . ALA D 4 124 ? 79.282 47.222 10.062 1.00 58.88 124 ALA H O 1
ATOM 8144 N N . PRO D 4 125 ? 80.999 45.766 9.901 1.00 55.54 125 PRO H N 1
ATOM 8145 C CA . PRO D 4 125 ? 81.853 46.734 9.217 1.00 56.05 125 PRO H CA 1
ATOM 8146 C C . PRO D 4 125 ? 81.422 46.962 7.781 1.00 56.96 125 PRO H C 1
ATOM 8147 O O . PRO D 4 125 ? 80.813 46.082 7.178 1.00 57.53 125 PRO H O 1
ATOM 8151 N N . SER D 4 126 ? 81.727 48.140 7.248 1.00 58.18 126 SER H N 1
ATOM 8152 C CA . SER D 4 126 ? 81.696 48.356 5.805 1.00 60.82 126 SER H CA 1
ATOM 8153 C C . SER D 4 126 ? 83.102 48.060 5.320 1.00 58.50 126 SER H C 1
ATOM 8154 O O . SER D 4 126 ? 84.064 48.497 5.941 1.00 58.57 126 SER H O 1
ATOM 8157 N N . VAL D 4 127 ? 83.220 47.301 4.233 1.00 57.32 127 VAL H N 1
ATOM 8158 C CA . VAL D 4 127 ? 84.525 46.882 3.718 1.00 55.35 127 VAL H CA 1
ATOM 8159 C C . VAL D 4 127 ? 84.711 47.435 2.312 1.00 54.75 127 VAL H C 1
ATOM 8160 O O . VAL D 4 127 ? 83.884 47.201 1.430 1.00 53.95 127 VAL H O 1
ATOM 8164 N N . TYR D 4 128 ? 85.803 48.173 2.121 1.00 55.44 128 TYR H N 1
ATOM 8165 C CA . TYR D 4 128 ? 86.075 48.854 0.865 1.00 55.95 128 TYR H CA 1
ATOM 8166 C C . TYR D 4 128 ? 87.404 48.408 0.274 1.00 56.56 128 TYR H C 1
ATOM 8167 O O . TYR D 4 128 ? 88.409 48.373 0.977 1.00 56.95 128 TYR H O 1
ATOM 8176 N N . PRO D 4 129 ? 87.418 48.089 -1.027 1.00 57.69 129 PRO H N 1
ATOM 8177 C CA . PRO D 4 129 ? 88.669 47.744 -1.689 1.00 59.48 129 PRO H CA 1
ATOM 8178 C C . PRO D 4 129 ? 89.449 49.005 -2.065 1.00 59.05 129 PRO H C 1
ATOM 8179 O O . PRO D 4 129 ? 88.844 50.026 -2.403 1.00 57.66 129 PRO H O 1
ATOM 8183 N N . LEU D 4 130 ? 90.775 48.925 -2.000 1.00 57.29 130 LEU H N 1
ATOM 8184 C CA . LEU D 4 130 ? 91.637 50.063 -2.297 1.00 57.47 130 LEU H CA 1
ATOM 8185 C C . LEU D 4 130 ? 92.602 49.705 -3.422 1.00 54.90 130 LEU H C 1
ATOM 8186 O O . LEU D 4 130 ? 93.629 49.057 -3.190 1.00 52.71 130 LEU H O 1
ATOM 8191 N N . ALA D 4 131 ? 92.247 50.127 -4.636 1.00 53.00 131 ALA H N 1
ATOM 8192 C CA . ALA D 4 131 ? 93.068 49.937 -5.824 1.00 51.70 131 ALA H CA 1
ATOM 8193 C C . ALA D 4 131 ? 93.917 51.182 -6.050 1.00 54.28 131 ALA H C 1
ATOM 8194 O O . ALA D 4 131 ? 93.520 52.272 -5.655 1.00 56.23 131 ALA H O 1
ATOM 8196 N N . PRO D 4 132 ? 95.083 51.033 -6.700 1.00 56.33 132 PRO H N 1
ATOM 8197 C CA . PRO D 4 132 ? 95.973 52.174 -6.923 1.00 58.02 132 PRO H CA 1
ATOM 8198 C C . PRO D 4 132 ? 95.392 53.284 -7.793 1.00 61.53 132 PRO H C 1
ATOM 8199 O O . PRO D 4 132 ? 94.364 53.098 -8.446 1.00 61.82 132 PRO H O 1
ATOM 8203 N N . VAL D 4 133 ? 96.075 54.425 -7.797 1.00 66.74 133 VAL H N 1
ATOM 8204 C CA . VAL D 4 133 ? 95.743 55.547 -8.676 1.00 72.27 133 VAL H CA 1
ATOM 8205 C C . VAL D 4 133 ? 96.205 55.228 -10.105 1.00 76.92 133 VAL H C 1
ATOM 8206 O O . VAL D 4 133 ? 96.950 54.269 -10.318 1.00 76.45 133 VAL H O 1
ATOM 8210 N N . CYS D 4 134 ? 95.753 56.015 -11.080 1.00 83.37 134 CYS H N 1
ATOM 8211 C CA . CYS D 4 134 ? 96.284 55.935 -12.447 1.00 88.35 134 CYS H CA 1
ATOM 8212 C C . CYS D 4 134 ? 97.606 56.687 -12.562 1.00 88.90 134 CYS H C 1
ATOM 8213 O O . CYS D 4 134 ? 98.652 56.091 -12.827 1.00 89.91 134 CYS H O 1
ATOM 8216 N N . THR D 4 137 ? 102.451 56.081 -13.655 1.00 107.21 137 THR H N 1
ATOM 8217 C CA . THR D 4 137 ? 103.260 54.979 -14.167 1.00 106.64 137 THR H CA 1
ATOM 8218 C C . THR D 4 137 ? 103.463 53.902 -13.097 1.00 105.39 137 THR H C 1
ATOM 8219 O O . THR D 4 137 ? 103.572 54.208 -11.905 1.00 104.75 137 THR H O 1
ATOM 8223 N N . THR D 4 138 ? 103.514 52.645 -13.537 1.00 103.53 138 THR H N 1
ATOM 8224 C CA . THR D 4 138 ? 103.652 51.502 -12.631 1.00 101.31 138 THR H CA 1
ATOM 8225 C C . THR D 4 138 ? 105.112 51.029 -12.563 1.00 98.16 138 THR H C 1
ATOM 8226 O O . THR D 4 138 ? 105.792 50.931 -13.592 1.00 97.45 138 THR H O 1
ATOM 8230 N N . GLY D 4 139 ? 105.584 50.753 -11.347 1.00 93.79 139 GLY H N 1
ATOM 8231 C CA . GLY D 4 139 ? 106.959 50.301 -11.117 1.00 90.35 139 GLY H CA 1
ATOM 8232 C C . GLY D 4 139 ? 107.089 48.787 -11.148 1.00 87.06 139 GLY H C 1
ATOM 8233 O O . GLY D 4 139 ? 106.382 48.112 -11.898 1.00 87.27 139 GLY H O 1
ATOM 8234 N N . SER D 4 140 ? 107.998 48.254 -10.335 1.00 83.37 140 SER H N 1
ATOM 8235 C CA . SER D 4 140 ? 108.219 46.806 -10.256 1.00 80.85 140 SER H CA 1
ATOM 8236 C C . SER D 4 140 ? 107.252 46.127 -9.280 1.00 77.73 140 SER H C 1
ATOM 8237 O O . SER D 4 140 ? 106.947 44.942 -9.430 1.00 76.85 140 SER H O 1
ATOM 8240 N N . SER D 4 141 ? 106.784 46.875 -8.283 1.00 74.32 141 SER H N 1
ATOM 8241 C CA . SER D 4 141 ? 105.795 46.371 -7.335 1.00 71.72 141 SER H CA 1
ATOM 8242 C C . SER D 4 141 ? 104.562 47.262 -7.285 1.00 68.73 141 SER H C 1
ATOM 8243 O O . SER D 4 141 ? 104.605 48.434 -7.669 1.00 68.52 141 SER H O 1
ATOM 8246 N N . VAL D 4 142 ? 103.466 46.679 -6.808 1.00 64.31 142 VAL H N 1
ATOM 8247 C CA . VAL D 4 142 ? 102.200 47.378 -6.648 1.00 60.95 142 VAL H CA 1
ATOM 8248 C C . VAL D 4 142 ? 101.660 47.099 -5.240 1.00 60.87 142 VAL H C 1
ATOM 8249 O O . VAL D 4 142 ? 101.865 46.006 -4.699 1.00 59.42 142 VAL H O 1
ATOM 8253 N N . THR D 4 143 ? 100.997 48.095 -4.646 1.00 57.69 143 THR H N 1
ATOM 8254 C CA . THR D 4 143 ? 100.380 47.949 -3.324 1.00 57.02 143 THR H CA 1
ATOM 8255 C C . THR D 4 143 ? 98.870 48.169 -3.396 1.00 56.77 143 THR H C 1
ATOM 8256 O O . THR D 4 143 ? 98.393 49.179 -3.938 1.00 51.75 143 THR H O 1
ATOM 8260 N N . LEU D 4 144 ? 98.138 47.199 -2.850 1.00 58.25 144 LEU H N 1
ATOM 8261 C CA . LEU D 4 144 ? 96.686 47.248 -2.737 1.00 59.66 144 LEU H CA 1
ATOM 8262 C C . LEU D 4 144 ? 96.300 47.345 -1.262 1.00 60.92 144 LEU H C 1
ATOM 8263 O O . LEU D 4 144 ? 97.133 47.152 -0.374 1.00 63.12 144 LEU H O 1
ATOM 8268 N N . GLY D 4 145 ? 95.031 47.626 -1.003 1.00 61.87 145 GLY H N 1
ATOM 8269 C CA . GLY D 4 145 ? 94.563 47.773 0.364 1.00 63.26 145 GLY H CA 1
ATOM 8270 C C . GLY D 4 145 ? 93.128 47.360 0.606 1.00 62.48 145 GLY H C 1
ATOM 8271 O O . GLY D 4 145 ? 92.374 47.060 -0.323 1.00 60.35 145 GLY H O 1
ATOM 8272 N N . CYS D 4 146 ? 92.771 47.336 1.884 1.00 66.22 146 CYS H N 1
ATOM 8273 C CA . CYS D 4 146 ? 91.417 47.043 2.320 1.00 66.11 146 CYS H CA 1
ATOM 8274 C C . CYS D 4 146 ? 91.106 47.936 3.512 1.00 63.13 146 CYS H C 1
ATOM 8275 O O . CYS D 4 146 ? 91.894 48.015 4.450 1.00 61.91 146 CYS H O 1
ATOM 8278 N N . LEU D 4 147 ? 89.970 48.616 3.461 1.00 59.11 147 LEU H N 1
ATOM 8279 C CA . LEU D 4 147 ? 89.552 49.500 4.530 1.00 56.70 147 LEU H CA 1
ATOM 8280 C C . LEU D 4 147 ? 88.308 48.919 5.182 1.00 56.37 147 LEU H C 1
ATOM 8281 O O . LEU D 4 147 ? 87.296 48.731 4.518 1.00 56.14 147 LEU H O 1
ATOM 8286 N N . VAL D 4 148 ? 88.402 48.635 6.479 1.00 57.17 148 VAL H N 1
ATOM 8287 C CA . VAL D 4 148 ? 87.296 48.091 7.259 1.00 56.99 148 VAL H CA 1
ATOM 8288 C C . VAL D 4 148 ? 86.813 49.166 8.238 1.00 58.57 148 VAL H C 1
ATOM 8289 O O . VAL D 4 148 ? 87.494 49.454 9.225 1.00 60.17 148 VAL H O 1
ATOM 8293 N N . LYS D 4 149 ? 85.654 49.764 7.956 1.00 56.69 149 LYS H N 1
ATOM 8294 C CA . LYS D 4 149 ? 85.148 50.898 8.737 1.00 60.65 149 LYS H CA 1
ATOM 8295 C C . LYS D 4 149 ? 83.895 50.589 9.551 1.00 62.21 149 LYS H C 1
ATOM 8296 O O . LYS D 4 149 ? 82.983 49.910 9.079 1.00 58.99 149 LYS H O 1
ATOM 8302 N N . GLY D 4 150 ? 83.859 51.124 10.772 1.00 63.25 150 GLY H N 1
ATOM 8303 C CA . GLY D 4 150 ? 82.620 51.273 11.527 1.00 60.70 150 GLY H CA 1
ATOM 8304 C C . GLY D 4 150 ? 82.020 49.994 12.065 1.00 59.86 150 GLY H C 1
ATOM 8305 O O . GLY D 4 150 ? 80.830 49.740 11.876 1.00 61.16 150 GLY H O 1
ATOM 8306 N N . TYR D 4 151 ? 82.829 49.196 12.755 1.00 58.77 151 TYR H N 1
ATOM 8307 C CA . TYR D 4 151 ? 82.322 47.979 13.388 1.00 58.28 151 TYR H CA 1
ATOM 8308 C C . TYR D 4 151 ? 82.440 48.010 14.907 1.00 55.84 151 TYR H C 1
ATOM 8309 O O . TYR D 4 151 ? 83.230 48.766 15.482 1.00 53.72 151 TYR H O 1
ATOM 8318 N N . PHE D 4 152 ? 81.614 47.184 15.539 1.00 53.00 152 PHE H N 1
ATOM 8319 C CA . PHE D 4 152 ? 81.663 46.975 16.968 1.00 51.45 152 PHE H CA 1
ATOM 8320 C C . PHE D 4 152 ? 80.992 45.649 17.293 1.00 52.87 152 PHE H C 1
ATOM 8321 O O . PHE D 4 152 ? 79.951 45.331 16.716 1.00 49.50 152 PHE H O 1
ATOM 8329 N N . PRO D 4 153 ? 81.578 44.872 18.219 1.00 53.72 153 PRO H N 1
ATOM 8330 C CA . PRO D 4 153 ? 82.849 45.099 18.894 1.00 54.42 153 PRO H CA 1
ATOM 8331 C C . PRO D 4 153 ? 84.012 44.475 18.129 1.00 55.16 153 PRO H C 1
ATOM 8332 O O . PRO D 4 153 ? 83.810 43.913 17.054 1.00 56.43 153 PRO H O 1
ATOM 8336 N N . GLU D 4 154 ? 85.220 44.601 18.673 1.00 55.84 154 GLU H N 1
ATOM 8337 C CA A GLU D 4 154 ? 86.362 43.829 18.182 0.50 56.20 154 GLU H CA 1
ATOM 8338 C CA B GLU D 4 154 ? 86.360 43.828 18.193 0.50 56.20 154 GLU H CA 1
ATOM 8339 C C . GLU D 4 154 ? 86.125 42.359 18.532 1.00 55.49 154 GLU H C 1
ATOM 8340 O O . GLU D 4 154 ? 85.392 42.055 19.474 1.00 53.72 154 GLU H O 1
ATOM 8351 N N . PRO D 4 155 ? 86.752 41.434 17.783 1.00 57.68 155 PRO H N 1
ATOM 8352 C CA . PRO D 4 155 ? 87.653 41.582 16.644 1.00 58.45 155 PRO H CA 1
ATOM 8353 C C . PRO D 4 155 ? 87.011 41.317 15.288 1.00 58.69 155 PRO H C 1
ATOM 8354 O O . PRO D 4 155 ? 85.882 40.835 15.203 1.00 62.55 155 PRO H O 1
ATOM 8358 N N . VAL D 4 156 ? 87.752 41.657 14.241 1.00 60.30 156 VAL H N 1
ATOM 8359 C CA . VAL D 4 156 ? 87.514 41.152 12.897 1.00 59.46 156 VAL H CA 1
ATOM 8360 C C . VAL D 4 156 ? 88.763 40.392 12.494 1.00 60.65 156 VAL H C 1
ATOM 8361 O O . VAL D 4 156 ? 89.859 40.695 12.975 1.00 61.32 156 VAL H O 1
ATOM 8365 N N . THR D 4 157 ? 88.599 39.400 11.627 1.00 61.50 157 THR H N 1
ATOM 8366 C CA . THR D 4 157 ? 89.729 38.699 11.032 1.00 63.10 157 THR H CA 1
ATOM 8367 C C . THR D 4 157 ? 89.798 39.101 9.567 1.00 62.68 157 THR H C 1
ATOM 8368 O O . THR D 4 157 ? 88.791 39.070 8.866 1.00 62.55 157 THR H O 1
ATOM 8372 N N . LEU D 4 158 ? 90.981 39.497 9.116 1.00 61.99 158 LEU H N 1
ATOM 8373 C CA . LEU D 4 158 ? 91.181 39.892 7.732 1.00 62.20 158 LEU H CA 1
ATOM 8374 C C . LEU D 4 158 ? 92.268 39.025 7.114 1.00 62.54 158 LEU H C 1
ATOM 8375 O O . LEU D 4 158 ? 93.377 38.956 7.638 1.00 63.38 158 LEU H O 1
ATOM 8380 N N . THR D 4 159 ? 91.943 38.348 6.014 1.00 62.05 159 THR H N 1
ATOM 8381 C CA . THR D 4 159 ? 92.946 37.634 5.222 1.00 59.43 159 THR H CA 1
ATOM 8382 C C . THR D 4 159 ? 92.897 38.112 3.771 1.00 58.88 159 THR H C 1
ATOM 8383 O O . THR D 4 159 ? 92.023 38.898 3.392 1.00 55.28 159 THR H O 1
ATOM 8387 N N . TRP D 4 160 ? 93.859 37.649 2.978 1.00 59.05 160 TRP H N 1
ATOM 8388 C CA . TRP D 4 160 ? 93.896 37.914 1.545 1.00 57.78 160 TRP H CA 1
ATOM 8389 C C . TRP D 4 160 ? 93.905 36.579 0.812 1.00 57.58 160 TRP H C 1
ATOM 8390 O O . TRP D 4 160 ? 94.644 35.666 1.192 1.00 58.03 160 TRP H O 1
ATOM 8401 N N . ASN D 4 161 ? 93.083 36.470 -0.232 1.00 57.50 161 ASN H N 1
ATOM 8402 C CA . ASN D 4 161 ? 92.917 35.222 -0.984 1.00 56.89 161 ASN H CA 1
ATOM 8403 C C . ASN D 4 161 ? 92.654 34.012 -0.073 1.00 57.84 161 ASN H C 1
ATOM 8404 O O . ASN D 4 161 ? 93.183 32.920 -0.293 1.00 55.78 161 ASN H O 1
ATOM 8409 N N . SER D 4 162 ? 91.823 34.235 0.946 1.00 58.81 162 SER H N 1
ATOM 8410 C CA . SER D 4 162 ? 91.448 33.221 1.938 1.00 58.55 162 SER H CA 1
ATOM 8411 C C . SER D 4 162 ? 92.647 32.687 2.720 1.00 57.69 162 SER H C 1
ATOM 8412 O O . SER D 4 162 ? 92.658 31.527 3.127 1.00 58.27 162 SER H O 1
ATOM 8415 N N . GLY D 4 163 ? 93.646 33.542 2.932 1.00 56.33 163 GLY H N 1
ATOM 8416 C CA . GLY D 4 163 ? 94.850 33.168 3.672 1.00 56.55 163 GLY H CA 1
ATOM 8417 C C . GLY D 4 163 ? 96.036 32.791 2.799 1.00 56.91 163 GLY H C 1
ATOM 8418 O O . GLY D 4 163 ? 97.166 32.723 3.286 1.00 58.02 163 GLY H O 1
ATOM 8419 N N . SER D 4 164 ? 95.788 32.555 1.512 1.00 56.41 164 SER H N 1
ATOM 8420 C CA . SER D 4 164 ? 96.831 32.123 0.580 1.00 56.00 164 SER H CA 1
ATOM 8421 C C . SER D 4 164 ? 97.860 33.211 0.259 1.00 56.82 164 SER H C 1
ATOM 8422 O O . SER D 4 164 ? 98.948 32.907 -0.235 1.00 57.73 164 SER H O 1
ATOM 8425 N N . LEU D 4 165 ? 97.512 34.470 0.523 1.00 58.03 165 LEU H N 1
ATOM 8426 C CA . LEU D 4 165 ? 98.434 35.588 0.342 1.00 57.70 165 LEU H CA 1
ATOM 8427 C C . LEU D 4 165 ? 98.734 36.205 1.708 1.00 58.20 165 LEU H C 1
ATOM 8428 O O . LEU D 4 165 ? 97.943 36.986 2.234 1.00 59.86 165 LEU H O 1
ATOM 8433 N N . SER D 4 166 ? 99.873 35.820 2.283 1.00 59.51 166 SER H N 1
ATOM 8434 C CA . SER D 4 166 ? 100.265 36.229 3.639 1.00 60.89 166 SER H CA 1
ATOM 8435 C C . SER D 4 166 ? 101.556 37.054 3.687 1.00 62.62 166 SER H C 1
ATOM 8436 O O . SER D 4 166 ? 101.745 37.859 4.603 1.00 63.98 166 SER H O 1
ATOM 8439 N N . SER D 4 167 ? 102.443 36.848 2.716 1.00 63.92 167 SER H N 1
ATOM 8440 C CA . SER D 4 167 ? 103.685 37.611 2.632 1.00 64.82 167 SER H CA 1
ATOM 8441 C C . SER D 4 167 ? 103.423 39.004 2.059 1.00 64.05 167 SER H C 1
ATOM 8442 O O . SER D 4 167 ? 102.559 39.182 1.194 1.00 64.78 167 SER H O 1
ATOM 8445 N N . GLY D 4 168 ? 104.172 39.988 2.545 1.00 61.82 168 GLY H N 1
ATOM 8446 C CA . GLY D 4 168 ? 103.992 41.376 2.126 1.00 59.39 168 GLY H CA 1
ATOM 8447 C C . GLY D 4 168 ? 102.675 41.993 2.571 1.00 57.32 168 GLY H C 1
ATOM 8448 O O . GLY D 4 168 ? 102.169 42.912 1.926 1.00 55.78 168 GLY H O 1
ATOM 8449 N N . VAL D 4 169 ? 102.121 41.494 3.674 1.00 56.41 169 VAL H N 1
ATOM 8450 C CA . VAL D 4 169 ? 100.885 42.040 4.234 1.00 57.75 169 VAL H CA 1
ATOM 8451 C C . VAL D 4 169 ? 101.186 42.848 5.496 1.00 55.82 169 VAL H C 1
ATOM 8452 O O . VAL D 4 169 ? 102.001 42.444 6.315 1.00 57.97 169 VAL H O 1
ATOM 8456 N N . HIS D 4 170 ? 100.552 44.010 5.619 1.00 57.26 170 HIS H N 1
ATOM 8457 C CA . HIS D 4 170 ? 100.552 44.771 6.862 1.00 56.21 170 HIS H CA 1
ATOM 8458 C C . HIS D 4 170 ? 99.103 45.043 7.226 1.00 57.62 170 HIS H C 1
ATOM 8459 O O . HIS D 4 170 ? 98.453 45.884 6.599 1.00 56.18 170 HIS H O 1
ATOM 8466 N N . THR D 4 171 ? 98.596 44.318 8.220 1.00 59.21 171 THR H N 1
ATOM 8467 C CA . THR D 4 171 ? 97.254 44.562 8.754 1.00 59.27 171 THR H CA 1
ATOM 8468 C C . THR D 4 171 ? 97.408 45.365 10.037 1.00 56.14 171 THR H C 1
ATOM 8469 O O . THR D 4 171 ? 98.015 44.897 10.984 1.00 57.20 171 THR H O 1
ATOM 8473 N N . PHE D 4 172 ? 96.863 46.576 10.052 1.00 56.07 172 PHE H N 1
ATOM 8474 C CA . PHE D 4 172 ? 97.115 47.525 11.130 1.00 55.25 172 PHE H CA 1
ATOM 8475 C C . PHE D 4 172 ? 96.155 47.337 12.297 1.00 56.45 172 PHE H C 1
ATOM 8476 O O . PHE D 4 172 ? 95.012 46.919 12.106 1.00 57.39 172 PHE H O 1
ATOM 8484 N N . PRO D 4 173 ? 96.624 47.625 13.523 1.00 56.04 173 PRO H N 1
ATOM 8485 C CA . PRO D 4 173 ? 95.716 47.472 14.657 1.00 57.21 173 PRO H CA 1
ATOM 8486 C C . PRO D 4 173 ? 94.489 48.365 14.524 1.00 56.74 173 PRO H C 1
ATOM 8487 O O . PRO D 4 173 ? 94.584 49.464 13.994 1.00 57.56 173 PRO H O 1
ATOM 8491 N N . ALA D 4 174 ? 93.349 47.870 14.993 1.00 59.15 174 ALA H N 1
ATOM 8492 C CA . ALA D 4 174 ? 92.102 48.620 14.961 1.00 58.23 174 ALA H CA 1
ATOM 8493 C C . ALA D 4 174 ? 92.209 49.859 15.847 1.00 58.17 174 ALA H C 1
ATOM 8494 O O . ALA D 4 174 ? 92.910 49.855 16.858 1.00 56.44 174 ALA H O 1
ATOM 8496 N N . VAL D 4 175 ? 91.529 50.924 15.441 1.00 59.15 175 VAL H N 1
ATOM 8497 C CA . VAL D 4 175 ? 91.498 52.159 16.212 1.00 58.67 175 VAL H CA 1
ATOM 8498 C C . VAL D 4 175 ? 90.040 52.589 16.360 1.00 57.76 175 VAL H C 1
ATOM 8499 O O . VAL D 4 175 ? 89.217 52.368 15.467 1.00 52.48 175 VAL H O 1
ATOM 8503 N N . LEU D 4 176 ? 89.737 53.185 17.507 1.00 58.07 176 LEU H N 1
ATOM 8504 C CA . LEU D 4 176 ? 88.378 53.507 17.889 1.00 60.64 176 LEU H CA 1
ATOM 8505 C C . LEU D 4 176 ? 88.086 54.974 17.616 1.00 66.08 176 LEU H C 1
ATOM 8506 O O . LEU D 4 176 ? 88.576 55.841 18.332 1.00 68.65 176 LEU H O 1
ATOM 8511 N N . GLN D 4 177 ? 87.295 55.236 16.575 1.00 70.11 177 GLN H N 1
ATOM 8512 C CA A GLN D 4 177 ? 86.813 56.586 16.274 0.70 73.07 177 GLN H CA 1
ATOM 8513 C CA B GLN D 4 177 ? 86.813 56.587 16.275 0.30 70.60 177 GLN H CA 1
ATOM 8514 C C . GLN D 4 177 ? 85.315 56.703 16.579 1.00 71.77 177 GLN H C 1
ATOM 8515 O O . GLN D 4 177 ? 84.476 56.154 15.866 1.00 69.94 177 GLN H O 1
ATOM 8526 N N . SER D 4 178 ? 84.989 57.408 17.659 1.00 72.90 178 SER H N 1
ATOM 8527 C CA . SER D 4 178 ? 83.599 57.647 18.058 1.00 73.89 178 SER H CA 1
ATOM 8528 C C . SER D 4 178 ? 82.811 56.347 18.197 1.00 72.35 178 SER H C 1
ATOM 8529 O O . SER D 4 178 ? 81.867 56.086 17.436 1.00 74.42 178 SER H O 1
ATOM 8532 N N . ASP D 4 179 ? 83.238 55.527 19.153 1.00 67.21 179 ASP H N 1
ATOM 8533 C CA . ASP D 4 179 ? 82.513 54.326 19.580 1.00 64.66 179 ASP H CA 1
ATOM 8534 C C . ASP D 4 179 ? 82.599 53.133 18.638 1.00 59.96 179 ASP H C 1
ATOM 8535 O O . ASP D 4 179 ? 82.285 52.018 19.051 1.00 59.41 179 ASP H O 1
ATOM 8540 N N . LEU D 4 180 ? 83.017 53.339 17.391 1.00 57.74 180 LEU H N 1
ATOM 8541 C CA . LEU D 4 180 ? 83.179 52.221 16.462 1.00 57.28 180 LEU H CA 1
ATOM 8542 C C . LEU D 4 180 ? 84.650 52.040 16.078 1.00 56.45 180 LEU H C 1
ATOM 8543 O O . LEU D 4 180 ? 85.451 52.955 16.203 1.00 54.82 180 LEU H O 1
ATOM 8548 N N . TYR D 4 181 ? 84.995 50.843 15.624 1.00 58.36 181 TYR H N 1
ATOM 8549 C CA . TYR D 4 181 ? 86.368 50.527 15.277 1.00 59.76 181 TYR H CA 1
ATOM 8550 C C . TYR D 4 181 ? 86.591 50.603 13.779 1.00 60.76 181 TYR H C 1
ATOM 8551 O O . TYR D 4 181 ? 85.694 50.309 12.983 1.00 62.07 181 TYR H O 1
ATOM 8560 N N . THR D 4 182 ? 87.796 51.035 13.417 1.00 61.64 182 THR H N 1
ATOM 8561 C CA . THR D 4 182 ? 88.256 51.027 12.043 1.00 62.71 182 THR H CA 1
ATOM 8562 C C . THR D 4 182 ? 89.600 50.338 11.979 1.00 58.96 182 THR H C 1
ATOM 8563 O O . THR D 4 182 ? 90.447 50.524 12.849 1.00 56.86 182 THR H O 1
ATOM 8567 N N . LEU D 4 183 ? 89.779 49.565 10.917 1.00 59.61 183 LEU H N 1
ATOM 8568 C CA . LEU D 4 183 ? 90.997 48.829 10.664 1.00 61.77 183 LEU H CA 1
ATOM 8569 C C . LEU D 4 183 ? 91.324 48.935 9.170 1.00 61.05 183 LEU H C 1
ATOM 8570 O O . LEU D 4 183 ? 90.430 49.169 8.346 1.00 57.34 183 LEU H O 1
ATOM 8575 N N . SER D 4 184 ? 92.603 48.789 8.829 1.00 59.67 184 SER H N 1
ATOM 8576 C CA . SER D 4 184 ? 93.027 48.736 7.427 1.00 58.19 184 SER H CA 1
ATOM 8577 C C . SER D 4 184 ? 94.134 47.710 7.228 1.00 56.65 184 SER H C 1
ATOM 8578 O O . SER D 4 184 ? 94.799 47.301 8.186 1.00 58.54 184 SER H O 1
ATOM 8581 N N . SER D 4 185 ? 94.323 47.300 5.977 1.00 58.33 185 SER H N 1
ATOM 8582 C CA . SER D 4 185 ? 95.370 46.345 5.615 1.00 58.09 185 SER H CA 1
ATOM 8583 C C . SER D 4 185 ? 95.931 46.653 4.238 1.00 59.06 185 SER H C 1
ATOM 8584 O O . SER D 4 185 ? 95.202 47.080 3.350 1.00 58.36 185 SER H O 1
ATOM 8587 N N . SER D 4 186 ? 97.230 46.433 4.072 1.00 61.14 186 SER H N 1
ATOM 8588 C CA . SER D 4 186 ? 97.881 46.580 2.779 1.00 61.01 186 SER H CA 1
ATOM 8589 C C . SER D 4 186 ? 98.526 45.261 2.370 1.00 61.77 186 SER H C 1
ATOM 8590 O O . SER D 4 186 ? 98.960 44.478 3.219 1.00 62.63 186 SER H O 1
ATOM 8593 N N . VAL D 4 187 ? 98.567 45.023 1.063 1.00 62.82 187 VAL H N 1
ATOM 8594 C CA . VAL D 4 187 ? 99.278 43.886 0.496 1.00 63.23 187 VAL H CA 1
ATOM 8595 C C . VAL D 4 187 ? 100.104 44.382 -0.692 1.00 63.27 187 VAL H C 1
ATOM 8596 O O . VAL D 4 187 ? 99.630 45.187 -1.500 1.00 61.67 187 VAL H O 1
ATOM 8600 N N . THR D 4 188 ? 101.343 43.910 -0.779 1.00 62.90 188 THR H N 1
ATOM 8601 C CA . THR D 4 188 ? 102.251 44.332 -1.832 1.00 62.01 188 THR H CA 1
ATOM 8602 C C . THR D 4 188 ? 102.696 43.114 -2.623 1.00 62.63 188 THR H C 1
ATOM 8603 O O . THR D 4 188 ? 103.087 42.099 -2.043 1.00 62.22 188 THR H O 1
ATOM 8607 N N . VAL D 4 189 ? 102.617 43.225 -3.948 1.00 63.18 189 VAL H N 1
ATOM 8608 C CA . VAL D 4 189 ? 103.014 42.154 -4.866 1.00 61.42 189 VAL H CA 1
ATOM 8609 C C . VAL D 4 189 ? 103.780 42.750 -6.042 1.00 62.72 189 VAL H C 1
ATOM 8610 O O . VAL D 4 189 ? 103.818 43.971 -6.208 1.00 62.81 189 VAL H O 1
ATOM 8614 N N . THR D 4 190 ? 104.395 41.895 -6.854 1.00 65.62 190 THR H N 1
ATOM 8615 C CA . THR D 4 190 ? 105.076 42.358 -8.062 1.00 69.06 190 THR H CA 1
ATOM 8616 C C . THR D 4 190 ? 104.029 42.781 -9.086 1.00 70.82 190 THR H C 1
ATOM 8617 O O . THR D 4 190 ? 102.939 42.217 -9.127 1.00 70.16 190 THR H O 1
ATOM 8621 N N . SER D 4 191 ? 104.364 43.773 -9.907 1.00 74.65 191 SER H N 1
ATOM 8622 C CA . SER D 4 191 ? 103.416 44.335 -10.882 1.00 77.62 191 SER H CA 1
ATOM 8623 C C . SER D 4 191 ? 102.863 43.304 -11.872 1.00 77.70 191 SER H C 1
ATOM 8624 O O . SER D 4 191 ? 101.738 43.447 -12.355 1.00 78.78 191 SER H O 1
ATOM 8627 N N . SER D 4 192 ? 103.649 42.270 -12.167 1.00 76.54 192 SER H N 1
ATOM 8628 C CA . SER D 4 192 ? 103.211 41.193 -13.056 1.00 76.04 192 SER H CA 1
ATOM 8629 C C . SER D 4 192 ? 102.171 40.263 -12.413 1.00 75.30 192 SER H C 1
ATOM 8630 O O . SER D 4 192 ? 101.529 39.480 -13.112 1.00 76.23 192 SER H O 1
ATOM 8633 N N . THR D 4 193 ? 102.017 40.343 -11.092 1.00 73.98 193 THR H N 1
ATOM 8634 C CA . THR D 4 193 ? 101.030 39.539 -10.367 1.00 73.95 193 THR H CA 1
ATOM 8635 C C . THR D 4 193 ? 99.620 40.125 -10.463 1.00 73.15 193 THR H C 1
ATOM 8636 O O . THR D 4 193 ? 98.649 39.387 -10.631 1.00 72.76 193 THR H O 1
ATOM 8640 N N . TRP D 4 194 ? 99.512 41.446 -10.348 1.00 72.43 194 TRP H N 1
ATOM 8641 C CA . TRP D 4 194 ? 98.213 42.116 -10.328 1.00 71.49 194 TRP H CA 1
ATOM 8642 C C . TRP D 4 194 ? 98.181 43.259 -11.345 1.00 71.24 194 TRP H C 1
ATOM 8643 O O . TRP D 4 194 ? 99.160 43.994 -11.473 1.00 71.70 194 TRP H O 1
ATOM 8654 N N . PRO D 4 195 ? 97.048 43.439 -12.051 1.00 71.28 195 PRO H N 1
ATOM 8655 C CA . PRO D 4 195 ? 95.746 42.771 -11.928 1.00 72.16 195 PRO H CA 1
ATOM 8656 C C . PRO D 4 195 ? 95.591 41.439 -12.664 1.00 73.26 195 PRO H C 1
ATOM 8657 O O . PRO D 4 195 ? 94.479 40.911 -12.717 1.00 73.88 195 PRO H O 1
ATOM 8661 N N . SER D 4 196 ? 96.681 40.893 -13.203 1.00 74.21 196 SER H N 1
ATOM 8662 C CA . SER D 4 196 ? 96.625 39.635 -13.962 1.00 73.99 196 SER H CA 1
ATOM 8663 C C . SER D 4 196 ? 96.064 38.466 -13.141 1.00 73.62 196 SER H C 1
ATOM 8664 O O . SER D 4 196 ? 95.363 37.612 -13.683 1.00 74.88 196 SER H O 1
ATOM 8667 N N . GLN D 4 197 ? 96.368 38.440 -11.844 1.00 73.49 197 GLN H N 1
ATOM 8668 C CA . GLN D 4 197 ? 95.819 37.435 -10.932 1.00 73.79 197 GLN H CA 1
ATOM 8669 C C . GLN D 4 197 ? 94.908 38.075 -9.880 1.00 74.02 197 GLN H C 1
ATOM 8670 O O . GLN D 4 197 ? 95.114 39.219 -9.463 1.00 72.86 197 GLN H O 1
ATOM 8676 N N . SER D 4 198 ? 93.909 37.309 -9.452 1.00 73.73 198 SER H N 1
ATOM 8677 C CA . SER D 4 198 ? 92.847 37.797 -8.578 1.00 72.34 198 SER H CA 1
ATOM 8678 C C . SER D 4 198 ? 93.308 37.967 -7.129 1.00 71.00 198 SER H C 1
ATOM 8679 O O . SER D 4 198 ? 93.761 37.012 -6.496 1.00 69.34 198 SER H O 1
ATOM 8682 N N . ILE D 4 199 ? 93.186 39.189 -6.612 1.00 71.16 199 ILE H N 1
ATOM 8683 C CA . ILE D 4 199 ? 93.469 39.471 -5.201 1.00 69.91 199 ILE H CA 1
ATOM 8684 C C . ILE D 4 199 ? 92.195 39.947 -4.510 1.00 68.33 199 ILE H C 1
ATOM 8685 O O . ILE D 4 199 ? 91.577 40.928 -4.935 1.00 66.83 199 ILE H O 1
ATOM 8690 N N . THR D 4 200 ? 91.810 39.247 -3.445 1.00 67.29 200 THR H N 1
ATOM 8691 C CA . THR D 4 200 ? 90.547 39.510 -2.768 1.00 68.06 200 THR H CA 1
ATOM 8692 C C . THR D 4 200 ? 90.734 39.640 -1.262 1.00 70.11 200 THR H C 1
ATOM 8693 O O . THR D 4 200 ? 91.430 38.839 -0.638 1.00 69.82 200 THR H O 1
ATOM 8697 N N . CYS D 4 201 ? 90.099 40.663 -0.698 1.00 72.80 201 CYS H N 1
ATOM 8698 C CA . CYS D 4 201 ? 90.120 40.932 0.734 1.00 72.30 201 CYS H CA 1
ATOM 8699 C C . CYS D 4 201 ? 89.003 40.148 1.419 1.00 68.97 201 CYS H C 1
ATOM 8700 O O . CYS D 4 201 ? 87.844 40.295 1.047 1.00 67.69 201 CYS H O 1
ATOM 8703 N N . ASN D 4 202 ? 89.345 39.331 2.416 1.00 67.28 202 ASN H N 1
ATOM 8704 C CA . ASN D 4 202 ? 88.345 38.566 3.181 1.00 65.01 202 ASN H CA 1
ATOM 8705 C C . ASN D 4 202 ? 88.245 39.089 4.607 1.00 62.74 202 ASN H C 1
ATOM 8706 O O . ASN D 4 202 ? 89.229 39.053 5.338 1.00 60.45 202 ASN H O 1
ATOM 8711 N N . VAL D 4 203 ? 87.062 39.566 4.998 1.00 62.96 203 VAL H N 1
ATOM 8712 C CA . VAL D 4 203 ? 86.850 40.135 6.335 1.00 63.25 203 VAL H CA 1
ATOM 8713 C C . VAL D 4 203 ? 85.690 39.452 7.065 1.00 60.58 203 VAL H C 1
ATOM 8714 O O . VAL D 4 203 ? 84.587 39.366 6.539 1.00 60.04 203 VAL H O 1
ATOM 8718 N N . ALA D 4 204 ? 85.954 38.977 8.280 1.00 60.24 204 ALA H N 1
ATOM 8719 C CA . ALA D 4 204 ? 84.950 38.287 9.092 1.00 60.37 204 ALA H CA 1
ATOM 8720 C C . ALA D 4 204 ? 84.723 39.041 10.404 1.00 60.71 204 ALA H C 1
ATOM 8721 O O . ALA D 4 204 ? 85.679 39.385 11.095 1.00 58.16 204 ALA H O 1
ATOM 8723 N N . HIS D 4 205 ? 83.457 39.298 10.736 1.00 61.55 205 HIS H N 1
ATOM 8724 C CA . HIS D 4 205 ? 83.094 39.921 12.011 1.00 61.22 205 HIS H CA 1
ATOM 8725 C C . HIS D 4 205 ? 82.086 39.032 12.746 1.00 60.65 205 HIS H C 1
ATOM 8726 O O . HIS D 4 205 ? 80.881 39.218 12.594 1.00 59.15 205 HIS H O 1
ATOM 8733 N N . PRO D 4 206 ? 82.586 38.063 13.545 1.00 62.02 206 PRO H N 1
ATOM 8734 C CA . PRO D 4 206 ? 81.772 37.044 14.225 1.00 62.36 206 PRO H CA 1
ATOM 8735 C C . PRO D 4 206 ? 80.591 37.578 15.034 1.00 63.53 206 PRO H C 1
ATOM 8736 O O . PRO D 4 206 ? 79.523 36.962 15.028 1.00 63.87 206 PRO H O 1
ATOM 8740 N N . ALA D 4 207 ? 80.782 38.706 15.718 1.00 63.85 207 ALA H N 1
ATOM 8741 C CA . ALA D 4 207 ? 79.725 39.302 16.544 1.00 64.63 207 ALA H CA 1
ATOM 8742 C C . ALA D 4 207 ? 78.464 39.621 15.736 1.00 65.21 207 ALA H C 1
ATOM 8743 O O . ALA D 4 207 ? 77.348 39.392 16.202 1.00 63.25 207 ALA H O 1
ATOM 8745 N N . SER D 4 208 ? 78.656 40.140 14.526 1.00 67.65 208 SER H N 1
ATOM 8746 C CA . SER D 4 208 ? 77.555 40.457 13.617 1.00 67.76 208 SER H CA 1
ATOM 8747 C C . SER D 4 208 ? 77.235 39.298 12.674 1.00 69.70 208 SER H C 1
ATOM 8748 O O . SER D 4 208 ? 76.368 39.430 11.807 1.00 71.64 208 SER H O 1
ATOM 8751 N N . SER D 4 209 ? 77.928 38.170 12.846 1.00 70.41 209 SER H N 1
ATOM 8752 C CA . SER D 4 209 ? 77.725 36.975 12.021 1.00 71.63 209 SER H CA 1
ATOM 8753 C C . SER D 4 209 ? 77.833 37.302 10.529 1.00 72.60 209 SER H C 1
ATOM 8754 O O . SER D 4 209 ? 76.931 36.986 9.751 1.00 73.86 209 SER H O 1
ATOM 8757 N N . THR D 4 210 ? 78.937 37.939 10.143 1.00 72.86 210 THR H N 1
ATOM 8758 C CA . THR D 4 210 ? 79.126 38.404 8.768 1.00 74.30 210 THR H CA 1
ATOM 8759 C C . THR D 4 210 ? 80.515 38.077 8.216 1.00 75.26 210 THR H C 1
ATOM 8760 O O . THR D 4 210 ? 81.519 38.202 8.919 1.00 75.76 210 THR H O 1
ATOM 8764 N N . LYS D 4 211 ? 80.544 37.656 6.952 1.00 75.98 211 LYS H N 1
ATOM 8765 C CA . LYS D 4 211 ? 81.778 37.413 6.209 1.00 76.93 211 LYS H CA 1
ATOM 8766 C C . LYS D 4 211 ? 81.662 38.106 4.860 1.00 76.03 211 LYS H C 1
ATOM 8767 O O . LYS D 4 211 ? 80.680 37.913 4.145 1.00 76.18 211 LYS H O 1
ATOM 8773 N N . VAL D 4 212 ? 82.660 38.908 4.509 1.00 76.18 212 VAL H N 1
ATOM 8774 C CA . VAL D 4 212 ? 82.613 39.696 3.283 1.00 76.90 212 VAL H CA 1
ATOM 8775 C C . VAL D 4 212 ? 83.903 39.550 2.479 1.00 75.72 212 VAL H C 1
ATOM 8776 O O . VAL D 4 212 ? 85.001 39.652 3.025 1.00 75.12 212 VAL H O 1
ATOM 8780 N N . ASP D 4 213 ? 83.750 39.302 1.180 1.00 74.65 213 ASP H N 1
ATOM 8781 C CA . ASP D 4 213 ? 84.875 39.225 0.256 1.00 75.53 213 ASP H CA 1
ATOM 8782 C C . ASP D 4 213 ? 84.831 40.418 -0.690 1.00 75.96 213 ASP H C 1
ATOM 8783 O O . ASP D 4 213 ? 83.767 40.766 -1.210 1.00 76.58 213 ASP H O 1
ATOM 8788 N N . LYS D 4 214 ? 85.985 41.048 -0.902 1.00 74.81 214 LYS H N 1
ATOM 8789 C CA . LYS D 4 214 ? 86.091 42.192 -1.801 1.00 73.93 214 LYS H CA 1
ATOM 8790 C C . LYS D 4 214 ? 87.303 42.051 -2.713 1.00 72.47 214 LYS H C 1
ATOM 8791 O O . LYS D 4 214 ? 88.442 42.264 -2.287 1.00 70.87 214 LYS H O 1
ATOM 8797 N N . LYS D 4 215 ? 87.045 41.679 -3.964 1.00 71.21 215 LYS H N 1
ATOM 8798 C CA . LYS D 4 215 ? 88.081 41.633 -4.989 1.00 71.38 215 LYS H CA 1
ATOM 8799 C C . LYS D 4 215 ? 88.543 43.050 -5.315 1.00 71.81 215 LYS H C 1
ATOM 8800 O O . LYS D 4 215 ? 87.720 43.929 -5.571 1.00 74.40 215 LYS H O 1
ATOM 8806 N N . ILE D 4 216 ? 89.855 43.267 -5.299 1.00 69.53 216 ILE H N 1
ATOM 8807 C CA . ILE D 4 216 ? 90.418 44.550 -5.702 1.00 67.03 216 ILE H CA 1
ATOM 8808 C C . ILE D 4 216 ? 90.406 44.619 -7.233 1.00 67.45 216 ILE H C 1
ATOM 8809 O O . ILE D 4 216 ? 90.963 43.750 -7.905 1.00 66.19 216 ILE H O 1
ATOM 8814 N N . GLU D 4 217 ? 89.758 45.650 -7.768 1.00 68.25 217 GLU H N 1
ATOM 8815 C CA . GLU D 4 217 ? 89.628 45.839 -9.204 1.00 69.24 217 GLU H CA 1
ATOM 8816 C C . GLU D 4 217 ? 90.379 47.103 -9.620 1.00 69.41 217 GLU H C 1
ATOM 8817 O O . GLU D 4 217 ? 90.318 48.111 -8.914 1.00 70.86 217 GLU H O 1
ATOM 8823 N N . PRO D 4 218 ? 91.090 47.059 -10.765 1.00 69.57 218 PRO H N 1
ATOM 8824 C CA . PRO D 4 218 ? 91.720 48.272 -11.295 1.00 70.97 218 PRO H CA 1
ATOM 8825 C C . PRO D 4 218 ? 90.719 49.395 -11.551 1.00 73.97 218 PRO H C 1
ATOM 8826 O O . PRO D 4 218 ? 89.615 49.137 -12.028 1.00 73.99 218 PRO H O 1
ATOM 8830 N N . ARG D 4 219 ? 91.109 50.627 -11.233 1.00 78.56 219 ARG H N 1
ATOM 8831 C CA . ARG D 4 219 ? 90.286 51.799 -11.523 1.00 81.58 219 ARG H CA 1
ATOM 8832 C C . ARG D 4 219 ? 90.322 52.079 -13.024 1.00 83.37 219 ARG H C 1
ATOM 8833 O O . ARG D 4 219 ? 91.339 51.841 -13.679 1.00 81.01 219 ARG H O 1
ATOM 8841 N N . GLY D 4 220 ? 89.209 52.574 -13.562 1.00 86.95 220 GLY H N 1
ATOM 8842 C CA . GLY D 4 220 ? 89.083 52.822 -14.999 1.00 91.06 220 GLY H CA 1
ATOM 8843 C C . GLY D 4 220 ? 88.838 54.286 -15.326 1.00 94.16 220 GLY H C 1
ATOM 8844 O O . GLY D 4 220 ? 88.740 55.113 -14.416 1.00 95.45 220 GLY H O 1
ATOM 8845 N N . PRO D 4 221 ? 88.748 54.616 -16.633 1.00 96.22 221 PRO H N 1
ATOM 8846 C CA . PRO D 4 221 ? 88.450 55.979 -17.102 1.00 96.81 221 PRO H CA 1
ATOM 8847 C C . PRO D 4 221 ? 87.167 56.560 -16.508 1.00 96.33 221 PRO H C 1
ATOM 8848 O O . PRO D 4 221 ? 87.231 57.395 -15.606 1.00 95.58 221 PRO H O 1
ATOM 8852 N N . ASP E 5 1 ? 102.873 59.256 47.317 1.00 42.98 1 ASP L N 1
ATOM 8853 C CA . ASP E 5 1 ? 103.226 57.937 46.713 1.00 43.56 1 ASP L CA 1
ATOM 8854 C C . ASP E 5 1 ? 104.622 58.012 46.116 1.00 42.67 1 ASP L C 1
ATOM 8855 O O . ASP E 5 1 ? 105.073 59.090 45.753 1.00 41.19 1 ASP L O 1
ATOM 8860 N N . ILE E 5 2 ? 105.291 56.865 46.012 1.00 40.71 2 ILE L N 1
ATOM 8861 C CA . ILE E 5 2 ? 106.648 56.804 45.483 1.00 40.20 2 ILE L CA 1
ATOM 8862 C C . ILE E 5 2 ? 106.593 56.752 43.967 1.00 41.70 2 ILE L C 1
ATOM 8863 O O . ILE E 5 2 ? 105.946 55.868 43.397 1.00 42.80 2 ILE L O 1
ATOM 8868 N N . LEU E 5 3 ? 107.262 57.713 43.328 1.00 40.56 3 LEU L N 1
ATOM 8869 C CA . LEU E 5 3 ? 107.355 57.773 41.871 1.00 39.55 3 LEU L CA 1
ATOM 8870 C C . LEU E 5 3 ? 108.527 56.929 41.412 1.00 39.92 3 LEU L C 1
ATOM 8871 O O . LEU E 5 3 ? 109.652 57.116 41.887 1.00 40.18 3 LEU L O 1
ATOM 8876 N N . MET E 5 4 ? 108.253 56.000 40.496 1.00 39.83 4 MET L N 1
ATOM 8877 C CA . MET E 5 4 ? 109.282 55.181 39.864 1.00 39.36 4 MET L CA 1
ATOM 8878 C C . MET E 5 4 ? 109.530 55.676 38.447 1.00 38.65 4 MET L C 1
ATOM 8879 O O . MET E 5 4 ? 108.661 55.570 37.595 1.00 40.86 4 MET L O 1
ATOM 8884 N N . THR E 5 5 ? 110.717 56.221 38.203 1.00 40.00 5 THR L N 1
ATOM 8885 C CA . THR E 5 5 ? 111.077 56.741 36.884 1.00 38.13 5 THR L CA 1
ATOM 8886 C C . THR E 5 5 ? 112.068 55.796 36.226 1.00 36.89 5 THR L C 1
ATOM 8887 O O . THR E 5 5 ? 113.182 55.619 36.704 1.00 39.14 5 THR L O 1
ATOM 8891 N N . GLN E 5 6 ? 111.636 55.185 35.131 1.00 38.79 6 GLN L N 1
ATOM 8892 C CA . GLN E 5 6 ? 112.380 54.136 34.447 1.00 41.23 6 GLN L CA 1
ATOM 8893 C C . GLN E 5 6 ? 113.012 54.697 33.165 1.00 44.12 6 GLN L C 1
ATOM 8894 O O . GLN E 5 6 ? 112.382 55.489 32.457 1.00 46.19 6 GLN L O 1
ATOM 8900 N N . SER E 5 7 ? 114.260 54.314 32.886 1.00 44.35 7 SER L N 1
ATOM 8901 C CA . SER E 5 7 ? 114.985 54.798 31.693 1.00 46.93 7 SER L CA 1
ATOM 8902 C C . SER E 5 7 ? 115.808 53.695 31.040 1.00 45.29 7 SER L C 1
ATOM 8903 O O . SER E 5 7 ? 116.317 52.813 31.731 1.00 42.12 7 SER L O 1
ATOM 8906 N N . PRO E 5 8 ? 115.953 53.743 29.704 1.00 45.02 8 PRO L N 1
ATOM 8907 C CA . PRO E 5 8 ? 115.246 54.632 28.781 1.00 42.63 8 PRO L CA 1
ATOM 8908 C C . PRO E 5 8 ? 113.851 54.076 28.534 1.00 42.01 8 PRO L C 1
ATOM 8909 O O . PRO E 5 8 ? 113.556 52.969 28.976 1.00 45.98 8 PRO L O 1
ATOM 8913 N N . SER E 5 9 ? 112.993 54.827 27.852 1.00 42.41 9 SER L N 1
ATOM 8914 C CA . SER E 5 9 ? 111.640 54.351 27.576 1.00 42.18 9 SER L CA 1
ATOM 8915 C C . SER E 5 9 ? 111.666 53.328 26.444 1.00 41.82 9 SER L C 1
ATOM 8916 O O . SER E 5 9 ? 110.777 52.481 26.339 1.00 43.56 9 SER L O 1
ATOM 8919 N N . SER E 5 10 ? 112.689 53.408 25.603 1.00 42.14 10 SER L N 1
ATOM 8920 C CA . SER E 5 10 ? 113.011 52.319 24.686 1.00 46.98 10 SER L CA 1
ATOM 8921 C C . SER E 5 10 ? 114.475 52.351 24.275 1.00 45.88 10 SER L C 1
ATOM 8922 O O . SER E 5 10 ? 115.156 53.358 24.451 1.00 45.31 10 SER L O 1
ATOM 8925 N N . MET E 5 11 ? 114.950 51.232 23.737 1.00 47.34 11 MET L N 1
ATOM 8926 C CA . MET E 5 11 ? 116.294 51.152 23.180 1.00 49.29 11 MET L CA 1
ATOM 8927 C C . MET E 5 11 ? 116.311 50.205 21.995 1.00 46.26 11 MET L C 1
ATOM 8928 O O . MET E 5 11 ? 115.586 49.208 21.977 1.00 42.79 11 MET L O 1
ATOM 8933 N N . SER E 5 12 ? 117.145 50.534 21.013 1.00 45.88 12 SER L N 1
ATOM 8934 C CA . SER E 5 12 ? 117.281 49.744 19.802 1.00 46.23 12 SER L CA 1
ATOM 8935 C C . SER E 5 12 ? 118.601 49.027 19.889 1.00 44.40 12 SER L C 1
ATOM 8936 O O . SER E 5 12 ? 119.657 49.646 19.798 1.00 45.23 12 SER L O 1
ATOM 8939 N N . VAL E 5 13 ? 118.538 47.717 20.066 1.00 43.33 13 VAL L N 1
ATOM 8940 C CA . VAL E 5 13 ? 119.719 46.942 20.390 1.00 43.21 13 VAL L CA 1
ATOM 8941 C C . VAL E 5 13 ? 119.748 45.657 19.566 1.00 44.71 13 VAL L C 1
ATOM 8942 O O . VAL E 5 13 ? 118.772 45.328 18.881 1.00 41.73 13 VAL L O 1
ATOM 8946 N N . SER E 5 14 ? 120.876 44.951 19.643 1.00 43.02 14 SER L N 1
ATOM 8947 C CA . SER E 5 14 ? 121.144 43.782 18.812 1.00 42.65 14 SER L CA 1
ATOM 8948 C C . SER E 5 14 ? 121.287 42.519 19.651 1.00 41.70 14 SER L C 1
ATOM 8949 O O . SER E 5 14 ? 121.525 42.588 20.852 1.00 39.99 14 SER L O 1
ATOM 8952 N N . LEU E 5 15 ? 121.161 41.367 18.994 1.00 41.22 15 LEU L N 1
ATOM 8953 C CA . LEU E 5 15 ? 121.410 40.071 19.625 1.00 40.30 15 LEU L CA 1
ATOM 8954 C C . LEU E 5 15 ? 122.847 40.012 20.127 1.00 38.12 15 LEU L C 1
ATOM 8955 O O . LEU E 5 15 ? 123.764 40.464 19.442 1.00 39.86 15 LEU L O 1
ATOM 8960 N N . GLY E 5 16 ? 123.043 39.463 21.321 1.00 36.58 16 GLY L N 1
ATOM 8961 C CA . GLY E 5 16 ? 124.379 39.374 21.905 1.00 38.01 16 GLY L CA 1
ATOM 8962 C C . GLY E 5 16 ? 124.827 40.598 22.695 1.00 38.47 16 GLY L C 1
ATOM 8963 O O . GLY E 5 16 ? 125.849 40.543 23.379 1.00 38.02 16 GLY L O 1
ATOM 8964 N N . ASP E 5 17 ? 124.070 41.694 22.623 1.00 37.60 17 ASP L N 1
ATOM 8965 C CA . ASP E 5 17 ? 124.376 42.892 23.410 1.00 38.31 17 ASP L CA 1
ATOM 8966 C C . ASP E 5 17 ? 124.141 42.637 24.887 1.00 37.98 17 ASP L C 1
ATOM 8967 O O . ASP E 5 17 ? 123.348 41.772 25.267 1.00 39.54 17 ASP L O 1
ATOM 8972 N N . THR E 5 18 ? 124.845 43.402 25.712 1.00 39.39 18 THR L N 1
ATOM 8973 C CA . THR E 5 18 ? 124.576 43.479 27.137 1.00 39.36 18 THR L CA 1
ATOM 8974 C C . THR E 5 18 ? 123.955 44.845 27.345 1.00 41.72 18 THR L C 1
ATOM 8975 O O . THR E 5 18 ? 124.512 45.847 26.908 1.00 42.44 18 THR L O 1
ATOM 8979 N N . VAL E 5 19 ? 122.788 44.888 27.973 1.00 42.83 19 VAL L N 1
ATOM 8980 C CA . VAL E 5 19 ? 122.086 46.149 28.161 1.00 43.16 19 VAL L CA 1
ATOM 8981 C C . VAL E 5 19 ? 121.614 46.306 29.597 1.00 43.21 19 VAL L C 1
ATOM 8982 O O . VAL E 5 19 ? 121.377 45.319 30.294 1.00 44.12 19 VAL L O 1
ATOM 8986 N N . SER E 5 20 ? 121.483 47.557 30.028 1.00 44.57 20 SER L N 1
ATOM 8987 C CA . SER E 5 20 ? 120.961 47.874 31.349 1.00 44.62 20 SER L CA 1
ATOM 8988 C C . SER E 5 20 ? 119.776 48.808 31.244 1.00 44.10 20 SER L C 1
ATOM 8989 O O . SER E 5 20 ? 119.766 49.717 30.420 1.00 45.12 20 SER L O 1
ATOM 8992 N N . ILE E 5 21 ? 118.786 48.555 32.092 1.00 44.96 21 ILE L N 1
ATOM 8993 C CA . ILE E 5 21 ? 117.600 49.389 32.256 1.00 44.60 21 ILE L CA 1
ATOM 8994 C C . ILE E 5 21 ? 117.667 49.946 33.668 1.00 43.21 21 ILE L C 1
ATOM 8995 O O . ILE E 5 21 ? 117.897 49.190 34.603 1.00 43.20 21 ILE L O 1
ATOM 9000 N N . THR E 5 22 ? 117.474 51.250 33.837 1.00 40.43 22 THR L N 1
ATOM 9001 C CA . THR E 5 22 ? 117.528 51.830 35.168 1.00 42.66 22 THR L CA 1
ATOM 9002 C C . THR E 5 22 ? 116.144 52.170 35.714 1.00 43.40 22 THR L C 1
ATOM 9003 O O . THR E 5 22 ? 115.179 52.335 34.970 1.00 44.96 22 THR L O 1
ATOM 9007 N N . CYS E 5 23 ? 116.068 52.253 37.031 1.00 47.12 23 CYS L N 1
ATOM 9008 C CA . CYS E 5 23 ? 114.876 52.705 37.699 1.00 51.53 23 CYS L CA 1
ATOM 9009 C C . CYS E 5 23 ? 115.326 53.638 38.839 1.00 50.77 23 CYS L C 1
ATOM 9010 O O . CYS E 5 23 ? 116.228 53.309 39.615 1.00 49.04 23 CYS L O 1
ATOM 9013 N N . HIS E 5 24 ? 114.739 54.833 38.881 1.00 48.09 24 HIS L N 1
ATOM 9014 C CA . HIS E 5 24 ? 115.004 55.806 39.931 1.00 43.83 24 HIS L CA 1
ATOM 9015 C C . HIS E 5 24 ? 113.727 56.031 40.748 1.00 42.31 24 HIS L C 1
ATOM 9016 O O . HIS E 5 24 ? 112.678 56.379 40.199 1.00 43.13 24 HIS L O 1
ATOM 9023 N N . ALA E 5 25 ? 113.820 55.809 42.057 1.00 40.43 25 ALA L N 1
ATOM 9024 C CA . ALA E 5 25 ? 112.694 55.998 42.969 1.00 36.94 25 ALA L CA 1
ATOM 9025 C C . ALA E 5 25 ? 112.771 57.400 43.578 1.00 38.69 25 ALA L C 1
ATOM 9026 O O . ALA E 5 25 ? 113.862 57.959 43.730 1.00 39.05 25 ALA L O 1
ATOM 9028 N N . SER E 5 26 ? 111.618 57.971 43.919 1.00 39.55 26 SER L N 1
ATOM 9029 C CA . SER E 5 26 ? 111.571 59.326 44.479 1.00 37.53 26 SER L CA 1
ATOM 9030 C C . SER E 5 26 ? 112.051 59.373 45.934 1.00 40.15 26 SER L C 1
ATOM 9031 O O . SER E 5 26 ? 112.201 60.459 46.510 1.00 39.49 26 SER L O 1
ATOM 9034 N N . GLN E 5 27 ? 112.265 58.197 46.526 1.00 37.40 27 GLN L N 1
ATOM 9035 C CA . GLN E 5 27 ? 112.961 58.083 47.790 1.00 38.25 27 GLN L CA 1
ATOM 9036 C C . GLN E 5 27 ? 113.616 56.695 47.893 1.00 38.28 27 GLN L C 1
ATOM 9037 O O . GLN E 5 27 ? 113.314 55.796 47.103 1.00 39.40 27 GLN L O 1
ATOM 9043 N N . GLY E 5 28 ? 114.500 56.527 48.872 1.00 34.11 28 GLY L N 1
ATOM 9044 C CA . GLY E 5 28 ? 115.106 55.226 49.152 1.00 38.49 28 GLY L CA 1
ATOM 9045 C C . GLY E 5 28 ? 114.062 54.144 49.378 1.00 39.61 28 GLY L C 1
ATOM 9046 O O . GLY E 5 28 ? 113.103 54.350 50.114 1.00 40.65 28 GLY L O 1
ATOM 9047 N N . ILE E 5 29 ? 114.241 53.002 48.717 1.00 40.65 29 ILE L N 1
ATOM 9048 C CA . ILE E 5 29 ? 113.341 51.850 48.864 1.00 39.44 29 ILE L CA 1
ATOM 9049 C C . ILE E 5 29 ? 114.078 50.560 49.285 1.00 38.00 29 ILE L C 1
ATOM 9050 O O . ILE E 5 29 ? 113.528 49.469 49.182 1.00 39.86 29 ILE L O 1
ATOM 9055 N N . SER E 5 30 ? 115.312 50.708 49.764 1.00 40.03 30 SER L N 1
ATOM 9056 C CA . SER E 5 30 ? 116.145 49.610 50.307 1.00 41.59 30 SER L CA 1
ATOM 9057 C C . SER E 5 30 ? 115.914 48.236 49.679 1.00 39.88 30 SER L C 1
ATOM 9058 O O . SER E 5 30 ? 115.608 47.259 50.367 1.00 39.79 30 SER L O 1
ATOM 9061 N N . SER E 5 31 ? 116.070 48.193 48.358 1.00 39.40 31 SER L N 1
ATOM 9062 C CA . SER E 5 31 ? 116.059 46.966 47.569 1.00 38.62 31 SER L CA 1
ATOM 9063 C C . SER E 5 31 ? 114.678 46.312 47.457 1.00 38.95 31 SER L C 1
ATOM 9064 O O . SER E 5 31 ? 114.561 45.203 46.946 1.00 40.55 31 SER L O 1
ATOM 9067 N N . ASN E 5 32 ? 113.632 47.001 47.892 1.00 39.33 32 ASN L N 1
ATOM 9068 C CA . ASN E 5 32 ? 112.273 46.462 47.785 1.00 40.14 32 ASN L CA 1
ATOM 9069 C C . ASN E 5 32 ? 111.726 46.760 46.402 1.00 40.34 32 ASN L C 1
ATOM 9070 O O . ASN E 5 32 ? 110.811 47.561 46.227 1.00 38.40 32 ASN L O 1
ATOM 9075 N N . ILE E 5 33 ? 112.328 46.096 45.419 1.00 42.65 33 ILE L N 1
ATOM 9076 C CA . ILE E 5 33 ? 112.046 46.352 44.016 1.00 42.08 33 ILE L CA 1
ATOM 9077 C C . ILE E 5 33 ? 111.992 45.032 43.257 1.00 41.99 33 ILE L C 1
ATOM 9078 O O . ILE E 5 33 ? 112.812 44.135 43.482 1.00 38.66 33 ILE L O 1
ATOM 9083 N N . GLY E 5 34 ? 111.004 44.917 42.373 1.00 40.13 34 GLY L N 1
ATOM 9084 C CA . GLY E 5 34 ? 110.904 43.781 41.470 1.00 39.54 34 GLY L CA 1
ATOM 9085 C C . GLY E 5 34 ? 111.091 44.241 40.035 1.00 42.39 34 GLY L C 1
ATOM 9086 O O . GLY E 5 34 ? 110.904 45.419 39.721 1.00 38.88 34 GLY L O 1
ATOM 9087 N N . TRP E 5 35 ? 111.505 43.314 39.178 1.00 40.91 35 TRP L N 1
ATOM 9088 C CA . TRP E 5 35 ? 111.588 43.563 37.750 1.00 41.94 35 TRP L CA 1
ATOM 9089 C C . TRP E 5 35 ? 110.729 42.529 37.037 1.00 40.37 35 TRP L C 1
ATOM 9090 O O . TRP E 5 35 ? 110.703 41.354 37.417 1.00 41.74 35 TRP L O 1
ATOM 9101 N N . LEU E 5 36 ? 110.023 42.994 36.016 1.00 40.08 36 LEU L N 1
ATOM 9102 C CA . LEU E 5 36 ? 108.983 42.236 35.348 1.00 41.86 36 LEU L CA 1
ATOM 9103 C C . LEU E 5 36 ? 109.233 42.295 33.848 1.00 41.49 36 LEU L C 1
ATOM 9104 O O . LEU E 5 36 ? 109.784 43.279 33.354 1.00 42.19 36 LEU L O 1
ATOM 9109 N N . GLN E 5 37 ? 108.819 41.248 33.135 1.00 40.97 37 GLN L N 1
ATOM 9110 C CA . GLN E 5 37 ? 108.920 41.189 31.671 1.00 38.91 37 GLN L CA 1
ATOM 9111 C C . GLN E 5 37 ? 107.557 40.888 31.042 1.00 38.94 37 GLN L C 1
ATOM 9112 O O . GLN E 5 37 ? 106.825 40.016 31.509 1.00 38.96 37 GLN L O 1
ATOM 9118 N N . GLN E 5 38 ? 107.223 41.615 29.980 1.00 39.74 38 GLN L N 1
ATOM 9119 C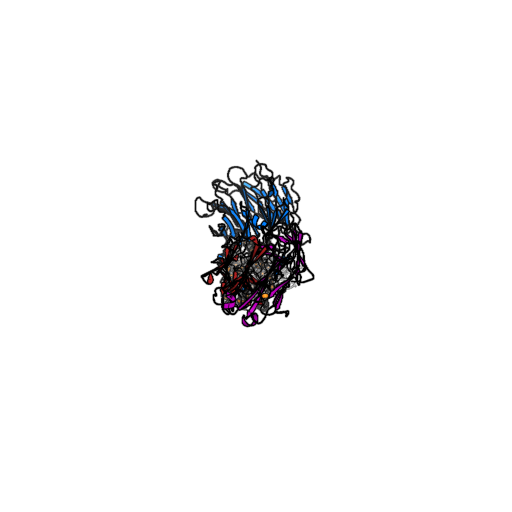 CA . GLN E 5 38 ? 106.028 41.320 29.185 1.00 39.14 38 GLN L CA 1
ATOM 9120 C C . GLN E 5 38 ? 106.389 41.199 27.702 1.00 38.78 38 GLN L C 1
ATOM 9121 O O . GLN E 5 38 ? 106.740 42.186 27.045 1.00 37.19 38 GLN L O 1
ATOM 9127 N N . LYS E 5 39 ? 106.293 39.983 27.178 1.00 39.46 39 LYS L N 1
ATOM 9128 C CA . LYS E 5 39 ? 106.583 39.745 25.776 1.00 42.57 39 LYS L CA 1
ATOM 9129 C C . LYS E 5 39 ? 105.401 40.221 24.951 1.00 43.63 39 LYS L C 1
ATOM 9130 O O . LYS E 5 39 ? 104.303 40.365 25.481 1.00 45.69 39 LYS L O 1
ATOM 9136 N N . PRO E 5 40 ? 105.627 40.500 23.657 1.00 45.17 40 PRO L N 1
ATOM 9137 C CA . PRO E 5 40 ? 104.548 41.036 22.826 1.00 47.04 40 PRO L CA 1
ATOM 9138 C C . PRO E 5 40 ? 103.291 40.169 22.851 1.00 48.32 40 PRO L C 1
ATOM 9139 O O . PRO E 5 40 ? 103.365 38.971 22.578 1.00 49.31 40 PRO L O 1
ATOM 9143 N N . GLY E 5 41 ? 102.155 40.774 23.190 1.00 49.49 41 GLY L N 1
ATOM 9144 C CA . GLY E 5 41 ? 100.877 40.067 23.222 1.00 48.89 41 GLY L CA 1
ATOM 9145 C C . GLY E 5 41 ? 100.707 39.080 24.370 1.00 49.93 41 GLY L C 1
ATOM 9146 O O . GLY E 5 41 ? 99.724 38.345 24.414 1.00 51.49 41 GLY L O 1
ATOM 9147 N N . LYS E 5 42 ? 101.653 39.063 25.306 1.00 51.25 42 LYS L N 1
ATOM 9148 C CA . LYS E 5 42 ? 101.650 38.101 26.411 1.00 48.67 42 LYS L CA 1
ATOM 9149 C C . LYS E 5 42 ? 101.355 38.802 27.733 1.00 44.24 42 LYS L C 1
ATOM 9150 O O . LYS E 5 42 ? 101.233 40.029 27.789 1.00 41.64 42 LYS L O 1
ATOM 9156 N N . SER E 5 43 ? 101.228 38.006 28.791 1.00 42.83 43 SER L N 1
ATOM 9157 C CA . SER E 5 43 ? 101.114 38.518 30.151 1.00 37.81 43 SER L CA 1
ATOM 9158 C C . SER E 5 43 ? 102.507 38.772 30.744 1.00 39.32 43 SER L C 1
ATOM 9159 O O . SER E 5 43 ? 103.511 38.849 30.018 1.00 37.68 43 SER L O 1
ATOM 9162 N N . PHE E 5 44 ? 102.565 38.907 32.064 1.00 38.87 44 PHE L N 1
ATOM 9163 C CA . PHE E 5 44 ? 103.814 39.188 32.748 1.00 40.66 44 PHE L CA 1
ATOM 9164 C C . PHE E 5 44 ? 104.473 37.932 33.315 1.00 40.63 44 PHE L C 1
ATOM 9165 O O . PHE E 5 44 ? 103.794 36.987 33.711 1.00 39.95 44 PHE L O 1
ATOM 9173 N N . MET E 5 45 ? 105.804 37.940 33.323 1.00 43.19 45 MET L N 1
ATOM 9174 C CA . MET E 5 45 ? 106.612 37.003 34.100 1.00 44.42 45 MET L CA 1
ATOM 9175 C C . MET E 5 45 ? 107.485 37.851 35.027 1.00 41.04 45 MET L C 1
ATOM 9176 O O . MET E 5 45 ? 108.023 38.880 34.613 1.00 39.49 45 MET L O 1
ATOM 9181 N N . GLY E 5 46 ? 107.629 37.417 36.272 1.00 40.91 46 GLY L N 1
ATOM 9182 C CA . GLY E 5 46 ? 108.533 38.074 37.222 1.00 41.16 46 GLY L CA 1
ATOM 9183 C C . GLY E 5 46 ? 109.968 37.667 36.958 1.00 39.45 46 GLY L C 1
ATOM 9184 O O . GLY E 5 46 ? 110.246 36.488 36.748 1.00 38.86 46 GLY L O 1
ATOM 9185 N N . LEU E 5 47 ? 110.880 38.639 36.947 1.00 39.19 47 LEU L N 1
ATOM 9186 C CA . LEU E 5 47 ? 112.296 38.356 36.714 1.00 39.32 47 LEU L CA 1
ATOM 9187 C C . LEU E 5 47 ? 113.092 38.358 38.025 1.00 41.67 47 LEU L C 1
ATOM 9188 O O . LEU E 5 47 ? 113.798 37.398 38.333 1.00 42.03 47 LEU L O 1
ATOM 9193 N N . ILE E 5 48 ? 112.971 39.444 38.787 1.00 43.19 48 ILE L N 1
ATOM 9194 C CA . ILE E 5 48 ? 113.773 39.659 39.993 1.00 41.52 48 ILE L CA 1
ATOM 9195 C C . ILE E 5 48 ? 112.844 40.043 41.141 1.00 38.89 48 ILE L C 1
ATOM 9196 O O . ILE E 5 48 ? 111.855 40.728 40.924 1.00 40.16 48 ILE L O 1
ATOM 9201 N N . TYR E 5 49 ? 113.158 39.595 42.352 1.00 38.63 49 TYR L N 1
ATOM 9202 C CA . TYR E 5 49 ? 112.525 40.118 43.562 1.00 39.65 49 TYR L CA 1
ATOM 9203 C C . TYR E 5 49 ? 113.588 40.563 44.558 1.00 40.74 49 TYR L C 1
ATOM 9204 O O . TYR E 5 49 ? 114.721 40.045 44.569 1.00 40.36 49 TYR L O 1
ATOM 9213 N N . TYR E 5 50 ? 113.209 41.539 45.382 1.00 39.73 50 TYR L N 1
ATOM 9214 C CA . TYR E 5 50 ? 114.073 42.106 46.406 1.00 37.09 50 TYR L CA 1
ATOM 9215 C C . TYR E 5 50 ? 115.446 42.445 45.828 1.00 38.31 50 TYR L C 1
ATOM 9216 O O . TYR E 5 50 ? 116.490 42.046 46.359 1.00 37.85 50 TYR L O 1
ATOM 9225 N N . GLY E 5 51 ? 115.423 43.158 44.705 1.00 38.85 51 GLY L N 1
ATOM 9226 C CA . GLY E 5 51 ? 116.608 43.778 44.137 1.00 40.49 51 GLY L CA 1
ATOM 9227 C C . GLY E 5 51 ? 117.459 42.914 43.228 1.00 39.54 51 GLY L C 1
ATOM 9228 O O . GLY E 5 51 ? 117.806 43.331 42.128 1.00 40.87 51 GLY L O 1
ATOM 9229 N N . THR E 5 52 ? 117.814 41.726 43.697 1.00 38.09 52 THR L N 1
ATOM 9230 C CA . THR E 5 52 ? 118.832 40.901 43.039 1.00 39.74 52 THR L CA 1
ATOM 9231 C C . THR E 5 52 ? 118.486 39.415 42.868 1.00 38.47 52 THR L C 1
ATOM 9232 O O . THR E 5 52 ? 119.192 38.711 42.138 1.00 38.68 52 THR L O 1
ATOM 9236 N N . ASN E 5 53 ? 117.418 38.943 43.515 1.00 36.41 53 ASN L N 1
ATOM 9237 C CA . ASN E 5 53 ? 117.081 37.516 43.515 1.00 36.90 53 ASN L CA 1
ATOM 9238 C C . ASN E 5 53 ? 116.270 37.152 42.282 1.00 37.79 53 ASN L C 1
ATOM 9239 O O . ASN E 5 53 ? 115.211 37.717 42.033 1.00 39.96 53 ASN L O 1
ATOM 9244 N N . LEU E 5 54 ? 116.776 36.195 41.518 1.00 41.86 54 LEU L N 1
ATOM 9245 C CA . LEU E 5 54 ? 116.067 35.677 40.355 1.00 43.01 54 LEU L CA 1
ATOM 9246 C C . LEU E 5 54 ? 114.870 34.839 40.775 1.00 42.69 54 LEU L C 1
ATOM 9247 O O . LEU E 5 54 ? 114.974 33.983 41.654 1.00 43.19 54 LEU L O 1
ATOM 9252 N N . VAL E 5 55 ? 113.739 35.087 40.125 1.00 38.95 55 VAL L N 1
ATOM 9253 C CA . VAL E 5 55 ? 112.588 34.214 40.229 1.00 36.92 55 VAL L CA 1
ATOM 9254 C C . VAL E 5 55 ? 112.991 32.839 39.680 1.00 36.29 55 VAL L C 1
ATOM 9255 O O . VAL E 5 55 ? 113.777 32.746 38.735 1.00 36.27 55 VAL L O 1
ATOM 9259 N N . ASP E 5 56 ? 112.472 31.779 40.294 1.00 34.88 56 ASP L N 1
ATOM 9260 C CA . ASP E 5 56 ? 112.775 30.414 39.871 1.00 34.58 56 ASP L CA 1
ATOM 9261 C C . ASP E 5 56 ? 112.509 30.252 38.380 1.00 36.63 56 ASP L C 1
ATOM 9262 O O . ASP E 5 56 ? 111.458 30.669 37.879 1.00 38.08 56 ASP L O 1
ATOM 9267 N N . GLY E 5 57 ? 113.463 29.653 37.675 1.00 38.63 57 GLY L N 1
ATOM 9268 C CA . GLY E 5 57 ? 113.313 29.373 36.248 1.00 39.97 57 GLY L CA 1
ATOM 9269 C C . GLY E 5 57 ? 113.883 30.433 35.319 1.00 41.00 57 GLY L C 1
ATOM 9270 O O . GLY E 5 57 ? 114.096 30.166 34.144 1.00 43.43 57 GLY L O 1
ATOM 9271 N N . VAL E 5 58 ? 114.135 31.631 35.840 1.00 41.38 58 VAL L N 1
ATOM 9272 C CA . VAL E 5 58 ? 114.605 32.749 35.023 1.00 41.10 58 VAL L CA 1
ATOM 9273 C C . VAL E 5 58 ? 116.081 32.558 34.655 1.00 41.09 58 VAL L C 1
ATOM 9274 O O . VAL E 5 58 ? 116.872 32.207 35.517 1.00 43.92 58 VAL L O 1
ATOM 9278 N N . PRO E 5 59 ? 116.453 32.801 33.378 1.00 42.97 59 PRO L N 1
ATOM 9279 C CA . PRO E 5 59 ? 117.838 32.606 32.921 1.00 43.09 59 PRO L CA 1
ATOM 9280 C C . PRO E 5 59 ? 118.870 33.469 33.650 1.00 40.90 59 PRO L C 1
ATOM 9281 O O . PRO E 5 59 ? 118.577 34.594 34.051 1.00 39.99 59 PRO L O 1
ATOM 9285 N N . SER E 5 60 ? 120.081 32.940 33.750 1.00 43.12 60 SER L N 1
ATOM 9286 C CA A SER E 5 60 ? 121.157 33.587 34.499 0.25 44.39 60 SER L CA 1
ATOM 9287 C CA B SER E 5 60 ? 121.162 33.582 34.495 0.25 44.13 60 SER L CA 1
ATOM 9288 C CA C SER E 5 60 ? 121.165 33.582 34.491 0.50 44.35 60 SER L CA 1
ATOM 9289 C C . SER E 5 60 ? 121.669 34.861 33.827 1.00 45.58 60 SER L C 1
ATOM 9290 O O . SER E 5 60 ? 122.403 35.636 34.442 1.00 44.96 60 SER L O 1
ATOM 9297 N N . ARG E 5 61 ? 121.297 35.078 32.564 1.00 44.21 61 ARG L N 1
ATOM 9298 C CA . ARG E 5 61 ? 121.719 36.297 31.866 1.00 41.27 61 ARG L CA 1
ATOM 9299 C C . ARG E 5 61 ? 121.041 37.556 32.412 1.00 42.48 61 ARG L C 1
ATOM 9300 O O . ARG E 5 61 ? 121.501 38.673 32.142 1.00 41.82 61 ARG L O 1
ATOM 9308 N N . PHE E 5 62 ? 119.967 37.375 33.186 1.00 41.07 62 PHE L N 1
ATOM 9309 C CA . PHE E 5 62 ? 119.306 38.483 33.876 1.00 43.17 62 PHE L CA 1
ATOM 9310 C C . PHE E 5 62 ? 119.931 38.695 35.255 1.00 41.66 62 PHE L C 1
ATOM 9311 O O . PHE E 5 62 ? 120.158 37.735 35.982 1.00 39.96 62 PHE L O 1
ATOM 9319 N N . SER E 5 63 ? 120.203 39.953 35.608 1.00 41.65 63 SER L N 1
ATOM 9320 C CA . SER E 5 63 ? 120.735 40.280 36.932 1.00 43.05 63 SER L CA 1
ATOM 9321 C C . SER E 5 63 ? 120.264 41.640 37.406 1.00 43.09 63 SER L C 1
ATOM 9322 O O . SER E 5 63 ? 120.004 42.531 36.604 1.00 43.37 63 SER L O 1
ATOM 9325 N N . GLY E 5 64 ? 120.170 41.791 38.724 1.00 44.52 64 GLY L N 1
ATOM 9326 C CA . GLY E 5 64 ? 119.726 43.039 39.328 1.00 45.09 64 GLY L CA 1
ATOM 9327 C C . GLY E 5 64 ? 120.813 43.645 40.188 1.00 47.05 64 GLY L C 1
ATOM 9328 O O . GLY E 5 64 ? 121.634 42.926 40.760 1.00 51.00 64 GLY L O 1
ATOM 9329 N N . SER E 5 65 ? 120.812 44.971 40.279 1.00 46.64 65 SER L N 1
ATOM 9330 C CA . SER E 5 65 ? 121.771 45.691 41.109 1.00 45.77 65 SER L CA 1
ATOM 9331 C C . SER E 5 65 ? 121.192 47.016 41.595 1.00 43.98 65 SER L C 1
ATOM 9332 O O . SER E 5 65 ? 120.116 47.418 41.176 1.00 45.66 65 SER L O 1
ATOM 9335 N N . GLY E 5 66 ? 121.926 47.685 42.477 1.00 45.90 66 GLY L N 1
ATOM 9336 C CA . GLY E 5 66 ? 121.552 49.002 42.975 1.00 44.93 66 GLY L CA 1
ATOM 9337 C C . GLY E 5 66 ? 121.314 49.042 44.468 1.00 45.41 66 GLY L C 1
ATOM 9338 O O . GLY E 5 66 ? 121.387 48.025 45.162 1.00 46.66 66 GLY L O 1
ATOM 9339 N N . SER E 5 67 ? 121.042 50.241 44.960 1.00 44.01 67 SER L N 1
ATOM 9340 C CA . SER E 5 67 ? 120.689 50.458 46.356 1.00 42.58 67 SER L CA 1
ATOM 9341 C C . SER E 5 67 ? 120.083 51.847 46.486 1.00 41.60 67 SER L C 1
ATOM 9342 O O . SER E 5 67 ? 120.065 52.617 45.520 1.00 39.26 67 SER L O 1
ATOM 9345 N N . GLY E 5 68 ? 119.591 52.159 47.680 1.00 40.60 68 GLY L N 1
ATOM 9346 C CA . GLY E 5 68 ? 118.958 53.441 47.940 1.00 40.21 68 GLY L CA 1
ATOM 9347 C C . GLY E 5 68 ? 117.766 53.649 47.029 1.00 39.96 68 GLY L C 1
ATOM 9348 O O . GLY E 5 68 ? 116.767 52.946 47.141 1.00 40.66 68 GLY L O 1
ATOM 9349 N N . ALA E 5 69 ? 117.901 54.603 46.110 1.00 38.58 69 ALA L N 1
ATOM 9350 C CA . ALA E 5 69 ? 116.836 55.009 45.209 1.00 37.10 69 ALA L CA 1
ATOM 9351 C C . ALA E 5 69 ? 117.084 54.602 43.764 1.00 38.90 69 ALA L C 1
ATOM 9352 O O . ALA E 5 69 ? 116.256 54.882 42.901 1.00 43.91 69 ALA L O 1
ATOM 9354 N N . ASP E 5 70 ? 118.216 53.962 43.484 1.00 39.81 70 ASP L N 1
ATOM 9355 C CA . ASP E 5 70 ? 118.646 53.761 42.100 1.00 39.55 70 ASP L CA 1
ATOM 9356 C C . ASP E 5 70 ? 119.020 52.310 41.844 1.00 38.90 70 ASP L C 1
ATOM 9357 O O . ASP E 5 70 ? 119.896 51.765 42.513 1.00 39.51 70 ASP L O 1
ATOM 9362 N N . TYR E 5 71 ? 118.329 51.690 40.886 1.00 37.48 71 TYR L N 1
ATOM 9363 C CA . TYR E 5 71 ? 118.484 50.262 40.596 1.00 39.88 71 TYR L CA 1
ATOM 9364 C C . TYR E 5 71 ? 118.615 50.016 39.103 1.00 40.43 71 TYR L C 1
ATOM 9365 O O . TYR E 5 71 ? 118.303 50.890 38.294 1.00 35.87 71 TYR L O 1
ATOM 9374 N N . SER E 5 72 ? 119.091 48.824 38.753 1.00 42.45 72 SER L N 1
ATOM 9375 C CA . SER E 5 72 ? 119.288 48.439 37.361 1.00 44.88 72 SER L CA 1
ATOM 9376 C C . SER E 5 72 ? 118.990 46.973 37.123 1.00 45.73 72 SER L C 1
ATOM 9377 O O . SER E 5 72 ? 119.331 46.115 37.949 1.00 46.73 72 SER L O 1
ATOM 9380 N N . LEU E 5 73 ? 118.368 46.703 35.977 1.00 42.98 73 LEU L N 1
ATOM 9381 C CA . LEU E 5 73 ? 118.251 45.353 35.437 1.00 42.34 73 LEU L CA 1
ATOM 9382 C C . LEU E 5 73 ? 119.223 45.262 34.277 1.00 42.26 73 LEU L C 1
ATOM 9383 O O . LEU E 5 73 ? 119.210 46.114 33.392 1.00 45.28 73 LEU L O 1
ATOM 9388 N N . THR E 5 74 ? 120.069 44.239 34.292 1.00 39.64 74 THR L N 1
ATOM 9389 C CA . THR E 5 74 ? 121.040 44.021 33.244 1.00 39.05 74 THR L CA 1
ATOM 9390 C C . THR E 5 74 ? 120.750 42.679 32.578 1.00 42.40 74 THR L C 1
ATOM 9391 O O . THR E 5 74 ? 120.532 41.669 33.251 1.00 43.08 74 THR L O 1
ATOM 9395 N N . ILE E 5 75 ? 120.730 42.685 31.249 1.00 43.61 75 ILE L N 1
ATOM 9396 C CA . ILE E 5 75 ? 120.589 41.467 30.464 1.00 41.34 75 ILE L CA 1
ATOM 9397 C C . ILE E 5 75 ? 121.890 41.287 29.695 1.00 41.37 75 ILE L C 1
ATOM 9398 O O . ILE E 5 75 ? 122.225 42.106 28.848 1.00 41.87 75 ILE L O 1
ATOM 9403 N N . SER E 5 76 ? 122.638 40.242 30.036 1.00 44.97 76 SER L N 1
ATOM 9404 C CA . SER E 5 76 ? 123.919 39.953 29.401 1.00 49.43 76 SER L CA 1
ATOM 9405 C C . SER E 5 76 ? 123.701 39.040 28.207 1.00 51.99 76 SER L C 1
ATOM 9406 O O . SER E 5 76 ? 123.154 37.951 28.350 1.00 54.92 76 SER L O 1
ATOM 9409 N N . SER E 5 77 ? 124.119 39.494 27.030 1.00 51.58 77 SER L N 1
ATOM 9410 C CA . SER E 5 77 ? 124.015 38.704 25.807 1.00 51.25 77 SER L CA 1
ATOM 9411 C C . SER E 5 77 ? 122.555 38.429 25.425 1.00 48.03 77 SER L C 1
ATOM 9412 O O . SER E 5 77 ? 122.035 37.337 25.663 1.00 47.91 77 SER L O 1
ATOM 9415 N N . LEU E 5 78 ? 121.913 39.430 24.820 1.00 46.41 78 LEU L N 1
ATOM 9416 C CA . LEU E 5 78 ? 120.490 39.362 24.466 1.00 45.25 78 LEU L CA 1
ATOM 9417 C C . LEU E 5 78 ? 120.135 38.187 23.563 1.00 43.87 78 LEU L C 1
ATOM 9418 O O . LEU E 5 78 ? 120.796 37.936 22.556 1.00 40.54 78 LEU L O 1
ATOM 9423 N N . ASP E 5 79 ? 119.062 37.502 23.945 1.00 43.86 79 ASP L N 1
ATOM 9424 C CA . ASP E 5 79 ? 118.427 36.462 23.162 1.00 43.79 79 ASP L CA 1
ATOM 9425 C C . ASP E 5 79 ? 117.270 37.086 22.383 1.00 43.30 79 ASP L C 1
ATOM 9426 O O . ASP E 5 79 ? 116.746 38.138 22.768 1.00 42.98 79 ASP L O 1
ATOM 9431 N N . SER E 5 80 ? 116.859 36.442 21.293 1.00 43.77 80 SER L N 1
ATOM 9432 C CA A SER E 5 80 ? 115.727 36.926 20.499 0.25 43.37 80 SER L CA 1
ATOM 9433 C CA B SER E 5 80 ? 115.721 36.908 20.495 0.50 43.06 80 SER L CA 1
ATOM 9434 C CA C SER E 5 80 ? 115.724 36.910 20.494 0.25 43.42 80 SER L CA 1
ATOM 9435 C C . SER E 5 80 ? 114.462 37.043 21.350 1.00 43.17 80 SER L C 1
ATOM 9436 O O . SER E 5 80 ? 113.628 37.925 21.119 1.00 42.04 80 SER L O 1
ATOM 9443 N N . GLU E 5 81 ? 114.332 36.164 22.338 1.00 42.35 81 GLU L N 1
ATOM 9444 C CA A GLU E 5 81 ? 113.191 36.128 23.246 0.60 44.60 81 GLU L CA 1
ATOM 9445 C CA B GLU E 5 81 ? 113.152 36.179 23.200 0.40 43.25 81 GLU L CA 1
ATOM 9446 C C . GLU E 5 81 ? 113.195 37.312 24.238 1.00 44.13 81 GLU L C 1
ATOM 9447 O O . GLU E 5 81 ? 112.211 37.553 24.932 1.00 43.23 81 GLU L O 1
ATOM 9458 N N . ASP E 5 82 ? 114.317 38.035 24.317 1.00 44.34 82 ASP L N 1
ATOM 9459 C CA . ASP E 5 82 ? 114.469 39.159 25.256 1.00 42.51 82 ASP L CA 1
ATOM 9460 C C . ASP E 5 82 ? 113.954 40.500 24.735 1.00 41.62 82 ASP L C 1
ATOM 9461 O O . ASP E 5 82 ? 113.901 41.476 25.485 1.00 42.46 82 ASP L O 1
ATOM 9466 N N . PHE E 5 83 ? 113.589 40.564 23.460 1.00 40.60 83 PHE L N 1
ATOM 9467 C CA . PHE E 5 83 ? 112.985 41.779 22.915 1.00 41.18 83 PHE L CA 1
ATOM 9468 C C . PHE E 5 83 ? 111.528 41.841 23.375 1.00 38.21 83 PHE L C 1
ATOM 9469 O O . PHE E 5 83 ? 110.653 41.193 22.812 1.00 37.44 83 PHE L O 1
ATOM 9477 N N . ALA E 5 84 ? 111.314 42.609 24.440 1.00 36.67 84 ALA L N 1
ATOM 9478 C CA . ALA E 5 84 ? 110.059 42.653 25.170 1.00 35.68 84 ALA L CA 1
ATOM 9479 C C . ALA E 5 84 ? 109.979 43.973 25.936 1.00 36.09 84 ALA L C 1
ATOM 9480 O O . ALA E 5 84 ? 110.852 44.832 25.800 1.00 36.80 84 ALA L O 1
ATOM 9482 N N . ASP E 5 85 ? 108.929 44.125 26.735 1.00 37.99 85 ASP L N 1
ATOM 9483 C CA . ASP E 5 85 ? 108.810 45.250 27.651 1.00 39.54 85 ASP L CA 1
ATOM 9484 C C . ASP E 5 85 ? 109.239 44.820 29.040 1.00 38.19 85 ASP L C 1
ATOM 9485 O O . ASP E 5 85 ? 108.999 43.682 29.449 1.00 39.12 85 ASP L O 1
ATOM 9490 N N . TYR E 5 86 ? 109.876 45.744 29.757 1.00 40.11 86 TYR L N 1
ATOM 9491 C CA . TYR E 5 86 ? 110.340 45.514 31.121 1.00 38.98 86 TYR L CA 1
ATOM 9492 C C . TYR E 5 86 ? 109.841 46.628 32.035 1.00 39.49 86 TYR L C 1
ATOM 9493 O O . TYR E 5 86 ? 109.808 47.795 31.638 1.00 40.02 86 TYR L O 1
ATOM 9502 N N . TYR E 5 87 ? 109.442 46.255 33.249 1.00 39.44 87 TYR L N 1
ATOM 9503 C CA . TYR E 5 87 ? 108.972 47.213 34.244 1.00 40.59 87 TYR L CA 1
ATOM 9504 C C . TYR E 5 87 ? 109.630 46.963 35.598 1.00 42.10 87 TYR L C 1
ATOM 9505 O O . TYR E 5 87 ? 109.955 45.819 35.930 1.00 39.98 87 TYR L O 1
ATOM 9514 N N . CYS E 5 88 ? 109.829 48.037 36.363 1.00 43.54 88 CYS L N 1
ATOM 9515 C CA . CYS E 5 88 ? 110.126 47.932 37.795 1.00 44.96 88 CYS L CA 1
ATOM 9516 C C . CYS E 5 88 ? 108.832 48.177 38.582 1.00 42.69 88 CYS L C 1
ATOM 9517 O O . CYS E 5 88 ? 107.904 48.829 38.095 1.00 37.52 88 CYS L O 1
ATOM 9520 N N . VAL E 5 89 ? 108.775 47.623 39.786 1.00 39.92 89 VAL L N 1
ATOM 9521 C CA . VAL E 5 89 ? 107.727 47.934 40.755 1.00 39.75 89 VAL L CA 1
ATOM 9522 C C . VAL E 5 89 ? 108.396 48.049 42.125 1.00 39.69 89 VAL L C 1
ATOM 9523 O O . VAL E 5 89 ? 109.287 47.258 42.454 1.00 35.82 89 VAL L O 1
ATOM 9527 N N . GLN E 5 90 ? 107.984 49.030 42.918 1.00 38.55 90 GLN L N 1
ATOM 9528 C CA . GLN E 5 90 ? 108.472 49.128 44.298 1.00 39.73 90 GLN L CA 1
ATOM 9529 C C . GLN E 5 90 ? 107.396 48.586 45.232 1.00 40.49 90 GLN L C 1
ATOM 9530 O O . GLN E 5 90 ? 106.208 48.754 44.982 1.00 36.78 90 GLN L O 1
ATOM 9536 N N . TYR E 5 91 ? 107.824 47.935 46.303 1.00 40.36 91 TYR L N 1
ATOM 9537 C CA . TYR E 5 91 ? 106.920 47.566 47.374 1.00 39.99 91 TYR L CA 1
ATOM 9538 C C . TYR E 5 91 ? 107.478 47.945 48.746 1.00 38.36 91 TYR L C 1
ATOM 9539 O O . TYR E 5 91 ? 107.157 47.323 49.757 1.00 37.38 91 TYR L O 1
ATOM 9548 N N . ALA E 5 92 ? 108.302 48.989 48.764 1.00 40.47 92 ALA L N 1
ATOM 9549 C CA . ALA E 5 92 ? 108.713 49.640 50.001 1.00 39.67 92 ALA L CA 1
ATOM 9550 C C . ALA E 5 92 ? 107.489 50.191 50.717 1.00 37.62 92 ALA L C 1
ATOM 9551 O O . ALA E 5 92 ? 107.382 50.100 51.937 1.00 35.41 92 ALA L O 1
ATOM 9553 N N . GLN E 5 93 ? 106.562 50.750 49.941 1.00 39.84 93 GLN L N 1
ATOM 9554 C CA . GLN E 5 93 ? 105.363 51.355 50.490 1.00 38.17 93 GLN L CA 1
ATOM 9555 C C . GLN E 5 93 ? 104.129 51.023 49.692 1.00 40.07 93 GLN L C 1
ATOM 9556 O O . GLN E 5 93 ? 104.191 50.833 48.476 1.00 38.74 93 GLN L O 1
ATOM 9562 N N . LEU E 5 94 ? 103.011 50.972 50.408 1.00 41.49 94 LEU L N 1
ATOM 9563 C CA . LEU E 5 94 ? 101.687 50.987 49.815 1.00 41.52 94 LEU L CA 1
ATOM 9564 C C . LEU E 5 94 ? 101.331 52.452 49.566 1.00 42.56 94 LEU L C 1
ATOM 9565 O O . LEU E 5 94 ? 101.590 53.292 50.430 1.00 40.61 94 LEU L O 1
ATOM 9570 N N . PRO E 5 95 ? 100.733 52.769 48.398 1.00 40.83 95 PRO L N 1
ATOM 9571 C CA . PRO E 5 95 ? 100.458 51.858 47.289 1.00 38.75 95 PRO L CA 1
ATOM 9572 C C . PRO E 5 95 ? 101.718 51.452 46.538 1.00 38.99 95 PRO L C 1
ATOM 9573 O O . PRO E 5 95 ? 102.626 52.275 46.335 1.00 39.02 95 PRO L O 1
ATOM 9577 N N . TYR E 5 96 ? 101.764 50.192 46.123 1.00 36.65 96 TYR L N 1
ATOM 9578 C CA . TYR E 5 96 ? 102.773 49.744 45.167 1.00 38.57 96 TYR L CA 1
ATOM 9579 C C . TYR E 5 96 ? 102.665 50.593 43.898 1.00 34.66 96 TYR L C 1
ATOM 9580 O O . TYR E 5 96 ? 101.559 50.917 43.445 1.00 35.12 96 TYR L O 1
ATOM 9589 N N . THR E 5 97 ? 103.807 50.959 43.333 1.00 36.50 97 THR L N 1
ATOM 9590 C CA . THR E 5 97 ? 103.844 51.780 42.123 1.00 38.56 97 THR L CA 1
ATOM 9591 C C . THR E 5 97 ? 104.865 51.226 41.129 1.00 40.65 97 THR L C 1
ATOM 9592 O O . THR E 5 97 ? 105.880 50.638 41.519 1.00 37.53 97 THR L O 1
ATOM 9596 N N . PHE E 5 98 ? 104.576 51.436 39.847 1.00 40.66 98 PHE L N 1
ATOM 9597 C CA . PHE E 5 98 ? 105.364 50.892 38.754 1.00 37.13 98 PHE L CA 1
ATOM 9598 C C . PHE E 5 98 ? 106.103 51.983 38.005 1.00 38.54 98 PHE L C 1
ATOM 9599 O O . PHE E 5 98 ? 105.650 53.130 37.951 1.00 40.84 98 PHE L O 1
ATOM 9607 N N . GLY E 5 99 ? 107.238 51.614 37.419 1.00 35.13 99 GLY L N 1
ATOM 9608 C CA . GLY E 5 99 ? 107.881 52.424 36.398 1.00 35.10 99 GLY L CA 1
ATOM 9609 C C . GLY E 5 99 ? 107.064 52.445 35.111 1.00 39.19 99 GLY L C 1
ATOM 9610 O O . GLY E 5 99 ? 106.213 51.588 34.896 1.00 38.63 99 GLY L O 1
ATOM 9611 N N . GLY E 5 100 ? 107.330 53.426 34.251 1.00 40.76 100 GLY L N 1
ATOM 9612 C CA . GLY E 5 100 ? 106.642 53.544 32.967 1.00 40.17 100 GLY L CA 1
ATOM 9613 C C . GLY E 5 100 ? 107.069 52.553 31.892 1.00 40.65 100 GLY L C 1
ATOM 9614 O O . GLY E 5 100 ? 106.501 52.540 30.811 1.00 43.74 100 GLY L O 1
ATOM 9615 N N . GLY E 5 101 ? 108.092 51.750 32.160 1.00 40.96 101 GLY L N 1
ATOM 9616 C CA . GLY E 5 101 ? 108.463 50.667 31.263 1.00 40.55 101 GLY L CA 1
ATOM 9617 C C . GLY E 5 101 ? 109.541 51.009 30.250 1.00 41.34 101 GLY L C 1
ATOM 9618 O O . GLY E 5 101 ? 109.778 52.178 29.934 1.00 39.09 101 GLY L O 1
ATOM 9619 N N . THR E 5 102 ? 110.186 49.959 29.744 1.00 43.64 102 THR L N 1
ATOM 9620 C CA . THR E 5 102 ? 111.232 50.059 28.732 1.00 43.75 102 THR L CA 1
ATOM 9621 C C . THR E 5 102 ? 110.994 48.988 27.673 1.00 43.19 102 THR L C 1
ATOM 9622 O O . THR E 5 102 ? 110.880 47.811 27.999 1.00 43.55 102 THR L O 1
ATOM 9626 N N . LYS E 5 103 ? 110.928 49.402 26.414 1.00 44.32 103 LYS L N 1
ATOM 9627 C CA . LYS E 5 103 ? 110.778 48.472 25.297 1.00 47.36 103 LYS L CA 1
ATOM 9628 C C . LYS E 5 103 ? 112.132 48.207 24.652 1.00 44.33 103 LYS L C 1
ATOM 9629 O O . LYS E 5 103 ? 112.812 49.144 24.240 1.00 44.80 103 LYS L O 1
ATOM 9635 N N . LEU E 5 104 ? 112.527 46.935 24.586 1.00 42.96 104 LEU L N 1
ATOM 9636 C CA . LEU E 5 104 ? 113.727 46.537 23.852 1.00 42.64 104 LEU L CA 1
ATOM 9637 C C . LEU E 5 104 ? 113.339 46.248 22.415 1.00 41.82 104 LEU L C 1
ATOM 9638 O O . LEU E 5 104 ? 112.601 45.298 22.147 1.00 43.85 104 LEU L O 1
ATOM 9643 N N A GLU E 5 105 ? 113.882 47.069 21.514 0.50 40.08 105 GLU L N 1
ATOM 9644 N N B GLU E 5 105 ? 113.800 47.079 21.488 0.50 41.52 105 GLU L N 1
ATOM 9645 C CA A GLU E 5 105 ? 113.601 47.051 20.079 0.50 40.98 105 GLU L CA 1
ATOM 9646 C CA B GLU E 5 105 ? 113.503 46.871 20.074 0.50 43.48 105 GLU L CA 1
ATOM 9647 C C A GLU E 5 105 ? 114.802 46.486 19.316 0.50 42.01 105 GLU L C 1
ATOM 9648 C C B GLU E 5 105 ? 114.771 46.512 19.301 0.50 43.45 105 GLU L C 1
ATOM 9649 O O A GLU E 5 105 ? 115.923 46.531 19.819 0.50 39.64 105 GLU L O 1
ATOM 9650 O O B GLU E 5 105 ? 115.886 46.707 19.782 0.50 40.90 105 GLU L O 1
ATOM 9661 N N . ILE E 5 106 ? 114.576 45.965 18.108 1.00 44.27 106 ILE L N 1
ATOM 9662 C CA . ILE E 5 106 ? 115.670 45.444 17.286 1.00 46.64 106 ILE L CA 1
ATOM 9663 C C . ILE E 5 106 ? 116.278 46.539 16.412 1.00 46.08 106 ILE L C 1
ATOM 9664 O O . ILE E 5 106 ? 115.575 47.208 15.653 1.00 43.99 106 ILE L O 1
ATOM 9669 N N . LYS E 5 107 ? 117.592 46.700 16.520 1.00 46.00 107 LYS L N 1
ATOM 9670 C CA . LYS E 5 107 ? 118.333 47.668 15.721 1.00 46.73 107 LYS L CA 1
ATOM 9671 C C . LYS E 5 107 ? 118.547 47.133 14.305 1.00 47.99 107 LYS L C 1
ATOM 9672 O O . LYS E 5 107 ? 118.909 45.970 14.123 1.00 49.20 107 LYS L O 1
ATOM 9678 N N . ARG E 5 108 ? 118.320 47.991 13.312 1.00 47.18 108 ARG L N 1
ATOM 9679 C CA . ARG E 5 108 ? 118.640 47.682 11.920 1.00 45.07 108 ARG L CA 1
ATOM 9680 C C . ARG E 5 108 ? 119.011 48.949 11.144 1.00 44.59 108 ARG L C 1
ATOM 9681 O O . ARG E 5 108 ? 118.967 50.056 11.686 1.00 42.32 108 ARG L O 1
ATOM 9689 N N . ALA E 5 109 ? 119.408 48.773 9.884 1.00 45.04 109 ALA L N 1
ATOM 9690 C CA . ALA E 5 109 ? 119.765 49.895 9.020 1.00 44.25 109 ALA L CA 1
ATOM 9691 C C . ALA E 5 109 ? 118.532 50.729 8.718 1.00 43.74 109 ALA L C 1
ATOM 9692 O O . ALA E 5 109 ? 117.432 50.204 8.638 1.00 41.06 109 ALA L O 1
ATOM 9694 N N . ASP E 5 110 ? 118.725 52.032 8.552 1.00 46.50 110 ASP L N 1
ATOM 9695 C CA . ASP E 5 110 ? 117.631 52.930 8.210 1.00 45.77 110 ASP L CA 1
ATOM 9696 C C . ASP E 5 110 ? 117.040 52.571 6.851 1.00 46.68 110 ASP L C 1
ATOM 9697 O O . ASP E 5 110 ? 117.751 52.109 5.951 1.00 44.72 110 ASP L O 1
ATOM 9702 N N . ALA E 5 111 ? 115.733 52.790 6.722 1.00 48.01 111 ALA L N 1
ATOM 9703 C CA . ALA E 5 111 ? 114.999 52.509 5.495 1.00 45.63 111 ALA L CA 1
ATOM 9704 C C . ALA E 5 111 ? 113.882 53.531 5.327 1.00 45.90 111 ALA L C 1
ATOM 9705 O O . ALA E 5 111 ? 113.140 53.814 6.276 1.00 46.48 111 ALA L O 1
ATOM 9707 N N . ALA E 5 112 ? 113.773 54.088 4.124 1.00 43.94 112 ALA L N 1
ATOM 9708 C CA . ALA E 5 112 ? 112.709 55.033 3.802 1.00 44.38 112 ALA L CA 1
ATOM 9709 C C . ALA E 5 112 ? 111.393 54.282 3.596 1.00 44.44 112 ALA L C 1
ATOM 9710 O O . ALA E 5 112 ? 111.391 53.129 3.150 1.00 44.36 112 ALA L O 1
ATOM 9712 N N . PRO E 5 113 ? 110.265 54.931 3.919 1.00 47.53 113 PRO L N 1
ATOM 9713 C CA . PRO E 5 113 ? 108.971 54.294 3.709 1.00 48.17 113 PRO L CA 1
ATOM 9714 C C . PRO E 5 113 ? 108.626 54.199 2.236 1.00 49.26 113 PRO L C 1
ATOM 9715 O O . PRO E 5 113 ? 109.030 55.065 1.455 1.00 49.49 113 PRO L O 1
ATOM 9719 N N . THR E 5 114 ? 107.911 53.140 1.862 1.00 50.68 114 THR L N 1
ATOM 9720 C CA . THR E 5 114 ? 107.242 53.086 0.566 1.00 50.60 114 THR L CA 1
ATOM 9721 C C . THR E 5 114 ? 105.858 53.662 0.796 1.00 48.28 114 THR L C 1
ATOM 9722 O O . THR E 5 114 ? 105.084 53.124 1.590 1.00 48.72 114 THR L O 1
ATOM 9726 N N . VAL E 5 115 ? 105.564 54.777 0.136 1.00 48.03 115 VAL L N 1
ATOM 9727 C CA . VAL E 5 115 ? 104.318 55.501 0.367 1.00 47.77 115 VAL L CA 1
ATOM 9728 C C . VAL E 5 115 ? 103.338 55.251 -0.776 1.00 48.06 115 VAL L C 1
ATOM 9729 O O . VAL E 5 115 ? 103.710 55.317 -1.946 1.00 48.25 115 VAL L O 1
ATOM 9733 N N . SER E 5 116 ? 102.085 54.961 -0.420 1.00 50.03 116 SER L N 1
ATOM 9734 C CA . SER E 5 116 ? 101.022 54.688 -1.386 1.00 48.16 116 SER L CA 1
ATOM 9735 C C . SER E 5 116 ? 99.750 55.416 -0.990 1.00 49.34 116 SER L C 1
ATOM 9736 O O . SER E 5 116 ? 99.322 55.316 0.156 1.00 50.22 116 SER L O 1
ATOM 9739 N N . ILE E 5 117 ? 99.143 56.138 -1.934 1.00 48.93 117 ILE L N 1
ATOM 9740 C CA . ILE E 5 117 ? 97.898 56.869 -1.671 1.00 47.06 117 ILE L CA 1
ATOM 9741 C C . ILE E 5 117 ? 96.731 56.228 -2.408 1.00 44.51 117 ILE L C 1
ATOM 9742 O O . ILE E 5 117 ? 96.883 55.756 -3.527 1.00 46.08 117 ILE L O 1
ATOM 9747 N N . PHE E 5 118 ? 95.566 56.216 -1.763 1.00 46.63 118 PHE L N 1
ATOM 9748 C CA . PHE E 5 118 ? 94.376 55.575 -2.312 1.00 46.45 118 PHE L CA 1
ATOM 9749 C C . PHE E 5 118 ? 93.167 56.487 -2.197 1.00 45.86 118 PHE L C 1
ATOM 9750 O O . PHE E 5 118 ? 92.803 56.887 -1.093 1.00 44.11 118 PHE L O 1
ATOM 9758 N N . PRO E 5 119 ? 92.545 56.828 -3.343 1.00 46.83 119 PRO L N 1
ATOM 9759 C CA . PRO E 5 119 ? 91.294 57.584 -3.310 1.00 46.73 119 PRO L CA 1
ATOM 9760 C C . PRO E 5 119 ? 90.165 56.744 -2.726 1.00 46.07 119 PRO L C 1
ATOM 9761 O O . PRO E 5 119 ? 90.304 55.528 -2.630 1.00 45.34 119 PRO L O 1
ATOM 9765 N N . PRO E 5 120 ? 89.055 57.386 -2.336 1.00 47.54 120 PRO L N 1
ATOM 9766 C CA . PRO E 5 120 ? 87.870 56.653 -1.887 1.00 48.55 120 PRO L CA 1
ATOM 9767 C C . PRO E 5 120 ? 87.409 55.624 -2.911 1.00 48.01 120 PRO L C 1
ATOM 9768 O O . PRO E 5 120 ? 87.507 55.866 -4.111 1.00 47.99 120 PRO L O 1
ATOM 9772 N N . SER E 5 121 ? 86.912 54.489 -2.432 1.00 49.98 121 SER L N 1
ATOM 9773 C CA . SER E 5 121 ? 86.296 53.490 -3.299 1.00 50.40 121 SER L CA 1
ATOM 9774 C C . SER E 5 121 ? 84.936 53.977 -3.772 1.00 51.48 121 SER L C 1
ATOM 9775 O O . SER E 5 121 ? 84.333 54.853 -3.151 1.00 53.16 121 SER L O 1
ATOM 9778 N N . SER E 5 122 ? 84.451 53.395 -4.864 1.00 50.96 122 SER L N 1
ATOM 9779 C CA . SER E 5 122 ? 83.138 53.731 -5.388 1.00 52.80 122 SER L CA 1
ATOM 9780 C C . SER E 5 122 ? 82.037 53.310 -4.415 1.00 53.18 122 SER L C 1
ATOM 9781 O O . SER E 5 122 ? 81.063 54.041 -4.229 1.00 55.33 122 SER L O 1
ATOM 9784 N N . GLU E 5 123 ? 82.192 52.136 -3.801 1.00 53.03 123 GLU L N 1
ATOM 9785 C CA . GLU E 5 123 ? 81.227 51.644 -2.809 1.00 53.58 123 GLU L CA 1
ATOM 9786 C C . GLU E 5 123 ? 81.025 52.664 -1.693 1.00 52.42 123 GLU L C 1
ATOM 9787 O O . GLU E 5 123 ? 79.888 52.953 -1.314 1.00 51.62 123 GLU L O 1
ATOM 9793 N N . GLN E 5 124 ? 82.135 53.197 -1.176 1.00 48.90 124 GLN L N 1
ATOM 9794 C CA . GLN E 5 124 ? 82.090 54.199 -0.112 1.00 48.29 124 GLN L CA 1
ATOM 9795 C C . GLN E 5 124 ? 81.461 55.502 -0.596 1.00 47.15 124 GLN L C 1
ATOM 9796 O O . GLN E 5 124 ? 80.637 56.091 0.104 1.00 46.23 124 GLN L O 1
ATOM 9802 N N . LEU E 5 125 ? 81.852 55.953 -1.784 1.00 47.78 125 LEU L N 1
ATOM 9803 C CA . LEU E 5 125 ? 81.293 57.184 -2.350 1.00 50.98 125 LEU L CA 1
ATOM 9804 C C . LEU E 5 125 ? 79.777 57.127 -2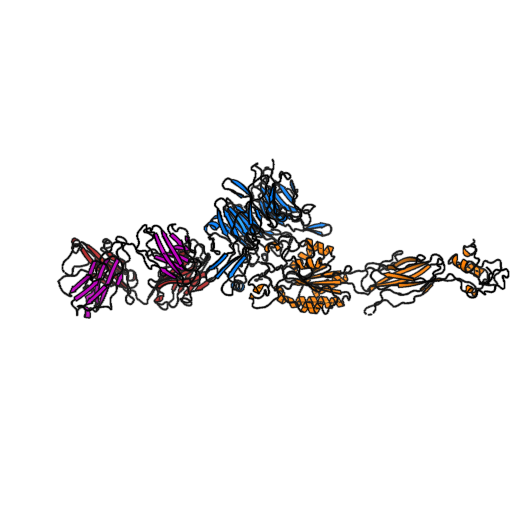.554 1.00 55.16 125 LEU L C 1
ATOM 9805 O O . LEU E 5 125 ? 79.109 58.155 -2.474 1.00 59.97 125 LEU L O 1
ATOM 9810 N N . THR E 5 126 ? 79.230 55.942 -2.807 1.00 57.46 126 THR L N 1
ATOM 9811 C CA . THR E 5 126 ? 77.774 55.797 -2.889 1.00 61.34 126 THR L CA 1
ATOM 9812 C C . THR E 5 126 ? 77.113 56.019 -1.517 1.00 62.14 126 THR L C 1
ATOM 9813 O O . THR E 5 126 ? 75.996 56.535 -1.441 1.00 66.44 126 THR L O 1
ATOM 9817 N N . SER E 5 127 ? 77.810 55.645 -0.447 1.00 58.71 127 SER L N 1
ATOM 9818 C CA . SER E 5 127 ? 77.288 55.771 0.912 1.00 59.78 127 SER L CA 1
ATOM 9819 C C . SER E 5 127 ? 77.280 57.207 1.456 1.00 62.00 127 SER L C 1
ATOM 9820 O O . SER E 5 127 ? 76.611 57.475 2.456 1.00 64.03 127 SER L O 1
ATOM 9823 N N . GLY E 5 128 ? 78.027 58.118 0.832 1.00 61.32 128 GLY L N 1
ATOM 9824 C CA . GLY E 5 128 ? 78.096 59.514 1.291 1.00 61.89 128 GLY L CA 1
ATOM 9825 C C . GLY E 5 128 ? 79.373 59.877 2.039 1.00 64.73 128 GLY L C 1
ATOM 9826 O O . GLY E 5 128 ? 79.541 61.019 2.494 1.00 64.95 128 GLY L O 1
ATOM 9827 N N . GLY E 5 129 ? 80.277 58.910 2.170 1.00 64.31 129 GLY L N 1
ATOM 9828 C CA . GLY E 5 129 ? 81.549 59.124 2.851 1.00 61.86 129 GLY L CA 1
ATOM 9829 C C . GLY E 5 129 ? 82.692 59.078 1.865 1.00 58.18 129 GLY L C 1
ATOM 9830 O O . GLY E 5 129 ? 82.554 58.555 0.760 1.00 59.74 129 GLY L O 1
ATOM 9831 N N . ALA E 5 130 ? 83.822 59.647 2.264 1.00 55.00 130 ALA L N 1
ATOM 9832 C CA . ALA E 5 130 ? 85.032 59.608 1.458 1.00 51.90 130 ALA L CA 1
ATOM 9833 C C . ALA E 5 130 ? 86.245 59.523 2.377 1.00 50.60 130 ALA L C 1
ATOM 9834 O O . ALA E 5 130 ? 86.514 60.451 3.134 1.00 50.19 130 ALA L O 1
ATOM 9836 N N . SER E 5 131 ? 86.953 58.395 2.305 1.00 49.71 131 SER L N 1
ATOM 9837 C CA . SER E 5 131 ? 88.197 58.187 3.035 1.00 47.06 131 SER L CA 1
ATOM 9838 C C . SER E 5 131 ? 89.342 58.063 2.038 1.00 48.94 131 SER L C 1
ATOM 9839 O O . SER E 5 131 ? 89.273 57.275 1.085 1.00 47.50 131 SER L O 1
ATOM 9842 N N . VAL E 5 132 ? 90.383 58.857 2.271 1.00 47.90 132 VAL L N 1
ATOM 9843 C CA . VAL E 5 132 ? 91.611 58.801 1.515 1.00 48.09 132 VAL L CA 1
ATOM 9844 C C . VAL E 5 132 ? 92.622 58.104 2.410 1.00 50.16 132 VAL L C 1
ATOM 9845 O O . VAL E 5 132 ? 92.831 58.521 3.552 1.00 52.08 132 VAL L O 1
ATOM 9849 N N . VAL E 5 133 ? 93.225 57.031 1.906 1.00 47.66 133 VAL L N 1
ATOM 9850 C CA . VAL E 5 133 ? 94.137 56.221 2.701 1.00 49.39 133 VAL L CA 1
ATOM 9851 C C . VAL E 5 133 ? 95.559 56.340 2.173 1.00 50.52 133 VAL L C 1
ATOM 9852 O O . VAL E 5 133 ? 95.790 56.297 0.967 1.00 51.00 133 VAL L O 1
ATOM 9856 N N . CYS E 5 134 ? 96.508 56.480 3.087 1.00 52.68 134 CYS L N 1
ATOM 9857 C CA . CYS E 5 134 ? 97.913 56.476 2.736 1.00 51.90 134 CYS L CA 1
ATOM 9858 C C . CYS E 5 134 ? 98.666 55.456 3.582 1.00 50.16 134 CYS L C 1
ATOM 9859 O O . CYS E 5 134 ? 98.556 55.458 4.810 1.00 50.48 134 CYS L O 1
ATOM 9864 N N . PHE E 5 135 ? 99.390 54.558 2.912 1.00 49.35 135 PHE L N 1
ATOM 9865 C CA . PHE E 5 135 ? 100.232 53.570 3.586 1.00 50.53 135 PHE L CA 1
ATOM 9866 C C . PHE E 5 135 ? 101.679 54.001 3.495 1.00 51.91 135 PHE L C 1
ATOM 9867 O O . PHE E 5 135 ? 102.183 54.264 2.407 1.00 51.93 135 PHE L O 1
ATOM 9875 N N . LEU E 5 136 ? 102.340 54.072 4.646 1.00 53.16 136 LEU L N 1
ATOM 9876 C CA . LEU E 5 136 ? 103.773 54.315 4.709 1.00 52.92 136 LEU L CA 1
ATOM 9877 C C . LEU E 5 136 ? 104.393 53.041 5.261 1.00 49.76 136 LEU L C 1
ATOM 9878 O O . LEU E 5 136 ? 104.296 52.775 6.456 1.00 50.05 136 LEU L O 1
ATOM 9883 N N . ASN E 5 137 ? 105.015 52.250 4.391 1.00 49.85 137 ASN L N 1
ATOM 9884 C CA . ASN E 5 137 ? 105.381 50.874 4.733 1.00 50.23 137 ASN L CA 1
ATOM 9885 C C . ASN E 5 137 ? 106.878 50.590 4.800 1.00 50.78 137 ASN L C 1
ATOM 9886 O O . ASN E 5 137 ? 107.665 51.130 4.023 1.00 49.92 137 ASN L O 1
ATOM 9891 N N . ASN E 5 138 ? 107.237 49.725 5.748 1.00 52.54 138 ASN L N 1
ATOM 9892 C CA . ASN E 5 138 ? 108.577 49.158 5.873 1.00 52.55 138 ASN L CA 1
ATOM 9893 C C . ASN E 5 138 ? 109.679 50.201 6.014 1.00 50.64 138 ASN L C 1
ATOM 9894 O O . ASN E 5 138 ? 110.651 50.198 5.259 1.00 51.41 138 ASN L O 1
ATOM 9899 N N . PHE E 5 139 ? 109.521 51.079 7.000 1.00 47.54 139 PHE L N 1
ATOM 9900 C CA . PHE E 5 139 ? 110.520 52.100 7.291 1.00 46.82 139 PHE L CA 1
ATOM 9901 C C . PHE E 5 139 ? 111.242 51.838 8.621 1.00 45.94 139 PHE L C 1
ATOM 9902 O O . PHE E 5 139 ? 110.772 51.074 9.460 1.00 46.73 139 PHE L O 1
ATOM 9910 N N . TYR E 5 140 ? 112.412 52.450 8.774 1.00 45.64 140 TYR L N 1
ATOM 9911 C CA . TYR E 5 140 ? 113.187 52.381 10.007 1.00 44.34 140 TYR L CA 1
ATOM 9912 C C . TYR E 5 140 ? 114.080 53.611 10.121 1.00 43.96 140 TYR L C 1
ATOM 9913 O O . TYR E 5 140 ? 114.737 53.972 9.147 1.00 45.68 140 TYR L O 1
ATOM 9922 N N . PRO E 5 141 ? 114.134 54.244 11.309 1.00 45.81 141 PRO L N 1
ATOM 9923 C CA . PRO E 5 141 ? 113.475 53.921 12.586 1.00 47.12 141 PRO L CA 1
ATOM 9924 C C . PRO E 5 141 ? 111.983 54.250 12.653 1.00 49.21 141 PRO L C 1
ATOM 9925 O O . PRO E 5 141 ? 111.409 54.749 11.689 1.00 51.13 141 PRO L O 1
ATOM 9929 N N . LYS E 5 142 ? 111.380 53.968 13.806 1.00 53.92 142 LYS L N 1
ATOM 9930 C CA . LYS E 5 142 ? 109.927 54.011 13.987 1.00 55.24 142 LYS L CA 1
ATOM 9931 C C . LYS E 5 142 ? 109.287 55.395 13.896 1.00 52.33 142 LYS L C 1
ATOM 9932 O O . LYS E 5 142 ? 108.114 55.499 13.532 1.00 50.31 142 LYS L O 1
ATOM 9938 N N . ASP E 5 143 ? 110.030 56.444 14.240 1.00 50.42 143 ASP L N 1
ATOM 9939 C CA . ASP E 5 143 ? 109.459 57.793 14.265 1.00 53.31 143 ASP L CA 1
ATOM 9940 C C . ASP E 5 143 ? 109.167 58.309 12.861 1.00 52.48 143 ASP L C 1
ATOM 9941 O O . ASP E 5 143 ? 110.017 58.245 11.983 1.00 51.53 143 ASP L O 1
ATOM 9946 N N . ILE E 5 144 ? 107.950 58.810 12.666 1.00 52.17 144 ILE L N 1
ATOM 9947 C CA . ILE E 5 144 ? 107.517 59.304 11.367 1.00 49.98 144 ILE L CA 1
ATOM 9948 C C . ILE E 5 144 ? 106.358 60.296 11.516 1.00 49.18 144 ILE L C 1
ATOM 9949 O O . ILE E 5 144 ? 105.607 60.235 12.484 1.00 49.47 144 ILE L O 1
ATOM 9954 N N . ASN E 5 145 ? 106.239 61.214 10.558 1.00 49.45 145 ASN L N 1
ATOM 9955 C CA A ASN E 5 145 ? 105.153 62.182 10.553 0.50 48.69 145 ASN L CA 1
ATOM 9956 C CA B ASN E 5 145 ? 105.154 62.199 10.535 0.50 49.91 145 ASN L CA 1
ATOM 9957 C C . ASN E 5 145 ? 104.444 62.201 9.195 1.00 48.93 145 ASN L C 1
ATOM 9958 O O . ASN E 5 145 ? 105.086 62.183 8.153 1.00 48.06 145 ASN L O 1
ATOM 9967 N N . VAL E 5 146 ? 103.117 62.224 9.224 1.00 51.64 146 VAL L N 1
ATOM 9968 C CA . VAL E 5 146 ? 102.321 62.327 8.005 1.00 54.21 146 VAL L CA 1
ATOM 9969 C C . VAL E 5 146 ? 101.549 63.638 8.010 1.00 52.86 146 VAL L C 1
ATOM 9970 O O . VAL E 5 146 ? 101.039 64.069 9.045 1.00 49.47 146 VAL L O 1
ATOM 9974 N N . LYS E 5 147 ? 101.481 64.261 6.838 1.00 54.67 147 LYS L N 1
ATOM 9975 C CA . LYS E 5 147 ? 100.780 65.518 6.639 1.00 55.35 147 LYS L CA 1
ATOM 9976 C C . LYS E 5 147 ? 99.848 65.355 5.447 1.00 52.43 147 LYS L C 1
ATOM 9977 O O . LYS E 5 147 ? 100.266 64.872 4.389 1.00 50.02 147 LYS L O 1
ATOM 9983 N N . TRP E 5 148 ? 98.588 65.742 5.621 1.00 50.27 148 TRP L N 1
ATOM 9984 C CA . TRP E 5 148 ? 97.620 65.704 4.532 1.00 49.97 148 TRP L CA 1
ATOM 9985 C C . 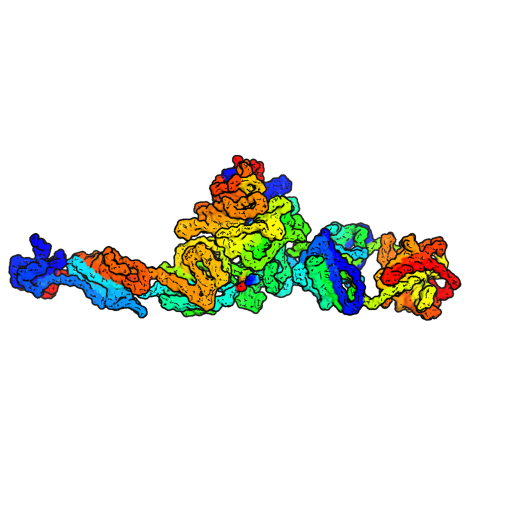TRP E 5 148 ? 97.401 67.099 3.993 1.00 47.60 148 TRP L C 1
ATOM 9986 O O . TRP E 5 148 ? 97.366 68.057 4.758 1.00 46.10 148 TRP L O 1
ATOM 9997 N N . LYS E 5 149 ? 97.249 67.205 2.674 1.00 48.43 149 LYS L N 1
ATOM 9998 C CA . LYS E 5 149 ? 96.891 68.466 2.030 1.00 47.41 149 LYS L CA 1
ATOM 9999 C C . LYS E 5 149 ? 95.780 68.241 1.014 1.00 47.29 149 LYS L C 1
ATOM 10000 O O . LYS E 5 149 ? 95.844 67.303 0.218 1.00 45.94 149 LYS L O 1
ATOM 10006 N N . ILE E 5 150 ? 94.768 69.107 1.043 1.00 46.57 150 ILE L N 1
ATOM 10007 C CA . ILE E 5 150 ? 93.766 69.161 -0.011 1.00 46.04 150 ILE L CA 1
ATOM 10008 C C . ILE E 5 150 ? 93.950 70.478 -0.776 1.00 48.84 150 ILE L C 1
ATOM 10009 O O . ILE E 5 150 ? 93.836 71.568 -0.199 1.00 48.33 150 ILE L O 1
ATOM 10014 N N . ASP E 5 151 ? 94.250 70.362 -2.072 1.00 50.03 151 ASP L N 1
ATOM 10015 C CA . ASP E 5 151 ? 94.608 71.505 -2.912 1.00 48.03 151 ASP L CA 1
ATOM 10016 C C . ASP E 5 151 ? 95.648 72.413 -2.242 1.00 47.83 151 ASP L C 1
ATOM 10017 O O . ASP E 5 151 ? 95.483 73.632 -2.201 1.00 45.45 151 ASP L O 1
ATOM 10022 N N . GLY E 5 152 ? 96.707 71.815 -1.698 1.00 49.47 152 GLY L N 1
ATOM 10023 C CA . GLY E 5 152 ? 97.804 72.584 -1.085 1.00 49.35 152 GLY L CA 1
ATOM 10024 C C . GLY E 5 152 ? 97.626 72.982 0.377 1.00 49.19 152 GLY L C 1
ATOM 10025 O O . GLY E 5 152 ? 98.607 73.217 1.074 1.00 50.95 152 GLY L O 1
ATOM 10026 N N . SER E 5 153 ? 96.383 73.055 0.849 1.00 48.08 153 SER L N 1
ATOM 10027 C CA . SER E 5 153 ? 96.098 73.491 2.210 1.00 47.98 153 SER L CA 1
ATOM 10028 C C . SER E 5 153 ? 96.189 72.302 3.150 1.00 49.59 153 SER L C 1
ATOM 10029 O O . SER E 5 153 ? 95.646 71.235 2.861 1.00 50.86 153 SER L O 1
ATOM 10032 N N . GLU E 5 154 ? 96.861 72.495 4.281 1.00 50.23 154 GLU L N 1
ATOM 10033 C CA . GLU E 5 154 ? 97.023 71.439 5.272 1.00 50.58 154 GLU L CA 1
ATOM 10034 C C . GLU E 5 154 ? 95.691 71.095 5.944 1.00 50.32 154 GLU L C 1
ATOM 10035 O O . GLU E 5 154 ? 94.944 71.986 6.355 1.00 47.06 154 GLU L O 1
ATOM 10041 N N . ARG E 5 155 ? 95.418 69.798 6.063 1.00 52.48 155 ARG L N 1
ATOM 10042 C CA . ARG E 5 155 ? 94.159 69.288 6.613 1.00 54.40 155 ARG L CA 1
ATOM 10043 C C . ARG E 5 155 ? 94.426 68.459 7.877 1.00 56.59 155 ARG L C 1
ATOM 10044 O O . ARG E 5 155 ? 95.047 67.397 7.797 1.00 57.05 155 ARG L O 1
ATOM 10052 N N . GLN E 5 156 ? 93.947 68.930 9.031 1.00 58.98 156 GLN L N 1
ATOM 10053 C CA . GLN E 5 156 ? 94.278 68.303 10.326 1.00 65.23 156 GLN L CA 1
ATOM 10054 C C . GLN E 5 156 ? 93.184 67.427 10.978 1.00 68.38 156 GLN L C 1
ATOM 10055 O O . GLN E 5 156 ? 93.485 66.311 11.431 1.00 72.07 156 GLN L O 1
ATOM 10061 N N . ASN E 5 157 ? 91.943 67.908 11.064 1.00 63.99 157 ASN L N 1
ATOM 10062 C CA . ASN E 5 157 ? 90.876 67.094 11.675 1.00 65.86 157 ASN L CA 1
ATOM 10063 C C . ASN E 5 157 ? 90.369 65.965 10.772 1.00 63.62 157 ASN L C 1
ATOM 10064 O O . ASN E 5 157 ? 90.424 66.064 9.539 1.00 65.61 157 ASN L O 1
ATOM 10069 N N . GLY E 5 158 ? 89.875 64.898 11.398 1.00 58.08 158 GLY L N 1
ATOM 10070 C CA . GLY E 5 158 ? 89.378 63.727 10.670 1.00 55.80 158 GLY L CA 1
ATOM 10071 C C . GLY E 5 158 ? 90.447 62.793 10.122 1.00 55.11 158 GLY L C 1
ATOM 10072 O O . GLY E 5 158 ? 90.177 62.007 9.211 1.00 53.68 158 GLY L O 1
ATOM 10073 N N . VAL E 5 159 ? 91.658 62.876 10.676 1.00 54.86 159 VAL L N 1
ATOM 10074 C CA . VAL E 5 159 ? 92.750 61.969 10.325 1.00 52.48 159 VAL L CA 1
ATOM 10075 C C . VAL E 5 159 ? 92.883 60.895 11.397 1.00 51.76 159 VAL L C 1
ATOM 10076 O O . VAL E 5 159 ? 92.957 61.211 12.577 1.00 53.00 159 VAL L O 1
ATOM 10080 N N . LEU E 5 160 ? 92.897 59.630 10.977 1.00 52.67 160 LEU L N 1
ATOM 10081 C CA A LEU E 5 160 ? 93.056 58.495 11.885 0.60 51.57 160 LEU L CA 1
ATOM 10082 C CA B LEU E 5 160 ? 93.080 58.513 11.901 0.40 50.05 160 LEU L CA 1
ATOM 10083 C C . LEU E 5 160 ? 94.301 57.707 11.495 1.00 49.43 160 LEU L C 1
ATOM 10084 O O . LEU E 5 160 ? 94.418 57.268 10.345 1.00 46.97 160 LEU L O 1
ATOM 10093 N N . ASN E 5 161 ? 95.218 57.525 12.447 1.00 49.33 161 ASN L N 1
ATOM 10094 C CA . ASN E 5 161 ? 96.470 56.813 12.204 1.00 47.72 161 ASN L CA 1
ATOM 10095 C C . ASN E 5 161 ? 96.581 55.536 13.015 1.00 49.74 161 ASN L C 1
ATOM 10096 O O . ASN E 5 161 ? 96.085 55.457 14.140 1.00 48.67 161 ASN L O 1
ATOM 10101 N N . SER E 5 162 ? 97.244 54.542 12.434 1.00 49.13 162 SER L N 1
ATOM 10102 C CA . SER E 5 162 ? 97.546 53.301 13.126 1.00 48.66 162 SER L CA 1
ATOM 10103 C C . SER E 5 162 ? 98.953 52.836 12.734 1.00 50.66 162 SER L C 1
ATOM 10104 O O . SER E 5 162 ? 99.365 52.971 11.585 1.00 53.80 162 SER L O 1
ATOM 10107 N N . TRP E 5 163 ? 99.674 52.300 13.712 1.00 50.65 163 TRP L N 1
ATOM 10108 C CA . TRP E 5 163 ? 101.062 51.886 13.555 1.00 50.89 163 TRP L CA 1
ATOM 10109 C C . TRP E 5 163 ? 101.178 50.400 13.876 1.00 48.20 163 TRP L C 1
ATOM 10110 O O . TRP E 5 163 ? 100.555 49.915 14.815 1.00 45.13 163 TRP L O 1
ATOM 10121 N N . THR E 5 164 ? 101.953 49.673 13.080 1.00 49.44 164 THR L N 1
ATOM 10122 C CA . THR E 5 164 ? 102.232 48.280 13.374 1.00 50.84 164 THR L CA 1
ATOM 10123 C C . THR E 5 164 ? 103.393 48.220 14.355 1.00 51.51 164 THR L C 1
ATOM 10124 O O . THR E 5 164 ? 104.157 49.178 14.482 1.00 51.54 164 THR L O 1
ATOM 10128 N N . ASP E 5 165 ? 103.517 47.092 15.044 1.00 51.48 165 ASP L N 1
ATOM 10129 C CA . ASP E 5 165 ? 104.732 46.774 15.787 1.00 53.18 165 ASP L CA 1
ATOM 10130 C C . ASP E 5 165 ? 105.847 46.410 14.812 1.00 49.78 165 ASP L C 1
ATOM 10131 O O . ASP E 5 165 ? 105.609 46.204 13.621 1.00 49.38 165 ASP L O 1
ATOM 10136 N N . GLN E 5 166 ? 107.060 46.310 15.336 1.00 47.95 166 GLN L N 1
ATOM 10137 C CA . GLN E 5 166 ? 108.226 45.972 14.534 1.00 48.67 166 GLN L CA 1
ATOM 10138 C C . GLN E 5 166 ? 108.031 44.617 13.843 1.00 49.72 166 GLN L C 1
ATOM 10139 O O . GLN E 5 166 ? 107.623 43.646 14.477 1.00 49.09 166 GLN L O 1
ATOM 10145 N N . ASP E 5 167 ? 108.310 44.573 12.542 1.00 52.85 167 ASP L N 1
ATOM 10146 C CA . ASP E 5 167 ? 108.052 43.391 11.722 1.00 55.38 167 ASP L CA 1
ATOM 10147 C C . ASP E 5 167 ? 108.927 42.223 12.143 1.00 56.66 167 ASP L C 1
ATOM 10148 O O . ASP E 5 167 ? 110.117 42.394 12.417 1.00 56.96 167 ASP L O 1
ATOM 10153 N N . SER E 5 168 ? 108.335 41.033 12.177 1.00 58.62 168 SER L N 1
ATOM 10154 C CA . SER E 5 168 ? 109.050 39.827 12.604 1.00 59.85 168 SER L CA 1
ATOM 10155 C C . SER E 5 168 ? 110.183 39.436 11.647 1.00 59.95 168 SER L C 1
ATOM 10156 O O . SER E 5 168 ? 111.192 38.877 12.077 1.00 60.29 168 SER L O 1
ATOM 10159 N N . LYS E 5 169 ? 110.027 39.754 10.363 1.00 60.03 169 LYS L N 1
ATOM 10160 C CA . LYS E 5 169 ? 110.956 39.286 9.335 1.00 61.41 169 LYS L CA 1
ATOM 10161 C C . LYS E 5 169 ? 112.066 40.285 9.011 1.00 59.26 169 LYS L C 1
ATOM 10162 O O . LYS E 5 169 ? 113.234 39.903 8.966 1.00 62.50 169 LYS L O 1
ATOM 10168 N N . ASP E 5 170 ? 111.715 41.548 8.772 1.00 56.04 170 ASP L N 1
ATOM 10169 C CA . ASP E 5 170 ? 112.724 42.555 8.400 1.00 53.51 170 ASP L CA 1
ATOM 10170 C C . ASP E 5 170 ? 112.924 43.673 9.427 1.00 50.37 170 ASP L C 1
ATOM 10171 O O . ASP E 5 170 ? 113.715 44.583 9.187 1.00 45.24 170 ASP L O 1
ATOM 10176 N N . SER E 5 171 ? 112.192 43.613 10.541 1.00 50.07 171 SER L N 1
ATOM 10177 C CA . SER E 5 171 ? 112.372 44.534 11.677 1.00 50.90 171 SER L CA 1
ATOM 10178 C C . SER E 5 171 ? 112.032 45.995 11.370 1.00 51.07 171 SER L C 1
ATOM 10179 O O . SER E 5 171 ? 112.500 46.907 12.063 1.00 51.04 171 SER L O 1
ATOM 10182 N N . THR E 5 172 ? 111.204 46.213 10.349 1.00 51.06 172 THR L N 1
ATOM 10183 C CA . THR E 5 172 ? 110.777 47.556 9.969 1.00 48.38 172 THR L CA 1
ATOM 10184 C C . THR E 5 172 ? 109.435 47.872 10.616 1.00 47.93 172 THR L C 1
ATOM 10185 O O . THR E 5 172 ? 108.816 47.015 11.252 1.00 49.22 172 THR L O 1
ATOM 10189 N N . TYR E 5 173 ? 109.005 49.116 10.456 1.00 47.98 173 TYR L N 1
ATOM 10190 C CA . TYR E 5 173 ? 107.702 49.570 10.910 1.00 47.59 173 TYR L CA 1
ATOM 10191 C C . TYR E 5 173 ? 106.867 50.022 9.728 1.00 47.70 173 TYR L C 1
ATOM 10192 O O . TYR E 5 173 ? 107.391 50.357 8.660 1.00 47.70 173 TYR L O 1
ATOM 10201 N N . SER E 5 174 ? 105.559 50.034 9.929 1.00 47.28 174 SER L N 1
ATOM 10202 C CA . SER E 5 174 ? 104.633 50.526 8.925 1.00 49.13 174 SER L CA 1
ATOM 10203 C C . SER E 5 174 ? 103.533 51.350 9.591 1.00 50.08 174 SER L C 1
ATOM 10204 O O . SER E 5 174 ? 103.250 51.181 10.774 1.00 47.74 174 SER L O 1
ATOM 10207 N N . MET E 5 175 ? 102.931 52.254 8.824 1.00 53.44 175 MET L N 1
ATOM 10208 C CA . MET E 5 175 ? 101.899 53.139 9.338 1.00 54.99 175 MET L CA 1
ATOM 10209 C C . MET E 5 175 ? 100.776 53.246 8.316 1.00 54.56 175 MET L C 1
ATOM 10210 O O . MET E 5 175 ? 101.010 53.149 7.114 1.00 53.36 175 MET L O 1
ATOM 10215 N N . SER E 5 176 ? 99.557 53.427 8.815 1.00 55.21 176 SER L N 1
ATOM 10216 C CA . SER E 5 176 ? 98.385 53.692 7.980 1.00 53.87 176 SER L CA 1
ATOM 10217 C C . SER E 5 176 ? 97.760 54.996 8.449 1.00 50.68 176 SER L C 1
ATOM 10218 O O . SER E 5 176 ? 97.592 55.209 9.644 1.00 51.66 176 SER L O 1
ATOM 10221 N N . SER E 5 177 ? 97.440 55.872 7.506 1.00 50.98 177 SER L N 1
ATOM 10222 C CA . SER E 5 177 ? 96.755 57.124 7.807 1.00 51.52 177 SER L CA 1
ATOM 10223 C C . SER E 5 177 ? 95.526 57.246 6.916 1.00 50.56 177 SER L C 1
ATOM 10224 O O . SER E 5 177 ? 95.623 57.105 5.693 1.00 48.76 177 SER L O 1
ATOM 10227 N N . THR E 5 178 ? 94.374 57.487 7.535 1.00 50.93 178 THR L N 1
ATOM 10228 C CA . THR E 5 178 ? 93.124 57.655 6.803 1.00 50.66 178 THR L CA 1
ATOM 10229 C C . THR E 5 178 ? 92.545 59.030 7.079 1.00 50.77 178 THR L C 1
ATOM 10230 O O . THR E 5 178 ? 92.304 59.380 8.239 1.00 52.09 178 THR L O 1
ATOM 10234 N N . LEU E 5 179 ? 92.341 59.800 6.007 1.00 51.89 179 LEU L N 1
ATOM 10235 C CA . LEU E 5 179 ? 91.629 61.076 6.062 1.00 52.72 179 LEU L CA 1
ATOM 10236 C C . LEU E 5 179 ? 90.179 60.844 5.648 1.00 52.87 179 LEU L C 1
ATOM 10237 O O . LEU E 5 179 ? 89.917 60.477 4.510 1.00 52.85 179 LEU L O 1
ATOM 10242 N N . THR E 5 180 ? 89.242 61.042 6.575 1.00 52.12 180 THR L N 1
ATOM 10243 C CA . THR E 5 180 ? 87.823 60.930 6.254 1.00 50.17 180 THR L CA 1
ATOM 10244 C C . THR E 5 180 ? 87.169 62.311 6.264 1.00 49.78 180 THR L C 1
ATOM 10245 O O . THR E 5 180 ? 87.335 63.089 7.205 1.00 50.63 180 THR L O 1
ATOM 10249 N N . LEU E 5 181 ? 86.453 62.605 5.184 1.00 49.20 181 LEU L N 1
ATOM 10250 C CA . LEU E 5 181 ? 85.664 63.818 5.063 1.00 49.96 181 LEU L CA 1
ATOM 10251 C C . LEU E 5 181 ? 84.360 63.466 4.353 1.00 48.77 181 LEU L C 1
ATOM 10252 O O . LEU E 5 181 ? 84.180 62.329 3.908 1.00 48.51 181 LEU L O 1
ATOM 10257 N N . THR E 5 182 ? 83.441 64.421 4.272 1.00 46.25 182 THR L N 1
ATOM 10258 C CA . THR E 5 182 ? 82.184 64.184 3.578 1.00 45.10 182 THR L CA 1
ATOM 10259 C C . THR E 5 182 ? 82.435 64.072 2.077 1.00 45.07 182 THR L C 1
ATOM 10260 O O . THR E 5 182 ? 83.340 64.715 1.532 1.00 45.29 182 THR L O 1
ATOM 10264 N N . LYS E 5 183 ? 81.646 63.228 1.422 1.00 47.13 183 LYS L N 1
ATOM 10265 C CA . LYS E 5 183 ? 81.671 63.105 -0.036 1.00 49.24 183 LYS L CA 1
ATOM 10266 C C . LYS E 5 183 ? 81.435 64.477 -0.659 1.00 49.62 183 LYS L C 1
ATOM 10267 O O . LYS E 5 183 ? 82.069 64.846 -1.648 1.00 51.84 183 LYS L O 1
ATOM 10273 N N . ASP E 5 184 ? 80.519 65.227 -0.059 1.00 49.33 184 ASP L N 1
ATOM 10274 C CA . ASP E 5 184 ? 80.221 66.593 -0.474 1.00 52.09 184 ASP L CA 1
ATOM 10275 C C . ASP E 5 184 ? 81.487 67.448 -0.589 1.00 50.70 184 ASP L C 1
ATOM 10276 O O . ASP E 5 184 ? 81.713 68.080 -1.614 1.00 50.08 184 ASP L O 1
ATOM 10281 N N . GLU E 5 185 ? 82.313 67.464 0.456 1.00 47.73 185 GLU L N 1
ATOM 10282 C CA . GLU E 5 185 ? 83.536 68.252 0.432 1.00 47.06 185 GLU L CA 1
ATOM 10283 C C . GLU E 5 185 ? 84.579 67.608 -0.468 1.00 48.86 185 GLU L C 1
ATOM 10284 O O . GLU E 5 185 ? 85.343 68.302 -1.135 1.00 50.58 185 GLU L O 1
ATOM 10290 N N . TYR E 5 186 ? 84.613 66.281 -0.483 1.00 50.73 186 TYR L N 1
ATOM 10291 C CA . TYR E 5 186 ? 85.576 65.560 -1.304 1.00 48.96 186 TYR L CA 1
ATOM 10292 C C . TYR E 5 186 ? 85.456 65.954 -2.773 1.00 49.70 186 TYR L C 1
ATOM 10293 O O . TYR E 5 186 ? 86.465 66.187 -3.451 1.00 49.75 186 TYR L O 1
ATOM 10302 N N . GLU E 5 187 ? 84.220 66.039 -3.257 1.00 51.08 187 GLU L N 1
ATOM 10303 C CA . GLU E 5 187 ? 83.961 66.300 -4.678 1.00 52.94 187 GLU L CA 1
ATOM 10304 C C . GLU E 5 187 ? 84.073 67.780 -5.053 1.00 50.41 187 GLU L C 1
ATOM 10305 O O . GLU E 5 187 ? 83.894 68.137 -6.214 1.00 49.91 187 GLU L O 1
ATOM 10311 N N . ARG E 5 188 ? 84.382 68.627 -4.072 1.00 49.62 188 ARG L N 1
ATOM 10312 C CA A ARG E 5 188 ? 84.618 70.049 -4.299 0.60 49.96 188 ARG L CA 1
ATOM 10313 C CA B ARG E 5 188 ? 84.621 70.048 -4.326 0.40 48.21 188 ARG L CA 1
ATOM 10314 C C . ARG E 5 188 ? 86.103 70.367 -4.505 1.00 48.20 188 ARG L C 1
ATOM 10315 O O . ARG E 5 188 ? 86.463 71.521 -4.729 1.00 48.91 188 ARG L O 1
ATOM 10330 N N . HIS E 5 189 ? 86.961 69.351 -4.425 1.00 47.97 189 HIS L N 1
ATOM 10331 C CA . HIS E 5 189 ? 88.411 69.558 -4.550 1.00 47.92 189 HIS L CA 1
ATOM 10332 C C . HIS E 5 189 ? 89.056 68.566 -5.497 1.00 48.95 189 HIS L C 1
ATOM 10333 O O . HIS E 5 189 ? 88.538 67.479 -5.710 1.00 50.43 189 HIS L O 1
ATOM 10340 N N . ASN E 5 190 ? 90.196 68.959 -6.056 1.00 50.50 190 ASN L N 1
ATOM 10341 C CA . ASN E 5 190 ? 90.891 68.174 -7.068 1.00 53.34 190 ASN L CA 1
ATOM 10342 C C . ASN E 5 190 ? 92.054 67.380 -6.475 1.00 53.73 190 ASN L C 1
ATOM 10343 O O . ASN E 5 190 ? 92.088 66.154 -6.573 1.00 52.92 190 ASN L O 1
ATOM 10348 N N . SER E 5 191 ? 92.986 68.091 -5.843 1.00 51.46 191 SER L N 1
ATOM 10349 C CA . SER E 5 191 ? 94.275 67.533 -5.445 1.00 50.39 191 SER L CA 1
ATOM 10350 C C . SER E 5 191 ? 94.285 67.007 -4.008 1.00 50.13 191 SER L C 1
ATOM 10351 O O . SER E 5 191 ? 93.883 67.698 -3.072 1.00 48.68 191 SER L O 1
ATOM 10354 N N . TYR E 5 192 ? 94.757 65.776 -3.848 1.00 50.40 192 TYR L N 1
ATOM 10355 C CA . TYR E 5 192 ? 94.830 65.123 -2.546 1.00 48.68 192 TYR L CA 1
ATOM 10356 C C . TYR E 5 192 ? 96.230 64.566 -2.368 1.00 47.94 192 TYR L C 1
ATOM 10357 O O . TYR E 5 192 ? 96.713 63.830 -3.217 1.00 48.92 192 TYR L O 1
ATOM 10366 N N . THR E 5 193 ? 96.871 64.927 -1.260 1.00 49.43 193 THR L N 1
ATOM 10367 C CA . THR E 5 193 ? 98.294 64.686 -1.065 1.00 51.35 193 THR L CA 1
ATOM 10368 C C . THR E 5 193 ? 98.602 64.160 0.341 1.00 52.48 193 THR L C 1
ATOM 10369 O O . THR E 5 193 ? 98.075 64.660 1.332 1.00 50.89 193 THR L O 1
ATOM 10373 N N . CYS E 5 194 ? 99.468 63.155 0.412 1.00 55.37 194 CYS L N 1
ATOM 10374 C CA . CYS E 5 194 ? 99.999 62.671 1.682 1.00 56.82 194 CYS L CA 1
ATOM 10375 C C . CYS E 5 194 ? 101.525 62.796 1.670 1.00 58.34 194 CYS L C 1
ATOM 10376 O O . CYS E 5 194 ? 102.192 62.251 0.790 1.00 59.54 194 CYS L O 1
ATOM 10381 N N . GLU E 5 195 ? 102.057 63.565 2.623 1.00 59.76 195 GLU L N 1
ATOM 10382 C CA . GLU E 5 195 ? 103.494 63.840 2.730 1.00 58.41 195 GLU L CA 1
ATOM 10383 C C . GLU E 5 195 ? 104.083 63.146 3.952 1.00 57.82 195 GLU L C 1
ATOM 10384 O O . GLU E 5 195 ? 103.675 63.423 5.081 1.00 56.59 195 GLU L O 1
ATOM 10390 N N . ALA E 5 196 ? 105.047 62.260 3.721 1.00 56.29 196 ALA L N 1
ATOM 10391 C CA . ALA E 5 196 ? 105.728 61.534 4.791 1.00 55.15 196 ALA L CA 1
ATOM 10392 C C . ALA E 5 196 ? 107.078 62.193 5.123 1.00 55.04 196 ALA L C 1
ATOM 10393 O O . ALA E 5 196 ? 107.901 62.403 4.233 1.00 56.49 196 ALA L O 1
ATOM 10395 N N . THR E 5 197 ? 107.293 62.521 6.395 1.00 52.59 197 THR L N 1
ATOM 10396 C CA . THR E 5 197 ? 108.576 63.046 6.862 1.00 53.02 197 THR L CA 1
ATOM 10397 C C . THR E 5 197 ? 109.259 62.049 7.804 1.00 52.84 197 THR L C 1
ATOM 10398 O O . THR E 5 197 ? 108.691 61.638 8.820 1.00 52.42 197 THR L O 1
ATOM 10402 N N . HIS E 5 198 ? 110.491 61.691 7.451 1.00 51.06 198 HIS L N 1
ATOM 10403 C CA . HIS E 5 198 ? 111.244 60.628 8.110 1.00 50.52 198 HIS L CA 1
ATOM 10404 C C . HIS E 5 198 ? 112.721 61.020 8.088 1.00 50.09 198 HIS L C 1
ATOM 10405 O O . HIS E 5 198 ? 113.141 61.770 7.215 1.00 52.37 198 HIS L O 1
ATOM 10412 N N . LYS E 5 199 ? 113.513 60.507 9.025 1.00 51.32 199 LYS L N 1
ATOM 10413 C CA . LYS E 5 199 ? 114.918 60.915 9.136 1.00 55.18 199 LYS L CA 1
ATOM 10414 C C . LYS E 5 199 ? 115.769 60.538 7.913 1.00 54.02 199 LYS L C 1
ATOM 10415 O O . LYS E 5 199 ? 116.837 61.111 7.711 1.00 52.18 199 LYS L O 1
ATOM 10421 N N . THR E 5 200 ? 115.304 59.576 7.115 1.00 53.89 200 THR L N 1
ATOM 10422 C CA . THR E 5 200 ? 116.024 59.142 5.915 1.00 53.02 200 THR L CA 1
ATOM 10423 C C . THR E 5 200 ? 116.065 60.200 4.804 1.00 56.78 200 THR L C 1
ATOM 10424 O O . THR E 5 200 ? 116.773 60.023 3.810 1.00 58.11 200 THR L O 1
ATOM 10428 N N . SER E 5 201 ? 115.315 61.290 4.956 1.00 59.08 201 SER L N 1
ATOM 10429 C CA . SER E 5 201 ? 115.429 62.412 4.026 1.00 61.03 201 SER L CA 1
ATOM 10430 C C . SER E 5 201 ? 115.093 63.754 4.666 1.00 59.38 201 SER L C 1
ATOM 10431 O O . SER E 5 201 ? 114.276 63.833 5.583 1.00 60.08 201 SER L O 1
ATOM 10434 N N . THR E 5 202 ? 115.734 64.802 4.159 1.00 58.23 202 THR L N 1
ATOM 10435 C CA . THR E 5 202 ? 115.456 66.176 4.569 1.00 58.88 202 THR L CA 1
ATOM 10436 C C . THR E 5 202 ? 114.185 66.714 3.892 1.00 58.78 202 THR L C 1
ATOM 10437 O O . THR E 5 202 ? 113.495 67.571 4.446 1.00 59.06 202 THR L O 1
ATOM 10441 N N . SER E 5 203 ? 113.879 66.211 2.699 1.00 58.12 203 SER L N 1
ATOM 10442 C CA . SER E 5 203 ? 112.642 66.568 2.011 1.00 60.23 203 SER L CA 1
ATOM 10443 C C . SER E 5 203 ? 111.598 65.472 2.218 1.00 57.82 203 SER L C 1
ATOM 10444 O O . SER E 5 203 ? 111.949 64.293 2.275 1.00 57.22 203 SER L O 1
ATOM 10447 N N . PRO E 5 204 ? 110.311 65.850 2.321 1.00 57.52 204 PRO L N 1
ATOM 10448 C CA . PRO E 5 204 ? 109.265 64.838 2.519 1.00 58.02 204 PRO L CA 1
ATOM 10449 C C . PRO E 5 204 ? 108.963 64.016 1.262 1.00 55.92 204 PRO L C 1
ATOM 10450 O O . PRO E 5 204 ? 109.104 64.522 0.146 1.00 52.02 204 PRO L O 1
ATOM 10454 N N . ILE E 5 205 ? 108.560 62.760 1.455 1.00 56.46 205 ILE L N 1
ATOM 10455 C CA . ILE E 5 205 ? 108.072 61.923 0.356 1.00 57.73 205 ILE L CA 1
ATOM 10456 C C . ILE E 5 205 ? 106.615 62.268 0.112 1.00 56.39 205 ILE L C 1
ATOM 10457 O O . ILE E 5 205 ? 105.782 62.070 0.988 1.00 55.64 205 ILE L O 1
ATOM 10462 N N . VAL E 5 206 ? 106.319 62.788 -1.076 1.00 56.55 206 VAL L N 1
ATOM 10463 C CA . VAL E 5 206 ? 104.985 63.268 -1.404 1.00 56.00 206 VAL L CA 1
ATOM 10464 C C . VAL E 5 206 ? 104.300 62.321 -2.390 1.00 57.65 206 VAL L C 1
ATOM 10465 O O . VAL E 5 206 ? 104.869 61.977 -3.423 1.00 56.68 206 VAL L O 1
ATOM 10469 N N . LYS E 5 207 ? 103.082 61.898 -2.057 1.00 59.26 207 LYS L N 1
ATOM 10470 C CA . LYS E 5 207 ? 102.253 61.124 -2.977 1.00 58.47 207 LYS L CA 1
ATOM 10471 C C . LYS E 5 207 ? 100.930 61.835 -3.160 1.00 56.48 207 LYS L C 1
ATOM 10472 O O . LYS E 5 207 ? 100.365 62.344 -2.196 1.00 59.06 207 LYS L O 1
ATOM 10478 N N . SER E 5 208 ? 100.442 61.867 -4.399 1.00 57.23 208 SER L N 1
ATOM 10479 C CA . SER E 5 208 ? 99.247 62.638 -4.752 1.00 55.19 208 SER L CA 1
ATOM 10480 C C . SER E 5 208 ? 98.377 61.967 -5.798 1.00 52.86 208 SER L C 1
ATOM 10481 O O . SER E 5 208 ? 98.807 61.067 -6.514 1.00 52.78 208 SER L O 1
ATOM 10484 N N . PHE E 5 209 ? 97.140 62.438 -5.881 1.00 53.49 209 PHE L N 1
ATOM 10485 C CA . PHE E 5 209 ? 96.277 62.153 -7.016 1.00 52.16 209 PHE L CA 1
ATOM 10486 C C . PHE E 5 209 ? 95.348 63.342 -7.239 1.00 52.39 209 PHE L C 1
ATOM 10487 O O . PHE E 5 209 ? 95.040 64.084 -6.304 1.00 50.66 209 PHE L O 1
ATOM 10495 N N . ASN E 5 210 ? 94.940 63.531 -8.489 1.00 53.85 210 ASN L N 1
ATOM 10496 C CA . ASN E 5 210 ? 93.905 64.495 -8.827 1.00 56.85 210 ASN L CA 1
ATOM 10497 C C . ASN E 5 210 ? 92.604 63.737 -9.027 1.00 57.89 210 ASN L C 1
ATOM 10498 O O . ASN E 5 210 ? 92.572 62.717 -9.718 1.00 55.28 210 ASN L O 1
ATOM 10503 N N . ARG E 5 211 ? 91.539 64.230 -8.403 1.00 61.08 211 ARG L N 1
ATOM 10504 C CA . ARG E 5 211 ? 90.242 63.571 -8.450 1.00 62.78 211 ARG L CA 1
ATOM 10505 C C . ARG E 5 211 ? 89.728 63.508 -9.891 1.00 65.33 211 ARG L C 1
ATOM 10506 O O . ARG E 5 211 ? 89.764 64.506 -10.618 1.00 62.90 211 ARG L O 1
ATOM 10514 N N . ASN E 5 212 ? 89.271 62.321 -10.291 1.00 70.11 212 ASN L N 1
ATOM 10515 C CA . ASN E 5 212 ? 88.769 62.064 -11.644 1.00 75.04 212 ASN L CA 1
ATOM 10516 C C . ASN E 5 212 ? 89.783 62.442 -12.724 1.00 80.87 212 ASN L C 1
ATOM 10517 O O . ASN E 5 212 ? 89.594 63.408 -13.470 1.00 82.65 212 ASN L O 1
ATOM 10522 N N . GLU E 5 213 ? 90.865 61.674 -12.795 1.00 84.80 213 GLU L N 1
ATOM 10523 C CA . GLU E 5 213 ? 91.904 61.914 -13.785 1.00 88.14 213 GLU L CA 1
ATOM 10524 C C . GLU E 5 213 ? 92.506 60.587 -14.255 1.00 91.78 213 GLU L C 1
ATOM 10525 O O . GLU E 5 213 ? 93.560 60.168 -13.775 1.00 92.91 213 GLU L O 1
ATOM 10531 N N . CYS E 5 214 ? 91.808 59.925 -15.181 1.00 95.06 214 CYS L N 1
ATOM 10532 C CA . CYS E 5 214 ? 92.284 58.681 -15.806 1.00 97.98 214 CYS L CA 1
ATOM 10533 C C . CYS E 5 214 ? 91.817 58.587 -17.259 1.00 98.73 214 CYS L C 1
ATOM 10534 O O . CYS E 5 214 ? 90.807 59.178 -17.644 1.00 99.08 214 CYS L O 1
#

B-factor: mean 55.5, std 15.32, range [24.91, 117.68]

Solvent-accessible surface area: 56803 Å² total; per-residue (Å²): 104,26,3,29,73,117,116,34,1,75,0,27,15,64,150,51,2,24,0,0,6,13,5,10,14,6,118,40,86,165,35,182,13,14,0,0,0,0,0,6,86,20,101,12,128,99,156,86,60,9,2,8,0,18,34,0,57,58,73,55,136,5,29,125,18,83,59,20,136,24,76,45,191,79,34,88,6,78,0,4,50,19,32,0,35,1,46,1,30,166,0,3,2,0,6,12,6,10,22,74,70,38,7,0,0,0,0,0,0,27,1,23,4,6,0,63,38,203,141,63,20,4,18,58,0,1,1,0,0,0,3,0,0,40,41,90,75,45,127,87,2,14,3,11,13,4,7,23,24,43,14,18,112,33,22,78,113,60,71,33,48,129,0,45,10,2,0,0,0,0,6,13,22,26,18,2,176,82,3,48,0,0,0,0,0,0,0,0,2,10,1,6,4,0,0,0,19,0,31,4,73,50,0,17,54,4,28,62,94,22,2,7,5,26,26,11,102,44,64,37,34,5,123,26,38,100,54,59,53,17,26,6,0,2,19,0,5,12,16,11,33,8,35,24,66,68,64,157,143,50,48,0,4,0,0,0,1,0,5,0,15,102,7,33,0,0,0,2,3,1,26,40,170,16,123,148,82,45,73,8,130,9,93,22,24,7,0,0,2,0,14,12,18,4,21,10,18,0,26,47,60,68,79,64,0,0,0,0,0,0,0,9,22,5,50,91,109,90,132,226,141,54,7,4,0,0,24,0,7,1,10,38,19,46,186,51,144,124,68,13,52,88,52,60,38,70,6,37,7,124,61,78,57,1,26,7,0,9,12,15,2,40,1,19,33,0,37,155,79,61,67,47,0,0,0,0,0,6,1,45,1,7,131,59,21,112,2,29,0,24,0,4,24,4,15,76,134,0,8,128,79,191,33,34,28,64,2,92,13,61,11,96,113,42,2,1,0,0,36,12,17,79,4,54,41,40,11,45,131,54,36,41,18,1,0,0,0,0,0,16,40,24,17,44,0,0,0,2,45,0,71,132,125,113,31,79,0,42,82,148,75,27,64,28,3,80,83,0,0,50,35,18,45,102,0,0,5,0,20,21,140,89,12,80,187,79,25,54,46,0,7,29,83,116,47,3,75,173,66,129,4,35,102,177,31,23,30,69,25,103,13,61,36,168,85,92,65,85,98,109,24,30,118,171,180,65,2,9,0,10,15,16,68,4,29,1,90,1,5,2,48,27,35,56,80,15,65,0,79,0,51,18,7,75,24,15,44,5,0,0,0,0,0,0,0,3,0,44,6,0,122,122,19,31,140,8,0,27,23,3,0,20,84,0,0,52,56,4,106,149,57,2,56,36,2,99,0,0,0,0,1,1,0,0,1,33,36,15,1,1,39,26,41,13,34,109,86,5,82,138,27,7,1,98,70,64,188,75,118,13,85,52,20,15,8,1,69,7,46,10,64,9,21,89,94,24,105,115,0,22,100,45,0,137,139,30,49,8,0,26,1,2,0,17,5,2,2,0,0,4,0,0,1,1,0,1,13,2,54,158,57,0,22,34,57,153,134,11,30,11,4,0,0,2,0,2,21,12,23,5,0,4,1,18,4,0,38,0,16,15,6,17,89,36,17,62,2,99,53,52,9,39,117,103,44,60,9,83,9,5,57,83,9,1,1,0,12,9,10,20,1,39,64,21,10,84,108,56,104,10,67,3,5,0,0,0,12,135,97,12,20,105,11,0,78,63,0,13,131,26,2,77,64,15,57,30,1,44,5,48,149,82,14,66,73,1,22,97,40,2,56,62,30,26,50,155,35,118,23,100,0,62,2,59,45,120,116,63,11,133,41,7,68,34,65,18,52,0,41,16,68,82,123,110,90,66,96,65,67,91,30,2,155,33,0,85,52,43,34,42,2,33,3,50,0,76,0,95,1,150,20,55,9,179,107,65,132,69,56,2,26,0,30,0,59,78,16,195,26,30,0,53,0,64,2,52,9,42,6,61,8,74,23,40,88,129,24,94,107,129,18,130,129,15,106,127,88,60,29,54,24,52,11,16,47,40,210,128,157,87,29,11,4,93,172,43,80,8,83,13,38,53,87,50,90,22,131,65,61,42,63,12,108,0,25,0,47,9,38,62,28,81,1,113,55,5,24,0,0,0,0,8,26,36,146,159,98,15,14,41,4,0,0,22,4,36,9,59,75,42,98,47,87,39,10,101,152,14,118,71,46,4,68,4,56,32,60,62,109,55,36,8,0,51,0,70,1,39,67,3,58,92,116,5,55,9,48,1,8,0,0,11,0,17,28,0,50,0,0,4,5,55,23,1,105,13,1,50,1,35,15,21,82,16,176,81,51,46,16,50,8,20,18,2,6,35,56,84,179,112,55,99,63,20,14,0,0,0,0,0,47,16,0,6,22,76,85,15,77,24,57,2,47,96,38,102,37,89,92,38,36,19,58,2,71,26,44,94,47,101,92,50,35,10,15,6,0,0,0,50,18,75,29,94,37,18,82,88,113,60,3,26,0,23,4,24,0,85,55,27,102,46,185,46,98,54,102,2,101,69,72,48,162,122,3,126,9,68,18,52,55,90,38,29,52,18,47,118,47,54,90,14,56,0,62,2,91,2,66,84,50,2,61,30,0,0,5,0,2,11,20,59,99,88,137,26,6,128,4,5,2,1,40,2,80,24,54,9,75,85,25,54,104,67,6,52,13,57,43,80,38,21,81,6,25,0,29,0,47,67,6,61,80,100,2,24,5,28,0,22,0,0,0,0,10,66,40,16,2,28,20,3,69,8,2,99,5,7,62,114,72,75,69,23,54,8,86,8,20,11,2,14,4,4,79,70,4,39,118,81,38,18,0,1,0,0,0,0,0,7,52,1,4,34,76,112,22,105,36,86,4,54,8,65,55,77,94,66,137,131,46,44,49,42,11,139,26,120,40,39,102,183,53,15,4,20,1,5,3,0,9,0,47,15,82,71,112,60,8,81,194,58,71,30,0,12,0,21,2,67,12,146,53,50,153,72,59,54,77,89,58,10,56,54,132,113,98

Radius of gyration: 52.6 Å; Cα contacts (8 Å, |Δi|>4): 3770; chains: 5; bounding box: 66×84×207 Å

CATH classification: 2.130.10.130

Organism: Homo sapiens (NCBI:txid9606)

GO terms:
  GO:0004895 cell adhesion receptor activity (F, IDA)
  GO:0005886 plasma membrane (C, IDA)
  GO:0070442 integrin alphaIIb-beta3 complex (C, IDA)
  GO:0033631 cell-cell adhesion mediated by integrin (P, IDA)
  GO:0034113 heterotypic cell-cell adhesion (P, IDA)
  GO:0005515 protein binding (F, IPI)
  GO:0005886 plasma membrane (C, TAS)
  GO:0031092 platelet alpha granule membrane (C, TAS)
  GO:0042802 identical protein binding (F, IPI)
  GO:0060090 molecular adaptor activity (F, EXP)
  GO:0070062 extracellular exosome (C, IDA)
  GO:0072562 blood microparticle (C, HDA)
  GO:0009986 cell surface (C, HDA)
  GO:0007229 integrin-mediated signaling pathway (P, HDA)